Protein 3IH6 (pdb70)

Secondary structure (DSSP, 8-state):
-EEEEE----S-EEE--BPPPTTSTTHHHHHHHHHHHHSSTTSHHHHHHTTTTS-SEEEEE---SSS-B--EEE-----HHHHHHHHHHHHH-TTTSPPPHHHHHHHHHHHHHHHHHHHTSHHHHHHHHHHHHHTT-TTHHHHHHHHHHT--HHHHHHHHHHHSSGGG---EEE--/-EEEEE-----EEE--B---TTSHHHHHHHHHHHHHHSSTTSHHHHHHTTTTS-SEEEEE---SSS-B--EEEPP---HHHHHHHHHHHHH--SSSPPPHHHHHHHHHHHHHHHHHHHT-HHHHHHHHHHHHHHT-TTHHHHHHHHHHH--HHHHHHHHHHHSSGGG---EEE---/-EEEEE------EEE--BPP-TTSTHHHHHHHHHHHHHSSTTSHHHHHHTTTTS-SEEEEE---SSS-B--EEE-----HHHHHHHHHHHHH-GGGSPPPHHHHHHHHHHHHHHHHHHHTSHHHHHHHHHHHHHTT-TTHHHHHHHHHHH--HHHHHHHHHHHSSTTT---EEE---/-EEEEE-----EEE--BPPPTTSTTHHHHHHHHHHHHSSTTSHHHHHHTTTTS-SEEEEE---SSS-B--EEE-----HHHHHHHHHHHHHTTTSSPPPHHHHHHHHHHHHHHHHHHHT-HHHHHHHHHHHHHHT-TTHHHHHHHHHHH--HHHHHHHHHHHSSGGG---EEE----/-EEEEE-------EEE--BPPPTTSHHHHHHHHHHHHHHSSTTSHHHHHHTTTTS-SEEEEE---SSS-B--EEE-----HHHHHHHHHHHHHTGGGSPPPHHHHHHHHHHHHHHHHHHHT-HHHHHHHHHHHHHHT-TTHHHHHHHHHHH--HHHHHHHHHHHS-GGG---EEE---/-EEEEE------EEE--BPPPTTSTTHHHHHHHHHHHHSSTTSHHHHHHTTTTS-SEEEEE---SSS-B--EEE-----HHHHHHHHHHHHH-TTTSPPPHHHHHHHHHHHHHHHHHHHT-HHHHHHHHHHHHHTT-TTHHHHHHHHHHH--HHHHHHHHHHHSSGGG---EEE---

Solvent-accessible surface area: 43526 Å² total

Nearest PDB structures (foldseek):
  3ih6-assembly1_B  TM=1.006E+00  e=1.668E-32  Bordetella pertussis
  3ih6-assembly1_F  TM=1.000E+00  e=3.576E-30  Bordetella pertussis
  3ih6-assembly1_A  TM=9.927E-01  e=2.671E-30  Bordetella pertussis
  3ih6-assembly1_E  TM=9.980E-01  e=7.635E-30  Bordetella pertussis
  3ivl-assembly1_A  TM=9.855E-01  e=6.097E-26  Bordetella parapertussis

Structure (mmCIF, N/CA/C/O backbone):
data_3IH6
#
_entry.id   3IH6
#
_cell.length_a   110.931
_cell.length_b   130.977
_cell.length_c   76.682
_cell.angle_alpha   90.00
_cell.angle_beta   90.00
_cell.angle_gamma   90.00
#
_symmetry.space_group_name_H-M   'P 21 21 2'
#
loop_
_entity.id
_entity.type
_entity.pdbx_description
1 polymer 'Putative zinc protease'
2 non-polymer 1,2-ETHANEDIOL
3 non-polymer 'ACETATE ION'
4 water water
#
loop_
_atom_site.group_PDB
_atom_site.id
_atom_site.type_symbol
_atom_site.label_atom_id
_atom_site.label_alt_id
_atom_site.label_comp_id
_atom_site.label_asym_id
_atom_site.label_entity_id
_atom_site.label_seq_id
_atom_site.pdbx_PDB_ins_code
_atom_site.Cartn_x
_atom_site.Cartn_y
_atom_site.Cartn_z
_atom_site.occupancy
_atom_site.B_iso_or_equiv
_atom_site.auth_seq_id
_atom_site.auth_comp_id
_atom_site.auth_asym_id
_atom_site.auth_atom_id
_atom_site.pdbx_PDB_model_num
ATOM 1 N N . SER A 1 1 ? 44.305 45.790 45.070 1.00 20.21 255 SER A N 1
ATOM 2 C CA . SER A 1 1 ? 42.984 45.524 44.441 1.00 19.85 255 SER A CA 1
ATOM 3 C C . SER A 1 1 ? 43.009 44.197 43.687 1.00 19.71 255 SER A C 1
ATOM 4 O O . SER A 1 1 ? 44.083 43.721 43.280 1.00 19.37 255 SER A O 1
ATOM 7 N N . ASN A 1 2 ? 41.831 43.594 43.546 1.00 18.60 256 ASN A N 1
ATOM 8 C CA . ASN A 1 2 ? 41.672 42.271 42.936 1.00 19.55 256 ASN A CA 1
ATOM 9 C C . ASN A 1 2 ? 40.524 42.300 41.964 1.00 18.85 256 ASN A C 1
ATOM 10 O O . ASN A 1 2 ? 39.422 42.699 42.319 1.00 17.85 256 ASN A O 1
ATOM 15 N N . ALA A 1 3 ? 40.790 41.880 40.740 1.00 17.61 257 ALA A N 1
ATOM 16 C CA . ALA A 1 3 ? 39.749 41.852 39.733 1.00 18.33 257 ALA A CA 1
ATOM 17 C C . ALA A 1 3 ? 39.862 40.622 38.828 1.00 18.13 257 ALA A C 1
ATOM 18 O O . ALA A 1 3 ? 40.930 40.318 38.344 1.00 16.97 257 ALA A O 1
ATOM 20 N N . TYR A 1 4 ? 38.764 39.915 38.607 1.00 18.83 258 TYR A N 1
ATOM 21 C CA . TYR A 1 4 ? 38.776 38.830 37.605 1.00 19.92 258 TYR A CA 1
ATOM 22 C C . TYR A 1 4 ? 37.417 38.826 36.938 1.00 20.06 258 TYR A C 1
ATOM 23 O O . TYR A 1 4 ? 36.432 38.635 37.605 1.00 20.30 258 TYR A O 1
ATOM 32 N N . THR A 1 5 ? 37.367 39.101 35.637 1.00 20.72 259 THR A N 1
ATOM 33 C CA . THR A 1 5 ? 36.096 39.314 34.950 1.00 21.50 259 THR A CA 1
ATOM 34 C C . THR A 1 5 ? 36.033 38.456 33.708 1.00 21.77 259 THR A C 1
ATOM 35 O O . THR A 1 5 ? 36.819 38.625 32.790 1.00 21.82 259 THR A O 1
ATOM 39 N N . VAL A 1 6 ? 35.056 37.560 33.694 1.00 22.30 260 VAL A N 1
ATOM 40 C CA . VAL A 1 6 ? 34.867 36.581 32.654 1.00 22.00 260 VAL A CA 1
ATOM 41 C C . VAL A 1 6 ? 33.529 36.886 31.935 1.00 22.23 260 VAL A C 1
ATOM 42 O O . VAL A 1 6 ? 32.597 37.411 32.528 1.00 20.96 260 VAL A O 1
ATOM 46 N N . GLU A 1 7 ? 33.452 36.601 30.637 1.00 22.75 261 GLU A N 1
ATOM 47 C CA . GLU A 1 7 ? 32.165 36.674 29.956 1.00 23.25 261 GLU A CA 1
ATOM 48 C C . GLU A 1 7 ? 31.281 35.489 30.324 1.00 23.46 261 GLU A C 1
ATOM 49 O O . GLU A 1 7 ? 31.794 34.412 30.627 1.00 23.51 261 GLU A O 1
ATOM 55 N N . PRO A 1 8 ? 29.947 35.691 30.305 1.00 23.53 262 PRO A N 1
ATOM 56 C CA . PRO A 1 8 ? 28.974 34.610 30.249 1.00 23.59 262 PRO A CA 1
ATOM 57 C C . PRO A 1 8 ? 29.336 33.565 29.200 1.00 23.42 262 PRO A C 1
ATOM 58 O O . PRO A 1 8 ? 29.597 32.419 29.561 1.00 23.24 262 PRO A O 1
ATOM 62 N N . GLY A 1 22 ? 45.471 24.303 25.136 1.00 35.73 276 GLY A N 1
ATOM 63 C CA . GLY A 1 22 ? 44.929 22.940 25.187 1.00 36.34 276 GLY A CA 1
ATOM 64 C C . GLY A 1 22 ? 43.622 22.830 25.963 1.00 36.14 276 GLY A C 1
ATOM 65 O O . GLY A 1 22 ? 42.588 22.440 25.407 1.00 36.47 276 GLY A O 1
ATOM 66 N N . GLY A 1 23 ? 43.686 23.156 27.254 1.00 35.95 277 GLY A N 1
ATOM 67 C CA . GLY A 1 23 ? 42.499 23.301 28.123 1.00 34.79 277 GLY A CA 1
ATOM 68 C C . GLY A 1 23 ? 42.151 24.777 28.170 1.00 33.88 277 GLY A C 1
ATOM 69 O O . GLY A 1 23 ? 41.631 25.313 27.193 1.00 34.00 277 GLY A O 1
ATOM 70 N N . THR A 1 24 ? 42.439 25.439 29.291 1.00 32.53 278 THR A N 1
ATOM 71 C CA . THR A 1 24 ? 42.413 26.903 29.316 1.00 31.31 278 THR A CA 1
ATOM 72 C C . THR A 1 24 ? 43.838 27.461 29.391 1.00 29.78 278 THR A C 1
ATOM 73 O O . THR A 1 24 ? 44.491 27.382 30.433 1.00 29.51 278 THR A O 1
ATOM 77 N N . PRO A 1 25 ? 44.350 27.971 28.264 1.00 28.05 279 PRO A N 1
ATOM 78 C CA . PRO A 1 25 ? 45.609 28.685 28.350 1.00 27.04 279 PRO A CA 1
ATOM 79 C C . PRO A 1 25 ? 45.353 30.049 28.971 1.00 25.06 279 PRO A C 1
ATOM 80 O O . PRO A 1 25 ? 44.236 30.549 28.893 1.00 24.90 279 PRO A O 1
ATOM 84 N N . LEU A 1 26 ? 46.357 30.613 29.625 1.00 23.52 280 LEU A N 1
ATOM 85 C CA . LEU A 1 26 ? 46.285 32.009 30.084 1.00 22.06 280 LEU A CA 1
ATOM 86 C C . LEU A 1 26 ? 47.592 32.712 29.777 1.00 21.44 280 LEU A C 1
ATOM 87 O O . LEU A 1 26 ? 48.653 32.080 29.711 1.00 21.12 280 LEU A O 1
ATOM 92 N N . VAL A 1 27 ? 47.517 34.028 29.584 1.00 19.85 281 VAL A N 1
ATOM 93 C CA . VAL A 1 27 ? 48.701 34.802 29.339 1.00 17.90 281 VAL A CA 1
ATOM 94 C C . VAL A 1 27 ? 48.742 35.877 30.418 1.00 17.99 281 VAL A C 1
ATOM 95 O O . VAL A 1 27 ? 47.703 36.298 30.939 1.00 15.97 281 VAL A O 1
ATOM 99 N N . ALA A 1 28 ? 49.937 36.346 30.754 1.00 17.32 282 ALA A N 1
ATOM 100 C CA . ALA A 1 28 ? 50.018 37.374 31.759 1.00 16.34 282 ALA A CA 1
ATOM 101 C C . ALA A 1 28 ? 51.097 38.389 31.500 1.00 16.93 282 ALA A C 1
ATOM 102 O O . ALA A 1 28 ? 52.068 38.117 30.798 1.00 17.17 282 ALA A O 1
ATOM 104 N N . ALA A 1 29 ? 50.910 39.574 32.069 1.00 17.91 283 ALA A N 1
ATOM 105 C CA . ALA A 1 29 ? 51.965 40.583 32.111 1.00 18.00 283 ALA A CA 1
ATOM 106 C C . ALA A 1 29 ? 52.078 41.150 33.522 1.00 17.81 283 ALA A C 1
ATOM 107 O O . ALA A 1 29 ? 51.086 41.593 34.112 1.00 17.59 283 ALA A O 1
ATOM 117 N N . TYR A 1 31 ? 54.306 43.724 36.259 1.00 16.83 285 TYR A N 1
ATOM 118 C CA . TYR A 1 31 ? 55.030 44.993 36.326 1.00 17.16 285 TYR A CA 1
ATOM 119 C C . TYR A 1 31 ? 55.342 45.246 37.808 1.00 18.33 285 TYR A C 1
ATOM 120 O O . TYR A 1 31 ? 54.507 44.974 38.650 1.00 18.08 285 TYR A O 1
ATOM 129 N N . HIS A 1 32 ? 56.522 45.787 38.128 1.00 19.59 286 HIS A N 1
ATOM 130 C CA . HIS A 1 32 ? 56.851 46.158 39.502 1.00 20.85 286 HIS A CA 1
ATOM 131 C C . HIS A 1 32 ? 56.088 47.412 39.943 1.00 21.96 286 HIS A C 1
ATOM 132 O O . HIS A 1 32 ? 56.061 48.413 39.234 1.00 22.85 286 HIS A O 1
ATOM 139 N N . LEU A 1 33 ? 55.466 47.323 41.115 1.00 21.93 287 LEU A N 1
ATOM 140 C CA . LEU A 1 33 ? 54.805 48.428 41.740 1.00 22.68 287 LEU A CA 1
ATOM 141 C C . LEU A 1 33 ? 55.829 49.372 42.382 1.00 23.21 287 LEU A C 1
ATOM 142 O O . LEU A 1 33 ? 56.951 48.958 42.694 1.00 21.97 287 LEU A O 1
ATOM 147 N N . PRO A 1 34 ? 55.433 50.641 42.593 1.00 23.09 288 PRO A N 1
ATOM 148 C CA . PRO A 1 34 ? 56.235 51.536 43.416 1.00 23.48 288 PRO A CA 1
ATOM 149 C C . PRO A 1 34 ? 56.119 51.115 44.871 1.00 23.60 288 PRO A C 1
ATOM 150 O O . PRO A 1 34 ? 55.271 50.272 45.202 1.00 23.65 288 PRO A O 1
ATOM 154 N N . ALA A 1 35 ? 56.972 51.688 45.711 1.00 23.58 289 ALA A N 1
ATOM 155 C CA . ALA A 1 35 ? 56.901 51.550 47.160 1.00 24.24 289 ALA A CA 1
ATOM 156 C C . ALA A 1 35 ? 55.477 51.805 47.683 1.00 24.74 289 ALA A C 1
ATOM 157 O O . ALA A 1 35 ? 54.773 52.711 47.201 1.00 24.75 289 ALA A O 1
ATOM 159 N N . ALA A 1 36 ? 55.058 51.010 48.665 1.00 25.04 290 ALA A N 1
ATOM 160 C CA . ALA A 1 36 ? 53.745 51.184 49.298 1.00 25.96 290 ALA A CA 1
ATOM 161 C C . ALA A 1 36 ? 53.516 52.583 49.919 1.00 26.43 290 ALA A C 1
ATOM 162 O O . ALA A 1 36 ? 52.372 53.051 50.040 1.00 26.55 290 ALA A O 1
ATOM 164 N N . GLY A 1 37 ? 54.603 53.254 50.291 1.00 26.91 291 GLY A N 1
ATOM 165 C CA . GLY A 1 37 ? 54.523 54.559 50.960 1.00 27.13 291 GLY A CA 1
ATOM 166 C C . GLY A 1 37 ? 54.719 55.686 49.967 1.00 27.97 291 GLY A C 1
ATOM 167 O O . GLY A 1 37 ? 54.631 56.877 50.321 1.00 27.60 291 GLY A O 1
ATOM 168 N N . SER A 1 38 ? 55.009 55.294 48.726 1.00 27.55 292 SER A N 1
ATOM 169 C CA . SER A 1 38 ? 55.102 56.196 47.591 1.00 27.83 292 SER A CA 1
ATOM 170 C C . SER A 1 38 ? 53.724 56.750 47.238 1.00 28.45 292 SER A C 1
ATOM 171 O O . SER A 1 38 ? 52.719 56.025 47.293 1.00 27.81 292 SER A O 1
ATOM 174 N N . PRO A 1 39 ? 53.679 58.029 46.828 1.00 28.73 293 PRO A N 1
ATOM 175 C CA . PRO A 1 39 ? 52.405 58.639 46.429 1.00 29.12 293 PRO A CA 1
ATOM 176 C C . PRO A 1 39 ? 51.845 58.102 45.091 1.00 29.07 293 PRO A C 1
ATOM 177 O O . PRO A 1 39 ? 50.798 58.575 44.637 1.00 29.96 293 PRO A O 1
ATOM 181 N N . ASP A 1 40 ? 52.531 57.134 44.479 1.00 27.69 294 ASP A N 1
ATOM 182 C CA . ASP A 1 40 ? 52.038 56.466 43.267 1.00 26.95 294 ASP A CA 1
ATOM 183 C C . ASP A 1 40 ? 51.393 55.097 43.524 1.00 25.88 294 ASP A C 1
ATOM 184 O O . ASP A 1 40 ? 50.730 54.558 42.645 1.00 24.91 294 ASP A O 1
ATOM 189 N N . PHE A 1 41 ? 51.584 54.535 44.716 1.00 25.65 295 PHE A N 1
ATOM 190 C CA . PHE A 1 41 ? 51.057 53.203 45.020 1.00 26.41 295 PHE A CA 1
ATOM 191 C C . PHE A 1 41 ? 49.526 53.132 44.893 1.00 26.02 295 PHE A C 1
ATOM 192 O O . PHE A 1 41 ? 48.990 52.289 44.177 1.00 25.72 295 PHE A O 1
ATOM 200 N N . VAL A 1 42 ? 48.837 54.037 45.585 1.00 25.43 296 VAL A N 1
ATOM 201 C CA . VAL A 1 42 ? 47.372 54.080 45.572 1.00 24.81 296 VAL A CA 1
ATOM 202 C C . VAL A 1 42 ? 46.849 54.213 44.127 1.00 24.36 296 VAL A C 1
ATOM 203 O O . VAL A 1 42 ? 45.856 53.565 43.734 1.00 24.36 296 VAL A O 1
ATOM 207 N N . GLY A 1 43 ? 47.553 55.042 43.351 1.00 22.71 297 GLY A N 1
ATOM 208 C CA . GLY A 1 43 ? 47.290 55.252 41.937 1.00 20.60 297 GLY A CA 1
ATOM 209 C C . GLY A 1 43 ? 47.183 53.964 41.159 1.00 19.18 297 GLY A C 1
ATOM 210 O O . GLY A 1 43 ? 46.231 53.743 40.440 1.00 18.11 297 GLY A O 1
ATOM 211 N N . LEU A 1 44 ? 48.177 53.113 41.297 1.00 18.87 298 LEU A N 1
ATOM 212 C CA . LEU A 1 44 ? 48.169 51.829 40.629 1.00 18.08 298 LEU A CA 1
ATOM 213 C C . LEU A 1 44 ? 47.179 50.843 41.217 1.00 17.63 298 LEU A C 1
ATOM 214 O O . LEU A 1 44 ? 46.631 50.010 40.527 1.00 17.76 298 LEU A O 1
ATOM 219 N N . ASP A 1 45 ? 46.966 50.908 42.513 1.00 17.53 299 ASP A N 1
ATOM 220 C CA . ASP A 1 45 ? 45.925 50.090 43.118 1.00 17.50 299 ASP A CA 1
ATOM 221 C C . ASP A 1 45 ? 44.597 50.397 42.400 1.00 16.50 299 ASP A C 1
ATOM 222 O O . ASP A 1 45 ? 43.885 49.471 41.931 1.00 16.05 299 ASP A O 1
ATOM 227 N N . LEU A 1 46 ? 44.290 51.696 42.229 1.00 14.47 300 LEU A N 1
ATOM 228 C CA . LEU A 1 46 ? 43.015 52.089 41.616 1.00 13.57 300 LEU A CA 1
ATOM 229 C C . LEU A 1 46 ? 42.964 51.782 40.113 1.00 14.00 300 LEU A C 1
ATOM 230 O O . LEU A 1 46 ? 41.937 51.303 39.585 1.00 13.96 300 LEU A O 1
ATOM 235 N N . ALA A 1 47 ? 44.071 52.041 39.441 1.00 13.22 301 ALA A N 1
ATOM 236 C CA . ALA A 1 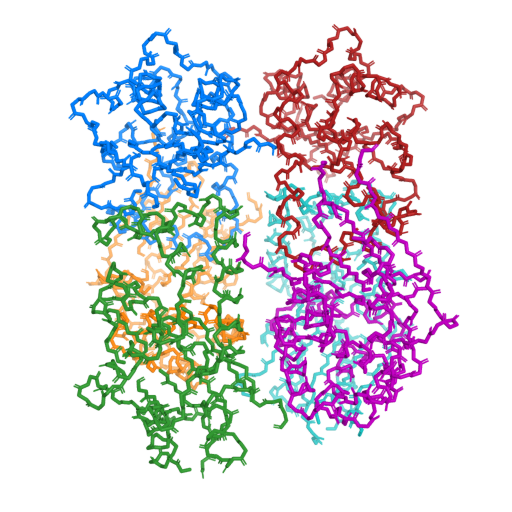47 ? 44.155 51.847 38.016 1.00 14.87 301 ALA A CA 1
ATOM 237 C C . ALA A 1 47 ? 43.875 50.394 37.636 1.00 15.69 301 ALA A C 1
ATOM 238 O O . ALA A 1 47 ? 43.258 50.138 36.607 1.00 17.64 301 ALA A O 1
ATOM 240 N N . ALA A 1 48 ? 44.326 49.445 38.460 1.00 16.27 302 ALA A N 1
ATOM 241 C CA . ALA A 1 48 ? 44.082 48.012 38.217 1.00 15.63 302 ALA A CA 1
ATOM 242 C C . ALA A 1 48 ? 42.611 47.694 38.183 1.00 16.19 302 ALA A C 1
ATOM 243 O O . ALA A 1 48 ? 42.146 46.917 37.332 1.00 18.24 302 ALA A O 1
ATOM 245 N N . THR A 1 49 ? 41.850 48.287 39.090 1.00 15.68 303 THR A N 1
ATOM 246 C CA . THR A 1 49 ? 40.379 48.169 39.034 1.00 15.05 303 THR A CA 1
ATOM 247 C C . THR A 1 49 ? 39.775 48.636 37.709 1.00 14.52 303 THR A C 1
ATOM 248 O O . THR A 1 49 ? 38.974 47.910 37.113 1.00 14.37 303 THR A O 1
ATOM 252 N N . ILE A 1 50 ? 40.134 49.833 37.262 1.00 14.02 304 ILE A N 1
ATOM 253 C CA . ILE A 1 50 ? 39.591 50.390 36.004 1.00 13.88 304 ILE A CA 1
ATOM 254 C C . ILE A 1 50 ? 39.985 49.531 34.811 1.00 13.17 304 ILE A C 1
ATOM 255 O O . ILE A 1 50 ? 39.248 49.413 33.843 1.00 13.37 304 ILE A O 1
ATOM 260 N N . LEU A 1 51 ? 41.198 48.984 34.879 1.00 13.51 305 LEU A N 1
ATOM 261 C CA . LEU A 1 51 ? 41.801 48.237 33.792 1.00 13.73 305 LEU A CA 1
ATOM 262 C C . LEU A 1 51 ? 41.221 46.835 33.674 1.00 14.18 305 LEU A C 1
ATOM 263 O O . LEU A 1 51 ? 41.125 46.345 32.563 1.00 14.72 305 LEU A O 1
ATOM 268 N N . ALA A 1 52 ? 40.819 46.207 34.795 1.00 13.66 306 ALA A N 1
ATOM 269 C CA . ALA A 1 52 ? 40.401 44.768 34.760 1.00 14.78 306 ALA A CA 1
ATOM 270 C C . ALA A 1 52 ? 39.047 44.387 35.412 1.00 14.77 306 ALA A C 1
ATOM 271 O O . ALA A 1 52 ? 38.594 43.259 35.271 1.00 15.78 306 ALA A O 1
ATOM 273 N N . ASP A 1 53 ? 38.427 45.282 36.165 1.00 15.37 307 ASP A N 1
ATOM 274 C CA . ASP A 1 53 ? 37.136 44.951 36.829 1.00 15.59 307 ASP A CA 1
ATOM 275 C C . ASP A 1 53 ? 35.904 45.385 36.028 1.00 15.50 307 ASP A C 1
ATOM 276 O O . ASP A 1 53 ? 35.793 46.533 35.630 1.00 15.08 307 ASP A O 1
ATOM 281 N N . THR A 1 54 ? 35.007 44.423 35.793 1.00 14.77 308 THR A N 1
ATOM 282 C CA . THR A 1 54 ? 33.688 44.590 35.135 1.00 14.78 308 THR A CA 1
ATOM 283 C C . THR A 1 54 ? 33.826 44.596 33.616 1.00 14.11 308 THR A C 1
ATOM 284 O O . THR A 1 54 ? 34.932 44.760 33.119 1.00 14.57 308 THR A O 1
ATOM 288 N N . PRO A 1 55 ? 32.721 44.400 32.871 1.00 14.57 309 PRO A N 1
ATOM 289 C CA . PRO A 1 55 ? 32.838 44.478 31.407 1.00 14.45 309 PRO A CA 1
ATOM 290 C C . PRO A 1 55 ? 33.336 45.817 30.850 1.00 14.83 309 PRO A C 1
ATOM 291 O O . PRO A 1 55 ? 33.897 45.855 29.736 1.00 15.43 309 PRO A O 1
ATOM 295 N N . SER A 1 56 ? 33.176 46.893 31.606 1.00 14.36 310 SER A N 1
ATOM 296 C CA . SER A 1 56 ? 33.559 48.202 31.106 1.00 14.38 310 SER A CA 1
ATOM 297 C C . SER A 1 56 ? 35.073 48.457 31.276 1.00 14.56 310 SER A C 1
ATOM 298 O O . SER A 1 56 ? 35.574 49.496 30.862 1.00 14.40 310 SER A O 1
ATOM 301 N N . SER A 1 57 ? 35.793 47.497 31.875 1.00 14.05 311 SER A N 1
ATOM 302 C CA . SER A 1 57 ? 37.216 47.652 32.123 1.00 14.38 311 SER A CA 1
ATOM 303 C C . SER A 1 57 ? 37.927 47.678 30.792 1.00 14.72 311 SER A C 1
ATOM 304 O O . SER A 1 57 ? 37.416 47.113 29.812 1.00 14.58 311 SER A O 1
ATOM 307 N N . ARG A 1 58 ? 39.070 48.365 30.757 1.00 13.60 312 ARG A N 1
ATOM 308 C CA . ARG A 1 58 ? 39.900 48.513 29.565 1.00 14.07 312 ARG A CA 1
ATOM 309 C C . ARG A 1 58 ? 40.301 47.180 28.974 1.00 14.33 312 ARG A C 1
ATOM 310 O O . ARG A 1 58 ? 40.226 47.003 27.752 1.00 13.75 312 ARG A O 1
ATOM 318 N N . LEU A 1 59 ? 40.794 46.266 29.816 1.00 13.73 313 LEU A N 1
ATOM 319 C CA . LEU A 1 59 ? 41.204 44.944 29.270 1.00 16.09 313 LEU A CA 1
ATOM 320 C C . LEU A 1 59 ? 40.026 44.116 28.742 1.00 15.78 313 LEU A C 1
ATOM 321 O O . LEU A 1 59 ? 40.119 43.472 27.694 1.00 16.67 313 LEU A O 1
ATOM 326 N N . TYR A 1 60 ? 38.905 44.155 29.458 1.00 16.53 314 TYR A N 1
ATOM 327 C CA . TYR A 1 60 ? 37.745 43.398 29.048 1.00 16.76 314 TYR A CA 1
ATOM 328 C C . TYR A 1 60 ? 37.271 43.919 27.706 1.00 17.26 314 TYR A C 1
ATOM 329 O O . TYR A 1 60 ? 36.923 43.145 26.832 1.00 16.74 314 TYR A O 1
ATOM 338 N N . HIS A 1 61 ? 37.277 45.238 27.553 1.00 17.67 315 HIS A N 1
ATOM 339 C CA . HIS A 1 61 ? 36.795 45.832 26.336 1.00 18.21 315 HIS A CA 1
ATOM 340 C C . HIS A 1 61 ? 37.715 45.546 25.161 1.00 18.25 315 HIS A C 1
ATOM 341 O O . HIS A 1 61 ? 37.246 45.264 24.063 1.00 18.47 315 HIS A O 1
ATOM 348 N N . ALA A 1 62 ? 39.030 45.582 25.374 1.00 18.45 316 ALA A N 1
ATOM 349 C CA . ALA A 1 62 ? 39.944 45.324 24.249 1.00 18.26 316 ALA A CA 1
ATOM 350 C C . ALA A 1 62 ? 39.988 43.840 23.835 1.00 18.04 316 ALA A C 1
ATOM 351 O O . ALA A 1 62 ? 40.258 43.540 22.682 1.00 17.63 316 ALA A O 1
ATOM 353 N N . LEU A 1 63 ? 39.760 42.936 24.782 1.00 18.02 317 LEU A N 1
ATOM 354 C CA . LEU A 1 63 ? 39.991 41.508 24.556 1.00 20.10 317 LEU A CA 1
ATOM 355 C C . LEU A 1 63 ? 38.756 40.606 24.385 1.00 20.93 317 LEU A C 1
ATOM 356 O O . LEU A 1 63 ? 38.846 39.539 23.759 1.00 21.30 317 LEU A O 1
ATOM 361 N N . VAL A 1 64 ? 37.631 40.983 24.987 1.00 21.46 318 VAL A N 1
ATOM 362 C CA . VAL A 1 64 ? 36.515 40.038 25.098 1.00 22.37 318 VAL A CA 1
ATOM 363 C C . VAL A 1 64 ? 35.525 40.201 23.954 1.00 22.73 318 VAL A C 1
ATOM 364 O O . VAL A 1 64 ? 35.215 39.200 23.284 1.00 22.21 318 VAL A O 1
ATOM 368 N N . PRO A 1 65 ? 35.014 41.445 23.735 1.00 23.33 319 PRO A N 1
ATOM 369 C CA . PRO A 1 65 ? 34.065 41.659 22.636 1.00 23.98 319 PRO A CA 1
ATOM 370 C C . PRO A 1 65 ? 34.701 41.275 21.325 1.00 24.50 319 PRO A C 1
ATOM 371 O O . PRO A 1 65 ? 34.027 40.737 20.470 1.00 25.26 319 PRO A O 1
ATOM 375 N N . THR A 1 66 ? 36.004 41.501 21.210 1.00 25.09 320 THR A N 1
ATOM 376 C CA . THR A 1 66 ? 36.749 41.221 19.981 1.00 25.66 320 THR A CA 1
ATOM 377 C C . THR A 1 66 ? 37.123 39.740 19.872 1.00 25.34 320 THR A C 1
ATOM 378 O O . THR A 1 66 ? 37.664 39.316 18.854 1.00 25.36 320 THR A O 1
ATOM 382 N N . LYS A 1 67 ? 36.850 38.977 20.931 1.00 25.09 321 LYS A N 1
ATOM 383 C CA . LYS A 1 67 ? 37.071 37.518 20.991 1.00 25.02 321 LYS A CA 1
ATOM 384 C C . LYS A 1 67 ? 38.518 37.050 21.121 1.00 24.84 321 LYS A C 1
ATOM 385 O O . LYS A 1 67 ? 38.820 35.902 20.782 1.00 24.77 321 LYS A O 1
ATOM 391 N N . LEU A 1 68 ? 39.407 37.909 21.623 1.00 24.15 322 LEU A N 1
ATOM 392 C CA . LEU A 1 68 ? 40.806 37.496 21.826 1.00 23.65 322 LEU A CA 1
ATOM 393 C C . LEU A 1 68 ? 41.028 36.786 23.166 1.00 23.06 322 LEU A C 1
ATOM 394 O O . LEU A 1 68 ? 42.095 36.225 23.388 1.00 22.41 322 LEU A O 1
ATOM 399 N N . ALA A 1 69 ? 39.997 36.825 24.027 1.00 22.71 323 ALA A N 1
ATOM 400 C CA . ALA A 1 69 ? 39.979 36.223 25.363 1.00 21.76 323 ALA A CA 1
ATOM 401 C C . ALA A 1 69 ? 38.531 36.034 25.867 1.00 21.66 323 ALA A C 1
ATOM 402 O O . ALA A 1 69 ? 37.604 36.721 25.410 1.00 21.38 323 ALA A O 1
ATOM 404 N N . SER A 1 70 ? 38.363 35.111 26.825 1.00 21.39 324 SER A N 1
ATOM 405 C CA . SER A 1 70 ? 37.078 34.829 27.496 1.00 21.13 324 SER A CA 1
ATOM 406 C C . SER A 1 70 ? 36.931 35.554 28.821 1.00 19.99 324 SER A C 1
ATOM 407 O O . SER A 1 70 ? 35.825 35.658 29.353 1.00 21.80 324 SER A O 1
ATOM 410 N N . GLY A 1 71 ? 38.044 36.008 29.384 1.00 19.04 325 GLY A N 1
ATOM 411 C CA . GLY A 1 71 ? 38.039 36.837 30.586 1.00 17.03 325 GLY A CA 1
ATOM 412 C C . GLY A 1 71 ? 39.355 37.561 30.797 1.00 16.74 325 GLY A C 1
ATOM 413 O O . GLY A 1 71 ? 40.382 37.219 30.172 1.00 16.45 325 GLY A O 1
ATOM 414 N N . VAL A 1 72 ? 39.370 38.514 31.730 1.00 15.41 326 VAL A N 1
ATOM 415 C CA . VAL A 1 72 ? 40.620 39.223 32.052 1.00 13.85 326 VAL A CA 1
ATOM 416 C C . VAL A 1 72 ? 40.793 39.347 33.563 1.00 14.12 326 VAL A C 1
ATOM 417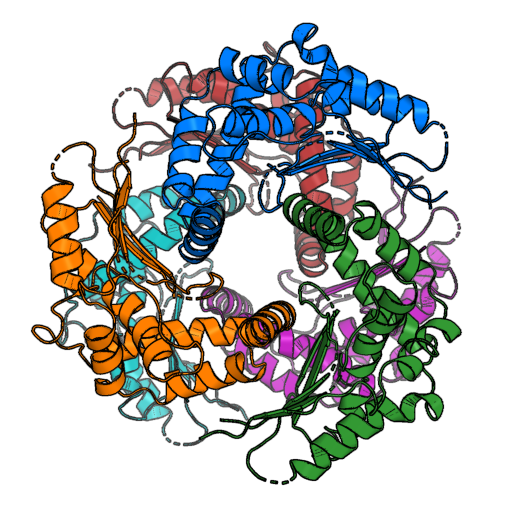 O O . VAL A 1 72 ? 39.826 39.154 34.332 1.00 13.67 326 VAL A O 1
ATOM 421 N N . PHE A 1 73 ? 42.011 39.642 34.010 1.00 12.84 327 PHE A N 1
ATOM 422 C CA . PHE A 1 73 ? 42.182 39.826 35.444 1.00 13.47 327 PHE A CA 1
ATOM 423 C C . PHE A 1 73 ? 43.236 40.872 35.750 1.00 13.22 327 PHE A C 1
ATOM 424 O O . PHE A 1 73 ? 44.019 41.251 34.872 1.00 10.92 327 PHE A O 1
ATOM 432 N N . GLY A 1 74 ? 43.246 41.353 36.990 1.00 14.01 328 GLY A N 1
ATOM 433 C CA . GLY A 1 74 ? 44.224 42.364 37.386 1.00 15.07 328 GLY A CA 1
ATOM 434 C C . GLY A 1 74 ? 44.351 42.449 38.888 1.00 16.68 328 GLY A C 1
ATOM 435 O O . GLY A 1 74 ? 43.368 42.670 39.566 1.00 17.63 328 GLY A O 1
ATOM 436 N N . PHE A 1 75 ? 45.560 42.239 39.406 1.00 17.64 329 PHE A N 1
ATOM 437 C CA . PHE A 1 75 ? 45.861 42.283 40.851 1.00 18.61 329 PHE A CA 1
ATOM 438 C C . PHE A 1 75 ? 47.053 43.161 41.146 1.00 19.36 329 PHE A C 1
ATOM 439 O O . PHE A 1 75 ? 48.004 43.211 40.375 1.00 19.93 329 PHE A O 1
ATOM 447 N N . THR A 1 76 ? 47.015 43.838 42.277 1.00 20.14 330 THR A N 1
ATOM 448 C CA . THR A 1 76 ? 48.233 44.399 42.815 1.00 20.13 330 THR A CA 1
ATOM 449 C C . THR A 1 76 ? 48.568 43.658 44.067 1.00 21.33 330 THR A C 1
ATOM 450 O O . THR A 1 76 ? 47.730 43.413 44.940 1.00 20.68 330 THR A O 1
ATOM 462 N N . ASP A 1 78 ? 51.002 43.514 47.017 1.00 26.95 332 ASP A N 1
ATOM 463 C CA . ASP A 1 78 ? 51.958 44.317 47.783 1.00 28.69 332 ASP A CA 1
ATOM 464 C C . ASP A 1 78 ? 52.704 43.370 48.703 1.00 29.25 332 ASP A C 1
ATOM 465 O O . ASP A 1 78 ? 53.845 43.630 49.102 1.00 29.92 332 ASP A O 1
ATOM 470 N N . GLN A 1 79 ? 52.060 42.255 49.021 1.00 29.50 333 GLN A N 1
ATOM 471 C CA . GLN A 1 79 ? 52.637 41.289 49.952 1.00 29.51 333 GLN A CA 1
ATOM 472 C C . GLN A 1 79 ? 53.830 40.542 49.351 1.00 29.03 333 GLN A C 1
ATOM 473 O O . GLN A 1 79 ? 54.393 39.673 50.011 1.00 29.66 333 GLN A O 1
ATOM 475 N N . LEU A 1 80 ? 54.213 40.880 48.115 1.00 28.42 334 LEU A N 1
ATOM 476 C CA . LEU A 1 80 ? 55.425 40.325 47.487 1.00 28.08 334 LEU A CA 1
ATOM 477 C C . LEU A 1 80 ? 56.594 41.277 47.604 1.00 28.56 334 LEU A C 1
ATOM 478 O O . LEU A 1 80 ? 56.401 42.483 47.716 1.00 28.65 334 LEU A O 1
ATOM 483 N N . ASP A 1 81 ? 57.809 40.739 47.552 1.00 29.13 335 ASP A N 1
ATOM 484 C CA . ASP A 1 81 ? 58.988 41.577 47.418 1.00 29.54 335 ASP A CA 1
ATOM 485 C C . ASP A 1 81 ? 59.807 41.132 46.210 1.00 29.31 335 ASP A C 1
ATOM 486 O O . ASP A 1 81 ? 60.570 40.156 46.307 1.00 30.32 335 ASP A O 1
ATOM 491 N N . PRO A 1 82 ? 59.707 41.872 45.086 1.00 28.35 336 PRO A N 1
ATOM 492 C CA . PRO A 1 82 ? 59.053 43.181 44.930 1.00 27.58 336 PRO A CA 1
ATOM 493 C C . PRO A 1 82 ? 57.563 43.098 44.620 1.00 26.07 336 PRO A C 1
ATOM 494 O O . PRO A 1 82 ? 57.121 42.161 43.945 1.00 26.32 336 PRO A O 1
ATOM 498 N N . GLY A 1 83 ? 56.804 44.090 45.086 1.00 25.15 337 GLY A N 1
ATOM 499 C CA . GLY A 1 83 ? 55.385 44.215 44.742 1.00 22.10 337 GLY A CA 1
ATOM 500 C C . GLY A 1 83 ? 55.113 44.276 43.240 1.00 21.39 337 GLY A C 1
ATOM 501 O O . GLY A 1 83 ? 55.884 44.872 42.461 1.00 21.70 337 GLY A O 1
ATOM 502 N N . LEU A 1 84 ? 54.007 43.666 42.831 1.00 20.03 338 LEU A N 1
ATOM 503 C CA . LEU A 1 84 ? 53.682 43.509 41.421 1.00 19.39 338 LEU A CA 1
ATOM 504 C C . LEU A 1 84 ? 52.228 43.897 41.128 1.00 18.94 338 LEU A C 1
ATOM 505 O O . LEU A 1 84 ? 51.355 43.727 41.967 1.00 19.00 338 LEU A O 1
ATOM 510 N N . ALA A 1 85 ? 52.004 44.454 39.943 1.00 18.63 339 ALA A N 1
ATOM 511 C CA . ALA A 1 85 ? 50.692 44.506 39.308 1.00 18.58 339 ALA A CA 1
ATOM 512 C C . ALA A 1 85 ? 50.688 43.324 38.338 1.00 18.29 339 ALA A C 1
ATOM 513 O O . ALA A 1 85 ? 51.532 43.237 37.470 1.00 18.79 339 ALA A O 1
ATOM 523 N N . PHE A 1 87 ? 48.449 41.433 35.411 1.00 16.48 341 PHE A N 1
ATOM 524 C CA . PHE A 1 87 ? 47.303 41.525 34.515 1.00 16.07 341 PHE A CA 1
ATOM 525 C C . PHE A 1 87 ? 47.363 40.292 33.627 1.00 17.07 341 PHE A C 1
ATOM 526 O O . PHE A 1 87 ? 48.450 39.695 33.444 1.00 16.77 341 PHE A O 1
ATOM 534 N N . GLY A 1 88 ? 46.219 39.885 33.086 1.00 16.94 342 GLY A N 1
ATOM 535 C CA . GLY A 1 88 ? 46.216 38.689 32.271 1.00 17.82 342 GLY A CA 1
ATOM 536 C C . GLY A 1 88 ? 44.898 38.485 31.568 1.00 19.47 342 GLY A C 1
ATOM 537 O O . GLY A 1 88 ? 43.984 39.308 31.672 1.00 18.57 342 GLY A O 1
ATOM 538 N N . ALA A 1 89 ? 44.824 37.390 30.817 1.00 19.59 343 ALA A N 1
ATOM 539 C CA . ALA A 1 89 ? 43.622 37.029 30.131 1.00 20.61 343 ALA A CA 1
ATOM 540 C C . ALA A 1 89 ? 43.563 35.527 30.048 1.00 21.45 343 ALA A C 1
ATOM 541 O O . ALA A 1 89 ? 44.586 34.834 29.886 1.00 21.65 343 ALA A O 1
ATOM 543 N N . GLN A 1 90 ? 42.330 35.057 30.180 1.00 21.96 344 GLN A N 1
ATOM 544 C CA . GLN A 1 90 ? 41.926 33.680 30.067 1.00 21.87 344 GLN A CA 1
ATOM 545 C C . GLN A 1 90 ? 41.419 33.474 28.649 1.00 21.58 344 GLN A C 1
ATOM 546 O O . GLN A 1 90 ? 40.586 34.236 28.177 1.00 20.81 344 GLN A O 1
ATOM 552 N N . LEU A 1 91 ? 41.905 32.442 27.964 1.00 21.65 345 LEU A N 1
ATOM 553 C CA . LEU A 1 91 ? 41.545 32.239 26.569 1.00 22.49 345 LEU A CA 1
ATOM 554 C C . LEU A 1 91 ? 40.766 30.939 26.391 1.00 22.97 345 LEU A C 1
ATOM 555 O O . LEU A 1 91 ? 40.823 30.079 27.263 1.00 23.47 345 LEU A O 1
ATOM 560 N N . GLN A 1 92 ? 40.040 30.812 25.276 1.00 24.02 346 GLN A N 1
ATOM 561 C CA . GLN A 1 92 ? 39.461 29.523 24.824 1.00 25.01 346 GLN A CA 1
ATOM 562 C C . GLN A 1 92 ? 40.548 28.692 24.183 1.00 24.97 346 GLN A C 1
ATOM 563 O O . GLN A 1 92 ? 41.516 29.238 23.649 1.00 24.51 346 GLN A O 1
ATOM 569 N N . PRO A 1 93 ? 40.365 27.368 24.201 1.00 25.10 347 PRO A N 1
ATOM 570 C CA . PRO A 1 93 ? 41.239 26.349 23.646 1.00 25.81 347 PRO A CA 1
ATOM 571 C C . PRO A 1 93 ? 41.811 26.771 22.298 1.00 26.23 347 PRO A C 1
ATOM 572 O O . PRO A 1 93 ? 43.014 26.576 22.069 1.00 27.06 347 PRO A O 1
ATOM 574 N N . GLY A 1 94 ? 40.996 27.401 21.445 1.00 26.15 348 GLY A N 1
ATOM 575 C CA . GLY A 1 94 ? 41.453 27.841 20.101 1.00 26.21 348 GLY A CA 1
ATOM 576 C C . GLY A 1 94 ? 42.310 29.097 19.899 1.00 26.09 348 GLY A C 1
ATOM 577 O O . GLY A 1 94 ? 43.160 29.131 19.025 1.00 26.33 348 GLY A O 1
ATOM 586 N N . ASP A 1 96 ? 44.501 32.757 19.668 1.00 24.19 350 ASP A N 1
ATOM 587 C CA . ASP A 1 96 ? 45.923 33.092 19.500 1.00 23.77 350 ASP A CA 1
ATOM 588 C C . ASP A 1 96 ? 46.491 33.759 20.768 1.00 23.36 350 ASP A C 1
ATOM 589 O O . ASP A 1 96 ? 46.029 34.827 21.189 1.00 22.09 350 ASP A O 1
ATOM 594 N N . GLN A 1 97 ? 47.520 33.140 21.344 1.00 22.57 351 GLN A N 1
ATOM 595 C CA . GLN A 1 97 ? 48.114 33.642 22.589 1.00 22.40 351 GLN A CA 1
ATOM 596 C C . GLN A 1 97 ? 48.935 34.893 22.390 1.00 21.48 351 GLN A C 1
ATOM 597 O O . GLN A 1 97 ? 48.830 35.828 23.179 1.00 21.34 351 GLN A O 1
ATOM 603 N N . ASP A 1 98 ? 49.753 34.901 21.341 1.00 20.89 352 ASP A N 1
ATOM 604 C CA . ASP A 1 98 ? 50.566 36.045 21.032 1.00 20.85 352 ASP A CA 1
ATOM 605 C C . ASP A 1 98 ? 49.715 37.285 20.822 1.00 19.81 352 ASP A C 1
ATOM 606 O O . ASP A 1 98 ? 50.109 38.345 21.274 1.00 19.04 352 ASP A O 1
ATOM 611 N N . LYS A 1 99 ? 48.600 37.145 20.085 1.00 18.98 353 LYS A N 1
ATOM 612 C CA . LYS A 1 99 ? 47.679 38.258 19.844 1.00 18.61 353 LYS A CA 1
ATOM 613 C C . LYS A 1 99 ? 47.045 38.760 21.152 1.00 17.82 353 LYS A C 1
ATOM 614 O O . LYS A 1 99 ? 47.025 39.958 21.396 1.00 17.35 353 LYS A O 1
ATOM 620 N N . ALA A 1 100 ? 46.533 37.857 21.989 1.00 17.67 354 ALA A N 1
ATOM 621 C CA . ALA A 1 100 ? 45.999 38.281 23.291 1.00 17.62 354 ALA A CA 1
ATOM 622 C C . ALA A 1 100 ? 47.042 39.079 24.071 1.00 17.93 354 ALA A C 1
ATOM 623 O O . ALA A 1 100 ? 46.757 40.148 24.619 1.00 18.48 354 ALA A O 1
ATOM 625 N N . LEU A 1 101 ? 48.275 38.586 24.072 1.00 18.80 355 LEU A N 1
ATOM 626 C CA . LEU A 1 101 ? 49.307 39.185 24.878 1.00 19.19 355 LEU A CA 1
ATOM 627 C C . LEU A 1 101 ? 49.734 40.542 24.308 1.00 18.67 355 LEU A C 1
ATOM 628 O O . LEU A 1 101 ? 49.915 41.482 25.072 1.00 17.55 355 LEU A O 1
ATOM 633 N N . GLN A 1 102 ? 49.815 40.666 22.979 1.00 18.52 356 GLN A N 1
ATOM 634 C CA . GLN A 1 102 ? 50.122 41.948 22.358 1.00 18.93 356 GLN A CA 1
ATOM 635 C C . GLN A 1 102 ? 49.039 42.984 22.635 1.00 19.00 356 GLN A C 1
ATOM 636 O O . GLN A 1 102 ? 49.368 44.124 22.927 1.00 18.96 356 GLN A O 1
ATOM 638 N N . THR A 1 103 ? 47.772 42.569 22.570 1.00 19.51 357 THR A N 1
ATOM 639 C CA . THR A 1 103 ? 46.616 43.448 22.798 1.00 20.67 357 THR A CA 1
ATOM 640 C C . THR A 1 103 ? 46.484 43.874 24.277 1.00 21.17 357 THR A C 1
ATOM 641 O O . THR A 1 103 ? 46.176 45.029 24.554 1.00 21.39 357 THR A O 1
ATOM 645 N N . LEU A 1 104 ? 46.734 42.941 25.199 1.00 20.85 358 LEU A N 1
ATOM 646 C CA . LEU A 1 104 ? 46.750 43.207 26.651 1.00 21.65 358 LEU A CA 1
ATOM 647 C C . LEU A 1 104 ? 47.841 44.229 26.987 1.00 21.08 358 LEU A C 1
ATOM 648 O O . LEU A 1 104 ? 47.593 45.230 27.662 1.00 20.75 358 LEU A O 1
ATOM 653 N N . THR A 1 105 ? 49.045 43.980 26.485 1.00 21.12 359 THR A N 1
ATOM 654 C CA . THR A 1 105 ? 50.155 44.861 26.791 1.00 20.87 359 THR A CA 1
ATOM 655 C C . THR A 1 105 ? 49.991 46.244 26.160 1.00 20.43 359 THR A C 1
ATOM 656 O O . THR A 1 105 ? 50.295 47.228 26.806 1.00 18.74 359 THR A O 1
ATOM 660 N N . ALA A 1 106 ? 49.548 46.307 24.902 1.00 20.28 360 ALA A N 1
ATOM 661 C CA . ALA A 1 106 ? 49.350 47.593 24.240 1.00 20.81 360 ALA A CA 1
ATOM 662 C C . ALA A 1 106 ? 48.307 48.464 24.980 1.00 20.59 360 ALA A C 1
ATOM 663 O O . ALA A 1 106 ? 48.550 49.636 25.194 1.00 21.80 360 ALA A O 1
ATOM 665 N N . THR A 1 107 ? 47.177 47.875 25.380 1.00 20.10 361 THR A N 1
ATOM 666 C CA . THR A 1 107 ? 46.180 48.543 26.217 1.00 18.54 361 THR A CA 1
ATOM 667 C C . THR A 1 107 ? 46.833 49.118 27.487 1.00 18.62 361 THR A C 1
ATOM 668 O O . THR A 1 107 ? 46.742 50.348 27.759 1.00 19.38 361 THR A O 1
ATOM 672 N N . LEU A 1 108 ? 47.495 48.238 28.253 1.00 17.38 362 LEU A N 1
ATOM 673 C CA . LEU A 1 108 ? 48.135 48.631 29.486 1.00 17.47 362 LEU A CA 1
ATOM 674 C C . LEU A 1 108 ? 49.196 49.725 29.275 1.00 17.89 362 LEU A C 1
ATOM 675 O O . LEU A 1 108 ? 49.322 50.595 30.126 1.00 18.07 362 LEU A O 1
ATOM 680 N N . GLU A 1 109 ? 49.908 49.692 28.142 1.00 17.14 363 GLU A N 1
ATOM 681 C CA . GLU A 1 109 ? 51.031 50.607 27.884 1.00 18.56 363 GLU A CA 1
ATOM 682 C C . GLU A 1 109 ? 50.701 51.803 26.997 1.00 18.60 363 GLU A C 1
ATOM 683 O O . GLU A 1 109 ? 51.600 52.521 26.628 1.00 20.94 363 GLU A O 1
ATOM 689 N N . SER A 1 110 ? 49.417 52.010 26.688 1.00 18.09 364 SER A N 1
ATOM 690 C CA . SER A 1 110 ? 48.963 53.032 25.772 1.00 18.13 364 SER A CA 1
ATOM 691 C C . SER A 1 110 ? 47.988 53.995 26.435 1.00 17.06 364 SER A C 1
ATOM 692 O O . SER A 1 110 ? 47.279 54.696 25.754 1.00 15.62 364 SER A O 1
ATOM 695 N N . LEU A 1 111 ? 47.964 54.023 27.765 1.00 17.05 365 LEU A N 1
ATOM 696 C CA . LEU A 1 111 ? 46.971 54.838 28.472 1.00 16.80 365 LEU A CA 1
ATOM 697 C C . LEU A 1 111 ? 47.077 56.345 28.235 1.00 16.77 365 LEU A C 1
ATOM 698 O O . LEU A 1 111 ? 46.101 57.037 28.425 1.00 16.00 365 LEU A O 1
ATOM 703 N N . SER A 1 112 ? 48.254 56.852 27.823 1.00 17.11 366 SER A N 1
ATOM 704 C CA . SER A 1 112 ? 48.359 58.256 27.325 1.00 17.28 366 SER A CA 1
ATOM 705 C C . SER A 1 112 ? 47.316 58.522 26.259 1.00 17.42 366 SER A C 1
ATOM 706 O O . SER A 1 112 ? 46.742 59.603 26.197 1.00 16.86 366 SER A O 1
ATOM 709 N N . SER A 1 113 ? 47.068 57.493 25.452 1.00 17.64 367 SER A N 1
ATOM 710 C CA . SER A 1 113 ? 46.183 57.561 24.290 1.00 18.52 367 SER A CA 1
ATOM 711 C C . SER A 1 113 ? 44.700 57.451 24.652 1.00 17.02 367 SER A C 1
ATOM 712 O O . SER A 1 113 ? 43.834 57.897 23.917 1.00 16.74 367 SER A O 1
ATOM 715 N N . LYS A 1 114 ? 44.393 56.854 25.791 1.00 17.44 368 LYS A N 1
ATOM 716 C CA . LYS A 1 114 ? 43.000 56.744 26.194 1.00 17.13 368 LYS A CA 1
ATOM 717 C C . LYS A 1 114 ? 42.874 56.931 27.713 1.00 17.64 368 LYS A C 1
ATOM 718 O O . LYS A 1 114 ? 42.557 55.984 28.443 1.00 17.64 368 LYS A O 1
ATOM 720 N N . PRO A 1 115 ? 43.138 58.160 28.193 1.00 17.49 369 PRO A N 1
ATOM 721 C CA . PRO A 1 115 ? 43.185 58.516 29.596 1.00 16.63 369 PRO A CA 1
ATOM 722 C C . PRO A 1 115 ? 41.971 58.012 30.395 1.00 16.77 369 PRO A C 1
ATOM 723 O O . PRO A 1 115 ? 40.856 57.916 29.865 1.00 14.42 369 PRO A O 1
ATOM 727 N N . PHE A 1 116 ? 42.225 57.678 31.666 1.00 15.13 370 PHE A N 1
ATOM 728 C CA . PHE A 1 116 ? 41.164 57.371 32.613 1.00 14.76 370 PHE A CA 1
ATOM 729 C C . PHE A 1 116 ? 40.194 58.551 32.705 1.00 14.76 370 PHE A C 1
ATOM 730 O O . PHE A 1 116 ? 40.623 59.715 32.750 1.00 13.87 370 PHE A O 1
ATOM 738 N N . SER A 1 117 ? 38.900 58.246 32.734 1.00 14.90 371 SER A N 1
ATOM 739 C CA . SER A 1 117 ? 37.865 59.256 32.961 1.00 15.22 371 SER A CA 1
ATOM 740 C C . SER A 1 117 ? 37.638 59.457 34.477 1.00 15.47 371 SER A C 1
ATOM 741 O O . SER A 1 117 ? 38.090 58.628 35.309 1.00 16.55 371 SER A O 1
ATOM 744 N N . GLN A 1 118 ? 36.905 60.512 34.825 1.00 14.89 372 GLN A N 1
ATOM 745 C CA . GLN A 1 118 ? 36.616 60.842 36.224 1.00 16.03 372 GLN A CA 1
ATOM 746 C C . GLN A 1 118 ? 35.667 59.834 36.820 1.00 16.57 372 GLN A C 1
ATOM 747 O O . GLN A 1 118 ? 35.798 59.445 37.989 1.00 16.94 372 GLN A O 1
ATOM 753 N N . GLU A 1 119 ? 34.712 59.442 35.977 1.00 16.62 373 GLU A N 1
ATOM 754 C CA . GLU A 1 119 ? 33.766 58.381 36.215 1.00 16.61 373 GLU A CA 1
ATOM 755 C C . GLU A 1 119 ? 34.428 57.021 36.531 1.00 15.26 373 GLU A C 1
ATOM 756 O O . GLU A 1 119 ? 34.090 56.419 37.508 1.00 16.00 373 GLU A O 1
ATOM 762 N N . GLU A 1 120 ? 35.346 56.548 35.696 1.00 14.87 374 GLU A N 1
ATOM 763 C CA . GLU A 1 120 ? 36.198 55.382 35.994 1.00 14.33 374 GLU A CA 1
ATOM 764 C C . GLU A 1 120 ? 36.848 55.391 37.355 1.00 13.92 374 GLU A C 1
ATOM 765 O O . GLU A 1 120 ? 36.859 54.367 38.092 1.00 14.66 374 GLU A O 1
ATOM 771 N N . LEU A 1 121 ? 37.411 56.540 37.684 1.00 13.70 375 LEU A N 1
ATOM 772 C CA . LEU A 1 121 ? 38.075 56.739 38.942 1.00 14.29 375 LEU A CA 1
ATOM 773 C C . LEU A 1 121 ? 37.087 56.634 40.112 1.00 14.58 375 LEU A C 1
ATOM 774 O O . LEU A 1 121 ? 37.432 56.082 41.172 1.00 16.13 375 LEU A O 1
ATOM 779 N N . GLU A 1 122 ? 35.876 57.164 39.935 1.00 14.34 376 GLU A N 1
ATOM 780 C CA . GLU A 1 122 ? 34.933 57.223 41.042 1.00 15.07 376 GLU A CA 1
ATOM 781 C C . GLU A 1 122 ? 34.482 55.793 41.322 1.00 13.72 376 GLU A C 1
ATOM 782 O O . GLU A 1 122 ? 34.374 55.387 42.457 1.00 13.19 376 GLU A O 1
ATOM 788 N N . ARG A 1 123 ? 34.293 55.021 40.266 1.00 13.49 377 ARG A N 1
ATOM 789 C CA . ARG A 1 123 ? 33.867 53.633 40.412 1.00 13.61 377 ARG A CA 1
ATOM 790 C C . ARG A 1 123 ? 34.988 52.838 41.133 1.00 13.12 377 ARG A C 1
ATOM 791 O O . ARG A 1 123 ? 34.711 52.062 42.036 1.00 14.12 377 ARG A O 1
ATOM 799 N N . ALA A 1 124 ? 36.246 53.089 40.774 1.00 13.10 378 ALA A N 1
ATOM 800 C CA . ALA A 1 124 ? 37.436 52.456 41.405 1.00 13.52 378 ALA A CA 1
ATOM 801 C C . ALA A 1 124 ? 37.611 52.827 42.871 1.00 13.75 378 ALA A C 1
ATOM 802 O O . ALA A 1 124 ? 37.861 51.954 43.700 1.00 13.80 378 ALA A O 1
ATOM 804 N N . ARG A 1 125 ? 37.507 54.132 43.161 1.00 14.11 379 ARG A N 1
ATOM 805 C CA . ARG A 1 125 ? 37.603 54.667 44.518 1.00 14.17 379 ARG A CA 1
ATOM 806 C C . ARG A 1 125 ? 36.494 54.143 45.422 1.00 14.01 379 ARG A C 1
ATOM 807 O O . ARG A 1 125 ? 36.743 53.722 46.544 1.00 14.57 379 ARG A O 1
ATOM 815 N N . SER A 1 126 ? 35.265 54.184 44.941 1.00 14.87 380 SER A N 1
ATOM 816 C CA . SER A 1 126 ? 34.146 53.669 45.704 1.00 15.47 380 SER A CA 1
ATOM 817 C C . SER A 1 126 ? 34.317 52.178 46.036 1.00 15.78 380 SER A C 1
ATOM 818 O O . SER A 1 126 ? 34.156 51.781 47.211 1.00 15.97 380 SER A O 1
ATOM 821 N N . LYS A 1 127 ? 34.715 51.370 45.042 1.00 16.68 381 LYS A N 1
ATOM 822 C CA . LYS A 1 127 ? 35.017 49.927 45.272 1.00 17.10 381 LYS A CA 1
ATOM 823 C C . LYS A 1 127 ? 36.047 49.754 46.401 1.00 17.95 381 LYS A C 1
ATOM 824 O O . LYS A 1 127 ? 35.840 48.972 47.352 1.00 17.95 381 LYS A O 1
ATOM 830 N N . TRP A 1 128 ? 37.132 50.521 46.298 1.00 18.20 382 TRP A N 1
ATOM 831 C CA . TRP A 1 128 ? 38.253 50.457 47.242 1.00 17.77 382 TRP A CA 1
ATOM 832 C C . TRP A 1 128 ? 37.788 50.795 48.671 1.00 18.52 382 TRP A C 1
ATOM 833 O O . TRP A 1 128 ? 37.952 50.000 49.622 1.00 18.10 382 TRP A O 1
ATOM 844 N N . LEU A 1 129 ? 37.212 51.991 48.816 1.00 18.57 383 LEU A N 1
ATOM 845 C CA . LEU A 1 129 ? 36.702 52.447 50.107 1.00 19.16 383 LEU A CA 1
ATOM 846 C C . LEU A 1 129 ? 35.618 51.558 50.735 1.00 18.99 383 LEU A C 1
ATOM 847 O O . LEU A 1 129 ? 35.594 51.391 51.950 1.00 19.55 383 LEU A O 1
ATOM 852 N N . THR A 1 130 ? 34.716 51.025 49.920 1.00 19.91 384 THR A N 1
ATOM 853 C CA . THR A 1 130 ? 33.759 50.006 50.374 1.00 20.76 384 THR A CA 1
ATOM 854 C C . THR A 1 130 ? 34.471 48.854 51.074 1.00 20.21 384 THR A C 1
ATOM 855 O O . THR A 1 130 ? 34.071 48.478 52.168 1.00 19.83 384 THR A O 1
ATOM 859 N N . ALA A 1 131 ? 35.547 48.350 50.466 1.00 20.06 385 ALA A N 1
ATOM 860 C CA . ALA A 1 131 ? 36.313 47.255 51.038 1.00 20.27 385 ALA A CA 1
ATOM 861 C C . ALA A 1 131 ? 37.071 47.683 52.287 1.00 20.61 385 ALA A C 1
ATOM 862 O O . ALA A 1 131 ? 37.279 46.873 53.182 1.00 20.33 385 ALA A O 1
ATOM 864 N N . TRP A 1 132 ? 37.502 48.944 52.348 1.00 20.21 386 TRP A N 1
ATOM 865 C CA . TRP A 1 132 ? 38.151 49.426 53.553 1.00 21.54 386 TRP A CA 1
ATOM 866 C C . TRP A 1 132 ? 37.183 49.494 54.757 1.00 22.18 386 TRP A C 1
ATOM 867 O O . TRP A 1 132 ? 37.554 49.089 55.870 1.00 22.63 386 TRP A O 1
ATOM 878 N N . GLN A 1 133 ? 35.950 49.975 54.541 1.00 22.96 387 GLN A N 1
ATOM 879 C CA . GLN A 1 133 ? 34.970 50.181 55.641 1.00 23.34 387 GLN A CA 1
ATOM 880 C C . GLN A 1 133 ? 34.508 48.837 56.222 1.00 24.22 387 GLN A C 1
ATOM 881 O O . GLN A 1 133 ? 34.192 48.734 57.403 1.00 24.66 387 GLN A O 1
ATOM 887 N N . GLN A 1 134 ? 34.478 47.819 55.376 1.00 23.82 388 GLN A N 1
ATOM 888 C CA . GLN A 1 134 ? 34.098 46.485 55.775 1.00 24.58 388 GLN A CA 1
ATOM 889 C C . GLN A 1 134 ? 35.158 45.841 56.673 1.00 24.90 388 GLN A C 1
ATOM 890 O O . GLN A 1 134 ? 34.821 45.206 57.681 1.00 25.60 388 GLN A O 1
ATOM 896 N N . THR A 1 135 ? 36.427 46.013 56.310 1.00 24.89 389 THR A N 1
ATOM 897 C CA . THR A 1 135 ? 37.551 45.649 57.169 1.00 25.10 389 THR A CA 1
ATOM 898 C C . THR A 1 135 ? 37.451 46.416 58.496 1.00 25.83 389 THR A C 1
ATOM 899 O O . THR A 1 135 ? 37.204 45.831 59.562 1.00 26.40 389 THR A O 1
ATOM 903 N N . TYR A 1 136 ? 37.593 47.731 58.418 1.00 26.31 390 TYR A N 1
ATOM 904 C CA . TYR A 1 136 ? 37.496 48.606 59.582 1.00 26.57 390 TYR A CA 1
ATOM 905 C C . TYR A 1 136 ? 36.351 48.290 60.570 1.00 26.56 390 TYR A C 1
ATOM 906 O O . TYR A 1 136 ? 36.503 48.503 61.786 1.00 26.72 390 TYR A O 1
ATOM 915 N N . ALA A 1 137 ? 35.237 47.762 60.055 1.00 26.33 391 ALA A N 1
ATOM 916 C CA . ALA A 1 137 ? 34.045 47.474 60.853 1.00 25.85 391 ALA A CA 1
ATOM 917 C C . ALA A 1 137 ? 34.234 46.239 61.715 1.00 26.02 391 ALA A C 1
ATOM 918 O O . ALA A 1 137 ? 33.485 46.012 62.674 1.00 25.42 391 ALA A O 1
ATOM 920 N N . ASP A 1 138 ? 35.233 45.439 61.354 1.00 25.94 392 ASP A N 1
ATOM 921 C CA . ASP A 1 138 ? 35.448 44.149 61.951 1.00 25.38 392 ASP A CA 1
ATOM 922 C C . ASP A 1 138 ? 36.834 44.085 62.622 1.00 25.46 392 ASP A C 1
ATOM 923 O O . ASP A 1 138 ? 37.868 43.964 61.932 1.00 25.67 392 ASP A O 1
ATOM 928 N N . PRO A 1 139 ? 36.864 44.136 63.972 1.00 24.39 393 PRO A N 1
ATOM 929 C CA . PRO A 1 139 ? 38.126 44.158 64.710 1.00 24.17 393 PRO A CA 1
ATOM 930 C C . PRO A 1 139 ? 39.130 43.069 64.325 1.00 24.09 393 PRO A C 1
ATOM 931 O O . PRO A 1 139 ? 40.328 43.333 64.347 1.00 23.71 393 PRO A O 1
ATOM 935 N N . GLU A 1 140 ? 38.671 41.863 63.978 1.00 24.67 394 GLU A N 1
ATOM 936 C CA . GLU A 1 140 ? 39.600 40.814 63.503 1.00 24.67 394 GLU A CA 1
ATOM 937 C C . GLU A 1 140 ? 40.308 41.220 62.207 1.00 24.32 394 GLU A C 1
ATOM 938 O O . GLU A 1 140 ? 41.515 41.024 62.053 1.00 23.56 394 GLU A O 1
ATOM 944 N N . LYS A 1 141 ? 39.537 41.790 61.286 1.00 24.31 395 LYS A N 1
ATOM 945 C CA . LYS A 1 141 ? 40.056 42.151 59.974 1.00 24.71 395 LYS A CA 1
ATOM 946 C C . LYS A 1 141 ? 41.114 43.249 60.080 1.00 24.55 395 LYS A C 1
ATOM 947 O O . LYS A 1 141 ? 42.192 43.146 59.464 1.00 24.40 395 LYS A O 1
ATOM 953 N N . VAL A 1 142 ? 40.806 44.271 60.896 1.00 24.54 396 VAL A N 1
ATOM 954 C CA . VAL A 1 142 ? 41.702 45.417 61.166 1.00 23.54 396 VAL A CA 1
ATOM 955 C C . VAL A 1 142 ? 43.051 44.972 61.708 1.00 22.75 396 VAL A C 1
ATOM 956 O O . VAL A 1 142 ? 44.078 45.505 61.301 1.00 21.81 396 VAL A O 1
ATOM 960 N N . GLY A 1 143 ? 43.048 43.996 62.621 1.00 23.18 397 GLY A N 1
ATOM 961 C CA . GLY A 1 143 ? 44.297 43.458 63.193 1.00 23.03 397 GLY A CA 1
ATOM 962 C C . GLY A 1 143 ? 45.227 42.872 62.129 1.00 23.64 397 GLY A C 1
ATOM 963 O O . GLY A 1 143 ? 46.450 43.137 62.124 1.00 23.83 397 GLY A O 1
ATOM 964 N N . VAL A 1 144 ? 44.649 42.068 61.238 1.00 23.31 398 VAL A N 1
ATOM 965 C CA . VAL A 1 144 ? 45.358 41.487 60.080 1.00 23.38 398 VAL A CA 1
ATOM 966 C C . VAL A 1 144 ? 45.920 42.606 59.184 1.00 23.57 398 VAL A C 1
ATOM 967 O O . VAL A 1 144 ? 47.083 42.559 58.745 1.00 23.83 398 VAL A O 1
ATOM 971 N N . ALA A 1 145 ? 45.087 43.611 58.925 1.00 23.60 399 ALA A N 1
ATOM 972 C CA . ALA A 1 145 ? 45.463 44.701 58.031 1.00 23.82 399 ALA A CA 1
ATOM 973 C C . ALA A 1 145 ? 46.582 45.558 58.615 1.00 23.97 399 ALA A C 1
ATOM 974 O O . ALA A 1 145 ? 47.479 45.967 57.892 1.00 23.59 399 ALA A O 1
ATOM 976 N N . LEU A 1 146 ? 46.562 45.788 59.930 1.00 24.89 400 LEU A N 1
ATOM 977 C CA . LEU A 1 146 ? 47.690 46.451 60.601 1.00 24.85 400 LEU A CA 1
ATOM 978 C C . LEU A 1 146 ? 48.988 45.619 60.617 1.00 25.04 400 LEU A C 1
ATOM 979 O O . LEU A 1 146 ? 50.072 46.165 60.501 1.00 25.11 400 LEU A O 1
ATOM 984 N N . SER A 1 147 ? 48.879 44.303 60.735 1.00 25.37 401 SER A N 1
ATOM 985 C CA . SER A 1 147 ? 50.057 43.421 60.586 1.00 26.21 401 SER A CA 1
ATOM 986 C C . SER A 1 147 ? 50.754 43.550 59.229 1.00 25.83 401 SER A C 1
ATOM 987 O O . SER A 1 147 ? 51.964 43.691 59.173 1.00 25.05 401 SER A O 1
ATOM 990 N N . GLU A 1 148 ? 49.991 43.482 58.144 1.00 26.49 402 GLU A N 1
ATOM 991 C CA . GLU A 1 148 ? 50.560 43.688 56.803 1.00 27.48 402 GLU A CA 1
ATOM 992 C C . GLU A 1 148 ? 51.200 45.070 56.689 1.00 27.77 402 GLU A C 1
ATOM 993 O O . GLU A 1 148 ? 52.301 45.215 56.148 1.00 27.45 402 GLU A O 1
ATOM 999 N N . ALA A 1 149 ? 50.494 46.067 57.219 1.00 28.02 403 ALA A N 1
ATOM 1000 C CA . ALA A 1 149 ? 50.974 47.436 57.295 1.00 28.17 403 ALA A CA 1
ATOM 1001 C C . ALA A 1 149 ? 52.335 47.533 58.006 1.00 28.40 403 ALA A C 1
ATOM 1002 O O . ALA A 1 149 ? 53.246 48.215 57.523 1.00 28.95 403 ALA A O 1
ATOM 1004 N N . ILE A 1 150 ? 52.456 46.853 59.146 1.00 27.80 404 ILE A N 1
ATOM 1005 C CA . ILE A 1 150 ? 53.712 46.742 59.889 1.00 27.87 404 ILE A CA 1
ATOM 1006 C C . ILE A 1 150 ? 54.781 45.990 59.073 1.00 28.09 404 ILE A C 1
ATOM 1007 O O . ILE A 1 150 ? 55.943 46.426 59.007 1.00 27.37 404 ILE A O 1
ATOM 1012 N N . ALA A 1 151 ? 54.372 44.849 58.499 1.00 28.39 405 ALA A N 1
ATOM 1013 C CA . ALA A 1 151 ? 55.220 44.015 57.622 1.00 29.16 405 ALA A CA 1
ATOM 1014 C C . ALA A 1 151 ? 55.664 44.803 56.399 1.00 29.51 405 ALA A C 1
ATOM 1015 O O . ALA A 1 151 ? 56.812 44.706 55.986 1.00 29.77 405 ALA A O 1
ATOM 1017 N N . SER A 1 152 ? 54.748 45.594 55.833 1.00 30.16 406 SER A N 1
ATOM 1018 C CA . SER A 1 152 ? 55.095 46.545 54.768 1.00 30.34 406 SER A CA 1
ATOM 1019 C C . SER A 1 152 ? 56.050 47.632 55.273 1.00 30.22 406 SER A C 1
ATOM 1020 O O . SER A 1 152 ? 56.609 48.383 54.479 1.00 30.70 406 SER A O 1
ATOM 1023 N N . GLY A 1 153 ? 56.225 47.718 56.589 1.00 29.52 407 GLY A N 1
ATOM 1024 C CA . GLY A 1 153 ? 57.222 48.618 57.165 1.00 29.00 407 GLY A CA 1
ATOM 1025 C C . GLY A 1 153 ? 56.696 49.890 57.804 1.00 28.40 407 GLY A C 1
ATOM 1026 O O . GLY A 1 153 ? 57.481 50.753 58.161 1.00 28.21 407 GLY A O 1
ATOM 1027 N N . ASP A 1 154 ? 55.378 50.004 57.975 1.00 28.23 408 ASP A N 1
ATOM 1028 C CA . ASP A 1 154 ? 54.798 51.224 58.563 1.00 28.18 408 ASP A CA 1
ATOM 1029 C C . ASP A 1 154 ? 53.313 51.049 58.897 1.00 27.03 408 ASP A C 1
ATOM 1030 O O . ASP A 1 154 ? 52.482 51.033 57.987 1.00 26.73 408 ASP A O 1
ATOM 1035 N N . TRP A 1 155 ? 52.992 50.930 60.187 1.00 25.55 409 TRP A N 1
ATOM 1036 C CA . TRP A 1 155 ? 51.613 50.668 60.644 1.00 24.95 409 TRP A CA 1
ATOM 1037 C C . TRP A 1 155 ? 50.579 51.674 60.152 1.00 24.75 409 TRP A C 1
ATOM 1038 O O . TRP A 1 155 ? 49.427 51.315 59.923 1.00 24.98 409 TRP A O 1
ATOM 1049 N N . ARG A 1 156 ? 51.008 52.930 59.997 1.00 24.91 410 ARG A N 1
ATOM 1050 C CA . ARG A 1 156 ? 50.167 54.033 59.549 1.00 24.90 410 ARG A CA 1
ATOM 1051 C C . ARG A 1 156 ? 49.551 53.811 58.168 1.00 24.69 410 ARG A C 1
ATOM 1052 O O . ARG A 1 156 ? 48.598 54.488 57.795 1.00 24.69 410 ARG A O 1
ATOM 1060 N N . LEU A 1 157 ? 50.092 52.864 57.407 1.00 24.52 411 LEU A N 1
ATOM 1061 C CA . LEU A 1 157 ? 49.633 52.650 56.045 1.00 24.40 411 LEU A CA 1
ATOM 1062 C C . LEU A 1 157 ? 48.177 52.161 55.955 1.00 24.68 411 LEU A C 1
ATOM 1063 O O . LEU A 1 157 ? 47.482 52.446 54.980 1.00 24.32 411 LEU A O 1
ATOM 1068 N N . PHE A 1 158 ? 47.716 51.413 56.952 1.00 24.11 412 PHE A N 1
ATOM 1069 C CA . PHE A 1 158 ? 46.343 50.950 56.904 1.00 24.57 412 PHE A CA 1
ATOM 1070 C C . PHE A 1 158 ? 45.416 52.142 56.780 1.00 24.74 412 PHE A C 1
ATOM 1071 O O . PHE A 1 158 ? 44.361 52.041 56.170 1.00 24.33 412 PHE A O 1
ATOM 1079 N N . PHE A 1 159 ? 45.833 53.279 57.338 1.00 25.02 413 PHE A N 1
ATOM 1080 C CA . PHE A 1 159 ? 44.980 54.464 57.342 1.00 24.61 413 PHE A CA 1
ATOM 1081 C C . PHE A 1 159 ? 45.357 55.400 56.193 1.00 24.16 413 PHE A C 1
ATOM 1082 O O . PHE A 1 159 ? 44.499 55.786 55.393 1.00 24.24 413 PHE A O 1
ATOM 1090 N N . LEU A 1 160 ? 46.648 55.710 56.107 1.00 22.93 414 LEU A N 1
ATOM 1091 C CA . LEU A 1 160 ? 47.209 56.639 55.119 1.00 22.55 414 LEU A CA 1
ATOM 1092 C C . LEU A 1 160 ? 46.780 56.330 53.695 1.00 22.22 414 LEU A C 1
ATOM 1093 O O . LEU A 1 160 ? 46.468 57.224 52.930 1.00 22.70 414 LEU A O 1
ATOM 1098 N N . GLN A 1 161 ? 46.737 55.063 53.351 1.00 21.66 415 GLN A N 1
ATOM 1099 C CA . GLN A 1 161 ? 46.266 54.661 52.051 1.00 21.31 415 GLN A CA 1
ATOM 1100 C C . GLN A 1 161 ? 44.763 54.927 51.799 1.00 20.81 415 GLN A C 1
ATOM 1101 O O . GLN A 1 161 ? 44.384 55.287 50.699 1.00 19.09 415 GLN A O 1
ATOM 1107 N N . ARG A 1 162 ? 43.925 54.818 52.829 1.00 20.90 416 ARG A N 1
ATOM 1108 C CA . ARG A 1 162 ? 42.530 55.221 52.701 1.00 20.80 416 ARG A CA 1
ATOM 1109 C C . ARG A 1 162 ? 42.432 56.738 52.547 1.00 20.13 416 ARG A C 1
ATOM 1110 O O . ARG A 1 162 ? 41.666 57.230 51.720 1.00 19.88 416 ARG A O 1
ATOM 1118 N N . ASP A 1 163 ? 43.207 57.501 53.315 1.00 19.45 417 ASP A N 1
ATOM 1119 C CA . ASP A 1 163 ? 43.179 58.955 53.111 1.00 18.75 417 ASP A CA 1
ATOM 1120 C C . ASP A 1 163 ? 43.637 59.336 51.702 1.00 18.29 417 ASP A C 1
ATOM 1121 O O . ASP A 1 163 ? 43.106 60.270 51.102 1.00 17.52 417 ASP A O 1
ATOM 1126 N N . ARG A 1 164 ? 44.609 58.582 51.196 1.00 17.77 418 ARG A N 1
ATOM 1127 C CA . ARG A 1 164 ? 45.204 58.802 49.884 1.00 18.20 418 ARG A CA 1
ATOM 1128 C C . ARG A 1 164 ? 44.295 58.469 48.703 1.00 18.04 418 ARG A C 1
ATOM 1129 O O . ARG A 1 164 ? 44.293 59.183 47.702 1.00 18.36 418 ARG A O 1
ATOM 1137 N N . VAL A 1 165 ? 43.536 57.377 48.833 1.00 17.80 419 VAL A N 1
ATOM 1138 C CA . VAL A 1 165 ? 42.459 57.033 47.905 1.00 17.76 419 VAL A CA 1
ATOM 1139 C C . VAL A 1 165 ? 41.334 58.085 47.918 1.00 18.26 419 VAL A C 1
ATOM 1140 O O . VAL A 1 165 ? 40.843 58.464 46.860 1.00 18.06 419 VAL A O 1
ATOM 1144 N N . ARG A 1 166 ? 40.903 58.500 49.118 1.00 19.20 420 ARG A N 1
ATOM 1145 C CA . ARG A 1 166 ? 39.939 59.594 49.305 1.00 20.78 420 ARG A CA 1
ATOM 1146 C C . ARG A 1 166 ? 40.312 60.871 48.564 1.00 20.96 420 ARG A C 1
ATOM 1147 O O . ARG A 1 166 ? 39.447 61.545 47.991 1.00 22.41 420 ARG A O 1
ATOM 1155 N N . GLU A 1 167 ? 41.595 61.206 48.578 1.00 20.69 421 GLU A N 1
ATOM 1156 C CA . GLU A 1 167 ? 42.050 62.454 48.006 1.00 20.55 421 GLU A CA 1
ATOM 1157 C C . GLU A 1 167 ? 42.599 62.271 46.584 1.00 20.56 421 GLU A C 1
ATOM 1158 O O . GLU A 1 167 ? 42.997 63.236 45.973 1.00 20.90 421 GLU A O 1
ATOM 1160 N N . ALA A 1 168 ? 42.630 61.040 46.067 1.00 20.04 422 ALA A N 1
ATOM 1161 C CA . ALA A 1 168 ? 43.278 60.780 44.776 1.00 19.42 422 ALA A CA 1
ATOM 1162 C C . ALA A 1 168 ? 42.586 61.526 43.628 1.00 19.01 422 ALA A C 1
ATOM 1163 O O . ALA A 1 168 ? 41.368 61.465 43.462 1.00 17.47 422 ALA A O 1
ATOM 1165 N N . LYS A 1 169 ? 43.380 62.258 42.869 1.00 19.16 423 LYS A N 1
ATOM 1166 C CA . LYS A 1 169 ? 42.855 63.068 41.793 1.00 19.97 423 LYS A CA 1
ATOM 1167 C C . LYS A 1 169 ? 43.085 62.297 40.514 1.00 18.85 423 LYS A C 1
ATOM 1168 O O . LYS A 1 169 ? 43.961 61.430 40.476 1.00 18.76 423 LYS A O 1
ATOM 1174 N N . LEU A 1 170 ? 42.303 62.616 39.487 1.00 17.48 424 LEU A N 1
ATOM 1175 C CA . LEU A 1 170 ? 42.354 61.897 38.227 1.00 16.63 424 LEU A CA 1
ATOM 1176 C C . LEU A 1 170 ? 43.761 62.004 37.651 1.00 16.84 424 LEU A C 1
ATOM 1177 O O . LEU A 1 170 ? 44.370 60.983 37.332 1.00 16.14 424 LEU A O 1
ATOM 1182 N N . ASP A 1 171 ? 44.286 63.223 37.559 1.00 17.36 425 ASP A N 1
ATOM 1183 C CA . ASP A 1 171 ? 45.607 63.411 36.957 1.00 18.78 425 ASP A CA 1
ATOM 1184 C C . ASP A 1 171 ? 46.778 62.670 37.640 1.00 17.58 425 ASP A C 1
ATOM 1185 O O . ASP A 1 171 ? 47.669 62.243 36.935 1.00 17.04 425 ASP A O 1
ATOM 1190 N N . ASP A 1 172 ? 46.771 62.536 38.972 1.00 17.67 426 ASP A N 1
ATOM 1191 C CA . ASP A 1 172 ? 47.758 61.706 39.704 1.00 18.06 426 ASP A CA 1
ATOM 1192 C C . ASP A 1 172 ? 47.637 60.225 39.349 1.00 17.62 426 ASP A C 1
ATOM 1193 O O . ASP A 1 172 ? 48.669 59.506 39.243 1.00 18.01 426 ASP A O 1
ATOM 1198 N N . VAL A 1 173 ? 46.384 59.755 39.277 1.00 16.64 427 VAL A N 1
ATOM 1199 C CA . VAL A 1 173 ? 46.074 58.347 38.935 1.00 15.66 427 VAL A CA 1
ATOM 1200 C C . VAL A 1 173 ? 46.489 58.028 37.494 1.00 15.74 427 VAL A C 1
ATOM 1201 O O . VAL A 1 173 ? 47.259 57.092 37.270 1.00 16.12 427 VAL A O 1
ATOM 1205 N N . GLN A 1 174 ? 46.022 58.817 36.534 1.00 14.94 428 GLN A N 1
ATOM 1206 C CA . GLN A 1 174 ? 46.586 58.798 35.173 1.00 15.57 428 GLN A CA 1
ATOM 1207 C C . GLN A 1 174 ? 48.113 58.737 35.158 1.00 15.48 428 GLN A C 1
ATOM 1208 O O . GLN A 1 174 ? 48.705 57.827 34.559 1.00 16.09 428 GLN A O 1
ATOM 1214 N N . ARG A 1 175 ? 48.751 59.689 35.827 1.00 14.74 429 ARG A N 1
ATOM 1215 C CA . ARG A 1 175 ? 50.198 59.748 35.794 1.00 15.88 429 ARG A CA 1
ATOM 1216 C C . ARG A 1 175 ? 50.924 58.530 36.404 1.00 15.64 429 ARG A C 1
ATOM 1217 O O . ARG A 1 175 ? 51.939 58.096 35.857 1.00 16.36 429 ARG A O 1
ATOM 1225 N N . ALA A 1 176 ? 50.423 58.010 37.524 1.00 16.07 430 ALA A N 1
ATOM 1226 C CA . ALA A 1 176 ? 50.982 56.804 38.158 1.00 16.96 430 ALA A CA 1
ATOM 1227 C C . ALA A 1 176 ? 50.971 55.631 37.205 1.00 17.28 430 ALA A C 1
ATOM 1228 O O . ALA A 1 176 ? 51.936 54.863 37.143 1.00 17.88 430 ALA A O 1
ATOM 1230 N N . ALA A 1 177 ? 49.830 55.448 36.543 1.00 17.18 431 ALA A N 1
ATOM 1231 C CA . ALA A 1 177 ? 49.633 54.302 35.679 1.00 17.66 431 ALA A CA 1
ATOM 1232 C C . ALA A 1 177 ? 50.557 54.417 34.485 1.00 17.80 431 ALA A C 1
ATOM 1233 O O . ALA A 1 177 ? 51.267 53.488 34.172 1.00 18.95 431 ALA A O 1
ATOM 1235 N N . VAL A 1 178 ? 50.578 55.577 33.846 1.00 18.16 432 VAL A N 1
ATOM 1236 C CA . VAL A 1 178 ? 51.441 55.778 32.668 1.00 18.06 432 VAL A CA 1
ATOM 1237 C C . VAL A 1 178 ? 52.941 55.607 33.034 1.00 17.89 432 VAL A C 1
ATOM 1238 O O . VAL A 1 178 ? 53.696 55.148 32.224 1.00 17.60 432 VAL A O 1
ATOM 1242 N N . ALA A 1 179 ? 53.346 55.981 34.252 1.00 18.41 433 ALA A N 1
ATOM 1243 C CA . ALA A 1 179 ? 54.756 55.925 34.689 1.00 18.58 433 ALA A CA 1
ATOM 1244 C C . ALA A 1 179 ? 55.232 54.491 34.909 1.00 19.11 433 ALA A C 1
ATOM 1245 O O . ALA A 1 179 ? 56.370 54.178 34.616 1.00 19.44 433 ALA A O 1
ATOM 1247 N N . TYR A 1 180 ? 54.348 53.626 35.405 1.00 18.88 434 TYR A N 1
ATOM 1248 C CA . TYR A 1 180 ? 54.720 52.263 35.753 1.00 18.81 434 TYR A CA 1
ATOM 1249 C C . TYR A 1 180 ? 54.357 51.205 34.698 1.00 18.04 434 TYR A C 1
ATOM 1250 O O . TYR A 1 180 ? 55.038 50.216 34.592 1.00 18.25 434 TYR A O 1
ATOM 1259 N N . LEU A 1 181 ? 53.312 51.436 33.903 1.00 17.06 435 LEU A N 1
ATOM 1260 C CA . LEU A 1 181 ? 52.904 50.484 32.874 1.00 15.56 435 LEU A CA 1
ATOM 1261 C C . LEU A 1 181 ? 53.623 50.752 31.548 1.00 15.12 435 LEU A C 1
ATOM 1262 O O . LEU A 1 181 ? 53.043 51.295 30.562 1.00 14.08 435 LEU A O 1
ATOM 1267 N N . VAL A 1 182 ? 54.901 50.391 31.539 1.00 14.33 436 VAL A N 1
ATOM 1268 C CA . VAL A 1 182 ? 55.779 50.690 30.391 1.00 14.25 436 VAL A CA 1
ATOM 1269 C C . VAL A 1 182 ? 56.572 49.468 29.945 1.00 13.82 436 VAL A C 1
ATOM 1270 O O . VAL A 1 182 ? 56.741 48.530 30.724 1.00 14.12 436 VAL A O 1
ATOM 1274 N N . ARG A 1 183 ? 57.073 49.499 28.706 1.00 13.35 437 ARG A N 1
ATOM 1275 C CA . ARG A 1 183 ? 57.861 48.421 28.148 1.00 13.13 437 ARG A CA 1
ATOM 1276 C C . ARG A 1 183 ? 59.050 47.971 29.006 1.00 13.22 437 ARG A C 1
ATOM 1277 O O . ARG A 1 183 ? 59.347 46.785 29.047 1.00 14.16 437 ARG A O 1
ATOM 1285 N N . SER A 1 184 ? 59.719 48.885 29.698 1.00 12.92 438 SER A N 1
ATOM 1286 C CA . SER A 1 184 ? 60.906 48.509 30.473 1.00 13.10 438 SER A CA 1
ATOM 1287 C C . SER A 1 184 ? 60.591 47.781 31.784 1.00 12.67 438 SER A C 1
ATOM 1288 O O . SER A 1 184 ? 61.503 47.266 32.393 1.00 14.50 438 SER A O 1
ATOM 1291 N N . ASN A 1 185 ? 59.325 47.789 32.211 1.00 12.82 439 ASN A N 1
ATOM 1292 C CA . ASN A 1 185 ? 58.837 47.169 33.449 1.00 13.98 439 ASN A CA 1
ATOM 1293 C C . ASN A 1 185 ? 57.944 45.903 33.173 1.00 14.84 439 ASN A C 1
ATOM 1294 O O . ASN A 1 185 ? 57.366 45.322 34.092 1.00 14.77 439 ASN A O 1
ATOM 1299 N N . ARG A 1 186 ? 57.833 45.509 31.904 1.00 15.83 440 ARG A N 1
ATOM 1300 C CA . ARG A 1 186 ? 56.947 44.423 31.487 1.00 16.85 440 ARG A CA 1
ATOM 1301 C C . ARG A 1 186 ? 57.658 43.064 31.394 1.00 17.51 440 ARG A C 1
ATOM 1302 O O . ARG A 1 186 ? 58.470 42.849 30.497 1.00 16.84 440 ARG A O 1
ATOM 1310 N N . THR A 1 187 ? 57.294 42.156 32.304 1.00 18.93 441 THR A N 1
ATOM 1311 C CA . THR A 1 187 ? 57.679 40.740 32.252 1.00 19.61 441 THR A CA 1
ATOM 1312 C C . THR A 1 187 ? 56.473 39.903 31.827 1.00 19.71 441 THR A C 1
ATOM 1313 O O . THR A 1 187 ? 55.465 39.845 32.538 1.00 20.49 441 THR A O 1
ATOM 1317 N N . GLU A 1 188 ? 56.582 39.242 30.687 1.00 19.55 442 GLU A N 1
ATOM 1318 C CA . GLU A 1 188 ? 55.457 38.478 30.123 1.00 20.55 442 GLU A CA 1
ATOM 1319 C C . GLU A 1 188 ? 55.437 37.060 30.661 1.00 20.24 442 GLU A C 1
ATOM 1320 O O . GLU A 1 188 ? 56.449 36.539 31.117 1.00 20.20 442 GLU A O 1
ATOM 1326 N N . GLY A 1 189 ? 54.284 36.421 30.608 1.00 20.18 443 GLY A N 1
ATOM 1327 C CA . GLY A 1 189 ? 54.238 35.009 30.939 1.00 19.79 443 GLY A CA 1
ATOM 1328 C C . GLY A 1 189 ? 53.079 34.391 30.230 1.00 20.18 443 GLY A C 1
ATOM 1329 O O . GLY A 1 189 ? 52.118 35.101 29.884 1.00 19.88 443 GLY A O 1
ATOM 1330 N N . ARG A 1 190 ? 53.171 33.081 30.005 1.00 20.22 444 ARG A N 1
ATOM 1331 C CA . ARG A 1 190 ? 52.106 32.322 29.373 1.00 21.61 444 ARG A CA 1
ATOM 1332 C C . ARG A 1 190 ? 51.895 30.930 30.015 1.00 21.85 444 ARG A C 1
ATOM 1333 O O . ARG A 1 190 ? 52.847 30.237 30.370 1.00 21.03 444 ARG A O 1
ATOM 1341 N N . TYR A 1 191 ? 50.636 30.539 30.186 1.00 21.97 445 TYR A N 1
ATOM 1342 C CA . TYR A 1 191 ? 50.353 29.185 30.627 1.00 22.41 445 TYR A CA 1
ATOM 1343 C C . TYR A 1 191 ? 49.614 28.443 29.545 1.00 22.27 445 TYR A C 1
ATOM 1344 O O . TYR A 1 191 ? 48.474 28.778 29.185 1.00 21.44 445 TYR A O 1
ATOM 1353 N N . ILE A 1 192 ? 50.298 27.441 29.019 1.00 23.75 446 ILE A N 1
ATOM 1354 C CA . ILE A 1 192 ? 49.746 26.552 28.008 1.00 24.70 446 ILE A CA 1
ATOM 1355 C C . ILE A 1 192 ? 49.807 25.095 28.467 1.00 25.51 446 ILE A C 1
ATOM 1356 O O . ILE A 1 192 ? 50.879 24.470 28.478 1.00 26.18 446 ILE A O 1
ATOM 1361 N N . PRO A 1 193 ? 48.637 24.538 28.836 1.00 25.63 447 PRO A N 1
ATOM 1362 C CA . PRO A 1 193 ? 48.529 23.196 29.375 1.00 26.14 447 PRO A CA 1
ATOM 1363 C C . PRO A 1 193 ? 49.060 22.135 28.403 1.00 26.64 447 PRO A C 1
ATOM 1364 O O . PRO A 1 193 ? 48.371 21.776 27.447 1.00 27.73 447 PRO A O 1
ATOM 1368 N N . SER B 1 1 ? 44.689 38.452 70.222 1.00 21.51 255 SER B N 1
ATOM 1369 C CA . SER B 1 1 ? 43.385 39.124 70.488 1.00 20.70 255 SER B CA 1
ATOM 1370 C C . SER B 1 1 ? 43.233 40.399 69.647 1.00 21.09 255 SER B C 1
ATOM 1371 O O . SER B 1 1 ? 44.214 40.977 69.192 1.00 20.99 255 SER B O 1
ATOM 1374 N N . ASN B 1 2 ? 41.989 40.814 69.434 1.00 20.09 256 ASN B N 1
ATOM 1375 C CA . ASN B 1 2 ? 41.687 41.911 68.557 1.00 19.36 256 ASN B CA 1
ATOM 1376 C C . ASN B 1 2 ? 40.608 42.734 69.212 1.00 19.67 256 ASN B C 1
ATOM 1377 O O . ASN B 1 2 ? 39.502 42.238 69.481 1.00 20.19 256 ASN B O 1
ATOM 1382 N N . ALA B 1 3 ? 40.913 43.993 69.468 1.00 19.17 257 ALA B N 1
ATOM 1383 C CA . ALA B 1 3 ? 39.926 44.888 70.030 1.00 19.96 257 ALA B CA 1
ATOM 1384 C C . ALA B 1 3 ? 40.007 46.220 69.332 1.00 20.14 257 ALA B C 1
ATOM 1385 O O . ALA B 1 3 ? 41.096 46.735 69.071 1.00 19.98 257 ALA B O 1
ATOM 1387 N N . TYR B 1 4 ? 38.840 46.740 68.988 1.00 20.94 258 TYR B N 1
ATOM 1388 C CA . TYR B 1 4 ? 38.707 48.074 68.450 1.00 21.74 258 TYR B CA 1
ATOM 1389 C C . TYR B 1 4 ? 37.353 48.556 68.934 1.00 22.60 258 TYR B C 1
ATOM 1390 O O . TYR B 1 4 ? 36.293 48.065 68.466 1.00 21.71 258 TYR B O 1
ATOM 1399 N N . THR B 1 5 ? 37.374 49.491 69.879 1.00 22.54 259 THR B N 1
ATOM 1400 C CA . THR B 1 5 ? 36.131 49.971 70.481 1.00 24.10 259 THR B CA 1
ATOM 1401 C C . THR B 1 5 ? 35.988 51.459 70.241 1.00 24.32 259 THR B C 1
ATOM 1402 O O . THR B 1 5 ? 36.831 52.237 70.647 1.00 24.85 259 THR B O 1
ATOM 1406 N N . VAL B 1 6 ? 34.927 51.862 69.562 1.00 25.94 260 VAL B N 1
ATOM 1407 C CA . VAL B 1 6 ? 34.753 53.286 69.238 1.00 26.91 260 VAL B CA 1
ATOM 1408 C C . VAL B 1 6 ? 33.490 53.819 69.908 1.00 27.68 260 VAL B C 1
ATOM 1409 O O . VAL B 1 6 ? 32.501 53.095 70.016 1.00 27.61 260 VAL B O 1
ATOM 1413 N N . GLU B 1 7 ? 33.525 55.060 70.403 1.00 28.97 261 GLU B N 1
ATOM 1414 C CA . GLU B 1 7 ? 32.333 55.622 71.071 1.00 29.92 261 GLU B CA 1
ATOM 1415 C C . GLU B 1 7 ? 31.151 55.746 70.098 1.00 30.83 261 GLU B C 1
ATOM 1416 O O . GLU B 1 7 ? 31.354 55.881 68.886 1.00 30.98 261 GLU B O 1
ATOM 1422 N N . PRO B 1 8 ? 29.915 55.645 70.622 1.00 31.80 262 PRO B N 1
ATOM 1423 C CA . PRO B 1 8 ? 28.727 55.950 69.802 1.00 32.26 262 PRO B CA 1
ATOM 1424 C C . PRO B 1 8 ? 28.779 57.377 69.238 1.00 33.12 262 PRO B C 1
ATOM 1425 O O . PRO B 1 8 ? 28.430 57.599 68.074 1.00 33.13 262 PRO B O 1
ATOM 1429 N N . VAL B 1 9 ? 29.226 58.322 70.065 1.00 33.72 263 VAL B N 1
ATOM 1430 C CA . VAL B 1 9 ? 29.376 59.719 69.666 1.00 34.44 263 VAL B CA 1
ATOM 1431 C C . VAL B 1 9 ? 30.604 59.882 68.757 1.00 34.77 263 VAL B C 1
ATOM 1432 O O . VAL B 1 9 ? 30.668 60.783 67.910 1.00 35.13 263 VAL B O 1
ATOM 1436 N N . THR B 1 24 ? 41.584 61.514 60.090 1.00 28.52 278 THR B N 1
ATOM 1437 C CA . THR B 1 24 ? 41.546 61.011 61.464 1.00 28.60 278 THR B CA 1
ATOM 1438 C C . THR B 1 24 ? 42.915 60.768 62.078 1.00 28.07 278 THR B C 1
ATOM 1439 O O . THR B 1 24 ? 43.563 59.783 61.756 1.00 29.39 278 THR B O 1
ATOM 1443 N N . PRO B 1 25 ? 43.335 61.629 63.011 1.00 27.64 279 PRO B N 1
ATOM 1444 C CA . PRO B 1 25 ? 44.597 61.422 63.744 1.00 26.87 279 PRO B CA 1
ATOM 1445 C C . PRO B 1 25 ? 44.583 60.195 64.677 1.00 26.43 279 PRO B C 1
ATOM 1446 O O . PRO B 1 25 ? 43.536 59.861 65.263 1.00 25.96 279 PRO B O 1
ATOM 1450 N N . LEU B 1 26 ? 45.736 59.541 64.814 1.00 25.88 280 LEU B N 1
ATOM 1451 C CA . LEU B 1 26 ? 45.877 58.379 65.681 1.00 25.40 280 LEU B CA 1
ATOM 1452 C C . LEU B 1 26 ? 47.235 58.289 66.375 1.00 25.68 280 LEU B C 1
ATOM 1453 O O . LEU B 1 26 ? 48.268 58.531 65.760 1.00 25.24 280 LEU B O 1
ATOM 1458 N N . VAL B 1 27 ? 47.216 57.890 67.642 1.00 25.83 281 VAL B N 1
ATOM 1459 C CA . VAL B 1 27 ? 48.441 57.544 68.376 1.00 26.12 281 VAL B CA 1
ATOM 1460 C C . VAL B 1 27 ? 48.495 56.040 68.617 1.00 25.69 281 VAL B C 1
ATOM 1461 O O . VAL B 1 27 ? 47.456 55.376 68.728 1.00 25.54 281 VAL B O 1
ATOM 1465 N N . ALA B 1 28 ? 49.707 55.502 68.698 1.00 25.57 282 ALA B N 1
ATOM 1466 C CA . ALA B 1 28 ? 49.900 54.085 68.971 1.00 24.99 282 ALA B CA 1
ATOM 1467 C C . ALA B 1 28 ? 51.086 53.851 69.902 1.00 25.17 282 ALA B C 1
ATOM 1468 O O . ALA B 1 28 ? 51.991 54.672 69.984 1.00 24.83 282 ALA B O 1
ATOM 1470 N N . ALA B 1 29 ? 51.072 52.713 70.591 1.00 25.46 283 ALA B N 1
ATOM 1471 C CA . ALA B 1 29 ? 52.230 52.248 71.348 1.00 25.40 283 ALA B CA 1
ATOM 1472 C C . ALA B 1 29 ? 52.359 50.742 71.162 1.00 25.81 283 ALA B C 1
ATOM 1473 O O . ALA B 1 29 ? 51.383 50.002 71.284 1.00 25.11 283 ALA B O 1
ATOM 1483 N N . TYR B 1 31 ? 54.626 47.011 71.821 1.00 26.48 285 TYR B N 1
ATOM 1484 C CA . TYR B 1 31 ? 55.464 46.296 72.768 1.00 25.28 285 TYR B CA 1
ATOM 1485 C C . TYR B 1 31 ? 55.763 44.931 72.186 1.00 24.96 285 TYR B C 1
ATOM 1486 O O . TYR B 1 31 ? 54.879 44.290 71.615 1.00 25.75 285 TYR B O 1
ATOM 1495 N N . HIS B 1 32 ? 57.009 44.503 72.313 1.00 23.89 286 HIS B N 1
ATOM 1496 C CA . HIS B 1 32 ? 57.412 43.172 71.910 1.00 23.90 286 HIS B CA 1
ATOM 1497 C C . HIS B 1 32 ? 56.819 42.124 72.827 1.00 23.47 286 HIS B C 1
ATOM 1498 O O . HIS B 1 32 ? 56.767 42.285 74.037 1.00 23.14 286 HIS B O 1
ATOM 1505 N N . LEU B 1 33 ? 56.344 41.052 72.218 1.00 23.87 287 LEU B N 1
ATOM 1506 C CA . LEU B 1 33 ? 55.678 39.985 72.940 1.00 23.90 287 LEU B CA 1
ATOM 1507 C C . LEU B 1 33 ? 56.698 38.969 73.440 1.00 23.17 287 LEU B C 1
ATOM 1508 O O . LEU B 1 33 ? 57.768 38.812 72.853 1.00 23.03 287 LEU B O 1
ATOM 1513 N N . PRO B 1 34 ? 56.342 38.215 74.485 1.00 23.13 288 PRO B N 1
ATOM 1514 C CA . PRO B 1 34 ? 57.234 37.140 74.886 1.00 22.98 288 PRO B CA 1
ATOM 1515 C C . PRO B 1 34 ? 57.113 35.952 73.919 1.00 23.07 288 PRO B C 1
ATOM 1516 O O . PRO B 1 34 ? 56.391 36.040 72.912 1.00 23.16 288 PRO B O 1
ATOM 1520 N N . ALA B 1 35 ? 57.827 34.874 74.233 1.00 22.36 289 ALA B N 1
ATOM 1521 C CA . ALA B 1 35 ? 57.759 33.593 73.517 1.00 22.63 289 ALA B CA 1
ATOM 1522 C C . ALA B 1 35 ? 56.334 33.050 73.370 1.00 22.82 289 ALA B C 1
ATOM 1523 O O . ALA B 1 35 ? 55.604 32.882 74.368 1.00 21.63 289 ALA B O 1
ATOM 1525 N N . ALA B 1 36 ? 55.968 32.745 72.117 1.00 23.26 290 ALA B N 1
ATOM 1526 C CA . ALA B 1 36 ? 54.616 32.257 71.771 1.00 24.11 290 ALA B CA 1
ATOM 1527 C C . ALA B 1 36 ? 54.073 31.211 72.745 1.00 23.77 290 ALA B C 1
ATOM 1528 O O . ALA B 1 36 ? 52.901 31.262 73.104 1.00 24.00 290 ALA B O 1
ATOM 1530 N N . GLY B 1 37 ? 54.932 30.289 73.187 1.00 24.16 291 GLY B N 1
ATOM 1531 C CA . GLY B 1 37 ? 54.508 29.148 74.023 1.00 24.09 291 GLY B CA 1
ATOM 1532 C C . GLY B 1 37 ? 54.493 29.333 75.538 1.00 24.57 291 GLY B C 1
ATOM 1533 O O . GLY B 1 37 ? 54.346 28.368 76.293 1.00 23.63 291 GLY B O 1
ATOM 1534 N N . SER B 1 38 ? 54.612 30.576 75.983 1.00 24.88 292 SER B N 1
ATOM 1535 C CA . SER B 1 38 ? 54.842 30.849 77.402 1.00 25.26 292 SER B CA 1
ATOM 1536 C C . SER B 1 38 ? 53.557 31.238 78.155 1.00 25.35 292 SER B C 1
ATOM 1537 O O . SER B 1 38 ? 52.540 31.558 77.523 1.00 26.09 292 SER B O 1
ATOM 1540 N N . PRO B 1 39 ? 53.577 31.172 79.507 1.00 24.81 293 PRO B N 1
ATOM 1541 C CA . PRO B 1 39 ? 52.493 31.800 80.274 1.00 24.61 293 PRO B CA 1
ATOM 1542 C C . PRO B 1 39 ? 52.354 33.327 80.033 1.00 24.87 293 PRO B C 1
ATOM 1543 O O . PRO B 1 39 ? 51.233 33.846 79.932 1.00 24.80 293 PRO B O 1
ATOM 1547 N N . ASP B 1 40 ? 53.468 34.034 79.890 1.00 24.26 294 ASP B N 1
ATOM 1548 C CA . ASP B 1 40 ? 53.402 35.478 79.651 1.00 24.59 294 ASP B CA 1
ATOM 1549 C C . ASP B 1 40 ? 52.701 35.855 78.345 1.00 24.60 294 ASP B C 1
ATOM 1550 O O . ASP B 1 40 ? 52.025 36.885 78.266 1.00 24.74 294 ASP B O 1
ATOM 1555 N N . PHE B 1 41 ? 52.840 35.015 77.327 1.00 24.41 295 PHE B N 1
ATOM 1556 C CA . PHE B 1 41 ? 52.279 35.365 76.029 1.00 24.54 295 PHE B CA 1
ATOM 1557 C C . PHE B 1 41 ? 50.759 35.343 76.126 1.00 24.77 295 PHE B C 1
ATOM 1558 O O . PHE B 1 41 ? 50.082 36.247 75.643 1.00 24.16 295 PHE B O 1
ATOM 1566 N N . VAL B 1 42 ? 50.246 34.295 76.760 1.00 24.86 296 VAL B N 1
ATOM 1567 C CA . VAL B 1 42 ? 48.817 34.100 76.883 1.00 25.65 296 VAL B CA 1
ATOM 1568 C C . VAL B 1 42 ? 48.282 35.170 77.859 1.00 25.86 296 VAL B C 1
ATOM 1569 O O . VAL B 1 42 ? 47.202 35.772 77.620 1.00 25.62 296 VAL B O 1
ATOM 1573 N N . GLY B 1 43 ? 49.056 35.426 78.922 1.00 24.70 297 GLY B N 1
ATOM 1574 C CA . GLY B 1 43 ? 48.844 36.596 79.777 1.00 24.91 297 GLY B CA 1
ATOM 1575 C C . GLY B 1 43 ? 48.570 37.897 79.030 1.00 24.94 297 GLY B C 1
ATOM 1576 O O . GLY B 1 43 ? 47.551 38.529 79.248 1.00 25.52 297 GLY B O 1
ATOM 1577 N N . LEU B 1 44 ? 49.452 38.285 78.115 1.00 24.56 298 LEU B N 1
ATOM 1578 C CA . LEU B 1 44 ? 49.297 39.560 77.428 1.00 24.87 298 LEU B CA 1
ATOM 1579 C C . LEU B 1 44 ? 48.201 39.532 76.374 1.00 24.81 298 LEU B C 1
ATOM 1580 O O . LEU B 1 44 ? 47.611 40.555 76.062 1.00 23.41 298 LEU B O 1
ATOM 1585 N N . ASP B 1 45 ? 47.948 38.348 75.822 1.00 25.00 299 ASP B N 1
ATOM 1586 C CA . ASP B 1 45 ? 46.812 38.152 74.956 1.00 25.47 299 ASP B CA 1
ATOM 1587 C C . ASP B 1 45 ? 45.517 38.478 75.707 1.00 25.00 299 ASP B C 1
ATOM 1588 O O . ASP B 1 45 ? 44.725 39.313 75.262 1.00 25.47 299 ASP B O 1
ATOM 1593 N N . LEU B 1 46 ? 45.319 37.847 76.864 1.00 23.50 300 LEU B N 1
ATOM 1594 C CA . LEU B 1 46 ? 44.175 38.186 77.708 1.00 22.82 300 LEU B CA 1
ATOM 1595 C C . LEU B 1 46 ? 44.206 39.639 78.166 1.00 22.63 300 LEU B C 1
ATOM 1596 O O . LEU B 1 46 ? 43.175 40.312 78.160 1.00 22.66 300 LEU B O 1
ATOM 1601 N N . ALA B 1 47 ? 45.380 40.123 78.571 1.00 22.23 301 ALA B N 1
ATOM 1602 C CA . ALA B 1 47 ? 45.486 41.461 79.148 1.00 21.78 301 ALA B CA 1
ATOM 1603 C C . ALA B 1 47 ? 45.065 42.504 78.144 1.00 22.05 301 ALA B C 1
ATOM 1604 O O . ALA B 1 47 ? 44.329 43.435 78.503 1.00 22.18 301 ALA B O 1
ATOM 1606 N N . ALA B 1 48 ? 45.508 42.332 76.893 1.00 21.59 302 ALA B N 1
ATOM 1607 C CA . ALA B 1 48 ? 45.128 43.212 75.759 1.00 21.75 302 ALA B CA 1
ATOM 1608 C C . ALA B 1 48 ? 43.615 43.400 75.600 1.00 21.33 302 ALA B C 1
ATOM 1609 O O . ALA B 1 48 ? 43.139 44.516 75.355 1.00 21.90 302 ALA B O 1
ATOM 1611 N N . THR B 1 49 ? 42.866 42.306 75.711 1.00 20.67 303 THR B N 1
ATOM 1612 C CA . THR B 1 49 ? 41.385 42.364 75.732 1.00 20.07 303 THR B CA 1
ATOM 1613 C C . THR B 1 49 ? 40.854 43.241 76.880 1.00 19.92 303 THR B C 1
ATOM 1614 O O . THR B 1 49 ? 39.983 44.089 76.665 1.00 20.50 303 THR B O 1
ATOM 1618 N N . ILE B 1 50 ? 41.402 43.058 78.084 1.00 19.76 304 ILE B N 1
ATOM 1619 C CA . ILE B 1 50 ? 40.954 43.803 79.269 1.00 20.35 304 ILE B CA 1
ATOM 1620 C C . ILE B 1 50 ? 41.279 45.258 79.066 1.00 20.07 304 ILE B C 1
ATOM 1621 O O . ILE B 1 50 ? 40.498 46.131 79.450 1.00 20.50 304 ILE B O 1
ATOM 1626 N N . LEU B 1 51 ? 42.424 45.498 78.429 1.00 19.59 305 LEU B N 1
ATOM 1627 C CA . LEU B 1 51 ? 42.928 46.827 78.246 1.00 19.67 305 LEU B CA 1
ATOM 1628 C C . LEU B 1 51 ? 42.230 47.595 77.123 1.00 19.93 305 LEU B C 1
ATOM 1629 O O . LEU B 1 51 ? 42.121 48.806 77.196 1.00 19.78 305 LEU B O 1
ATOM 1634 N N . ALA B 1 52 ? 41.769 46.905 76.084 1.00 20.05 306 ALA B N 1
ATOM 1635 C CA . ALA B 1 52 ? 41.229 47.608 74.907 1.00 20.76 306 ALA B CA 1
ATOM 1636 C C . ALA B 1 52 ? 39.804 47.255 74.475 1.00 20.90 306 ALA B C 1
ATOM 1637 O O . ALA B 1 52 ? 39.162 48.015 73.768 1.00 21.98 306 ALA B O 1
ATOM 1639 N N . ASP B 1 53 ? 39.277 46.136 74.934 1.00 21.79 307 ASP B N 1
ATOM 1640 C CA . ASP B 1 53 ? 37.966 45.691 74.452 1.00 22.47 307 ASP B CA 1
ATOM 1641 C C . ASP B 1 53 ? 36.759 46.159 75.294 1.00 22.12 307 ASP B C 1
ATOM 1642 O O . ASP B 1 53 ? 36.747 45.984 76.512 1.00 22.23 307 ASP B O 1
ATOM 1647 N N . THR B 1 54 ? 35.752 46.725 74.618 1.00 21.38 308 THR B N 1
ATOM 1648 C CA . THR B 1 54 ? 34.494 47.245 75.221 1.00 21.71 308 THR B CA 1
ATOM 1649 C C . THR B 1 54 ? 34.712 48.542 75.981 1.00 21.34 308 THR B C 1
ATOM 1650 O O . THR B 1 54 ? 35.869 48.874 76.308 1.00 21.31 308 THR B O 1
ATOM 1654 N N . PRO B 1 55 ? 33.617 49.289 76.260 1.00 20.73 309 PRO B N 1
ATOM 1655 C CA . PRO B 1 55 ? 33.780 50.523 77.031 1.00 20.99 309 PRO B CA 1
ATOM 1656 C C . PRO B 1 55 ? 34.206 50.315 78.480 1.00 21.09 309 PRO B C 1
ATOM 1657 O O . PRO B 1 55 ? 34.517 51.284 79.180 1.00 22.03 309 PRO B O 1
ATOM 1661 N N . SER B 1 56 ? 34.186 49.078 78.947 1.00 21.28 310 SER B N 1
ATOM 1662 C CA . SER B 1 56 ? 34.648 48.774 80.292 1.00 21.83 310 SER B CA 1
ATOM 1663 C C . SER B 1 56 ? 36.180 48.731 80.352 1.00 21.80 310 SER B C 1
ATOM 1664 O O . SER B 1 56 ? 36.759 48.647 81.430 1.00 22.19 310 SER B O 1
ATOM 1667 N N . SER B 1 57 ? 36.844 48.798 79.203 1.00 21.47 311 SER B N 1
ATOM 1668 C CA . SER B 1 57 ? 38.271 48.506 79.174 1.00 21.15 311 SER B CA 1
ATOM 1669 C C . SER B 1 57 ? 39.079 49.661 79.771 1.00 21.30 311 SER B C 1
ATOM 1670 O O . SER B 1 57 ? 38.547 50.744 80.015 1.00 20.81 311 SER B O 1
ATOM 1673 N N . ARG B 1 58 ? 40.370 49.435 79.983 1.00 21.39 312 ARG B N 1
ATOM 1674 C CA . ARG B 1 58 ? 41.172 50.390 80.727 1.00 21.40 312 ARG B CA 1
ATOM 1675 C C . ARG B 1 58 ? 41.402 51.637 79.902 1.00 21.43 312 ARG B C 1
ATOM 1676 O O . ARG B 1 58 ? 41.263 52.756 80.394 1.00 20.85 312 ARG B O 1
ATOM 1684 N N . LEU B 1 59 ? 41.716 51.439 78.629 1.00 21.66 313 LEU B N 1
ATOM 1685 C CA . LEU B 1 59 ? 42.048 52.562 77.791 1.00 21.62 313 LEU B CA 1
ATOM 1686 C C . LEU B 1 59 ? 40.824 53.388 77.421 1.00 22.02 313 LEU B C 1
ATOM 1687 O O . LEU B 1 59 ? 40.888 54.611 77.460 1.00 21.72 313 LEU B O 1
ATOM 1692 N N . TYR B 1 60 ? 39.713 52.727 77.068 1.00 22.63 314 TYR B N 1
ATOM 1693 C CA . TYR B 1 60 ? 38.461 53.445 76.742 1.00 22.83 314 TYR B CA 1
ATOM 1694 C C . TYR B 1 60 ? 38.052 54.316 77.929 1.00 22.56 314 TYR B C 1
ATOM 1695 O O . TYR B 1 60 ? 37.850 55.503 77.784 1.00 22.43 314 TYR B O 1
ATOM 1704 N N . HIS B 1 61 ? 37.946 53.701 79.096 1.00 23.46 315 HIS B N 1
ATOM 1705 C CA . HIS B 1 61 ? 37.632 54.401 80.336 1.00 24.97 315 HIS B CA 1
ATOM 1706 C C . HIS B 1 61 ? 38.609 55.550 80.602 1.00 25.04 315 HIS B C 1
ATOM 1707 O O . HIS B 1 61 ? 38.212 56.607 81.079 1.00 25.23 315 HIS B O 1
ATOM 1714 N N . ALA B 1 62 ? 39.877 55.345 80.261 1.00 25.38 316 ALA B N 1
ATOM 1715 C CA . ALA B 1 62 ? 40.908 56.343 80.514 1.00 25.88 316 ALA B CA 1
ATOM 1716 C C . ALA B 1 62 ? 40.880 57.468 79.494 1.00 26.21 316 ALA B C 1
ATOM 1717 O O . ALA B 1 62 ? 41.351 58.573 79.789 1.00 25.70 316 ALA B O 1
ATOM 1719 N N . LEU B 1 63 ? 40.337 57.201 78.299 1.00 26.45 317 LEU B N 1
ATOM 1720 C CA . LEU B 1 63 ? 40.536 58.130 77.171 1.00 26.70 317 LEU B CA 1
ATOM 1721 C C . LEU B 1 63 ? 39.304 58.840 76.614 1.00 27.11 317 LEU B C 1
ATOM 1722 O O . LEU B 1 63 ? 39.386 59.993 76.174 1.00 27.30 317 LEU B O 1
ATOM 1727 N N . VAL B 1 64 ? 38.165 58.160 76.644 1.00 26.90 318 VAL B N 1
ATOM 1728 C CA . VAL B 1 64 ? 37.008 58.587 75.868 1.00 26.38 318 VAL B CA 1
ATOM 1729 C C . VAL B 1 64 ? 36.037 59.496 76.649 1.00 27.19 318 VAL B C 1
ATOM 1730 O O . VAL B 1 64 ? 35.769 60.638 76.221 1.00 26.04 318 VAL B O 1
ATOM 1734 N N . PRO B 1 65 ? 35.527 59.010 77.799 1.00 27.57 319 PRO B N 1
ATOM 1735 C CA . PRO B 1 65 ? 34.750 59.841 78.713 1.00 28.07 319 PRO B CA 1
ATOM 1736 C C . PRO B 1 65 ? 35.458 61.139 79.057 1.00 28.90 319 PRO B C 1
ATOM 1737 O O . PRO B 1 65 ? 34.796 62.143 79.359 1.00 28.96 319 PRO B O 1
ATOM 1741 N N . THR B 1 66 ? 36.791 61.113 79.004 1.00 29.25 320 THR B N 1
ATOM 1742 C CA . THR B 1 66 ? 37.612 62.276 79.329 1.00 29.50 320 THR B CA 1
ATOM 1743 C C . THR B 1 66 ? 37.997 63.076 78.084 1.00 29.56 320 THR B C 1
ATOM 1744 O O . THR B 1 66 ? 38.856 63.959 78.151 1.00 29.75 320 THR B O 1
ATOM 1748 N N . LYS B 1 67 ? 37.360 62.750 76.956 1.00 29.64 321 LYS B N 1
ATOM 1749 C CA . LYS B 1 67 ? 37.452 63.521 75.695 1.00 29.52 321 LYS B CA 1
ATOM 1750 C C . LYS B 1 67 ? 38.835 63.575 75.028 1.00 29.30 321 LYS B C 1
ATOM 1751 O O . LYS B 1 67 ? 39.055 64.371 74.109 1.00 29.82 321 LYS B O 1
ATOM 1753 N N . LEU B 1 68 ? 39.755 62.731 75.480 1.00 28.81 322 LEU B N 1
ATOM 1754 C CA . LEU B 1 68 ? 41.090 62.659 74.897 1.00 28.16 322 LEU B CA 1
ATOM 1755 C C . LEU B 1 68 ? 41.145 61.802 73.631 1.00 28.11 322 LEU B C 1
ATOM 1756 O O . LEU B 1 68 ? 42.103 61.901 72.859 1.00 28.13 322 LEU B O 1
ATOM 1761 N N . ALA B 1 69 ? 40.140 60.944 73.439 1.00 27.57 323 ALA B N 1
ATOM 1762 C CA . ALA B 1 69 ? 40.122 60.020 72.306 1.00 27.29 323 ALA B CA 1
ATOM 1763 C C . ALA B 1 69 ? 38.714 59.684 71.878 1.00 26.67 323 ALA B C 1
ATOM 1764 O O . ALA B 1 69 ? 37.796 59.687 72.689 1.00 26.83 323 ALA B O 1
ATOM 1766 N N . SER B 1 70 ? 38.563 59.355 70.603 1.00 26.25 324 SER B N 1
ATOM 1767 C CA . SER B 1 70 ? 37.270 59.005 70.027 1.00 25.79 324 SER B CA 1
ATOM 1768 C C . SER B 1 70 ? 37.014 57.492 70.025 1.00 25.34 324 SER B C 1
ATOM 1769 O O . SER B 1 70 ? 35.876 57.033 69.830 1.00 25.06 324 SER B O 1
ATOM 1772 N N . GLY B 1 71 ? 38.080 56.731 70.231 1.00 24.72 325 GLY B N 1
ATOM 1773 C CA . GLY B 1 71 ? 38.013 55.271 70.214 1.00 24.23 325 GLY B CA 1
ATOM 1774 C C . GLY B 1 71 ? 39.363 54.671 70.519 1.00 23.71 325 GLY B C 1
ATOM 1775 O O . GLY B 1 71 ? 40.389 55.353 70.428 1.00 23.78 325 GLY B O 1
ATOM 1776 N N . VAL B 1 72 ? 39.374 53.393 70.889 1.00 23.09 326 VAL B N 1
ATOM 1777 C CA . VAL B 1 72 ? 40.620 52.756 71.275 1.00 22.38 326 VAL B CA 1
ATOM 1778 C C . VAL B 1 72 ? 40.704 51.387 70.651 1.00 22.06 326 VAL B C 1
ATOM 1779 O O . VAL B 1 72 ? 39.705 50.858 70.199 1.00 21.98 326 VAL B O 1
ATOM 1783 N N . PHE B 1 73 ? 41.909 50.839 70.607 1.00 22.29 327 PHE B N 1
ATOM 1784 C CA . PHE B 1 73 ? 42.150 49.498 70.058 1.00 21.79 327 PHE B CA 1
ATOM 1785 C C . PHE B 1 73 ? 43.352 48.827 70.713 1.00 21.47 327 PHE B C 1
ATOM 1786 O O . PHE B 1 73 ? 44.231 49.488 71.257 1.00 20.92 327 PHE B O 1
ATOM 1794 N N . GLY B 1 74 ? 43.370 47.504 70.668 1.00 21.64 328 GLY B N 1
ATOM 1795 C CA . GLY B 1 74 ? 44.489 46.742 71.174 1.00 22.22 328 GLY B CA 1
ATOM 1796 C C . GLY B 1 74 ? 44.550 45.449 70.417 1.00 22.80 328 GLY B C 1
ATOM 1797 O O . GLY B 1 74 ? 43.542 44.731 70.331 1.00 23.26 328 GLY B O 1
ATOM 1798 N N . PHE B 1 75 ? 45.717 45.162 69.842 1.00 22.77 329 PHE B N 1
ATOM 1799 C CA . PHE B 1 75 ? 45.920 43.913 69.099 1.00 23.75 329 PHE B CA 1
ATOM 1800 C C . PHE B 1 75 ? 47.163 43.197 69.594 1.00 23.62 329 PHE B C 1
ATOM 1801 O O . PHE B 1 75 ? 48.118 43.830 70.007 1.00 22.62 329 PHE B O 1
ATOM 1809 N N . THR B 1 76 ? 47.122 41.875 69.572 1.00 24.23 330 THR B N 1
ATOM 1810 C CA . THR B 1 76 ? 48.343 41.101 69.674 1.00 26.01 330 THR B CA 1
ATOM 1811 C C . THR B 1 76 ? 48.566 40.470 68.324 1.00 27.02 330 THR B C 1
ATOM 1812 O O . THR B 1 76 ? 47.673 39.797 67.793 1.00 27.19 330 THR B O 1
ATOM 1824 N N . ASP B 1 78 ? 50.897 38.061 66.473 1.00 31.54 332 ASP B N 1
ATOM 1825 C CA . ASP B 1 78 ? 51.890 36.980 66.554 1.00 33.09 332 ASP B CA 1
ATOM 1826 C C . ASP B 1 78 ? 52.504 36.570 65.199 1.00 33.07 332 ASP B C 1
ATOM 1827 O O . ASP B 1 78 ? 53.445 35.782 65.160 1.00 32.58 332 ASP B O 1
ATOM 1832 N N . GLN B 1 79 ? 51.937 37.052 64.099 1.00 33.69 333 GLN B N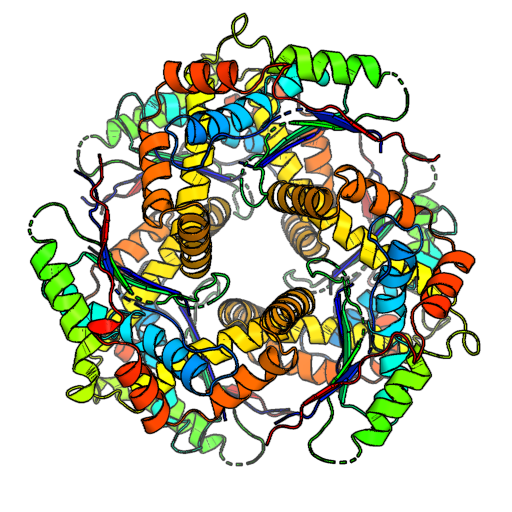 1
ATOM 1833 C CA . GLN B 1 79 ? 52.406 36.676 62.758 1.00 34.23 333 GLN B CA 1
ATOM 1834 C C . GLN B 1 79 ? 53.582 37.558 62.358 1.00 34.37 333 GLN B C 1
ATOM 1835 O O . GLN B 1 79 ? 54.267 37.306 61.373 1.00 34.70 333 GLN B O 1
ATOM 1837 N N . LEU B 1 80 ? 53.804 38.609 63.133 1.00 34.78 334 LEU B N 1
ATOM 1838 C CA . LEU B 1 80 ? 54.992 39.418 62.976 1.00 34.16 334 LEU B CA 1
ATOM 1839 C C . LEU B 1 80 ? 56.153 38.753 63.723 1.00 33.91 334 LEU B C 1
ATOM 1840 O O . LEU B 1 80 ? 55.946 37.998 64.681 1.00 34.00 334 LEU B O 1
ATOM 1845 N N . ASP B 1 81 ? 57.363 39.005 63.239 1.00 33.16 335 ASP B N 1
ATOM 1846 C CA . ASP B 1 81 ? 58.591 38.621 63.908 1.00 32.88 335 ASP B CA 1
ATOM 1847 C C . ASP B 1 81 ? 59.470 39.866 63.885 1.00 31.88 335 ASP B C 1
ATOM 1848 O O . ASP B 1 81 ? 59.938 40.264 62.816 1.00 31.99 335 ASP B O 1
ATOM 1853 N N . PRO B 1 82 ? 59.663 40.527 65.043 1.00 31.10 336 PRO B N 1
ATOM 1854 C CA . PRO B 1 82 ? 59.160 40.231 66.388 1.00 30.09 336 PRO B CA 1
ATOM 1855 C C . PRO B 1 82 ? 57.633 40.291 66.447 1.00 28.69 336 PRO B C 1
ATOM 1856 O O . PRO B 1 82 ? 57.027 41.028 65.686 1.00 29.03 336 PRO B O 1
ATOM 1860 N N . GLY B 1 83 ? 57.031 39.484 67.311 1.00 27.80 337 GLY B N 1
ATOM 1861 C CA . GLY B 1 83 ? 55.612 39.597 67.648 1.00 27.70 337 GLY B CA 1
ATOM 1862 C C . GLY B 1 83 ? 55.364 40.855 68.465 1.00 27.77 337 GLY B C 1
ATOM 1863 O O . GLY B 1 83 ? 56.179 41.216 69.311 1.00 28.71 337 GLY B O 1
ATOM 1864 N N . LEU B 1 84 ? 54.245 41.526 68.196 1.00 27.11 338 LEU B N 1
ATOM 1865 C CA . LEU B 1 84 ? 53.938 42.819 68.776 1.00 26.72 338 LEU B CA 1
ATOM 1866 C C . LEU B 1 84 ? 52.560 42.848 69.430 1.00 26.07 338 LEU B C 1
ATOM 1867 O O . LEU B 1 84 ? 51.608 42.253 68.915 1.00 25.92 338 LEU B O 1
ATOM 1872 N N . ALA B 1 85 ? 52.466 43.511 70.582 1.00 25.17 339 ALA B N 1
ATOM 1873 C CA . ALA B 1 85 ? 51.159 43.985 71.053 1.00 25.05 339 ALA B CA 1
ATOM 1874 C C . ALA B 1 85 ? 51.075 45.459 70.702 1.00 25.22 339 ALA B C 1
ATOM 1875 O O . ALA B 1 85 ? 52.046 46.216 70.900 1.00 25.84 339 ALA B O 1
ATOM 1885 N N . PHE B 1 87 ? 48.771 48.977 70.935 1.00 24.82 341 PHE B N 1
ATOM 1886 C CA . PHE B 1 87 ? 47.664 49.682 71.553 1.00 25.36 341 PHE B CA 1
ATOM 1887 C C . PHE B 1 87 ? 47.555 51.064 70.990 1.00 25.69 341 PHE B C 1
ATOM 1888 O O . PHE B 1 87 ? 48.564 51.655 70.586 1.00 26.03 341 PHE B O 1
ATOM 1896 N N . GLY B 1 88 ? 46.333 51.589 70.955 1.00 25.66 342 GLY B N 1
ATOM 1897 C CA . GLY B 1 88 ? 46.156 52.908 70.393 1.00 25.33 342 GLY B CA 1
ATOM 1898 C C . GLY B 1 88 ? 44.801 53.552 70.538 1.00 25.55 342 GLY B C 1
ATOM 1899 O O . GLY B 1 88 ? 43.892 53.033 71.199 1.00 25.24 342 GLY B O 1
ATOM 1900 N N . ALA B 1 89 ? 44.691 54.698 69.883 1.00 25.49 343 ALA B N 1
ATOM 1901 C CA . ALA B 1 89 ? 43.543 55.562 69.992 1.00 25.71 343 ALA B CA 1
ATOM 1902 C C . ALA B 1 89 ? 43.391 56.400 68.708 1.00 26.14 343 ALA B C 1
ATOM 1903 O O . ALA B 1 89 ? 44.378 56.850 68.133 1.00 25.77 343 ALA B O 1
ATOM 1905 N N . GLN B 1 90 ? 42.160 56.546 68.227 1.00 26.65 344 GLN B N 1
ATOM 1906 C CA . GLN B 1 90 ? 41.864 57.513 67.174 1.00 27.84 344 GLN B CA 1
ATOM 1907 C C . GLN B 1 90 ? 41.290 58.767 67.832 1.00 28.62 344 GLN B C 1
ATOM 1908 O O . GLN B 1 90 ? 40.396 58.683 68.685 1.00 28.65 344 GLN B O 1
ATOM 1914 N N . LEU B 1 91 ? 41.847 59.919 67.469 1.00 29.47 345 LEU B N 1
ATOM 1915 C CA . LEU B 1 91 ? 41.394 61.202 67.987 1.00 30.53 345 LEU B CA 1
ATOM 1916 C C . LEU B 1 91 ? 40.499 61.893 66.979 1.00 31.15 345 LEU B C 1
ATOM 1917 O O . LEU B 1 91 ? 40.471 61.530 65.797 1.00 31.14 345 LEU B O 1
ATOM 1922 N N . GLN B 1 92 ? 39.765 62.883 67.469 1.00 31.95 346 GLN B N 1
ATOM 1923 C CA . GLN B 1 92 ? 39.004 63.790 66.628 1.00 33.17 346 GLN B CA 1
ATOM 1924 C C . GLN B 1 92 ? 39.928 64.926 66.199 1.00 33.86 346 GLN B C 1
ATOM 1925 O O . GLN B 1 92 ? 40.870 65.251 66.923 1.00 34.08 346 GLN B O 1
ATOM 1927 N N . PRO B 1 93 ? 39.664 65.529 65.020 1.00 34.72 347 PRO B N 1
ATOM 1928 C CA . PRO B 1 93 ? 40.406 66.638 64.415 1.00 35.12 347 PRO B CA 1
ATOM 1929 C C . PRO B 1 93 ? 41.233 67.537 65.355 1.00 35.51 347 PRO B C 1
ATOM 1930 O O . PRO B 1 93 ? 42.391 67.842 65.045 1.00 35.83 347 PRO B O 1
ATOM 1934 N N . GLY B 1 94 ? 40.652 67.966 66.474 1.00 35.73 348 GLY B N 1
ATOM 1935 C CA . GLY B 1 94 ? 41.275 69.008 67.294 1.00 36.18 348 GLY B CA 1
ATOM 1936 C C . GLY B 1 94 ? 41.790 68.590 68.656 1.00 36.49 348 GLY B C 1
ATOM 1937 O O . GLY B 1 94 ? 42.066 69.439 69.510 1.00 36.04 348 GLY B O 1
ATOM 1946 N N . ASP B 1 96 ? 44.318 66.575 71.581 1.00 36.47 350 ASP B N 1
ATOM 1947 C CA . ASP B 1 96 ? 45.731 66.740 71.928 1.00 36.69 350 ASP B CA 1
ATOM 1948 C C . ASP B 1 96 ? 46.517 65.431 71.849 1.00 36.60 350 ASP B C 1
ATOM 1949 O O . ASP B 1 96 ? 46.567 64.670 72.824 1.00 36.58 350 ASP B O 1
ATOM 1954 N N . GLN B 1 97 ? 47.151 65.198 70.697 1.00 36.56 351 GLN B N 1
ATOM 1955 C CA . GLN B 1 97 ? 47.904 63.959 70.432 1.00 36.34 351 GLN B CA 1
ATOM 1956 C C . GLN B 1 97 ? 48.911 63.657 71.532 1.00 36.03 351 GLN B C 1
ATOM 1957 O O . GLN B 1 97 ? 48.950 62.534 72.055 1.00 36.41 351 GLN B O 1
ATOM 1963 N N . ASP B 1 98 ? 49.705 64.667 71.882 1.00 35.11 352 ASP B N 1
ATOM 1964 C CA . ASP B 1 98 ? 50.627 64.600 73.012 1.00 34.58 352 ASP B CA 1
ATOM 1965 C C . ASP B 1 98 ? 49.962 64.024 74.273 1.00 33.76 352 ASP B C 1
ATOM 1966 O O . ASP B 1 98 ? 50.475 63.084 74.869 1.00 33.78 352 ASP B O 1
ATOM 1971 N N . LYS B 1 99 ? 48.833 64.590 74.684 1.00 33.02 353 LYS B N 1
ATOM 1972 C CA . LYS B 1 99 ? 48.186 64.131 75.909 1.00 32.43 353 LYS B CA 1
ATOM 1973 C C . LYS B 1 99 ? 47.554 62.752 75.736 1.00 31.89 353 LYS B C 1
ATOM 1974 O O . LYS B 1 99 ? 47.614 61.929 76.642 1.00 31.63 353 LYS B O 1
ATOM 1980 N N . ALA B 1 100 ? 46.966 62.503 74.567 1.00 31.41 354 ALA B N 1
ATOM 1981 C CA . ALA B 1 100 ? 46.390 61.206 74.237 1.00 30.68 354 ALA B CA 1
ATOM 1982 C C . ALA B 1 100 ? 47.437 60.090 74.328 1.00 30.45 354 ALA B C 1
ATOM 1983 O O . ALA B 1 100 ? 47.198 59.061 74.954 1.00 30.35 354 ALA B O 1
ATOM 1985 N N . LEU B 1 101 ? 48.605 60.314 73.730 1.00 30.03 355 LEU B N 1
ATOM 1986 C CA . LEU B 1 101 ? 49.681 59.323 73.753 1.00 29.73 355 LEU B CA 1
ATOM 1987 C C . LEU B 1 101 ? 50.261 59.104 75.157 1.00 29.16 355 LEU B C 1
ATOM 1988 O O . LEU B 1 101 ? 50.537 57.961 75.548 1.00 28.93 355 LEU B O 1
ATOM 1993 N N . GLN B 1 102 ? 50.443 60.190 75.909 1.00 28.13 356 GLN B N 1
ATOM 1994 C CA . GLN B 1 102 ? 50.944 60.086 77.290 1.00 26.96 356 GLN B CA 1
ATOM 1995 C C . GLN B 1 102 ? 49.956 59.362 78.217 1.00 26.28 356 GLN B C 1
ATOM 1996 O O . GLN B 1 102 ? 50.360 58.507 79.022 1.00 25.73 356 GLN B O 1
ATOM 1998 N N . THR B 1 103 ? 48.665 59.675 78.090 1.00 25.47 357 THR B N 1
ATOM 1999 C CA . THR B 1 103 ? 47.635 58.974 78.875 1.00 25.54 357 THR B CA 1
ATOM 2000 C C . THR B 1 103 ? 47.571 57.482 78.514 1.00 25.56 357 THR B C 1
ATOM 2001 O O . THR B 1 103 ? 47.433 56.619 79.390 1.00 26.16 357 THR B O 1
ATOM 2005 N N . LEU B 1 104 ? 47.662 57.187 77.225 1.00 25.28 358 LEU B N 1
ATOM 2006 C CA . LEU B 1 104 ? 47.610 55.811 76.737 1.00 25.20 358 LEU B CA 1
ATOM 2007 C C . LEU B 1 104 ? 48.733 54.980 77.363 1.00 25.61 358 LEU B C 1
ATOM 2008 O O . LEU B 1 104 ? 48.502 53.922 77.989 1.00 25.18 358 LEU B O 1
ATOM 2013 N N . THR B 1 105 ? 49.957 55.461 77.191 1.00 25.40 359 THR B N 1
ATOM 2014 C CA . THR B 1 105 ? 51.095 54.709 77.690 1.00 26.18 359 THR B CA 1
ATOM 2015 C C . THR B 1 105 ? 51.136 54.705 79.230 1.00 26.39 359 THR B C 1
ATOM 2016 O O . THR B 1 105 ? 51.431 53.679 79.827 1.00 26.13 359 THR B O 1
ATOM 2020 N N . ALA B 1 106 ? 50.791 55.824 79.865 1.00 26.96 360 ALA B N 1
ATOM 2021 C CA . ALA B 1 106 ? 50.643 55.830 81.323 1.00 27.72 360 ALA B CA 1
ATOM 2022 C C . ALA B 1 106 ? 49.707 54.700 81.775 1.00 27.78 360 ALA B C 1
ATOM 2023 O O . ALA B 1 106 ? 50.116 53.801 82.519 1.00 28.29 360 ALA B O 1
ATOM 2025 N N . THR B 1 107 ? 48.470 54.725 81.300 1.00 27.69 361 THR B N 1
ATOM 2026 C CA . THR B 1 107 ? 47.501 53.667 81.603 1.00 27.36 361 THR B CA 1
ATOM 2027 C C . THR B 1 107 ? 48.036 52.240 81.377 1.00 27.59 361 THR B C 1
ATOM 2028 O O . THR B 1 107 ? 47.786 51.331 82.187 1.00 27.62 361 THR B O 1
ATOM 2032 N N . LEU B 1 108 ? 48.764 52.033 80.287 1.00 27.39 362 LEU B N 1
ATOM 2033 C CA . LEU B 1 108 ? 49.166 50.681 79.939 1.00 28.00 362 LEU B CA 1
ATOM 2034 C C . LEU B 1 108 ? 50.307 50.179 80.826 1.00 28.47 362 LEU B C 1
ATOM 2035 O O . LEU B 1 108 ? 50.430 48.964 81.065 1.00 28.25 362 LEU B O 1
ATOM 2040 N N . GLU B 1 109 ? 51.116 51.118 81.317 1.00 28.11 363 GLU B N 1
ATOM 2041 C CA . GLU B 1 109 ? 52.377 50.804 81.985 1.00 28.59 363 GLU B CA 1
ATOM 2042 C C . GLU B 1 109 ? 52.307 50.881 83.502 1.00 28.84 363 GLU B C 1
ATOM 2043 O O . GLU B 1 109 ? 53.319 50.711 84.190 1.00 28.90 363 GLU B O 1
ATOM 2049 N N . SER B 1 110 ? 51.109 51.119 84.024 1.00 28.99 364 SER B N 1
ATOM 2050 C CA . SER B 1 110 ? 50.954 51.397 85.446 1.00 29.57 364 SER B CA 1
ATOM 2051 C C . SER B 1 110 ? 49.882 50.555 86.063 1.00 29.12 364 SER B C 1
ATOM 2052 O O . SER B 1 110 ? 49.097 51.039 86.870 1.00 29.44 364 SER B O 1
ATOM 2055 N N . LEU B 1 111 ? 49.867 49.278 85.687 1.00 29.23 365 LEU B N 1
ATOM 2056 C CA . LEU B 1 111 ? 48.807 48.371 86.135 1.00 29.25 365 LEU B CA 1
ATOM 2057 C C . LEU B 1 111 ? 49.073 47.706 87.496 1.00 29.22 365 LEU B C 1
ATOM 2058 O O . LEU B 1 111 ? 48.170 47.094 88.071 1.00 29.54 365 LEU B O 1
ATOM 2063 N N . SER B 1 112 ? 50.286 47.838 88.030 1.00 29.00 366 SER B N 1
ATOM 2064 C CA . SER B 1 112 ? 50.524 47.400 89.409 1.00 28.71 366 SER B CA 1
ATOM 2065 C C . SER B 1 112 ? 49.833 48.362 90.366 1.00 28.18 366 SER B C 1
ATOM 2066 O O . SER B 1 112 ? 49.472 48.002 91.476 1.00 27.95 366 SER B O 1
ATOM 2069 N N . SER B 1 113 ? 49.638 49.590 89.908 1.00 28.16 367 SER B N 1
ATOM 2070 C CA . SER B 1 113 ? 48.762 50.533 90.584 1.00 27.58 367 SER B CA 1
ATOM 2071 C C . SER B 1 113 ? 47.278 50.161 90.443 1.00 27.19 367 SER B C 1
ATOM 2072 O O . SER B 1 113 ? 46.477 50.483 91.328 1.00 27.30 367 SER B O 1
ATOM 2075 N N . LYS B 1 114 ? 46.915 49.494 89.345 1.00 26.57 368 LYS B N 1
ATOM 2076 C CA . LYS B 1 114 ? 45.506 49.150 89.061 1.00 26.17 368 LYS B CA 1
ATOM 2077 C C . LYS B 1 114 ? 45.318 47.686 88.614 1.00 25.94 368 LYS B C 1
ATOM 2078 O O . LYS B 1 114 ? 45.018 47.436 87.438 1.00 26.05 368 LYS B O 1
ATOM 2084 N N . PRO B 1 115 ? 45.489 46.722 89.557 1.00 25.67 369 PRO B N 1
ATOM 2085 C CA . PRO B 1 115 ? 45.558 45.281 89.266 1.00 24.90 369 PRO B CA 1
ATOM 2086 C C . PRO B 1 115 ? 44.295 44.774 88.597 1.00 24.63 369 PRO B C 1
ATOM 2087 O O . PRO B 1 115 ? 43.197 45.204 88.971 1.00 24.55 369 PRO B O 1
ATOM 2091 N N . PHE B 1 116 ? 44.441 43.859 87.634 1.00 23.17 370 PHE B N 1
ATOM 2092 C CA . PHE B 1 116 ? 43.264 43.273 86.978 1.00 22.09 370 PHE B CA 1
ATOM 2093 C C . PHE B 1 116 ? 42.338 42.635 88.016 1.00 21.92 370 PHE B C 1
ATOM 2094 O O . PHE B 1 116 ? 42.791 42.205 89.078 1.00 20.91 370 PHE B O 1
ATOM 2102 N N . SER B 1 117 ? 41.037 42.611 87.716 1.00 22.36 371 SER B N 1
ATOM 2103 C CA . SER B 1 117 ? 40.049 41.928 88.569 1.00 22.43 371 SER B CA 1
ATOM 2104 C C . SER B 1 117 ? 39.732 40.568 87.958 1.00 22.36 371 SER B C 1
ATOM 2105 O O . SER B 1 117 ? 39.868 40.378 86.733 1.00 22.14 371 SER B O 1
ATOM 2108 N N . GLN B 1 118 ? 39.289 39.632 88.800 1.00 21.90 372 GLN B N 1
ATOM 2109 C CA . GLN B 1 118 ? 38.876 38.313 88.316 1.00 21.69 372 GLN B CA 1
ATOM 2110 C C . GLN B 1 118 ? 37.803 38.429 87.225 1.00 21.08 372 GLN B C 1
ATOM 2111 O O . GLN B 1 118 ? 37.801 37.663 86.275 1.00 20.68 372 GLN B O 1
ATOM 2117 N N . GLU B 1 119 ? 36.899 39.394 87.388 1.00 20.87 373 GLU B N 1
ATOM 2118 C CA . GLU B 1 119 ? 35.816 39.609 86.452 1.00 21.06 373 GLU B CA 1
ATOM 2119 C C . GLU B 1 119 ? 36.388 39.918 85.067 1.00 21.10 373 GLU B C 1
ATOM 2120 O O . GLU B 1 119 ? 35.955 39.331 84.091 1.00 20.77 373 GLU B O 1
ATOM 2122 N N . GLU B 1 120 ? 37.341 40.854 85.016 1.00 21.13 374 GLU B N 1
ATOM 2123 C CA . GLU B 1 120 ? 38.034 41.256 83.784 1.00 21.72 374 GLU B CA 1
ATOM 2124 C C . GLU B 1 120 ? 38.807 40.089 83.163 1.00 22.01 374 GLU B C 1
ATOM 2125 O O . GLU B 1 120 ? 38.845 39.935 81.931 1.00 21.76 374 GLU B O 1
ATOM 2131 N N . LEU B 1 121 ? 39.428 39.272 84.020 1.00 21.56 375 LEU B N 1
ATOM 2132 C CA . LEU B 1 121 ? 40.108 38.090 83.536 1.00 21.96 375 LEU B CA 1
ATOM 2133 C C . LEU B 1 121 ? 39.120 37.143 82.879 1.00 21.98 375 LEU B C 1
ATOM 2134 O O . LEU B 1 121 ? 39.368 36.660 81.765 1.00 21.05 375 LEU B O 1
ATOM 2139 N N . GLU B 1 122 ? 38.008 36.888 83.569 1.00 22.44 376 GLU B N 1
ATOM 2140 C CA . GLU B 1 122 ? 36.988 35.978 83.042 1.00 22.99 376 GLU B CA 1
ATOM 2141 C C . GLU B 1 122 ? 36.410 36.455 81.713 1.00 22.85 376 GLU B C 1
ATOM 2142 O O . GLU B 1 122 ? 36.179 35.647 80.827 1.00 22.57 376 GLU B O 1
ATOM 2148 N N . ARG B 1 123 ? 36.183 37.759 81.587 1.00 22.44 377 ARG B N 1
ATOM 2149 C CA . ARG B 1 123 ? 35.692 38.332 80.343 1.00 22.65 377 ARG B CA 1
ATOM 2150 C C . ARG B 1 123 ? 36.629 38.019 79.176 1.00 22.17 377 ARG B C 1
ATOM 2151 O O . ARG B 1 123 ? 36.193 37.692 78.089 1.00 21.62 377 ARG B O 1
ATOM 2159 N N . ALA B 1 124 ? 37.929 38.125 79.419 1.00 22.03 378 ALA B N 1
ATOM 2160 C CA . ALA B 1 124 ? 38.913 37.971 78.358 1.00 21.75 378 ALA B CA 1
ATOM 2161 C C . ALA B 1 124 ? 39.093 36.497 78.024 1.00 21.72 378 ALA B C 1
ATOM 2162 O O . ALA B 1 124 ? 39.214 36.116 76.841 1.00 21.11 378 ALA B O 1
ATOM 2164 N N . ARG B 1 125 ? 39.103 35.678 79.072 1.00 21.31 379 ARG B N 1
ATOM 2165 C CA . ARG B 1 125 ? 39.240 34.233 78.917 1.00 22.64 379 ARG B CA 1
ATOM 2166 C C . ARG B 1 125 ? 38.075 33.701 78.078 1.00 22.53 379 ARG B C 1
ATOM 2167 O O . ARG B 1 125 ? 38.271 32.928 77.123 1.00 22.31 379 ARG B O 1
ATOM 2175 N N . SER B 1 126 ? 36.866 34.145 78.421 1.00 21.91 380 SER B N 1
ATOM 2176 C CA . SER B 1 126 ? 35.689 33.746 77.682 1.00 21.95 380 SER B CA 1
ATOM 2177 C C . SER B 1 126 ? 35.776 34.225 76.237 1.00 21.89 380 SER B C 1
ATOM 2178 O O . SER B 1 126 ? 35.516 33.448 75.311 1.00 22.73 380 SER B O 1
ATOM 2181 N N . LYS B 1 127 ? 36.161 35.482 76.035 1.00 21.29 381 LYS B N 1
ATOM 2182 C CA . LYS B 1 127 ? 36.391 35.981 74.670 1.00 21.93 381 LYS B CA 1
ATOM 2183 C C . LYS B 1 127 ? 37.360 35.071 73.877 1.00 21.50 381 LYS B C 1
ATOM 2184 O O . LYS B 1 127 ? 37.042 34.608 72.770 1.00 20.69 381 LYS B O 1
ATOM 2190 N N . TRP B 1 128 ? 38.523 34.799 74.471 1.00 20.96 382 TRP B N 1
ATOM 2191 C CA . TRP B 1 128 ? 39.596 34.039 73.807 1.00 21.23 382 TRP B CA 1
ATOM 2192 C C . TRP B 1 128 ? 39.143 32.641 73.422 1.00 21.55 382 TRP B C 1
ATOM 2193 O O . TRP B 1 128 ? 39.417 32.195 72.317 1.00 21.83 382 TRP B O 1
ATOM 2204 N N . LEU B 1 129 ? 38.430 31.972 74.326 1.00 21.31 383 LEU B N 1
ATOM 2205 C CA . LEU B 1 129 ? 38.055 30.573 74.137 1.00 22.24 383 LEU B CA 1
ATOM 2206 C C . LEU B 1 129 ? 36.917 30.417 73.151 1.00 21.66 383 LEU B C 1
ATOM 2207 O O . LEU B 1 129 ? 36.930 29.497 72.351 1.00 21.34 383 LEU B O 1
ATOM 2212 N N . THR B 1 130 ? 35.956 31.339 73.192 1.00 21.62 384 THR B N 1
ATOM 2213 C CA . THR B 1 130 ? 34.971 31.418 72.119 1.00 20.99 384 THR B CA 1
ATOM 2214 C C . THR B 1 130 ? 35.694 31.370 70.771 1.00 20.72 384 THR B C 1
ATOM 2215 O O . THR B 1 130 ? 35.419 30.484 69.988 1.00 20.48 384 THR B O 1
ATOM 2219 N N . ALA B 1 131 ? 36.648 32.273 70.534 1.00 20.43 385 ALA B N 1
ATOM 2220 C CA . ALA B 1 131 ? 37.342 32.315 69.226 1.00 20.79 385 ALA B CA 1
ATOM 2221 C C . ALA B 1 131 ? 38.068 31.006 68.879 1.00 20.84 385 ALA B C 1
ATOM 2222 O O . ALA B 1 131 ? 37.956 30.520 67.761 1.00 21.87 385 ALA B O 1
ATOM 2224 N N . TRP B 1 132 ? 38.759 30.400 69.844 1.00 20.04 386 TRP B N 1
ATOM 2225 C CA . TRP B 1 132 ? 39.466 29.138 69.595 1.00 19.49 386 TRP B CA 1
ATOM 2226 C C . TRP B 1 132 ? 38.509 28.017 69.184 1.00 20.07 386 TRP B C 1
ATOM 2227 O O . TRP B 1 132 ? 38.837 27.149 68.347 1.00 19.03 386 TRP B O 1
ATOM 2238 N N . GLN B 1 133 ? 37.345 28.004 69.819 1.00 20.11 387 GLN B N 1
ATOM 2239 C CA . GLN B 1 133 ? 36.357 26.990 69.536 1.00 21.34 387 GLN B CA 1
ATOM 2240 C C . GLN B 1 133 ? 35.782 27.069 68.112 1.00 21.20 387 GLN B C 1
ATOM 2241 O O . GLN B 1 133 ? 35.625 26.041 67.452 1.00 20.12 387 GLN B O 1
ATOM 2247 N N . GLN B 1 134 ? 35.466 28.277 67.653 1.00 21.67 388 GLN B N 1
ATOM 2248 C CA . GLN B 1 134 ? 35.132 28.502 66.226 1.00 21.94 388 GLN B CA 1
ATOM 2249 C C . GLN B 1 134 ? 36.249 28.042 65.255 1.00 21.87 388 GLN B C 1
ATOM 2250 O O . GLN B 1 134 ? 35.978 27.488 64.166 1.00 21.63 388 GLN B O 1
ATOM 2256 N N . THR B 1 135 ? 37.502 28.275 65.651 1.00 22.16 389 THR B N 1
ATOM 2257 C CA . THR B 1 135 ? 38.663 27.878 64.836 1.00 22.34 389 THR B CA 1
ATOM 2258 C C . THR B 1 135 ? 38.762 26.347 64.750 1.00 23.21 389 THR B C 1
ATOM 2259 O O . THR B 1 135 ? 38.782 25.780 63.655 1.00 23.94 389 THR B O 1
ATOM 2263 N N . TYR B 1 136 ? 38.753 25.696 65.909 1.00 23.31 390 TYR B N 1
ATOM 2264 C CA . TYR B 1 136 ? 38.790 24.233 66.017 1.00 24.11 390 TYR B CA 1
ATOM 2265 C C . TYR B 1 136 ? 37.650 23.502 65.298 1.00 23.39 390 TYR B C 1
ATOM 2266 O O . TYR B 1 136 ? 37.883 22.449 64.746 1.00 24.11 390 TYR B O 1
ATOM 2275 N N . ALA B 1 137 ? 36.432 24.049 65.310 1.00 22.53 391 ALA B N 1
ATOM 2276 C CA . ALA B 1 137 ? 35.293 23.390 64.664 1.00 21.67 391 ALA B CA 1
ATOM 2277 C C . ALA B 1 137 ? 35.447 23.336 63.142 1.00 21.37 391 ALA B C 1
ATOM 2278 O O . ALA B 1 137 ? 34.733 22.608 62.472 1.00 21.72 391 ALA B O 1
ATOM 2280 N N . ASP B 1 138 ? 36.393 24.101 62.612 1.00 21.54 392 ASP B N 1
ATOM 2281 C CA . ASP B 1 138 ? 36.583 24.270 61.176 1.00 22.23 392 ASP B CA 1
ATOM 2282 C C . ASP B 1 138 ? 37.972 23.859 60.724 1.00 22.13 392 ASP B C 1
ATOM 2283 O O . ASP B 1 138 ? 38.923 24.579 60.980 1.00 22.39 392 ASP B O 1
ATOM 2288 N N . PRO B 1 139 ? 38.085 22.708 60.021 1.00 22.71 393 PRO B N 1
ATOM 2289 C CA . PRO B 1 139 ? 39.348 22.099 59.583 1.00 22.51 393 PRO B CA 1
ATOM 2290 C C . PRO B 1 139 ? 40.160 23.011 58.682 1.00 22.54 393 PRO B C 1
ATOM 2291 O O . PRO B 1 139 ? 41.395 22.923 58.644 1.00 21.89 393 PRO B O 1
ATOM 2295 N N . GLU B 1 140 ? 39.470 23.893 57.975 1.00 22.66 394 GLU B N 1
ATOM 2296 C CA . GLU B 1 140 ? 40.145 24.896 57.172 1.00 23.77 394 GLU B CA 1
ATOM 2297 C C . GLU B 1 140 ? 40.852 25.902 58.078 1.00 22.92 394 GLU B C 1
ATOM 2298 O O . GLU B 1 140 ? 41.990 26.293 57.823 1.00 21.90 394 GLU B O 1
ATOM 2304 N N . LYS B 1 141 ? 40.177 26.302 59.153 1.00 22.96 395 LYS B N 1
ATOM 2305 C CA . LYS B 1 141 ? 40.742 27.276 60.087 1.00 22.82 395 LYS B CA 1
ATOM 2306 C C . LYS B 1 141 ? 41.774 26.621 60.999 1.00 22.61 395 LYS B C 1
ATOM 2307 O O . LYS B 1 141 ? 42.780 27.250 61.367 1.00 22.84 395 LYS B O 1
ATOM 2313 N N . VAL B 1 142 ? 41.529 25.355 61.320 1.00 21.54 396 VAL B N 1
ATOM 2314 C CA . VAL B 1 142 ? 42.444 24.532 62.123 1.00 21.85 396 VAL B CA 1
ATOM 2315 C C . VAL B 1 142 ? 43.742 24.316 61.357 1.00 20.74 396 VAL B C 1
ATOM 2316 O O . VAL B 1 142 ? 44.815 24.380 61.931 1.00 21.22 396 VAL B O 1
ATOM 2320 N N . GLY B 1 143 ? 43.620 24.073 60.056 1.00 20.90 397 GLY B N 1
ATOM 2321 C CA . GLY B 1 143 ? 44.764 23.885 59.159 1.00 20.59 397 GLY B CA 1
ATOM 2322 C C . GLY B 1 143 ? 45.653 25.116 59.110 1.00 20.75 397 GLY B C 1
ATOM 2323 O O . GLY B 1 143 ? 46.885 25.015 59.185 1.00 20.16 397 GLY B O 1
ATOM 2324 N N . VAL B 1 144 ? 45.031 26.285 58.988 1.00 20.61 398 VAL B N 1
ATOM 2325 C CA . VAL B 1 144 ? 45.791 27.546 58.999 1.00 20.34 398 VAL B CA 1
ATOM 2326 C C . VAL B 1 144 ? 46.470 27.723 60.354 1.00 20.93 398 VAL B C 1
ATOM 2327 O O . VAL B 1 144 ? 47.689 27.976 60.411 1.00 20.82 398 VAL B O 1
ATOM 2331 N N . ALA B 1 145 ? 45.705 27.535 61.439 1.00 21.50 399 ALA B N 1
ATOM 2332 C CA . ALA B 1 145 ? 46.220 27.746 62.791 1.00 22.09 399 ALA B CA 1
ATOM 2333 C C . ALA B 1 145 ? 47.378 26.799 63.051 1.00 22.56 399 ALA B C 1
ATOM 2334 O O . ALA B 1 145 ? 48.416 27.231 63.516 1.00 23.62 399 ALA B O 1
ATOM 2336 N N . LEU B 1 146 ? 47.236 25.526 62.704 1.00 23.39 400 LEU B N 1
ATOM 2337 C CA . LEU B 1 146 ? 48.352 24.573 62.854 1.00 23.67 400 LEU B CA 1
ATOM 2338 C C . LEU B 1 146 ? 49.604 24.964 62.076 1.00 24.03 400 LEU B C 1
ATOM 2339 O O . LEU B 1 146 ? 50.720 24.907 62.618 1.00 23.75 400 LEU B O 1
ATOM 2344 N N . SER B 1 147 ? 49.420 25.399 60.829 1.00 24.36 401 SER B N 1
ATOM 2345 C CA . SER B 1 147 ? 50.523 25.931 60.032 1.00 25.41 401 SER B CA 1
ATOM 2346 C C . SER B 1 147 ? 51.175 27.184 60.647 1.00 26.22 401 SER B C 1
ATOM 2347 O O . SER B 1 147 ? 52.382 27.374 60.511 1.00 25.35 401 SER B O 1
ATOM 2350 N N . GLU B 1 148 ? 50.372 28.030 61.302 1.00 27.24 402 GLU B N 1
ATOM 2351 C CA . GLU B 1 148 ? 50.904 29.186 62.029 1.00 28.84 402 GLU B CA 1
ATOM 2352 C C . GLU B 1 148 ? 51.722 28.689 63.224 1.00 29.03 402 GLU B C 1
ATOM 2353 O O . GLU B 1 148 ? 52.794 29.237 63.527 1.00 29.05 402 GLU B O 1
ATOM 2359 N N . ALA B 1 149 ? 51.237 27.616 63.858 1.00 29.32 403 ALA B N 1
ATOM 2360 C CA . ALA B 1 149 ? 51.974 26.940 64.927 1.00 29.43 403 ALA B CA 1
ATOM 2361 C C . ALA B 1 149 ? 53.364 26.417 64.485 1.00 29.38 403 ALA B C 1
ATOM 2362 O O . ALA B 1 149 ? 54.347 26.641 65.185 1.00 29.52 403 ALA B O 1
ATOM 2364 N N . ILE B 1 150 ? 53.441 25.740 63.340 1.00 29.50 404 ILE B N 1
ATOM 2365 C CA . ILE B 1 150 ? 54.715 25.211 62.828 1.00 29.97 404 ILE B CA 1
ATOM 2366 C C . ILE B 1 150 ? 55.648 26.349 62.379 1.00 30.24 404 ILE B C 1
ATOM 2367 O O . ILE B 1 150 ? 56.866 26.227 62.512 1.00 31.03 404 ILE B O 1
ATOM 2372 N N . ALA B 1 151 ? 55.068 27.441 61.874 1.00 29.87 405 ALA B N 1
ATOM 2373 C CA . ALA B 1 151 ? 55.796 28.679 61.539 1.00 30.04 405 ALA B CA 1
ATOM 2374 C C . ALA B 1 151 ? 56.256 29.473 62.774 1.00 30.21 405 ALA B C 1
ATOM 2375 O O . ALA B 1 151 ? 57.229 30.245 62.711 1.00 30.49 405 ALA B O 1
ATOM 2377 N N . SER B 1 152 ? 55.546 29.314 63.885 1.00 30.11 406 SER B N 1
ATOM 2378 C CA . SER B 1 152 ? 56.034 29.845 65.164 1.00 29.77 406 SER B CA 1
ATOM 2379 C C . SER B 1 152 ? 57.106 28.932 65.777 1.00 29.63 406 SER B C 1
ATOM 2380 O O . SER B 1 152 ? 57.782 29.330 66.708 1.00 30.61 406 SER B O 1
ATOM 2383 N N . GLY B 1 153 ? 57.274 27.719 65.255 1.00 29.67 407 GLY B N 1
ATOM 2384 C CA . GLY B 1 153 ? 58.227 26.766 65.841 1.00 29.31 407 GLY B CA 1
ATOM 2385 C C . GLY B 1 153 ? 57.710 25.406 66.328 1.00 29.28 407 GLY B C 1
ATOM 2386 O O . GLY B 1 153 ? 58.460 24.432 66.336 1.00 29.94 407 GLY B O 1
ATOM 2387 N N . ASP B 1 154 ? 56.445 25.312 66.734 1.00 28.88 408 ASP B N 1
ATOM 2388 C CA . ASP B 1 154 ? 55.919 24.051 67.306 1.00 27.90 408 ASP B CA 1
ATOM 2389 C C . ASP B 1 154 ? 54.436 23.875 67.038 1.00 26.79 408 ASP B C 1
ATOM 2390 O O . ASP B 1 154 ? 53.638 24.685 67.482 1.00 25.93 408 ASP B O 1
ATOM 2395 N N . TRP B 1 155 ? 54.090 22.769 66.370 1.00 26.11 409 TRP B N 1
ATOM 2396 C CA . TRP B 1 155 ? 52.691 22.404 66.051 1.00 25.14 409 TRP B CA 1
ATOM 2397 C C . TRP B 1 155 ? 51.743 22.433 67.272 1.00 25.17 409 TRP B C 1
ATOM 2398 O O . TRP B 1 155 ? 50.534 22.746 67.146 1.00 23.91 409 TRP B O 1
ATOM 2409 N N . ARG B 1 156 ? 52.305 22.106 68.441 1.00 24.36 410 ARG B N 1
ATOM 2410 C CA . ARG B 1 156 ? 51.500 21.918 69.651 1.00 24.21 410 ARG B CA 1
ATOM 2411 C C . ARG B 1 156 ? 50.976 23.197 70.190 1.00 24.04 410 ARG B C 1
ATOM 2412 O O . ARG B 1 156 ? 50.042 23.182 70.979 1.00 24.08 410 ARG B O 1
ATOM 2420 N N . LEU B 1 157 ? 51.559 24.308 69.748 1.00 24.36 411 LEU B N 1
ATOM 2421 C CA . LEU B 1 157 ? 51.174 25.620 70.252 1.00 25.02 411 LEU B CA 1
ATOM 2422 C C . LEU B 1 157 ? 49.681 25.854 70.173 1.00 25.34 411 LEU B C 1
ATOM 2423 O O . LEU B 1 157 ? 49.119 26.464 71.073 1.00 26.08 411 LEU B O 1
ATOM 2428 N N . PHE B 1 158 ? 49.046 25.372 69.102 1.00 25.10 412 PHE B N 1
ATOM 2429 C CA . PHE B 1 158 ? 47.640 25.684 68.865 1.00 25.41 412 PHE B CA 1
ATOM 2430 C C . PHE B 1 158 ? 46.820 25.211 70.030 1.00 25.59 412 PHE B C 1
ATOM 2431 O O . PHE B 1 158 ? 45.888 25.892 70.444 1.00 25.72 412 PHE B O 1
ATOM 2439 N N . PHE B 1 159 ? 47.173 24.015 70.514 1.00 26.24 413 PHE B N 1
ATOM 2440 C CA . PHE B 1 159 ? 46.498 23.348 71.604 1.00 25.91 413 PHE B CA 1
ATOM 2441 C C . PHE B 1 159 ? 47.055 23.842 72.918 1.00 25.41 413 PHE B C 1
ATOM 2442 O O . PHE B 1 159 ? 46.298 24.177 73.849 1.00 25.82 413 PHE B O 1
ATOM 2450 N N . LEU B 1 160 ? 48.377 23.913 72.996 1.00 24.34 414 LEU B N 1
ATOM 2451 C CA . LEU B 1 160 ? 49.038 24.397 74.205 1.00 24.36 414 LEU B CA 1
ATOM 2452 C C . LEU B 1 160 ? 48.431 25.704 74.717 1.00 24.27 414 LEU B C 1
ATOM 2453 O O . LEU B 1 160 ? 48.068 25.805 75.901 1.00 23.32 414 LEU B O 1
ATOM 2458 N N . GLN B 1 161 ? 48.341 26.702 73.832 1.00 23.87 415 GLN B N 1
ATOM 2459 C CA . GLN B 1 161 ? 47.806 27.987 74.234 1.00 23.67 415 GLN B CA 1
ATOM 2460 C C . GLN B 1 161 ? 46.383 27.905 74.780 1.00 23.31 415 GLN B C 1
ATOM 2461 O O . GLN B 1 161 ? 46.068 28.588 75.747 1.00 23.59 415 GLN B O 1
ATOM 2467 N N . ARG B 1 162 ? 45.522 27.076 74.199 1.00 23.93 416 ARG B N 1
ATOM 2468 C CA . ARG B 1 162 ? 44.185 26.942 74.777 1.00 24.56 416 ARG B CA 1
ATOM 2469 C C . ARG B 1 162 ? 44.270 26.467 76.226 1.00 24.96 416 ARG B C 1
ATOM 2470 O O . ARG B 1 162 ? 43.582 26.991 77.109 1.00 25.54 416 ARG B O 1
ATOM 2478 N N . ASP B 1 163 ? 45.119 25.478 76.464 1.00 25.76 417 ASP B N 1
ATOM 2479 C CA . ASP B 1 163 ? 45.293 24.953 77.799 1.00 26.35 417 ASP B CA 1
ATOM 2480 C C . ASP B 1 163 ? 45.798 26.004 78.770 1.00 26.25 417 ASP B C 1
ATOM 2481 O O . ASP B 1 163 ? 45.231 26.126 79.858 1.00 26.03 417 ASP B O 1
ATOM 2486 N N . ARG B 1 164 ? 46.816 26.780 78.371 1.00 26.34 418 ARG B N 1
ATOM 2487 C CA . ARG B 1 164 ? 47.301 27.904 79.193 1.00 26.52 418 ARG B CA 1
ATOM 2488 C C . ARG B 1 164 ? 46.143 28.813 79.600 1.00 26.29 418 ARG B C 1
ATOM 2489 O O . ARG B 1 164 ? 45.946 29.079 80.788 1.00 26.46 418 ARG B O 1
ATOM 2497 N N . VAL B 1 165 ? 45.371 29.258 78.610 1.00 26.25 419 VAL B N 1
ATOM 2498 C CA . VAL B 1 165 ? 44.216 30.165 78.821 1.00 25.76 419 VAL B CA 1
ATOM 2499 C C . VAL B 1 165 ? 43.137 29.590 79.789 1.00 25.58 419 VAL B C 1
ATOM 2500 O O . VAL B 1 165 ? 42.590 30.307 80.607 1.00 25.66 419 VAL B O 1
ATOM 2504 N N . ARG B 1 166 ? 42.840 28.302 79.692 1.00 25.94 420 ARG B N 1
ATOM 2505 C CA . ARG B 1 166 ? 41.873 27.682 80.621 1.00 26.32 420 ARG B CA 1
ATOM 2506 C C . ARG B 1 166 ? 42.391 27.598 82.054 1.00 26.34 420 ARG B C 1
ATOM 2507 O O . ARG B 1 166 ? 41.611 27.640 83.003 1.00 27.10 420 ARG B O 1
ATOM 2515 N N . GLU B 1 167 ? 43.707 27.499 82.216 1.00 26.20 421 GLU B N 1
ATOM 2516 C CA . GLU B 1 167 ? 44.311 27.367 83.553 1.00 25.51 421 GLU B CA 1
ATOM 2517 C C . GLU B 1 167 ? 44.858 28.692 84.083 1.00 25.68 421 GLU B C 1
ATOM 2518 O O . GLU B 1 167 ? 45.353 28.751 85.208 1.00 26.24 421 GLU B O 1
ATOM 2520 N N . ALA B 1 168 ? 44.774 29.753 83.279 1.00 25.52 422 ALA B N 1
ATOM 2521 C CA . ALA B 1 168 ? 45.324 31.059 83.665 1.00 25.11 422 ALA B CA 1
ATOM 2522 C C . ALA B 1 168 ? 44.676 31.591 84.932 1.00 25.06 422 ALA B C 1
ATOM 2523 O O . ALA B 1 168 ? 43.455 31.732 84.992 1.00 24.98 422 ALA B O 1
ATOM 2525 N N . LYS B 1 169 ? 45.491 31.874 85.946 1.00 24.71 423 LYS B N 1
ATOM 2526 C CA . LYS B 1 169 ? 45.006 32.566 87.141 1.00 24.72 423 LYS B CA 1
ATOM 2527 C C . LYS B 1 169 ? 45.328 34.047 86.991 1.00 24.85 423 LYS B C 1
ATOM 2528 O O . LYS B 1 169 ? 46.135 34.443 86.138 1.00 25.68 423 LYS B O 1
ATOM 2530 N N . LEU B 1 170 ? 44.638 34.860 87.772 1.00 24.87 424 LEU B N 1
ATOM 2531 C CA . LEU B 1 170 ? 44.712 36.304 87.684 1.00 25.01 424 LEU B CA 1
ATOM 2532 C C . LEU B 1 170 ? 46.115 36.855 87.838 1.00 25.63 424 LEU B C 1
ATOM 2533 O O . LEU B 1 170 ? 46.483 37.852 87.200 1.00 25.36 424 LEU B O 1
ATOM 2538 N N . ASP B 1 171 ? 46.897 36.224 88.707 1.00 26.09 425 ASP B N 1
ATOM 2539 C CA . ASP B 1 171 ? 48.213 36.750 88.987 1.00 26.85 425 ASP B CA 1
ATOM 2540 C C . ASP B 1 171 ? 49.266 36.441 87.920 1.00 26.90 425 ASP B C 1
ATOM 2541 O O . ASP B 1 171 ? 50.190 37.221 87.776 1.00 27.18 425 ASP B O 1
ATOM 2546 N N . ASP B 1 172 ? 49.116 35.357 87.146 1.00 27.20 426 ASP B N 1
ATOM 2547 C CA . ASP B 1 172 ? 49.964 35.179 85.943 1.00 27.40 426 ASP B CA 1
ATOM 2548 C C . ASP B 1 172 ? 49.767 36.346 84.958 1.00 27.05 426 ASP B C 1
ATOM 2549 O O . ASP B 1 172 ? 50.750 36.940 84.489 1.00 27.32 426 ASP B O 1
ATOM 2554 N N . VAL B 1 173 ? 48.500 36.638 84.642 1.00 25.97 427 VAL B N 1
ATOM 2555 C CA . VAL B 1 173 ? 48.110 37.682 83.676 1.00 25.13 427 VAL B CA 1
ATOM 2556 C C . VAL B 1 173 ? 48.522 39.084 84.117 1.00 24.64 427 VAL B C 1
ATOM 2557 O O . VAL B 1 173 ? 48.927 39.918 83.293 1.00 23.32 427 VAL B O 1
ATOM 2561 N N . GLN B 1 174 ? 48.353 39.344 85.413 1.00 23.85 428 GLN B N 1
ATOM 2562 C CA . GLN B 1 174 ? 48.902 40.524 86.039 1.00 23.80 428 GLN B CA 1
ATOM 2563 C C . GLN B 1 174 ? 50.430 40.557 85.820 1.00 23.61 428 GLN B C 1
ATOM 2564 O O . GLN B 1 174 ? 50.981 41.584 85.400 1.00 22.82 428 GLN B O 1
ATOM 2570 N N . ARG B 1 175 ? 51.097 39.430 86.083 1.00 23.25 429 ARG B N 1
ATOM 2571 C CA . ARG B 1 175 ? 52.564 39.361 85.942 1.00 23.66 429 ARG B CA 1
ATOM 2572 C C . ARG B 1 175 ? 53.002 39.562 84.486 1.00 22.92 429 ARG B C 1
ATOM 2573 O O . ARG B 1 175 ? 53.899 40.356 84.208 1.00 23.19 429 ARG B O 1
ATOM 2581 N N . ALA B 1 176 ? 52.353 38.870 83.555 1.00 22.16 430 ALA B N 1
ATOM 2582 C CA . ALA B 1 176 ? 52.639 39.063 82.132 1.00 22.28 430 ALA B CA 1
ATOM 2583 C C . ALA B 1 176 ? 52.596 40.550 81.692 1.00 22.48 430 ALA B C 1
ATOM 2584 O O . ALA B 1 176 ? 53.505 41.024 81.018 1.00 22.43 430 ALA B O 1
ATOM 2586 N N . ALA B 1 177 ? 51.563 41.289 82.086 1.00 22.97 431 ALA B N 1
ATOM 2587 C CA . ALA B 1 177 ? 51.382 42.650 81.561 1.00 24.46 431 ALA B CA 1
ATOM 2588 C C . ALA B 1 177 ? 52.319 43.662 82.202 1.00 24.73 431 ALA B C 1
ATOM 2589 O O . ALA B 1 177 ? 52.888 44.499 81.520 1.00 24.96 431 ALA B O 1
ATOM 2591 N N . VAL B 1 178 ? 52.466 43.581 83.521 1.00 25.58 432 VAL B N 1
ATOM 2592 C CA . VAL B 1 178 ? 53.463 44.359 84.251 1.00 25.12 432 VAL B CA 1
ATOM 2593 C C . VAL B 1 178 ? 54.877 44.065 83.711 1.00 25.14 432 VAL B C 1
ATOM 2594 O O . VAL B 1 178 ? 55.683 44.985 83.526 1.00 25.16 432 VAL B O 1
ATOM 2598 N N . ALA B 1 179 ? 55.180 42.800 83.435 1.00 24.70 433 ALA B N 1
ATOM 2599 C CA . ALA B 1 179 ? 56.514 42.452 82.903 1.00 24.35 433 ALA B CA 1
ATOM 2600 C C . ALA B 1 179 ? 56.765 43.015 81.499 1.00 24.48 433 ALA B C 1
ATOM 2601 O O . ALA B 1 179 ? 57.865 43.390 81.191 1.00 23.04 433 ALA B O 1
ATOM 2603 N N . TYR B 1 180 ? 55.740 43.077 80.645 1.00 24.97 434 TYR B N 1
ATOM 2604 C CA . TYR B 1 180 ? 55.985 43.475 79.245 1.00 25.05 434 TYR B CA 1
ATOM 2605 C C . TYR B 1 180 ? 55.496 44.860 78.834 1.00 25.60 434 TYR B C 1
ATOM 2606 O O . TYR B 1 180 ? 56.052 45.465 77.937 1.00 24.96 434 TYR B O 1
ATOM 2615 N N . LEU B 1 181 ? 54.464 45.380 79.481 1.00 26.33 435 LEU B N 1
ATOM 2616 C CA . LEU B 1 181 ? 54.058 46.739 79.139 1.00 27.33 435 LEU B CA 1
ATOM 2617 C C . LEU B 1 181 ? 54.886 47.698 79.952 1.00 27.72 435 LEU B C 1
ATOM 2618 O O . LEU B 1 181 ? 54.419 48.229 80.964 1.00 28.00 435 LEU B O 1
ATOM 2623 N N . VAL B 1 182 ? 56.141 47.863 79.532 1.00 28.37 436 VAL B N 1
ATOM 2624 C CA . VAL B 1 182 ? 57.093 48.784 80.182 1.00 28.89 436 VAL B CA 1
ATOM 2625 C C . VAL B 1 182 ? 57.804 49.677 79.166 1.00 29.19 436 VAL B C 1
ATOM 2626 O O . VAL B 1 182 ? 57.971 49.284 77.999 1.00 28.58 436 VAL B O 1
ATOM 2630 N N . ARG B 1 183 ? 58.253 50.852 79.625 1.00 29.75 437 ARG B N 1
ATOM 2631 C CA . ARG B 1 183 ? 58.956 51.833 78.770 1.00 30.95 437 ARG B CA 1
ATOM 2632 C C . ARG B 1 183 ? 60.121 51.246 77.947 1.00 30.92 437 ARG B C 1
ATOM 2633 O O . ARG B 1 183 ? 60.283 51.589 76.766 1.00 31.09 437 ARG B O 1
ATOM 2641 N N . SER B 1 184 ? 60.926 50.369 78.556 1.00 30.31 438 SER B N 1
ATOM 2642 C CA . SER B 1 184 ? 62.085 49.803 77.858 1.00 29.44 438 SER B CA 1
ATOM 2643 C C . SER B 1 184 ? 61.652 48.933 76.679 1.00 28.98 438 SER B C 1
ATOM 2644 O O . SER B 1 184 ? 62.463 48.551 75.844 1.00 29.13 438 SER B O 1
ATOM 2647 N N . ASN B 1 185 ? 60.363 48.630 76.621 1.00 27.91 439 ASN B N 1
ATOM 2648 C CA . ASN B 1 185 ? 59.832 47.746 75.601 1.00 27.48 439 ASN B CA 1
ATOM 2649 C C . ASN B 1 185 ? 58.782 48.476 74.776 1.00 27.06 439 ASN B C 1
ATOM 2650 O O . ASN B 1 185 ? 58.048 47.869 74.039 1.00 27.66 439 ASN B O 1
ATOM 2655 N N . ARG B 1 186 ? 58.727 49.794 74.911 1.00 27.13 440 ARG B N 1
ATOM 2656 C CA . ARG B 1 186 ? 57.739 50.602 74.241 1.00 27.63 440 ARG B CA 1
ATOM 2657 C C . ARG B 1 186 ? 58.300 51.274 72.986 1.00 27.73 440 ARG B C 1
ATOM 2658 O O . ARG B 1 186 ? 59.402 51.800 73.018 1.00 27.48 440 ARG B O 1
ATOM 2666 N N . THR B 1 187 ? 57.543 51.242 71.889 1.00 27.66 441 THR B N 1
ATOM 2667 C CA . THR B 1 187 ? 57.743 52.203 70.802 1.00 28.36 441 THR B CA 1
ATOM 2668 C C . THR B 1 187 ? 56.428 52.948 70.509 1.00 27.95 441 THR B C 1
ATOM 2669 O O . THR B 1 187 ? 55.354 52.354 70.488 1.00 26.83 441 THR B O 1
ATOM 2673 N N . GLU B 1 188 ? 56.519 54.255 70.299 1.00 28.27 442 GLU B N 1
ATOM 2674 C CA . GLU B 1 188 ? 55.326 55.077 70.066 1.00 28.57 442 GLU B CA 1
ATOM 2675 C C . GLU B 1 188 ? 55.140 55.347 68.583 1.00 28.82 442 GLU B C 1
ATOM 2676 O O . GLU B 1 188 ? 56.085 55.227 67.792 1.00 28.73 442 GLU B O 1
ATOM 2682 N N . GLY B 1 189 ? 53.912 55.683 68.204 1.00 28.92 443 GLY B N 1
ATOM 2683 C CA . GLY B 1 189 ? 53.638 56.236 66.886 1.00 28.97 443 GLY B CA 1
ATOM 2684 C C . GLY B 1 189 ? 52.525 57.270 66.938 1.00 29.27 443 GLY B C 1
ATOM 2685 O O . GLY B 1 189 ? 51.794 57.360 67.933 1.00 28.17 443 GLY B O 1
ATOM 2686 N N . ARG B 1 190 ? 52.428 58.080 65.880 1.00 29.75 444 ARG B N 1
ATOM 2687 C CA . ARG B 1 190 ? 51.248 58.924 65.645 1.00 30.51 444 ARG B CA 1
ATOM 2688 C C . ARG B 1 190 ? 50.918 58.959 64.156 1.00 30.47 444 ARG B C 1
ATOM 2689 O O . ARG B 1 190 ? 51.816 58.922 63.318 1.00 30.75 444 ARG B O 1
ATOM 2697 N N . TYR B 1 191 ? 49.636 59.019 63.828 1.00 30.47 445 TYR B N 1
ATOM 2698 C CA . TYR B 1 191 ? 49.235 59.269 62.463 1.00 30.68 445 TYR B CA 1
ATOM 2699 C C . TYR B 1 191 ? 48.631 60.674 62.336 1.00 31.53 445 TYR B C 1
ATOM 2700 O O . TYR B 1 191 ? 47.562 60.960 62.857 1.00 31.22 445 TYR B O 1
ATOM 2709 N N . ILE B 1 192 ? 49.357 61.553 61.659 1.00 32.64 446 ILE B N 1
ATOM 2710 C CA . ILE B 1 192 ? 48.934 62.937 61.479 1.00 34.18 446 ILE B CA 1
ATOM 2711 C C . ILE B 1 192 ? 48.711 63.134 59.981 1.00 34.88 446 ILE B C 1
ATOM 2712 O O . ILE B 1 192 ? 49.672 63.175 59.210 1.00 34.92 446 ILE B O 1
ATOM 2717 N N . PRO B 1 193 ? 47.436 63.177 59.554 1.00 35.80 447 PRO B N 1
ATOM 2718 C CA . PRO B 1 193 ? 47.205 63.306 58.113 1.00 37.07 447 PRO B CA 1
ATOM 2719 C C . PRO B 1 193 ? 47.511 64.707 57.531 1.00 38.50 447 PRO B C 1
ATOM 2720 O O . PRO B 1 193 ? 47.596 65.694 58.271 1.00 37.82 447 PRO B O 1
ATOM 2724 N N . THR B 1 194 ? 47.714 64.746 56.211 1.00 41.10 448 THR B N 1
ATOM 2725 C CA . THR B 1 194 ? 47.866 65.989 55.411 1.00 43.24 448 THR B CA 1
ATOM 2726 C C . THR B 1 194 ? 46.662 66.927 55.563 1.00 43.55 448 THR B C 1
ATOM 2727 O O . THR B 1 194 ? 45.624 66.746 54.899 1.00 44.59 448 THR B O 1
ATOM 2731 N N . SER C 1 1 ? 45.705 20.348 51.293 1.00 28.01 255 SER C N 1
ATOM 2732 C CA . SER C 1 1 ? 44.458 19.736 51.871 1.00 27.00 255 SER C CA 1
ATOM 2733 C C . SER C 1 1 ? 44.370 19.823 53.402 1.00 27.11 255 SER C C 1
ATOM 2734 O O . SER C 1 1 ? 45.387 19.881 54.096 1.00 25.84 255 SER C O 1
ATOM 2737 N N . ASN C 1 2 ? 43.121 19.811 53.882 1.00 26.76 256 ASN C N 1
ATOM 2738 C CA . ASN C 1 2 ? 42.714 19.900 55.270 1.00 27.23 256 ASN C CA 1
ATOM 2739 C C . ASN C 1 2 ? 41.830 18.706 55.613 1.00 27.33 256 ASN C C 1
ATOM 2740 O O . ASN C 1 2 ? 40.882 18.404 54.891 1.00 27.39 256 ASN C O 1
ATOM 2745 N N . ALA C 1 3 ? 42.116 18.034 56.715 1.00 27.26 257 ALA C N 1
ATOM 2746 C CA . ALA C 1 3 ? 41.258 16.950 57.170 1.00 27.59 257 ALA C CA 1
ATOM 2747 C C . ALA C 1 3 ? 41.249 16.930 58.704 1.00 28.06 257 ALA C C 1
ATOM 2748 O O . ALA C 1 3 ? 42.313 16.942 59.331 1.00 27.51 257 ALA C O 1
ATOM 2750 N N . TYR C 1 4 ? 40.063 16.934 59.307 1.00 27.92 258 TYR C N 1
ATOM 2751 C CA . TYR C 1 4 ? 39.985 16.786 60.750 1.00 28.81 258 TYR C CA 1
ATOM 2752 C C . TYR C 1 4 ? 38.691 16.091 61.155 1.00 29.39 258 TYR C C 1
ATOM 2753 O O . TYR C 1 4 ? 37.627 16.716 61.199 1.00 29.10 258 TYR C O 1
ATOM 2762 N N . THR C 1 5 ? 38.783 14.791 61.439 1.00 29.85 259 THR C N 1
ATOM 2763 C CA . THR C 1 5 ? 37.587 13.959 61.625 1.00 30.29 259 THR C CA 1
ATOM 2764 C C . THR C 1 5 ? 37.575 13.398 63.019 1.00 30.86 259 THR C C 1
ATOM 2765 O O . THR C 1 5 ? 38.558 12.842 63.483 1.00 31.10 259 THR C O 1
ATOM 2769 N N . VAL C 1 6 ? 36.444 13.544 63.688 1.00 31.55 260 VAL C N 1
ATOM 2770 C CA . VAL C 1 6 ? 36.338 13.123 65.058 1.00 32.94 260 VAL C CA 1
ATOM 2771 C C . VAL C 1 6 ? 35.091 12.259 65.279 1.00 33.71 260 VAL C C 1
ATOM 2772 O O . VAL C 1 6 ? 34.057 12.439 64.633 1.00 33.62 260 VAL C O 1
ATOM 2776 N N . GLU C 1 7 ? 35.239 11.290 66.172 1.00 34.92 261 GLU C N 1
ATOM 2777 C CA . GLU C 1 7 ? 34.152 10.461 66.646 1.00 36.05 261 GLU C CA 1
ATOM 2778 C C . GLU C 1 7 ? 32.973 11.339 67.018 1.00 36.49 261 GLU C C 1
ATOM 2779 O O . GLU C 1 7 ? 33.172 12.379 67.650 1.00 36.43 261 GLU C O 1
ATOM 2785 N N . PRO C 1 8 ? 31.742 10.934 66.621 1.00 37.06 262 PRO C N 1
ATOM 2786 C CA . PRO C 1 8 ? 30.543 11.565 67.147 1.00 37.19 262 PRO C CA 1
ATOM 2787 C C . PRO C 1 8 ? 30.393 11.187 68.609 1.00 37.59 262 PRO C C 1
ATOM 2788 O O . PRO C 1 8 ? 30.702 11.986 69.493 1.00 37.72 262 PRO C O 1
ATOM 2792 N N . VAL C 1 9 ? 29.955 9.953 68.840 1.00 37.96 263 VAL C N 1
ATOM 2793 C CA . VAL C 1 9 ? 29.739 9.412 70.166 1.00 37.83 263 VAL C CA 1
ATOM 2794 C C . VAL C 1 9 ? 30.762 8.312 70.425 1.00 38.08 263 VAL C C 1
ATOM 2795 O O . VAL C 1 9 ? 31.928 8.431 70.043 1.00 37.69 263 VAL C O 1
ATOM 2799 N N . GLY C 1 23 ? 41.259 19.221 77.303 1.00 39.40 277 GLY C N 1
ATOM 2800 C CA . GLY C 1 23 ? 42.110 18.503 78.249 1.00 39.73 277 GLY C CA 1
ATOM 2801 C C . GLY C 1 23 ? 42.478 17.131 77.718 1.00 39.62 277 GLY C C 1
ATOM 2802 O O . GLY C 1 23 ? 42.429 16.133 78.453 1.00 39.55 277 GLY C O 1
ATOM 2803 N N . THR C 1 24 ? 42.853 17.100 76.436 1.00 39.32 278 THR C N 1
ATOM 2804 C CA . THR C 1 24 ? 43.121 15.867 75.699 1.00 38.75 278 THR C CA 1
ATOM 2805 C C . THR C 1 24 ? 44.480 15.900 74.956 1.00 38.25 278 THR C C 1
ATOM 2806 O O . THR C 1 24 ? 44.742 16.814 74.172 1.00 38.65 278 THR C O 1
ATOM 2808 N N . PRO C 1 25 ? 45.359 14.913 75.226 1.00 37.42 279 PRO C N 1
ATOM 2809 C CA . PRO C 1 25 ? 46.634 14.711 74.513 1.00 36.60 279 PRO C CA 1
ATOM 2810 C C . PRO C 1 25 ? 46.531 14.436 73.001 1.00 35.78 279 PRO C C 1
ATOM 2811 O O . PRO C 1 25 ? 45.453 14.118 72.481 1.00 35.54 279 PRO C O 1
ATOM 2815 N N . LEU C 1 26 ? 47.663 14.559 72.309 1.00 34.75 280 LEU C N 1
ATOM 2816 C CA . LEU C 1 26 ? 47.736 14.363 70.849 1.00 33.74 280 LEU C CA 1
ATOM 2817 C C . LEU C 1 26 ? 49.110 13.847 70.449 1.00 33.06 280 LEU C C 1
ATOM 2818 O O . LEU C 1 26 ? 50.114 14.237 71.041 1.00 33.13 280 LEU C O 1
ATOM 2823 N N . VAL C 1 27 ? 49.147 12.967 69.448 1.00 32.62 281 VAL C N 1
ATOM 2824 C CA . VAL C 1 27 ? 50.406 12.424 68.894 1.00 31.78 281 VAL C CA 1
ATOM 2825 C C . VAL C 1 27 ? 50.393 12.607 67.374 1.00 32.03 281 VAL C C 1
ATOM 2826 O O . VAL C 1 27 ? 49.352 12.410 66.737 1.00 32.20 281 VAL C O 1
ATOM 2830 N N . ALA C 1 28 ? 51.527 13.000 66.788 1.00 31.75 282 ALA C N 1
ATOM 2831 C CA . ALA C 1 28 ? 51.562 13.367 65.356 1.00 31.07 282 ALA C CA 1
ATOM 2832 C C . ALA C 1 28 ? 52.854 12.974 64.608 1.00 30.89 282 ALA C C 1
ATOM 2833 O O . ALA C 1 28 ? 53.842 12.548 65.221 1.00 31.21 282 ALA C O 1
ATOM 2835 N N . ALA C 1 29 ? 52.831 13.126 63.285 1.00 30.04 283 ALA C N 1
ATOM 2836 C CA . ALA C 1 29 ? 54.003 12.902 62.450 1.00 29.61 283 ALA C CA 1
ATOM 2837 C C . ALA C 1 29 ? 53.970 13.764 61.196 1.00 29.16 283 ALA C C 1
ATOM 2838 O O . ALA C 1 29 ? 52.998 13.766 60.465 1.00 29.19 283 ALA C O 1
ATOM 2848 N N . TYR C 1 31 ? 56.003 15.158 57.527 1.00 28.05 285 TYR C N 1
ATOM 2849 C CA . TYR C 1 31 ? 56.942 14.736 56.482 1.00 27.32 285 TYR C CA 1
ATOM 2850 C C . TYR C 1 31 ? 57.154 15.896 55.546 1.00 27.17 285 TYR C C 1
ATOM 2851 O O . TYR C 1 31 ? 56.232 16.659 55.319 1.00 26.61 285 TYR C O 1
ATOM 2860 N N . HIS C 1 32 ? 58.351 16.029 54.981 1.00 27.26 286 HIS C N 1
ATOM 2861 C CA . HIS C 1 32 ? 58.577 17.119 54.041 1.00 27.72 286 HIS C CA 1
ATOM 2862 C C . HIS C 1 32 ? 57.936 16.769 52.715 1.00 27.91 286 HIS C C 1
ATOM 2863 O O . HIS C 1 32 ? 58.043 15.636 52.243 1.00 27.86 286 HIS C O 1
ATOM 2870 N N . LEU C 1 33 ? 57.215 17.740 52.163 1.00 28.09 287 LEU C N 1
ATOM 2871 C CA . LEU C 1 33 ? 56.634 17.631 50.829 1.00 28.39 287 LEU C CA 1
ATOM 2872 C C . LEU C 1 33 ? 57.708 17.853 49.766 1.00 28.34 287 LEU C C 1
ATOM 2873 O O . LEU C 1 33 ? 58.722 18.493 50.025 1.00 27.49 287 LEU C O 1
ATOM 2878 N N . PRO C 1 34 ? 57.495 17.297 48.567 1.00 28.50 288 PRO C N 1
ATOM 2879 C CA . PRO C 1 34 ? 58.286 17.734 47.431 1.00 28.73 288 PRO C CA 1
ATOM 2880 C C . PRO C 1 34 ? 57.962 19.196 47.108 1.00 28.99 288 PRO C C 1
ATOM 2881 O O . PRO C 1 34 ? 56.874 19.677 47.455 1.00 28.97 288 PRO C O 1
ATOM 2885 N N . ALA C 1 35 ? 58.886 19.883 46.437 1.00 28.83 289 ALA C N 1
ATOM 2886 C CA . ALA C 1 35 ? 58.617 21.216 45.925 1.00 28.77 289 ALA C CA 1
ATOM 2887 C C . ALA C 1 35 ? 57.217 21.310 45.306 1.00 28.79 289 ALA C C 1
ATOM 2888 O O . ALA C 1 35 ? 56.797 20.432 44.558 1.00 28.06 289 ALA C O 1
ATOM 2890 N N . ALA C 1 36 ? 56.504 22.382 45.650 1.00 29.27 290 ALA C N 1
ATOM 2891 C CA . ALA C 1 36 ? 55.204 22.706 45.060 1.00 29.74 290 ALA C CA 1
ATOM 2892 C C . ALA C 1 36 ? 55.126 22.400 43.557 1.00 29.69 290 ALA C C 1
ATOM 2893 O O . ALA C 1 36 ? 54.194 21.751 43.101 1.00 31.31 290 ALA C O 1
ATOM 2895 N N . GLY C 1 37 ? 56.129 22.822 42.803 1.00 29.35 291 GLY C N 1
ATOM 2896 C CA . GLY C 1 37 ? 56.091 22.705 41.344 1.00 28.59 291 GLY C CA 1
ATOM 2897 C C . GLY C 1 37 ? 56.473 21.351 40.774 1.00 27.39 291 GLY C C 1
ATOM 2898 O O . GLY C 1 37 ? 56.328 21.119 39.563 1.00 27.56 291 GLY C O 1
ATOM 2899 N N . SER C 1 38 ? 56.994 20.467 41.615 1.00 26.28 292 SER C N 1
ATOM 2900 C CA . SER C 1 38 ? 57.246 19.088 41.177 1.00 26.17 292 SER C CA 1
ATOM 2901 C C . SER C 1 38 ? 55.915 18.325 41.023 1.00 25.82 292 SER C C 1
ATOM 2902 O O . SER C 1 38 ? 54.955 18.630 41.729 1.00 24.29 292 SER C O 1
ATOM 2905 N N . PRO C 1 39 ? 55.866 17.341 40.094 1.00 26.12 293 PRO C N 1
ATOM 2906 C CA . PRO C 1 39 ? 54.679 16.525 39.827 1.00 26.10 293 PRO C CA 1
ATOM 2907 C C . PRO C 1 39 ? 54.182 15.694 41.013 1.00 25.50 293 PRO C C 1
ATOM 2908 O O . PRO C 1 39 ? 52.982 15.452 41.129 1.00 25.39 293 PRO C O 1
ATOM 2912 N N . ASP C 1 40 ? 55.076 15.270 41.892 1.00 24.54 294 ASP C N 1
ATOM 2913 C CA . ASP C 1 40 ? 54.623 14.483 43.035 1.00 24.60 294 ASP C CA 1
ATOM 2914 C C . ASP C 1 40 ? 53.876 15.330 44.046 1.00 24.44 294 ASP C C 1
ATOM 2915 O O . ASP C 1 40 ? 53.183 14.796 44.910 1.00 23.41 294 ASP C O 1
ATOM 2920 N N . PHE C 1 41 ? 54.037 16.655 43.959 1.00 24.75 295 PHE C N 1
ATOM 2921 C CA . PHE C 1 41 ? 53.390 17.500 44.960 1.00 24.44 295 PHE C CA 1
ATOM 2922 C C . PHE C 1 41 ? 51.870 17.243 45.094 1.00 23.56 295 PHE C C 1
ATOM 2923 O O . PHE C 1 41 ? 51.392 17.057 46.200 1.00 23.32 295 PHE C O 1
ATOM 2931 N N . VAL C 1 42 ? 51.131 17.180 43.994 1.00 23.93 296 VAL C N 1
ATOM 2932 C CA . VAL C 1 42 ? 49.654 17.006 44.095 1.00 23.62 296 VAL C CA 1
ATOM 2933 C C . VAL C 1 42 ? 49.241 15.613 44.546 1.00 23.78 296 VAL C C 1
ATOM 2934 O O . VAL C 1 42 ? 48.253 15.478 45.302 1.00 24.00 296 VAL C O 1
ATOM 2938 N N . GLY C 1 43 ? 50.005 14.601 44.132 1.00 23.29 297 GLY C N 1
ATOM 2939 C CA . GLY C 1 43 ? 49.801 13.223 44.610 1.00 23.86 297 GLY C CA 1
ATOM 2940 C C . GLY C 1 43 ? 49.730 13.195 46.126 1.00 24.67 297 GLY C C 1
ATOM 2941 O O . GLY C 1 43 ? 48.789 12.680 46.718 1.00 24.88 297 GLY C O 1
ATOM 2942 N N . LEU C 1 44 ? 50.715 13.810 46.763 1.00 25.81 298 LEU C N 1
ATOM 2943 C CA . LEU C 1 44 ? 50.741 13.917 48.225 1.00 26.59 298 LEU C CA 1
ATOM 2944 C C . LEU C 1 44 ? 49.621 14.771 48.812 1.00 26.84 298 LEU C C 1
ATOM 2945 O O . LEU C 1 44 ? 49.083 14.461 49.888 1.00 26.37 298 LEU C O 1
ATOM 2950 N N . ASP C 1 45 ? 49.248 15.836 48.106 1.00 26.24 299 ASP C N 1
ATOM 2951 C CA . ASP C 1 45 ? 48.069 16.591 48.519 1.00 26.08 299 ASP C CA 1
ATOM 2952 C C . ASP C 1 45 ? 46.826 15.673 48.519 1.00 25.60 299 ASP C C 1
ATOM 2953 O O . ASP C 1 45 ? 46.070 15.639 49.482 1.00 25.88 299 ASP C O 1
ATOM 2958 N N . LEU C 1 46 ? 46.650 14.899 47.451 1.00 24.72 300 LEU C N 1
ATOM 2959 C CA . LEU C 1 46 ? 45.495 14.015 47.344 1.00 24.33 300 LEU C CA 1
ATOM 2960 C C . LEU C 1 46 ? 45.593 12.866 48.338 1.00 23.49 300 LEU C C 1
ATOM 2961 O O . LEU C 1 46 ? 44.625 12.551 49.013 1.00 23.49 300 LEU C O 1
ATOM 2966 N N . ALA C 1 47 ? 46.785 12.281 48.453 1.00 23.46 301 ALA C N 1
ATOM 2967 C CA . ALA C 1 47 ? 47.055 11.201 49.412 1.00 22.65 301 ALA C CA 1
ATOM 2968 C C . ALA C 1 47 ? 46.613 11.551 50.830 1.00 22.26 301 ALA C C 1
ATOM 2969 O O . ALA C 1 47 ? 45.951 10.742 51.473 1.00 21.78 301 ALA C O 1
ATOM 2971 N N . ALA C 1 48 ? 46.925 12.759 51.312 1.00 21.85 302 ALA C N 1
ATOM 2972 C CA . ALA C 1 48 ? 46.579 13.091 52.706 1.00 21.91 302 ALA C CA 1
ATOM 2973 C C . ALA C 1 48 ? 45.063 13.092 52.927 1.00 22.50 302 ALA C C 1
ATOM 2974 O O . ALA C 1 48 ? 44.583 12.772 54.024 1.00 22.62 302 ALA C O 1
ATOM 2976 N N . THR C 1 49 ? 44.308 13.455 51.894 1.00 22.48 303 THR C N 1
ATOM 2977 C CA . THR C 1 49 ? 42.862 13.354 51.988 1.00 22.76 303 THR C CA 1
ATOM 2978 C C . THR C 1 49 ? 42.406 11.870 52.070 1.00 22.88 303 THR C C 1
ATOM 2979 O O . THR C 1 49 ? 41.538 11.547 52.890 1.00 23.43 303 THR C O 1
ATOM 2983 N N . ILE C 1 50 ? 42.968 10.979 51.248 1.00 22.75 304 ILE C N 1
ATOM 2984 C CA . ILE C 1 50 ? 42.579 9.553 51.329 1.00 23.51 304 ILE C CA 1
ATOM 2985 C C . ILE C 1 50 ? 42.882 9.071 52.738 1.00 23.15 304 ILE C C 1
ATOM 2986 O O . ILE C 1 50 ? 42.093 8.351 53.353 1.00 22.87 304 ILE C O 1
ATOM 2991 N N . LEU C 1 51 ? 44.026 9.530 53.240 1.00 23.22 305 LEU C N 1
ATOM 2992 C CA . LEU C 1 51 ? 44.578 9.099 54.523 1.00 23.43 305 LEU C CA 1
ATOM 2993 C C . LEU C 1 51 ? 43.887 9.645 55.779 1.00 22.96 305 LEU C C 1
ATOM 2994 O O . LEU C 1 51 ? 43.923 9.012 56.810 1.00 22.62 305 LEU C O 1
ATOM 2999 N N . ALA C 1 52 ? 43.276 10.821 55.711 1.00 21.80 306 ALA C N 1
ATOM 3000 C CA . ALA C 1 52 ? 42.930 11.500 56.977 1.00 22.09 306 ALA C CA 1
ATOM 3001 C C . ALA C 1 52 ? 41.525 12.058 57.057 1.00 21.10 306 ALA C C 1
ATOM 3002 O O . ALA C 1 52 ? 41.020 12.289 58.136 1.00 21.42 306 ALA C O 1
ATOM 3004 N N . ASP C 1 53 ? 40.898 12.265 55.910 1.00 20.88 307 ASP C N 1
ATOM 3005 C CA . ASP C 1 53 ? 39.583 12.881 55.839 1.00 21.09 307 ASP C CA 1
ATOM 3006 C C . ASP C 1 53 ? 38.398 11.873 55.797 1.00 20.48 307 ASP C C 1
ATOM 3007 O O . ASP C 1 53 ? 38.380 10.956 54.956 1.00 20.16 307 ASP C O 1
ATOM 3012 N N . THR C 1 54 ? 37.450 12.060 56.726 1.00 19.84 308 THR C N 1
ATOM 3013 C CA . THR C 1 54 ? 36.201 11.298 56.866 1.00 19.94 308 THR C CA 1
ATOM 3014 C C . THR C 1 54 ? 36.417 9.943 57.584 1.00 20.10 308 THR C C 1
ATOM 3015 O O . THR C 1 54 ? 37.545 9.460 57.660 1.00 20.12 308 THR C O 1
ATOM 3019 N N . PRO C 1 55 ? 35.328 9.319 58.066 1.00 19.78 309 PRO C N 1
ATOM 3020 C CA . PRO C 1 55 ? 35.390 7.965 58.680 1.00 20.54 309 PRO C CA 1
ATOM 3021 C C . PRO C 1 55 ? 35.912 6.790 57.785 1.00 20.61 309 PRO C C 1
ATOM 3022 O O . PRO C 1 55 ? 36.198 5.713 58.302 1.00 20.70 309 PRO C O 1
ATOM 3026 N N . SER C 1 56 ? 36.013 6.995 56.475 1.00 20.77 310 SER C N 1
ATOM 3027 C CA . SER C 1 56 ? 36.565 5.986 55.565 1.00 21.61 310 SER C CA 1
ATOM 3028 C C . SER C 1 56 ? 38.087 6.095 55.390 1.00 21.90 310 SER C C 1
ATOM 3029 O O . SER C 1 56 ? 38.704 5.286 54.690 1.00 22.09 310 SER C O 1
ATOM 3032 N N . SER C 1 57 ? 38.692 7.089 56.038 1.00 21.70 311 SER C N 1
ATOM 3033 C CA . SER C 1 57 ? 40.127 7.336 55.893 1.00 21.71 311 SER C CA 1
ATOM 3034 C C . SER C 1 57 ? 40.965 6.237 56.574 1.00 22.15 311 SER C C 1
ATOM 3035 O O . SER C 1 57 ? 40.534 5.630 57.549 1.00 21.82 311 SER C O 1
ATOM 3038 N N . ARG C 1 58 ? 42.171 6.027 56.049 1.00 22.48 312 ARG C N 1
ATOM 3039 C CA . ARG C 1 58 ? 43.089 5.004 56.526 1.00 23.00 312 ARG C CA 1
ATOM 3040 C C . ARG C 1 58 ? 43.457 5.225 57.981 1.00 23.21 312 ARG C C 1
ATOM 3041 O O . ARG C 1 58 ? 43.586 4.256 58.720 1.00 23.27 312 ARG C O 1
ATOM 3049 N N . LEU C 1 59 ? 43.662 6.485 58.384 1.00 23.26 313 LEU C N 1
ATOM 3050 C CA . LEU C 1 59 ? 44.003 6.782 59.776 1.00 23.64 313 LEU C CA 1
ATOM 3051 C C . LEU C 1 59 ? 42.837 6.467 60.711 1.00 24.62 313 LEU C C 1
ATOM 3052 O O . LEU C 1 59 ? 43.024 5.885 61.795 1.00 24.72 313 LEU C O 1
ATOM 3057 N N . TYR C 1 60 ? 41.639 6.845 60.277 1.00 25.49 314 TYR C N 1
ATOM 3058 C CA . TYR C 1 60 ? 40.432 6.637 61.054 1.00 26.43 314 TYR C CA 1
ATOM 3059 C C . TYR C 1 60 ? 40.167 5.160 61.312 1.00 26.81 314 TYR C C 1
ATOM 3060 O O . TYR C 1 60 ? 39.908 4.792 62.455 1.00 27.11 314 TYR C O 1
ATOM 3069 N N . HIS C 1 61 ? 40.259 4.316 60.281 1.00 27.43 315 HIS C N 1
ATOM 3070 C CA . HIS C 1 61 ? 40.055 2.876 60.469 1.00 27.77 315 HIS C CA 1
ATOM 3071 C C . HIS C 1 61 ? 41.097 2.249 61.393 1.00 28.07 315 HIS C C 1
ATOM 3072 O O . HIS C 1 61 ? 40.780 1.324 62.150 1.00 28.19 315 HIS C O 1
ATOM 3079 N N . ALA C 1 62 ? 42.330 2.757 61.338 1.00 28.09 316 ALA C N 1
ATOM 3080 C CA . ALA C 1 62 ? 43.438 2.218 62.147 1.00 28.27 316 ALA C CA 1
ATOM 3081 C C . ALA C 1 62 ? 43.451 2.704 63.598 1.00 28.40 316 ALA C C 1
ATOM 3082 O O . ALA C 1 62 ? 44.077 2.081 64.444 1.00 28.87 316 ALA C O 1
ATOM 3084 N N . LEU C 1 63 ? 42.744 3.795 63.891 1.00 28.85 317 LEU C N 1
ATOM 3085 C CA . LEU C 1 63 ? 42.844 4.444 65.204 1.00 28.98 317 LEU C CA 1
ATOM 3086 C C . LEU C 1 63 ? 41.530 4.611 65.977 1.00 29.06 317 LEU C C 1
ATOM 3087 O O . LEU C 1 63 ? 41.544 4.755 67.196 1.00 28.75 317 LEU C O 1
ATOM 3092 N N . VAL C 1 64 ? 40.396 4.624 65.292 1.00 29.33 318 VAL C N 1
ATOM 3093 C CA . VAL C 1 64 ? 39.152 4.876 66.027 1.00 29.40 318 VAL C CA 1
ATOM 3094 C C . VAL C 1 64 ? 38.402 3.631 66.468 1.00 29.40 318 VAL C C 1
ATOM 3095 O O . VAL C 1 64 ? 38.015 3.545 67.636 1.00 29.74 318 VAL C O 1
ATOM 3099 N N . PRO C 1 65 ? 38.180 2.663 65.554 1.00 29.37 319 PRO C N 1
ATOM 3100 C CA . PRO C 1 65 ? 37.459 1.458 66.018 1.00 29.18 319 PRO C CA 1
ATOM 3101 C C . PRO C 1 65 ? 38.294 0.624 66.990 1.00 29.39 319 PRO C C 1
ATOM 3102 O O . PRO C 1 65 ? 37.745 0.006 67.902 1.00 29.08 319 PRO C O 1
ATOM 3106 N N . THR C 1 66 ? 39.614 0.633 66.791 1.00 29.67 320 THR C N 1
ATOM 3107 C CA . THR C 1 66 ? 40.579 0.022 67.712 1.00 29.71 320 THR C CA 1
ATOM 3108 C C . THR C 1 66 ? 40.640 0.764 69.048 1.00 29.94 320 THR C C 1
ATOM 3109 O O . THR C 1 66 ? 41.319 0.313 69.980 1.00 30.20 320 THR C O 1
ATOM 3113 N N . LYS C 1 67 ? 39.946 1.902 69.131 1.00 30.02 321 LYS C N 1
ATOM 3114 C CA . LYS C 1 67 ? 39.922 2.736 70.337 1.00 29.96 321 LYS C CA 1
ATOM 3115 C C . LYS C 1 67 ? 41.340 3.160 70.715 1.00 30.24 321 LYS C C 1
ATOM 3116 O O . LYS C 1 67 ? 41.665 3.300 71.900 1.00 30.01 321 LYS C O 1
ATOM 3122 N N . LEU C 1 68 ? 42.183 3.343 69.699 1.00 30.21 322 LEU C N 1
ATOM 3123 C CA . LEU C 1 68 ? 43.558 3.768 69.909 1.00 30.06 322 LEU C CA 1
ATOM 3124 C C . LEU C 1 68 ? 43.665 5.289 69.743 1.00 30.22 322 LEU C C 1
ATOM 3125 O O . LEU C 1 68 ? 44.691 5.883 70.083 1.00 30.26 322 LEU C O 1
ATOM 3127 N N . ALA C 1 69 ? 42.591 5.897 69.220 1.00 30.31 323 ALA C N 1
ATOM 3128 C CA . ALA C 1 69 ? 42.409 7.355 69.124 1.00 29.85 323 ALA C CA 1
ATOM 3129 C C . ALA C 1 69 ? 40.928 7.763 69.019 1.00 29.93 323 ALA C C 1
ATOM 3130 O O . ALA C 1 69 ? 40.071 6.957 68.635 1.00 29.41 323 ALA C O 1
ATOM 3132 N N . SER C 1 70 ? 40.652 9.032 69.330 1.00 29.83 324 SER C N 1
ATOM 3133 C CA . SER C 1 70 ? 39.290 9.574 69.312 1.00 30.25 324 SER C CA 1
ATOM 3134 C C . SER C 1 70 ? 38.963 10.394 68.060 1.00 29.80 324 SER C C 1
ATOM 3135 O O . SER C 1 70 ? 37.810 10.579 67.726 1.00 30.51 324 SER C O 1
ATOM 3138 N N . GLY C 1 71 ? 39.989 10.910 67.403 1.00 29.92 325 GLY C N 1
ATOM 3139 C CA . GLY C 1 71 ? 39.843 11.701 66.186 1.00 29.67 325 GLY C CA 1
ATOM 3140 C C . GLY C 1 71 ? 41.179 11.672 65.483 1.00 29.61 325 GLY C C 1
ATOM 3141 O O . GLY C 1 71 ? 42.193 11.389 66.124 1.00 29.47 325 GLY C O 1
ATOM 3142 N N . VAL C 1 72 ? 41.185 11.944 64.176 1.00 29.39 326 VAL C N 1
ATOM 3143 C CA . VAL C 1 72 ? 42.439 12.016 63.392 1.00 28.82 326 VAL C CA 1
ATOM 3144 C C . VAL C 1 72 ? 42.439 13.270 62.516 1.00 28.92 326 VAL C C 1
ATOM 3145 O O . VAL C 1 72 ? 41.384 13.803 62.180 1.00 28.55 326 VAL C O 1
ATOM 3149 N N . PHE C 1 73 ? 43.626 13.742 62.160 1.00 28.31 327 PHE C N 1
ATOM 3150 C CA . PHE C 1 73 ? 43.738 14.843 61.234 1.00 27.94 327 PHE C CA 1
ATOM 3151 C C . PHE C 1 73 ? 44.876 14.670 60.257 1.00 28.33 327 PHE C C 1
ATOM 3152 O O . PHE C 1 73 ? 45.726 13.785 60.403 1.00 28.81 327 PHE C O 1
ATOM 3160 N N . GLY C 1 74 ? 44.881 15.528 59.247 1.00 28.64 328 GLY C N 1
ATOM 3161 C CA . GLY C 1 74 ? 45.920 15.512 58.239 1.00 28.92 328 GLY C CA 1
ATOM 3162 C C . GLY C 1 74 ? 45.790 16.752 57.398 1.00 28.79 328 GLY C C 1
ATOM 3163 O O . GLY C 1 74 ? 44.694 17.090 56.961 1.00 28.03 328 GLY C O 1
ATOM 3164 N N . PHE C 1 75 ? 46.917 17.430 57.188 1.00 29.22 329 PHE C N 1
ATOM 3165 C CA . PHE C 1 75 ? 46.948 18.688 56.469 1.00 29.75 329 PHE C CA 1
ATOM 3166 C C . PHE C 1 75 ? 48.242 18.757 55.673 1.00 30.44 329 PHE C C 1
ATOM 3167 O O . PHE C 1 75 ? 49.278 18.321 56.163 1.00 30.32 329 PHE C O 1
ATOM 3175 N N . THR C 1 76 ? 48.195 19.306 54.458 1.00 30.70 330 THR C N 1
ATOM 3176 C CA . THR C 1 76 ? 49.431 19.647 53.766 1.00 31.74 330 THR C CA 1
ATOM 3177 C C . THR C 1 76 ? 49.529 21.164 53.776 1.00 32.14 330 THR C C 1
ATOM 3178 O O . THR C 1 76 ? 48.595 21.850 53.363 1.00 32.81 330 THR C O 1
ATOM 3190 N N . ASP C 1 78 ? 51.783 24.219 52.522 1.00 35.98 332 ASP C N 1
ATOM 3191 C CA . ASP C 1 78 ? 52.831 24.529 51.571 1.00 37.28 332 ASP C CA 1
ATOM 3192 C C . ASP C 1 78 ? 53.370 25.957 51.766 1.00 38.07 332 ASP C C 1
ATOM 3193 O O . ASP C 1 78 ? 54.475 26.290 51.316 1.00 37.84 332 ASP C O 1
ATOM 3198 N N . GLN C 1 79 ? 52.591 26.789 52.456 1.00 38.83 333 GLN C N 1
ATOM 3199 C CA . GLN C 1 79 ? 53.031 28.131 52.827 1.00 39.16 333 GLN C CA 1
ATOM 3200 C C . GLN C 1 79 ? 54.321 28.021 53.653 1.00 39.84 333 GLN C C 1
ATOM 3201 O O . GLN C 1 79 ? 55.174 28.907 53.616 1.00 39.65 333 GLN C O 1
ATOM 3203 N N . LEU C 1 80 ? 54.465 26.901 54.361 1.00 40.49 334 LEU C N 1
ATOM 3204 C CA . LEU C 1 80 ? 55.650 26.625 55.176 1.00 41.02 334 LEU C CA 1
ATOM 3205 C C . LEU C 1 80 ? 56.884 26.289 54.335 1.00 41.22 334 LEU C C 1
ATOM 3206 O O . LEU C 1 80 ? 56.772 25.756 53.222 1.00 41.44 334 LEU C O 1
ATOM 3211 N N . ASP C 1 81 ? 58.058 26.602 54.880 1.00 41.19 335 ASP C N 1
ATOM 3212 C CA . ASP C 1 81 ? 59.323 26.296 54.216 1.00 41.48 335 ASP C CA 1
ATOM 3213 C C . ASP C 1 81 ? 60.331 25.680 55.203 1.00 41.43 335 ASP C C 1
ATOM 3214 O O . ASP C 1 81 ? 60.947 26.396 56.003 1.00 41.38 335 ASP C O 1
ATOM 3219 N N . PRO C 1 82 ? 60.506 24.344 55.134 1.00 41.12 336 PRO C N 1
ATOM 3220 C CA . PRO C 1 82 ? 59.920 23.511 54.079 1.00 41.00 336 PRO C CA 1
ATOM 3221 C C . PRO C 1 82 ? 58.420 23.269 54.270 1.00 40.51 336 PRO C C 1
ATOM 3222 O O . PRO C 1 82 ? 57.894 23.417 55.380 1.00 40.82 336 PRO C O 1
ATOM 3226 N N . GLY C 1 83 ? 57.737 22.935 53.182 1.00 39.76 337 GLY C N 1
ATOM 3227 C CA . GLY C 1 83 ? 56.358 22.444 53.258 1.00 38.43 337 GLY C CA 1
ATOM 3228 C C . GLY C 1 83 ? 56.292 21.077 53.926 1.00 37.38 337 GLY C C 1
ATOM 3229 O O . GLY C 1 83 ? 57.206 20.249 53.774 1.00 36.79 337 GLY C O 1
ATOM 3230 N N . LEU C 1 84 ? 55.212 20.855 54.682 1.00 36.31 338 LEU C N 1
ATOM 3231 C CA . LEU C 1 84 ? 54.975 19.592 55.377 1.00 35.14 338 LEU C CA 1
ATOM 3232 C C . LEU C 1 84 ? 53.559 19.046 55.181 1.00 34.36 338 LEU C C 1
ATOM 3233 O O . LEU C 1 84 ? 52.580 19.790 55.034 1.00 33.03 338 LEU C O 1
ATOM 3238 N N . ALA C 1 85 ? 53.463 17.729 55.205 1.00 33.45 339 ALA C N 1
ATOM 3239 C CA . ALA C 1 85 ? 52.186 17.093 55.436 1.00 33.09 339 ALA C CA 1
ATOM 3240 C C . ALA C 1 85 ? 52.263 16.652 56.883 1.00 32.86 339 ALA C C 1
ATOM 3241 O O . ALA C 1 85 ? 53.241 16.029 57.297 1.00 32.38 339 ALA C O 1
ATOM 3251 N N . PHE C 1 87 ? 50.200 14.597 59.889 1.00 32.76 341 PHE C N 1
ATOM 3252 C CA . PHE C 1 87 ? 49.116 13.695 60.260 1.00 32.55 341 PHE C CA 1
ATOM 3253 C C . PHE C 1 87 ? 49.116 13.537 61.762 1.00 32.69 341 PHE C C 1
ATOM 3254 O O . PHE C 1 87 ? 50.147 13.726 62.420 1.00 32.80 341 PHE C O 1
ATOM 3262 N N . GLY C 1 88 ? 47.972 13.194 62.321 1.00 32.46 342 GLY C N 1
ATOM 3263 C CA . GLY C 1 88 ? 47.905 13.108 63.765 1.00 32.43 342 GLY C CA 1
ATOM 3264 C C . GLY C 1 88 ? 46.650 12.494 64.316 1.00 32.15 342 GLY C C 1
ATOM 3265 O O . GLY C 1 88 ? 45.676 12.277 63.597 1.00 32.10 342 GLY C O 1
ATOM 3266 N N . ALA C 1 89 ? 46.691 12.237 65.615 1.00 32.45 343 ALA C N 1
ATOM 3267 C CA . ALA C 1 89 ? 45.605 11.588 66.327 1.00 33.19 343 ALA C CA 1
ATOM 3268 C C . ALA C 1 89 ? 45.250 12.363 67.579 1.00 33.64 343 ALA C C 1
ATOM 3269 O O . ALA C 1 89 ? 46.111 12.875 68.304 1.00 33.57 343 ALA C O 1
ATOM 3271 N N . GLN C 1 90 ? 43.955 12.439 67.825 1.00 34.27 344 GLN C N 1
ATOM 3272 C CA . GLN C 1 90 ? 43.451 13.111 68.990 1.00 34.76 344 GLN C CA 1
ATOM 3273 C C . GLN C 1 90 ? 43.123 12.031 70.017 1.00 35.00 344 GLN C C 1
ATOM 3274 O O . GLN C 1 90 ? 42.358 11.094 69.740 1.00 34.18 344 GLN C O 1
ATOM 3280 N N . LEU C 1 91 ? 43.734 12.162 71.191 1.00 35.82 345 LEU C N 1
ATOM 3281 C CA . LEU C 1 91 ? 43.661 11.119 72.207 1.00 36.86 345 LEU C CA 1
ATOM 3282 C C . LEU C 1 91 ? 42.793 11.473 73.412 1.00 37.41 345 LEU C C 1
ATOM 3283 O O . LEU C 1 91 ? 42.530 12.647 73.690 1.00 37.75 345 LEU C O 1
ATOM 3288 N N . GLN C 1 92 ? 42.335 10.439 74.109 1.00 37.87 346 GLN C N 1
ATOM 3289 C CA . GLN C 1 92 ? 41.648 10.610 75.382 1.00 38.33 346 GLN C CA 1
ATOM 3290 C C . GLN C 1 92 ? 42.664 10.400 76.500 1.00 38.61 346 GLN C C 1
ATOM 3291 O O . GLN C 1 92 ? 43.518 9.520 76.387 1.00 38.58 346 GLN C O 1
ATOM 3297 N N . PRO C 1 93 ? 42.592 11.215 77.572 1.00 38.96 347 PRO C N 1
ATOM 3298 C CA . PRO C 1 93 ? 43.329 10.861 78.781 1.00 38.95 347 PRO C CA 1
ATOM 3299 C C . PRO C 1 93 ? 43.192 9.359 79.072 1.00 39.13 347 PRO C C 1
ATOM 3300 O O . PRO C 1 93 ? 42.069 8.829 79.133 1.00 39.00 347 PRO C O 1
ATOM 3304 N N . GLY C 1 94 ? 44.336 8.682 79.179 1.00 39.12 348 GLY C N 1
ATOM 3305 C CA . GLY C 1 94 ? 44.383 7.262 79.536 1.00 39.37 348 GLY C CA 1
ATOM 3306 C C . GLY C 1 94 ? 44.519 6.284 78.381 1.00 39.17 348 GLY C C 1
ATOM 3307 O O . GLY C 1 94 ? 44.493 5.068 78.590 1.00 39.28 348 GLY C O 1
ATOM 3316 N N . ASP C 1 96 ? 46.687 4.670 75.055 1.00 37.46 350 ASP C N 1
ATOM 3317 C CA . ASP C 1 96 ? 48.094 4.318 74.810 1.00 36.88 350 ASP C CA 1
ATOM 3318 C C . ASP C 1 96 ? 48.707 5.211 73.718 1.00 36.45 350 ASP C C 1
ATOM 3319 O O . ASP C 1 96 ? 48.381 5.072 72.534 1.00 36.10 350 ASP C O 1
ATOM 3321 N N . GLN C 1 97 ? 49.588 6.123 74.143 1.00 35.99 351 GLN C N 1
ATOM 3322 C CA . GLN C 1 97 ? 50.197 7.142 73.270 1.00 35.43 351 GLN C CA 1
ATOM 3323 C C . GLN C 1 97 ? 51.275 6.594 72.345 1.00 34.75 351 GLN C C 1
ATOM 3324 O O . GLN C 1 97 ? 51.383 7.009 71.179 1.00 34.87 351 GLN C O 1
ATOM 3330 N N . ASP C 1 98 ? 52.083 5.690 72.883 1.00 33.48 352 ASP C N 1
ATOM 3331 C CA . ASP C 1 98 ? 53.107 4.980 72.122 1.00 32.73 352 ASP C CA 1
ATOM 3332 C C . ASP C 1 98 ? 52.436 4.239 70.976 1.00 32.00 352 ASP C C 1
ATOM 3333 O O . ASP C 1 98 ? 52.838 4.374 69.817 1.00 31.97 352 ASP C O 1
ATOM 3338 N N . LYS C 1 99 ? 51.398 3.473 71.320 1.00 31.21 353 LYS C N 1
ATOM 3339 C CA . LYS C 1 99 ? 50.703 2.604 70.373 1.00 30.48 353 LYS C CA 1
ATOM 3340 C C . LYS C 1 99 ? 50.011 3.402 69.267 1.00 29.56 353 LYS C C 1
ATOM 3341 O O . LYS C 1 99 ? 50.140 3.065 68.088 1.00 28.90 353 LYS C O 1
ATOM 3347 N N . ALA C 1 100 ? 49.306 4.463 69.658 1.00 28.48 354 ALA C N 1
ATOM 3348 C CA . ALA C 1 100 ? 48.620 5.351 68.701 1.00 28.31 354 ALA C CA 1
ATOM 3349 C C . ALA C 1 100 ? 49.579 5.895 67.630 1.00 27.74 354 ALA C C 1
ATOM 3350 O O . ALA C 1 100 ? 49.319 5.758 66.430 1.00 28.24 354 ALA C O 1
ATOM 3352 N N . LEU C 1 101 ? 50.695 6.470 68.075 1.00 27.30 355 LEU C N 1
ATOM 3353 C CA . LEU C 1 101 ? 51.723 7.052 67.192 1.00 26.99 355 LEU C CA 1
ATOM 3354 C C . LEU C 1 101 ? 52.378 6.019 66.289 1.00 26.68 355 LEU C C 1
ATOM 3355 O O . LEU C 1 101 ? 52.719 6.311 65.143 1.00 26.31 355 LEU C O 1
ATOM 3360 N N . GLN C 1 102 ? 52.561 4.812 66.816 1.00 26.69 356 GLN C N 1
ATOM 3361 C CA . GLN C 1 102 ? 53.273 3.760 66.080 1.00 26.75 356 GLN C CA 1
ATOM 3362 C C . GLN C 1 102 ? 52.377 3.152 65.019 1.00 26.56 356 GLN C C 1
ATOM 3363 O O . GLN C 1 102 ? 52.855 2.759 63.949 1.00 26.37 356 GLN C O 1
ATOM 3369 N N . THR C 1 103 ? 51.078 3.096 65.332 1.00 26.68 357 THR C N 1
ATOM 3370 C CA . THR C 1 103 ? 50.049 2.586 64.428 1.00 26.77 357 THR C CA 1
ATOM 3371 C C . THR C 1 103 ? 49.775 3.644 63.380 1.00 26.93 357 THR C C 1
ATOM 3372 O O . THR C 1 103 ? 49.511 3.307 62.219 1.00 26.83 357 THR C O 1
ATOM 3376 N N . LEU C 1 104 ? 49.841 4.914 63.806 1.00 26.93 358 LEU C N 1
ATOM 3377 C CA . LEU C 1 104 ? 49.718 6.072 62.921 1.00 26.82 358 LEU C CA 1
ATOM 3378 C C . LEU C 1 104 ? 50.856 6.015 61.903 1.00 27.15 358 LEU C C 1
ATOM 3379 O O . LEU C 1 104 ? 50.604 5.801 60.717 1.00 27.31 358 LEU C O 1
ATOM 3384 N N . THR C 1 105 ? 52.104 6.132 62.381 1.00 27.23 359 THR C N 1
ATOM 3385 C CA . THR C 1 105 ? 53.287 6.117 61.520 1.00 27.12 359 THR C CA 1
ATOM 3386 C C . THR C 1 105 ? 53.382 4.880 60.622 1.00 27.46 359 THR C C 1
ATOM 3387 O O . THR C 1 105 ? 53.835 4.978 59.471 1.00 28.15 359 THR C O 1
ATOM 3391 N N . ALA C 1 106 ? 52.970 3.726 61.148 1.00 27.15 360 ALA C N 1
ATOM 3392 C CA . ALA C 1 106 ? 52.920 2.488 60.382 1.00 27.33 360 ALA C CA 1
ATOM 3393 C C . ALA C 1 106 ? 51.891 2.565 59.242 1.00 27.36 360 ALA C C 1
ATOM 3394 O O . ALA C 1 106 ? 52.230 2.334 58.081 1.00 27.86 360 ALA C O 1
ATOM 3396 N N . THR C 1 107 ? 50.646 2.903 59.573 1.00 27.39 361 THR C N 1
ATOM 3397 C CA . THR C 1 107 ? 49.591 3.122 58.575 1.00 27.32 361 THR C CA 1
ATOM 3398 C C . THR C 1 107 ? 50.059 3.993 57.403 1.00 27.24 361 THR C C 1
ATOM 3399 O O . THR C 1 107 ? 49.943 3.603 56.239 1.00 27.08 361 THR C O 1
ATOM 3403 N N . LEU C 1 108 ? 50.608 5.164 57.709 1.00 27.29 362 LEU C N 1
ATOM 3404 C CA . LEU C 1 108 ? 51.129 6.039 56.661 1.00 26.98 362 LEU C CA 1
ATOM 3405 C C . LEU C 1 108 ? 52.325 5.433 55.885 1.00 27.66 362 LEU C C 1
ATOM 3406 O O . LEU C 1 108 ? 52.584 5.848 54.755 1.00 27.43 362 LEU C O 1
ATOM 3411 N N . GLU C 1 109 ? 53.047 4.467 56.473 1.00 27.81 363 GLU C N 1
ATOM 3412 C CA . GLU C 1 109 ? 54.253 3.931 55.831 1.00 28.62 363 GLU C CA 1
ATOM 3413 C C . GLU C 1 109 ? 54.108 2.542 55.230 1.00 28.89 363 GLU C C 1
ATOM 3414 O O . GLU C 1 109 ? 55.052 2.013 54.615 1.00 28.81 363 GLU C O 1
ATOM 3420 N N . SER C 1 110 ? 52.940 1.937 55.410 1.00 29.19 364 SER C N 1
ATOM 3421 C CA . SER C 1 110 ? 52.690 0.572 54.907 1.00 28.65 364 SER C CA 1
ATOM 3422 C C . SER C 1 110 ? 51.632 0.569 53.798 1.00 28.53 364 SER C C 1
ATOM 3423 O O . SER C 1 110 ? 51.045 -0.473 53.478 1.00 27.99 364 SER C O 1
ATOM 3426 N N . LEU C 1 111 ? 51.415 1.748 53.208 1.00 27.84 365 LEU C N 1
ATOM 3427 C CA . LEU C 1 111 ? 50.514 1.916 52.061 1.00 27.66 365 LEU C CA 1
ATOM 3428 C C . LEU C 1 111 ? 50.751 0.983 50.861 1.00 27.79 365 LEU C C 1
ATOM 3429 O O . LEU C 1 111 ? 49.800 0.499 50.233 1.00 28.06 365 LEU C O 1
ATOM 3434 N N . SER C 1 112 ? 52.013 0.738 50.541 1.00 28.12 366 SER C N 1
ATOM 3435 C CA . SER C 1 112 ? 52.370 -0.152 49.431 1.00 28.31 366 SER C CA 1
ATOM 3436 C C . SER C 1 112 ? 51.731 -1.546 49.498 1.00 27.80 366 SER C C 1
ATOM 3437 O O . SER C 1 112 ? 51.490 -2.191 48.463 1.00 27.40 366 SER C O 1
ATOM 3440 N N . SER C 1 113 ? 51.452 -1.990 50.718 1.00 27.40 367 SER C N 1
ATOM 3441 C CA . SER C 1 113 ? 50.748 -3.249 50.949 1.00 27.54 367 SER C CA 1
ATOM 3442 C C . SER C 1 113 ? 49.226 -3.070 50.886 1.00 27.15 367 SER C C 1
ATOM 3443 O O . SER C 1 113 ? 48.480 -4.042 50.777 1.00 27.05 367 SER C O 1
ATOM 3446 N N . LYS C 1 114 ? 48.777 -1.823 50.965 1.00 26.66 368 LYS C N 1
ATOM 3447 C CA . LYS C 1 114 ? 47.366 -1.519 50.878 1.00 26.45 368 LYS C CA 1
ATOM 3448 C C . LYS C 1 114 ? 47.205 -0.340 49.928 1.00 25.79 368 LYS C C 1
ATOM 3449 O O . LYS C 1 114 ? 46.947 0.779 50.358 1.00 26.35 368 LYS C O 1
ATOM 3455 N N . PRO C 1 115 ? 47.349 -0.597 48.621 1.00 24.95 369 PRO C N 1
ATOM 3456 C CA . PRO C 1 115 ? 47.367 0.468 47.623 1.00 24.37 369 PRO C CA 1
ATOM 3457 C C . PRO C 1 115 ? 46.068 1.268 47.566 1.00 23.71 369 PRO C C 1
ATOM 3458 O O . PRO C 1 115 ? 44.983 0.725 47.855 1.00 23.17 369 PRO C O 1
ATOM 3462 N N . PHE C 1 116 ? 46.178 2.542 47.182 1.00 22.65 370 PHE C N 1
ATOM 3463 C CA . PHE C 1 116 ? 44.990 3.393 46.988 1.00 21.48 370 PHE C CA 1
ATOM 3464 C C . PHE C 1 116 ? 44.047 2.838 45.912 1.00 21.12 370 PHE C C 1
ATOM 3465 O O . PHE C 1 116 ? 44.493 2.285 44.902 1.00 20.17 370 PHE C O 1
ATOM 3473 N N . SER C 1 117 ? 42.745 3.003 46.120 1.00 20.94 371 SER C N 1
ATOM 3474 C CA . SER C 1 117 ? 41.781 2.510 45.135 1.00 21.29 371 SER C CA 1
ATOM 3475 C C . SER C 1 117 ? 41.333 3.683 44.283 1.00 21.11 371 SER C C 1
ATOM 3476 O O . SER C 1 117 ? 41.455 4.829 44.702 1.00 21.38 371 SER C O 1
ATOM 3479 N N . GLN C 1 118 ? 40.838 3.396 43.086 1.00 20.91 372 GLN C N 1
ATOM 3480 C CA . GLN C 1 118 ? 40.358 4.429 42.202 1.00 21.23 372 GLN C CA 1
ATOM 3481 C C . GLN C 1 118 ? 39.276 5.267 42.890 1.00 21.29 372 GLN C C 1
ATOM 3482 O O . GLN C 1 118 ? 39.260 6.504 42.775 1.00 21.10 372 GLN C O 1
ATOM 3488 N N . GLU C 1 119 ? 38.376 4.571 43.582 1.00 20.80 373 GLU C N 1
ATOM 3489 C CA . GLU C 1 119 ? 37.325 5.191 44.353 1.00 20.53 373 GLU C CA 1
ATOM 3490 C C . GLU C 1 119 ? 37.932 6.130 45.384 1.00 20.00 373 GLU C C 1
ATOM 3491 O O . GLU C 1 119 ? 37.371 7.208 45.655 1.00 19.92 373 GLU C O 1
ATOM 3497 N N . GLU C 1 120 ? 39.089 5.777 45.945 1.00 18.43 374 GLU C N 1
ATOM 3498 C CA . GLU C 1 120 ? 39.651 6.682 46.937 1.00 17.92 374 GLU C CA 1
ATOM 3499 C C . GLU C 1 120 ? 40.273 7.896 46.256 1.00 17.86 374 GLU C C 1
ATOM 3500 O O . GLU C 1 120 ? 40.214 8.993 46.806 1.00 17.33 374 GLU C O 1
ATOM 3506 N N . LEU C 1 121 ? 40.857 7.674 45.074 1.00 16.43 375 LEU C N 1
ATOM 3507 C CA . LEU C 1 121 ? 41.414 8.730 44.301 1.00 16.80 375 LEU C CA 1
ATOM 3508 C C . LEU C 1 121 ? 40.314 9.719 43.893 1.00 16.72 375 LEU C C 1
ATOM 3509 O O . LEU C 1 121 ? 40.473 10.946 44.075 1.00 16.27 375 LEU C O 1
ATOM 3514 N N . GLU C 1 122 ? 39.219 9.177 43.362 1.00 15.84 376 GLU C N 1
ATOM 3515 C CA . GLU C 1 122 ? 38.066 9.967 42.947 1.00 16.02 376 GLU C CA 1
ATOM 3516 C C . GLU C 1 122 ? 37.548 10.841 44.066 1.00 15.14 376 GLU C C 1
ATOM 3517 O O . GLU C 1 122 ? 37.260 12.020 43.846 1.00 15.71 376 GLU C O 1
ATOM 3523 N N . ARG C 1 123 ? 37.443 10.283 45.268 1.00 14.61 377 ARG C N 1
ATOM 3524 C CA . ARG C 1 123 ? 36.987 11.051 46.422 1.00 13.97 377 ARG C CA 1
ATOM 3525 C C . ARG C 1 123 ? 37.921 12.228 46.698 1.00 13.96 377 ARG C C 1
ATOM 3526 O O . ARG C 1 123 ? 37.476 13.375 46.873 1.00 13.20 377 ARG C O 1
ATOM 3534 N N . ALA C 1 124 ? 39.219 11.939 46.719 1.00 13.23 378 ALA C N 1
ATOM 3535 C CA . ALA C 1 124 ? 40.213 12.956 46.982 1.00 13.61 378 ALA C CA 1
ATOM 3536 C C . ALA C 1 124 ? 40.208 14.062 45.924 1.00 13.73 378 ALA C C 1
ATOM 3537 O O . ALA C 1 124 ? 40.302 15.241 46.264 1.00 14.84 378 ALA C O 1
ATOM 3539 N N . ARG C 1 125 ? 40.106 13.677 44.656 1.00 13.57 379 ARG C N 1
ATOM 3540 C CA . ARG C 1 125 ? 40.091 14.616 43.539 1.00 13.85 379 ARG C CA 1
ATOM 3541 C C . ARG C 1 125 ? 38.879 15.577 43.571 1.00 14.12 379 ARG C C 1
ATOM 3542 O O . ARG C 1 125 ? 39.039 16.810 43.410 1.00 12.56 379 ARG C O 1
ATOM 3550 N N . SER C 1 126 ? 37.685 15.000 43.766 1.00 12.41 380 SER C N 1
ATOM 3551 C CA . SER C 1 126 ? 36.450 15.774 43.940 1.00 12.52 380 SER C CA 1
ATOM 3552 C C . SER C 1 126 ? 36.635 16.859 44.978 1.00 12.80 380 SER C C 1
ATOM 3553 O O . SER C 1 126 ? 36.322 18.033 44.726 1.00 12.66 380 SER C O 1
ATOM 3556 N N . LYS C 1 127 ? 37.155 16.481 46.141 1.00 14.12 381 LYS C N 1
ATOM 3557 C CA . LYS C 1 127 ? 37.366 17.462 47.204 1.00 14.97 381 LYS C CA 1
ATOM 3558 C C . LYS C 1 127 ? 38.376 18.556 46.804 1.00 14.66 381 LYS C C 1
ATOM 3559 O O . LYS C 1 127 ? 38.127 19.745 46.996 1.00 13.59 381 LYS C O 1
ATOM 3565 N N . TRP C 1 128 ? 39.491 18.142 46.232 1.00 14.62 382 TRP C N 1
ATOM 3566 C CA . TRP C 1 128 ? 40.530 19.080 45.816 1.00 15.75 382 TRP C CA 1
ATOM 3567 C C . TRP C 1 128 ? 39.976 20.118 44.816 1.00 16.26 382 TRP C C 1
ATOM 3568 O O . TRP C 1 128 ? 40.176 21.301 44.989 1.00 16.34 382 TRP C O 1
ATOM 3579 N N . LEU C 1 129 ? 39.276 19.663 43.783 1.00 16.60 383 LEU C N 1
ATOM 3580 C CA . LEU C 1 129 ? 38.827 20.557 42.731 1.00 17.24 383 LEU C CA 1
ATOM 3581 C C . LEU C 1 129 ? 37.655 21.462 43.124 1.00 17.35 383 LEU C C 1
ATOM 3582 O O . LEU C 1 129 ? 37.508 22.572 42.593 1.00 16.43 383 LEU C O 1
ATOM 3587 N N . THR C 1 130 ? 36.823 20.979 44.045 1.00 17.20 384 THR C N 1
ATOM 3588 C CA . THR C 1 130 ? 35.744 21.768 44.594 1.00 16.92 384 THR C CA 1
ATOM 3589 C C . THR C 1 130 ? 36.337 22.920 45.396 1.00 17.06 384 THR C C 1
ATOM 3590 O O . THR C 1 130 ? 35.884 24.073 45.287 1.00 16.66 384 THR C O 1
ATOM 3594 N N . ALA C 1 131 ? 37.376 22.619 46.159 1.00 17.04 385 ALA C N 1
ATOM 3595 C CA . ALA C 1 131 ? 38.057 23.662 46.902 1.00 18.22 385 ALA C CA 1
ATOM 3596 C C . ALA C 1 131 ? 38.727 24.655 45.934 1.00 19.07 385 ALA C C 1
ATOM 3597 O O . ALA C 1 131 ? 38.517 25.855 46.063 1.00 19.30 385 ALA C O 1
ATOM 3599 N N . TRP C 1 132 ? 39.469 24.151 44.940 1.00 19.62 386 TRP C N 1
ATOM 3600 C CA . TRP C 1 132 ? 40.128 24.990 43.931 1.00 20.80 386 TRP C CA 1
ATOM 3601 C C . TRP C 1 132 ? 39.120 25.898 43.228 1.00 21.55 386 TRP C C 1
ATOM 3602 O O . TRP C 1 132 ? 39.397 27.091 42.980 1.00 21.72 386 TRP C O 1
ATOM 3613 N N . GLN C 1 133 ? 37.954 25.342 42.908 1.00 21.83 387 GLN C N 1
ATOM 3614 C CA . GLN C 1 133 ? 36.891 26.109 42.275 1.00 22.94 387 GLN C CA 1
ATOM 3615 C C . GLN C 1 133 ? 36.369 27.216 43.189 1.00 23.34 387 GLN C C 1
ATOM 3616 O O . GLN C 1 133 ? 36.078 28.320 42.709 1.00 23.47 387 GLN C O 1
ATOM 3622 N N . GLN C 1 134 ? 36.259 26.945 44.494 1.00 22.96 388 GLN C N 1
ATOM 3623 C CA . GLN C 1 134 ? 35.897 28.008 45.432 1.00 23.77 388 GLN C CA 1
ATOM 3624 C C . GLN C 1 134 ? 36.966 29.105 45.513 1.00 22.89 388 GLN C C 1
ATOM 3625 O O . GLN C 1 134 ? 36.638 30.259 45.708 1.00 23.83 388 GLN C O 1
ATOM 3631 N N . THR C 1 135 ? 38.242 28.758 45.376 1.00 22.21 389 THR C N 1
ATOM 3632 C CA . THR C 1 135 ? 39.285 29.788 45.351 1.00 21.32 389 THR C CA 1
ATOM 3633 C C . THR C 1 135 ? 39.178 30.666 44.105 1.00 21.19 389 THR C C 1
ATOM 3634 O O . THR C 1 135 ? 39.088 31.900 44.211 1.00 21.05 389 THR C O 1
ATOM 3638 N N . TYR C 1 136 ? 39.128 30.016 42.944 1.00 20.31 390 TYR C N 1
ATOM 3639 C CA . TYR C 1 136 ? 38.917 30.675 41.649 1.00 19.71 390 TYR C CA 1
ATOM 3640 C C . TYR C 1 136 ? 37.653 31.564 41.535 1.00 19.74 390 TYR C C 1
ATOM 3641 O O . TYR C 1 136 ? 37.575 32.445 40.672 1.00 19.76 390 TYR C O 1
ATOM 3650 N N . ALA C 1 137 ? 36.674 31.338 42.402 1.00 19.64 391 ALA C N 1
ATOM 3651 C CA . ALA C 1 137 ? 35.386 32.006 42.307 1.00 19.29 391 ALA C CA 1
ATOM 3652 C C . ALA C 1 137 ? 35.403 33.389 42.995 1.00 19.48 391 ALA C C 1
ATOM 3653 O O . ALA C 1 137 ? 34.468 34.181 42.865 1.00 19.66 391 ALA C O 1
ATOM 3655 N N . ASP C 1 138 ? 36.494 33.664 43.698 1.00 19.42 392 ASP C N 1
ATOM 3656 C CA . ASP C 1 138 ? 36.614 34.820 44.551 1.00 19.11 392 ASP C CA 1
ATOM 3657 C C . ASP C 1 138 ? 37.915 35.498 44.203 1.00 18.13 392 ASP C C 1
ATOM 3658 O O . ASP C 1 138 ? 38.986 34.954 44.511 1.00 18.12 392 ASP C O 1
ATOM 3663 N N . PRO C 1 139 ? 37.829 36.696 43.575 1.00 17.35 393 PRO C N 1
ATOM 3664 C CA . PRO C 1 139 ? 38.998 37.385 43.058 1.00 16.92 393 PRO C CA 1
ATOM 3665 C C . PRO C 1 139 ? 40.069 37.550 44.112 1.00 16.29 393 PRO C C 1
ATOM 3666 O O . PRO C 1 139 ? 41.231 37.316 43.837 1.00 16.13 393 PRO C O 1
ATOM 3670 N N . GLU C 1 140 ? 39.653 37.931 45.315 1.00 16.73 394 GLU C N 1
ATOM 3671 C CA . GLU C 1 140 ? 40.542 38.129 46.453 1.00 17.11 394 GLU C CA 1
ATOM 3672 C C . GLU C 1 140 ? 41.297 36.861 46.836 1.00 16.88 394 GLU C C 1
ATOM 3673 O O . GLU C 1 140 ? 42.465 36.940 47.162 1.00 17.08 394 GLU C O 1
ATOM 3679 N N . LYS C 1 141 ? 40.639 35.700 46.787 1.00 16.82 395 LYS C N 1
ATOM 3680 C CA . LYS C 1 141 ? 41.328 34.440 47.064 1.00 17.63 395 LYS C CA 1
ATOM 3681 C C . LYS C 1 141 ? 42.276 34.130 45.921 1.00 17.39 395 LYS C C 1
ATOM 3682 O O . LYS C 1 141 ? 43.427 33.732 46.146 1.00 19.17 395 LYS C O 1
ATOM 3688 N N . VAL C 1 142 ? 41.797 34.326 44.696 1.00 16.57 396 VAL C N 1
ATOM 3689 C CA . VAL C 1 142 ? 42.607 34.065 43.501 1.00 15.39 396 VAL C CA 1
ATOM 3690 C C . VAL C 1 142 ? 43.882 34.879 43.509 1.00 15.40 396 VAL C C 1
ATOM 3691 O O . VAL C 1 142 ? 44.936 34.382 43.134 1.00 13.88 396 VAL C O 1
ATOM 3695 N N . GLY C 1 143 ? 43.771 36.141 43.930 1.00 15.33 397 GLY C N 1
ATOM 3696 C CA . GLY C 1 143 ? 44.934 37.019 44.004 1.00 16.32 397 GLY C CA 1
ATOM 3697 C C . GLY C 1 143 ? 45.913 36.515 45.035 1.00 16.39 397 GLY C C 1
ATOM 3698 O O . GLY C 1 143 ? 47.124 36.553 44.824 1.00 16.36 397 GLY C O 1
ATOM 3699 N N . VAL C 1 144 ? 45.387 36.062 46.173 1.00 17.46 398 VAL C N 1
ATOM 3700 C CA . VAL C 1 144 ? 46.217 35.440 47.218 1.00 17.11 398 VAL C CA 1
ATOM 3701 C C . VAL C 1 144 ? 46.921 34.217 46.629 1.00 17.56 398 VAL C C 1
ATOM 3702 O O . VAL C 1 144 ? 48.132 34.128 46.703 1.00 16.22 398 VAL C O 1
ATOM 3706 N N . ALA C 1 145 ? 46.159 33.327 45.985 1.00 18.30 399 ALA C N 1
ATOM 3707 C CA . ALA C 1 145 ? 46.733 32.118 45.370 1.00 18.96 399 ALA C CA 1
ATOM 3708 C C . ALA C 1 145 ? 47.797 32.409 44.316 1.00 19.05 399 ALA C C 1
ATOM 3709 O O . ALA C 1 145 ? 48.842 31.728 44.278 1.00 18.42 399 ALA C O 1
ATOM 3711 N N . LEU C 1 146 ? 47.558 33.417 43.460 1.00 19.21 400 LEU C N 1
ATOM 3712 C CA . LEU C 1 146 ? 48.571 33.809 42.456 1.00 18.78 400 LEU C CA 1
ATOM 3713 C C . LEU C 1 146 ? 49.818 34.392 43.089 1.00 19.36 400 LEU C C 1
ATOM 3714 O O . LEU C 1 146 ? 50.964 34.087 42.689 1.00 19.10 400 LEU C O 1
ATOM 3719 N N . SER C 1 147 ? 49.605 35.252 44.072 1.00 19.61 401 SER C N 1
ATOM 3720 C CA . SER C 1 147 ? 50.704 35.725 44.913 1.00 20.80 401 SER C CA 1
ATOM 3721 C C . SER C 1 147 ? 51.599 34.607 45.531 1.00 21.20 401 SER C C 1
ATOM 3722 O O . SER C 1 147 ? 52.827 34.742 45.540 1.00 22.10 401 SER C O 1
ATOM 3725 N N . GLU C 1 148 ? 51.009 33.520 46.031 1.00 21.52 402 GLU C N 1
ATOM 3726 C CA . GLU C 1 148 ? 51.812 32.348 46.534 1.00 22.08 402 GLU C CA 1
ATOM 3727 C C . GLU C 1 148 ? 52.538 31.641 45.386 1.00 21.36 402 GLU C C 1
ATOM 3728 O O . GLU C 1 148 ? 53.673 31.166 45.518 1.00 21.92 402 GLU C O 1
ATOM 3734 N N . ALA C 1 149 ? 51.869 31.583 44.245 1.00 21.00 403 ALA C N 1
ATOM 3735 C CA . ALA C 1 149 ? 52.448 31.011 43.053 1.00 20.90 403 ALA C CA 1
ATOM 3736 C C . ALA C 1 149 ? 53.761 31.723 42.688 1.00 20.78 403 ALA C C 1
ATOM 3737 O O . ALA C 1 149 ? 54.790 31.085 42.438 1.00 21.16 403 ALA C O 1
ATOM 3739 N N . ILE C 1 150 ? 53.731 33.041 42.697 1.00 20.19 404 ILE C N 1
ATOM 3740 C CA . ILE C 1 150 ? 54.865 33.845 42.271 1.00 21.32 404 ILE C CA 1
ATOM 3741 C C . ILE C 1 150 ? 55.997 33.717 43.303 1.00 21.91 404 ILE C C 1
ATOM 3742 O O . ILE C 1 150 ? 57.170 33.646 42.958 1.00 21.76 404 ILE C O 1
ATOM 3747 N N . ALA C 1 151 ? 55.623 33.649 44.577 1.00 22.75 405 ALA C N 1
ATOM 3748 C CA . ALA C 1 151 ? 56.585 33.421 45.651 1.00 23.27 405 ALA C CA 1
ATOM 3749 C C . ALA C 1 151 ? 57.309 32.075 45.493 1.00 23.51 405 ALA C C 1
ATOM 3750 O O . ALA C 1 151 ? 58.485 31.965 45.802 1.00 23.93 405 ALA C O 1
ATOM 3752 N N . SER C 1 152 ? 56.591 31.063 45.007 1.00 24.21 406 SER C N 1
ATOM 3753 C CA . SER C 1 152 ? 57.159 29.753 44.655 1.00 23.92 406 SER C CA 1
ATOM 3754 C C . SER C 1 152 ? 58.164 29.872 43.495 1.00 23.51 406 SER C C 1
ATOM 3755 O O . SER C 1 152 ? 58.923 28.927 43.207 1.00 23.96 406 SER C O 1
ATOM 3758 N N . GLY C 1 153 ? 58.164 31.039 42.854 1.00 22.49 407 GLY C N 1
ATOM 3759 C CA . GLY C 1 153 ? 58.957 31.320 41.655 1.00 21.31 407 GLY C CA 1
ATOM 3760 C C . GLY C 1 153 ? 58.249 31.101 40.320 1.00 20.35 407 GLY C C 1
ATOM 3761 O O . GLY C 1 153 ? 58.918 31.149 39.271 1.00 20.30 407 GLY C O 1
ATOM 3762 N N . ASP C 1 154 ? 56.925 30.855 40.343 1.00 19.12 408 ASP C N 1
ATOM 3763 C CA . ASP C 1 154 ? 56.155 30.498 39.136 1.00 18.29 408 ASP C CA 1
ATOM 3764 C C . ASP C 1 154 ? 54.632 30.766 39.212 1.00 18.46 408 ASP C C 1
ATOM 3765 O O . ASP C 1 154 ? 53.863 29.883 39.611 1.00 18.65 408 ASP C O 1
ATOM 3770 N N . TRP C 1 155 ? 54.186 31.942 38.761 1.00 17.51 409 TRP C N 1
ATOM 3771 C CA . TRP C 1 155 ? 52.727 32.258 38.713 1.00 17.17 409 TRP C CA 1
ATOM 3772 C C . TRP C 1 155 ? 51.854 31.127 38.168 1.00 16.95 409 TRP C C 1
ATOM 3773 O O . TRP C 1 155 ? 50.771 30.909 38.681 1.00 16.16 409 TRP C O 1
ATOM 3784 N N . ARG C 1 156 ? 52.338 30.422 37.142 1.00 16.95 410 ARG C N 1
ATOM 3785 C CA . ARG C 1 156 ? 51.524 29.435 36.427 1.00 18.01 410 ARG C CA 1
ATOM 3786 C C . ARG C 1 156 ? 50.943 28.367 37.381 1.00 18.89 410 ARG C C 1
ATOM 3787 O O . ARG C 1 156 ? 49.856 27.861 37.147 1.00 18.90 410 ARG C O 1
ATOM 3795 N N . LEU C 1 157 ? 51.643 28.106 38.487 1.00 20.19 411 LEU C N 1
ATOM 3796 C CA . LEU C 1 157 ? 51.380 26.945 39.362 1.00 21.16 411 LEU C CA 1
ATOM 3797 C C . LEU C 1 157 ? 49.942 26.833 39.864 1.00 21.06 411 LEU C C 1
ATOM 3798 O O . LEU C 1 157 ? 49.357 25.732 39.846 1.00 20.76 411 LEU C O 1
ATOM 3803 N N . PHE C 1 158 ? 49.369 27.966 40.272 1.00 20.87 412 PHE C N 1
ATOM 3804 C CA . PHE C 1 158 ? 47.935 28.036 40.619 1.00 21.50 412 PHE C CA 1
ATOM 3805 C C . PHE C 1 158 ? 47.045 27.266 39.634 1.00 21.51 412 PHE C C 1
ATOM 3806 O O . PHE C 1 158 ? 46.169 26.487 40.030 1.00 20.85 412 PHE C O 1
ATOM 3814 N N . PHE C 1 159 ? 47.291 27.500 38.347 1.00 21.82 413 PHE C N 1
ATOM 3815 C CA . PHE C 1 159 ? 46.571 26.837 37.256 1.00 22.39 413 PHE C CA 1
ATOM 3816 C C . PHE C 1 159 ? 47.114 25.452 36.927 1.00 21.99 413 PHE C C 1
ATOM 3817 O O . PHE C 1 159 ? 46.327 24.528 36.736 1.00 22.06 413 PHE C O 1
ATOM 3825 N N . LEU C 1 160 ? 48.436 25.304 36.900 1.00 21.95 414 LEU C N 1
ATOM 3826 C CA . LEU C 1 160 ? 49.045 23.987 36.654 1.00 22.75 414 LEU C CA 1
ATOM 3827 C C . LEU C 1 160 ? 48.629 22.899 37.682 1.00 22.98 414 LEU C C 1
ATOM 3828 O O . LEU C 1 160 ? 48.330 21.772 37.292 1.00 23.03 414 LEU C O 1
ATOM 3833 N N . GLN C 1 161 ? 48.587 23.234 38.974 1.00 22.80 415 GLN C N 1
ATOM 3834 C CA . GLN C 1 161 ? 48.266 22.228 40.007 1.00 23.19 415 GLN C CA 1
ATOM 3835 C C . GLN C 1 161 ? 46.896 21.617 39.706 1.00 22.54 415 GLN C C 1
ATOM 3836 O O . GLN C 1 161 ? 46.722 20.416 39.791 1.00 21.93 415 GLN C O 1
ATOM 3842 N N . ARG C 1 162 ? 45.950 22.482 39.338 1.00 22.21 416 ARG C N 1
ATOM 3843 C CA . ARG C 1 162 ? 44.598 22.105 38.977 1.00 21.69 416 ARG C CA 1
ATOM 3844 C C . ARG C 1 162 ? 44.624 21.099 37.841 1.00 21.86 416 ARG C C 1
ATOM 3845 O O . ARG C 1 162 ? 44.116 19.986 37.983 1.00 21.90 416 ARG C O 1
ATOM 3853 N N . ASP C 1 163 ? 45.240 21.480 36.725 1.00 21.60 417 ASP C N 1
ATOM 3854 C CA . ASP C 1 163 ? 45.375 20.575 35.614 1.00 21.69 417 ASP C CA 1
ATOM 3855 C C . ASP C 1 163 ? 46.078 19.269 36.016 1.00 21.36 417 ASP C C 1
ATOM 3856 O O . ASP C 1 163 ? 45.694 18.201 35.550 1.00 20.88 417 ASP C O 1
ATOM 3861 N N . ARG C 1 164 ? 47.090 19.369 36.880 1.00 20.29 418 ARG C N 1
ATOM 3862 C CA . ARG C 1 164 ? 47.804 18.193 37.371 1.00 19.93 418 ARG C CA 1
ATOM 3863 C C . ARG C 1 164 ? 46.849 17.243 38.108 1.00 20.44 418 ARG C C 1
ATOM 3864 O O . ARG C 1 164 ? 46.809 16.035 37.828 1.00 20.42 418 ARG C O 1
ATOM 3872 N N . VAL C 1 165 ? 46.053 17.809 39.011 1.00 19.35 419 VAL C N 1
ATOM 3873 C CA . VAL C 1 165 ? 45.061 17.053 39.749 1.00 19.08 419 VAL C CA 1
ATOM 3874 C C . VAL C 1 165 ? 44.037 16.362 38.812 1.00 20.33 419 VAL C C 1
ATOM 3875 O O . VAL C 1 165 ? 43.805 15.139 38.924 1.00 20.25 419 VAL C O 1
ATOM 3879 N N . ARG C 1 166 ? 43.477 17.140 37.880 1.00 20.92 420 ARG C N 1
ATOM 3880 C CA . ARG C 1 166 ? 42.557 16.653 36.853 1.00 21.43 420 ARG C CA 1
ATOM 3881 C C . ARG C 1 166 ? 43.093 15.479 36.070 1.00 21.62 420 ARG C C 1
ATOM 3882 O O . ARG C 1 166 ? 42.329 14.644 35.597 1.00 20.97 420 ARG C O 1
ATOM 3890 N N . GLU C 1 167 ? 44.413 15.416 35.929 1.00 22.47 421 GLU C N 1
ATOM 3891 C CA . GLU C 1 167 ? 45.035 14.390 35.099 1.00 22.38 421 GLU C CA 1
ATOM 3892 C C . GLU C 1 167 ? 45.549 13.238 35.907 1.00 21.50 421 GLU C C 1
ATOM 3893 O O . GLU C 1 167 ? 45.884 12.224 35.349 1.00 22.69 421 GLU C O 1
ATOM 3899 N N . ALA C 1 168 ? 45.603 13.401 37.220 1.00 20.88 422 ALA C N 1
ATOM 3900 C CA . ALA C 1 168 ? 46.354 12.513 38.098 1.00 20.19 422 ALA C CA 1
ATOM 3901 C C . ALA C 1 168 ? 45.915 11.070 37.957 1.00 20.41 422 ALA C C 1
ATOM 3902 O O . ALA C 1 168 ? 44.715 10.775 37.942 1.00 20.46 422 ALA C O 1
ATOM 3904 N N . LYS C 1 169 ? 46.902 10.186 37.866 1.00 20.24 423 LYS C N 1
ATOM 3905 C CA . LYS C 1 169 ? 46.683 8.743 37.759 1.00 20.86 423 LYS C CA 1
ATOM 3906 C C . LYS C 1 169 ? 46.891 8.019 39.106 1.00 20.64 423 LYS C C 1
ATOM 3907 O O . LYS C 1 169 ? 47.678 8.468 39.936 1.00 20.80 423 LYS C O 1
ATOM 3909 N N . LEU C 1 170 ? 46.188 6.903 39.320 1.00 20.88 424 LEU C N 1
ATOM 3910 C CA . LEU C 1 170 ? 46.307 6.143 40.578 1.00 20.24 424 LEU C CA 1
ATOM 3911 C C . LEU C 1 170 ? 47.768 5.783 40.856 1.00 20.67 424 LEU C C 1
ATOM 3912 O O . LEU C 1 170 ? 48.278 6.054 41.952 1.00 20.50 424 LEU C O 1
ATOM 3917 N N . ASP C 1 171 ? 48.425 5.182 39.854 1.00 20.38 425 ASP C N 1
ATOM 3918 C CA . ASP C 1 171 ? 49.827 4.786 39.924 1.00 20.43 425 ASP C CA 1
ATOM 3919 C C . ASP C 1 171 ? 50.745 5.896 40.464 1.00 19.76 425 ASP C C 1
ATOM 3920 O O . ASP C 1 171 ? 51.509 5.656 41.392 1.00 19.93 425 ASP C O 1
ATOM 3925 N N . ASP C 1 172 ? 50.670 7.100 39.902 1.00 19.36 426 ASP C N 1
ATOM 3926 C CA . ASP C 1 172 ? 51.518 8.206 40.374 1.00 19.22 426 ASP C CA 1
ATOM 3927 C C . ASP C 1 172 ? 51.156 8.698 41.776 1.00 18.62 426 ASP C C 1
ATOM 3928 O O . ASP C 1 172 ? 52.050 8.958 42.583 1.00 18.48 426 ASP C O 1
ATOM 3933 N N . VAL C 1 173 ? 49.861 8.829 42.075 1.00 17.76 427 VAL C N 1
ATOM 3934 C CA . VAL C 1 173 ? 49.470 9.213 43.434 1.00 16.94 427 VAL C CA 1
ATOM 3935 C C . VAL C 1 173 ? 50.014 8.178 44.419 1.00 17.01 427 VAL C C 1
ATOM 3936 O O . VAL C 1 173 ? 50.580 8.531 45.458 1.00 16.00 427 VAL C O 1
ATOM 3940 N N . GLN C 1 174 ? 49.899 6.904 44.051 1.00 17.51 428 GLN C N 1
ATOM 3941 C CA . GLN C 1 174 ? 50.485 5.824 44.836 1.00 18.49 428 GLN C CA 1
ATOM 3942 C C . GLN C 1 174 ? 52.006 5.984 45.046 1.00 18.94 428 GLN C C 1
ATOM 3943 O O . GLN C 1 174 ? 52.459 6.033 46.186 1.00 19.12 428 GLN C O 1
ATOM 3949 N N A ARG C 1 175 ? 52.778 6.066 43.966 0.50 19.27 429 ARG C N 1
ATOM 3950 N N B ARG C 1 175 ? 52.775 6.084 43.960 0.50 19.39 429 ARG C N 1
ATOM 3951 C CA A ARG C 1 175 ? 54.230 6.183 44.111 0.50 19.94 429 ARG C CA 1
ATOM 3952 C CA B ARG C 1 175 ? 54.242 6.177 44.069 0.50 20.21 429 ARG C CA 1
ATOM 3953 C C A ARG C 1 175 ? 54.626 7.416 44.931 0.50 20.15 429 ARG C C 1
ATOM 3954 C C B ARG C 1 175 ? 54.754 7.451 44.776 0.50 20.33 429 ARG C C 1
ATOM 3955 O O A ARG C 1 175 ? 55.363 7.297 45.907 0.50 20.07 429 ARG C O 1
ATOM 3956 O O B ARG C 1 175 ? 55.717 7.391 45.518 0.50 20.63 429 ARG C O 1
ATOM 3971 N N . ALA C 1 176 ? 54.077 8.582 44.586 1.00 21.29 430 ALA C N 1
ATOM 3972 C CA . ALA C 1 176 ? 54.365 9.808 45.346 1.00 20.78 430 ALA C CA 1
ATOM 3973 C C . ALA C 1 176 ? 54.271 9.573 46.848 1.00 21.05 430 ALA C C 1
ATOM 3974 O O . ALA C 1 176 ? 55.183 9.890 47.582 1.00 20.48 430 ALA C O 1
ATOM 3976 N N . ALA C 1 177 ? 53.176 8.984 47.307 1.00 22.39 431 ALA C N 1
ATOM 3977 C CA . ALA C 1 177 ? 52.967 8.832 48.748 1.00 23.65 431 ALA C CA 1
ATOM 3978 C C . ALA C 1 177 ? 54.025 7.920 49.385 1.00 24.51 431 ALA C C 1
ATOM 3979 O O . ALA C 1 177 ? 54.616 8.246 50.431 1.00 25.21 431 ALA C O 1
ATOM 3981 N N . VAL C 1 178 ? 54.284 6.789 48.740 1.00 25.30 432 VAL C N 1
ATOM 3982 C CA . VAL C 1 178 ? 55.217 5.811 49.300 1.00 26.07 432 VAL C CA 1
ATOM 3983 C C . VAL C 1 178 ? 56.652 6.301 49.178 1.00 26.34 432 VAL C C 1
ATOM 3984 O O . VAL C 1 178 ? 57.541 5.880 49.937 1.00 26.07 432 VAL C O 1
ATOM 3988 N N . ALA C 1 179 ? 56.880 7.189 48.213 1.00 26.43 433 ALA C N 1
ATOM 3989 C CA . ALA C 1 179 ? 58.187 7.814 48.095 1.00 26.41 433 ALA C CA 1
ATOM 3990 C C . ALA C 1 179 ? 58.430 8.790 49.258 1.00 26.12 433 ALA C C 1
ATOM 3991 O O . ALA C 1 179 ? 59.558 8.972 49.692 1.00 25.45 433 ALA C O 1
ATOM 3993 N N . TYR C 1 180 ? 57.366 9.401 49.773 1.00 26.01 434 TYR C N 1
ATOM 3994 C CA . TYR C 1 180 ? 57.535 10.496 50.704 1.00 26.27 434 TYR C CA 1
ATOM 3995 C C . TYR C 1 180 ? 57.108 10.236 52.147 1.00 27.44 434 TYR C C 1
ATOM 3996 O O . TYR C 1 180 ? 57.687 10.801 53.075 1.00 27.27 434 TYR C O 1
ATOM 4005 N N . LEU C 1 181 ? 56.119 9.371 52.349 1.00 28.78 435 LEU C N 1
ATOM 4006 C CA . LEU C 1 181 ? 55.730 9.021 53.715 1.00 30.09 435 LEU C CA 1
ATOM 4007 C C . LEU C 1 181 ? 56.655 7.938 54.220 1.00 31.02 435 LEU C C 1
ATOM 4008 O O . LEU C 1 181 ? 56.311 6.755 54.253 1.00 31.47 435 LEU C O 1
ATOM 4013 N N . VAL C 1 182 ? 57.862 8.361 54.577 1.00 32.45 436 VAL C N 1
ATOM 4014 C CA . VAL C 1 182 ? 58.915 7.440 54.975 1.00 33.47 436 VAL C CA 1
ATOM 4015 C C . VAL C 1 182 ? 59.535 7.892 56.277 1.00 34.04 436 VAL C C 1
ATOM 4016 O O . VAL C 1 182 ? 59.787 9.086 56.480 1.00 34.56 436 VAL C O 1
ATOM 4020 N N . ARG C 1 183 ? 59.748 6.914 57.153 1.00 34.29 437 ARG C N 1
ATOM 4021 C CA . ARG C 1 183 ? 60.556 7.015 58.358 1.00 34.45 437 ARG C CA 1
ATOM 4022 C C . ARG C 1 183 ? 61.833 7.846 58.152 1.00 34.77 437 ARG C C 1
ATOM 4023 O O . ARG C 1 183 ? 62.384 8.400 59.109 1.00 34.82 437 ARG C O 1
ATOM 4031 N N . SER C 1 184 ? 62.303 7.904 56.903 1.00 34.78 438 SER C N 1
ATOM 4032 C CA . SER C 1 184 ? 63.485 8.683 56.511 1.00 34.71 438 SER C CA 1
ATOM 4033 C C . SER C 1 184 ? 63.211 10.169 56.603 1.00 34.96 438 SER C C 1
ATOM 4034 O O . SER C 1 184 ? 64.100 10.969 56.896 1.00 35.11 438 SER C O 1
ATOM 4037 N N . ASN C 1 185 ? 61.953 10.506 56.350 1.00 35.44 439 ASN C N 1
ATOM 4038 C CA . ASN C 1 185 ? 61.488 11.858 56.142 1.00 35.95 439 ASN C CA 1
ATOM 4039 C C . ASN C 1 185 ? 60.593 12.326 57.301 1.00 36.07 439 ASN C C 1
ATOM 4040 O O . ASN C 1 185 ? 60.050 13.433 57.273 1.00 36.13 439 ASN C O 1
ATOM 4045 N N . ARG C 1 186 ? 60.449 11.482 58.320 1.00 36.08 440 ARG C N 1
ATOM 4046 C CA . ARG C 1 186 ? 59.521 11.764 59.413 1.00 36.35 440 ARG C CA 1
ATOM 4047 C C . ARG C 1 186 ? 60.127 12.566 60.578 1.00 36.31 440 ARG C C 1
ATOM 4048 O O . ARG C 1 186 ? 61.310 12.429 60.907 1.00 35.98 440 ARG C O 1
ATOM 4056 N N . THR C 1 187 ? 59.300 13.429 61.168 1.00 36.16 441 THR C N 1
ATOM 4057 C CA . THR C 1 187 ? 59.545 13.967 62.508 1.00 35.90 441 THR C CA 1
ATOM 4058 C C . THR C 1 187 ? 58.293 13.722 63.351 1.00 35.74 441 THR C C 1
ATOM 4059 O O . THR C 1 187 ? 57.166 13.835 62.855 1.00 35.69 441 THR C O 1
ATOM 4063 N N . GLU C 1 188 ? 58.501 13.371 64.617 1.00 35.35 442 GLU C N 1
ATOM 4064 C CA . GLU C 1 188 ? 57.449 12.838 65.475 1.00 35.32 442 GLU C CA 1
ATOM 4065 C C . GLU C 1 188 ? 57.143 13.813 66.614 1.00 35.37 442 GLU C C 1
ATOM 4066 O O . GLU C 1 188 ? 58.031 14.529 67.083 1.00 35.30 442 GLU C O 1
ATOM 4072 N N . GLY C 1 189 ? 55.894 13.835 67.069 1.00 35.06 443 GLY C N 1
ATOM 4073 C CA . GLY C 1 189 ? 55.501 14.776 68.113 1.00 34.83 443 GLY C CA 1
ATOM 4074 C C . GLY C 1 189 ? 54.529 14.219 69.136 1.00 34.53 443 GLY C C 1
ATOM 4075 O O . GLY C 1 189 ? 53.737 13.326 68.829 1.00 34.38 443 GLY C O 1
ATOM 4076 N N . ARG C 1 190 ? 54.606 14.746 70.356 1.00 34.15 444 ARG C N 1
ATOM 4077 C CA . ARG C 1 190 ? 53.645 14.422 71.401 1.00 34.53 444 ARG C CA 1
ATOM 4078 C C . ARG C 1 190 ? 53.194 15.690 72.082 1.00 34.39 444 ARG C C 1
ATOM 4079 O O . ARG C 1 190 ? 54.019 16.538 72.433 1.00 33.95 444 ARG C O 1
ATOM 4087 N N . TYR C 1 191 ? 51.886 15.817 72.261 1.00 34.48 445 TYR C N 1
ATOM 4088 C CA . TYR C 1 191 ? 51.346 16.847 73.146 1.00 35.12 445 TYR C CA 1
ATOM 4089 C C . TYR C 1 191 ? 50.613 16.267 74.369 1.00 35.49 445 TYR C C 1
ATOM 4090 O O . TYR C 1 191 ? 49.490 15.796 74.251 1.00 35.77 445 TYR C O 1
ATOM 4099 N N . ILE C 1 192 ? 51.257 16.305 75.535 1.00 36.41 446 ILE C N 1
ATOM 4100 C CA . ILE C 1 192 ? 50.617 15.858 76.777 1.00 37.07 446 ILE C CA 1
ATOM 4101 C C . ILE C 1 192 ? 50.303 17.050 77.698 1.00 37.60 446 ILE C C 1
ATOM 4102 O O . ILE C 1 192 ? 51.204 17.819 78.063 1.00 37.62 446 ILE C O 1
ATOM 4107 N N . PRO C 1 193 ? 49.011 17.235 78.022 1.00 37.97 447 PRO C N 1
ATOM 4108 C CA . PRO C 1 193 ? 48.500 18.254 78.939 1.00 38.54 447 PRO C CA 1
ATOM 4109 C C . PRO C 1 193 ? 49.211 18.323 80.296 1.00 39.13 447 PRO C C 1
ATOM 4110 O O . PRO C 1 193 ? 49.397 17.302 80.956 1.00 38.95 447 PRO C O 1
ATOM 4114 N N . THR C 1 194 ? 49.595 19.539 80.682 1.00 39.86 448 THR C N 1
ATOM 4115 C CA . THR C 1 194 ? 50.260 19.832 81.946 1.00 40.58 448 THR C CA 1
ATOM 4116 C C . THR C 1 194 ? 49.321 19.636 83.126 1.00 41.41 448 THR C C 1
ATOM 4117 O O . THR C 1 194 ? 48.888 18.518 83.406 1.00 42.31 448 THR C O 1
ATOM 4119 N N . SER D 1 1 ? 18.372 41.936 43.498 1.00 22.36 255 SER D N 1
ATOM 4120 C CA . SER D 1 1 ? 19.660 42.708 43.539 1.00 21.28 255 SER D CA 1
ATOM 4121 C C . SER D 1 1 ? 19.725 43.616 44.785 1.00 20.99 255 SER D C 1
ATOM 4122 O O . SER D 1 1 ? 18.693 43.929 45.399 1.00 19.94 255 SER D O 1
ATOM 4125 N N . ASN D 1 2 ? 20.952 44.026 45.132 1.00 20.59 256 ASN D N 1
ATOM 4126 C CA . ASN D 1 2 ? 21.286 44.748 46.339 1.00 19.51 256 ASN D CA 1
ATOM 4127 C C . ASN D 1 2 ? 22.289 45.831 45.985 1.00 19.31 256 ASN D C 1
ATOM 4128 O O . ASN D 1 2 ? 23.293 45.543 45.350 1.00 20.19 256 ASN D O 1
ATOM 4133 N N . ALA D 1 3 ? 22.042 47.052 46.440 1.00 18.30 257 ALA D N 1
ATOM 4134 C CA . ALA D 1 3 ? 22.870 48.206 46.101 1.00 18.05 257 ALA D CA 1
ATOM 4135 C C . ALA D 1 3 ? 22.754 49.215 47.211 1.00 17.50 257 ALA D C 1
ATOM 4136 O O . ALA D 1 3 ? 21.659 49.543 47.658 1.00 16.44 257 ALA D O 1
ATOM 4138 N N . TYR D 1 4 ? 23.898 49.724 47.633 1.00 19.25 258 TYR D N 1
ATOM 4139 C CA . TYR D 1 4 ? 23.969 50.778 48.643 1.00 19.17 258 TYR D CA 1
ATOM 4140 C C . TYR D 1 4 ? 25.329 51.435 48.484 1.00 19.39 258 TYR D C 1
ATOM 4141 O O . TYR D 1 4 ? 26.358 50.830 48.750 1.00 18.66 258 TYR D O 1
ATOM 4150 N N . THR D 1 5 ? 25.316 52.671 48.007 1.00 19.99 259 THR D N 1
ATOM 4151 C CA . THR D 1 5 ? 26.530 53.363 47.559 1.00 20.10 259 THR D CA 1
ATOM 4152 C C . THR D 1 5 ? 26.471 54.715 48.207 1.00 21.21 259 THR D C 1
ATOM 4153 O O . THR D 1 5 ? 25.486 55.448 48.064 1.00 20.85 259 THR D O 1
ATOM 4157 N N . VAL D 1 6 ? 27.511 55.021 48.966 1.00 23.06 260 VAL D N 1
ATOM 4158 C CA . VAL D 1 6 ? 27.557 56.255 49.722 1.00 24.65 260 VAL D CA 1
ATOM 4159 C C . VAL D 1 6 ? 28.735 57.095 49.220 1.00 26.20 260 VAL D C 1
ATOM 4160 O O . VAL D 1 6 ? 29.679 56.576 48.605 1.00 26.45 260 VAL D O 1
ATOM 4164 N N . GLU D 1 7 ? 28.651 58.387 49.473 1.00 27.03 261 GLU D N 1
ATOM 4165 C CA . GLU D 1 7 ? 29.698 59.320 49.159 1.00 29.82 261 GLU D CA 1
ATOM 4166 C C . GLU D 1 7 ? 31.007 59.013 49.912 1.00 30.62 261 GLU D C 1
ATOM 4167 O O . GLU D 1 7 ? 30.991 58.814 51.126 1.00 30.60 261 GLU D O 1
ATOM 4173 N N . PRO D 1 8 ? 32.144 58.985 49.185 1.00 32.12 262 PRO D N 1
ATOM 4174 C CA . PRO D 1 8 ? 33.500 58.784 49.711 1.00 33.25 262 PRO D CA 1
ATOM 4175 C C . PRO D 1 8 ? 33.858 59.773 50.814 1.00 34.75 262 PRO D C 1
ATOM 4176 O O . PRO D 1 8 ? 34.747 59.501 51.633 1.00 35.10 262 PRO D O 1
ATOM 4180 N N . VAL D 1 9 ? 33.189 60.929 50.782 1.00 35.64 263 VAL D N 1
ATOM 4181 C CA . VAL D 1 9 ? 33.221 61.950 51.825 1.00 36.16 263 VAL D CA 1
ATOM 4182 C C . VAL D 1 9 ? 34.619 62.307 52.328 1.00 36.67 263 VAL D C 1
ATOM 4183 O O . VAL D 1 9 ? 34.909 62.222 53.521 1.00 37.35 263 VAL D O 1
ATOM 4187 N N . THR D 1 24 ? 20.535 60.925 60.821 1.00 29.87 278 THR D N 1
ATOM 4188 C CA . THR D 1 24 ? 20.135 59.700 60.115 1.00 29.41 278 THR D CA 1
ATOM 4189 C C . THR D 1 24 ? 18.877 59.899 59.225 1.00 28.93 278 THR D C 1
ATOM 4190 O O . THR D 1 24 ? 18.061 58.969 59.072 1.00 29.62 278 THR D O 1
ATOM 4194 N N . PRO D 1 25 ? 18.704 61.092 58.619 1.00 27.85 279 PRO D N 1
ATOM 4195 C CA . PRO D 1 25 ? 17.470 61.157 57.814 1.00 27.32 279 PRO D CA 1
ATOM 4196 C C . PRO D 1 25 ? 17.510 60.289 56.547 1.00 26.31 279 PRO D C 1
ATOM 4197 O O . PRO D 1 25 ? 18.598 60.032 56.001 1.00 26.16 279 PRO D O 1
ATOM 4201 N N . LEU D 1 26 ? 16.326 59.830 56.124 1.00 24.47 280 LEU D N 1
ATOM 4202 C CA . LEU D 1 26 ? 16.154 59.002 54.933 1.00 23.08 280 LEU D CA 1
ATOM 4203 C C . LEU D 1 26 ? 14.805 59.269 54.234 1.00 22.41 280 LEU D C 1
ATOM 4204 O O . LEU D 1 26 ? 13.804 59.574 54.879 1.00 21.13 280 LEU D O 1
ATOM 4209 N N . VAL D 1 27 ? 14.802 59.152 52.905 1.00 21.86 281 VAL D N 1
ATOM 4210 C CA . VAL D 1 27 ? 13.573 59.073 52.133 1.00 21.53 281 VAL D CA 1
ATOM 4211 C C . VAL D 1 27 ? 13.633 57.739 51.336 1.00 22.15 281 VAL D C 1
ATOM 4212 O O . VAL D 1 27 ? 14.733 57.170 51.139 1.00 21.99 281 VAL D O 1
ATOM 4216 N N . ALA D 1 28 ? 12.470 57.292 50.859 1.00 21.65 282 ALA D N 1
ATOM 4217 C CA . ALA D 1 28 ? 12.292 56.008 50.189 1.00 22.69 282 ALA D CA 1
ATOM 4218 C C . ALA D 1 28 ? 11.066 56.040 49.297 1.00 23.04 282 ALA D C 1
ATOM 4219 O O . ALA D 1 28 ? 10.098 56.731 49.590 1.00 23.30 282 ALA D O 1
ATOM 4221 N N . ALA D 1 29 ? 11.130 55.297 48.194 1.00 23.38 283 ALA D N 1
ATOM 4222 C CA . ALA D 1 29 ? 9.969 55.029 47.347 1.00 22.79 283 ALA D CA 1
ATOM 4223 C C . ALA D 1 29 ? 9.986 53.546 47.040 1.00 22.62 283 ALA D C 1
ATOM 4224 O O . ALA D 1 29 ? 11.037 53.003 46.732 1.00 21.49 283 ALA D O 1
ATOM 4234 N N . TYR D 1 31 ? 7.924 50.055 45.173 1.00 22.55 285 TYR D N 1
ATOM 4235 C CA . TYR D 1 31 ? 7.120 49.689 44.025 1.00 21.90 285 TYR D CA 1
ATOM 4236 C C . TYR D 1 31 ? 6.845 48.200 44.029 1.00 22.10 285 TYR D C 1
ATOM 4237 O O . TYR D 1 31 ? 7.751 47.420 44.265 1.00 22.63 285 TYR D O 1
ATOM 4246 N N . HIS D 1 32 ? 5.619 47.787 43.745 1.00 21.96 286 HIS D N 1
ATOM 4247 C CA . HIS D 1 32 ? 5.359 46.353 43.644 1.00 22.76 286 HIS D CA 1
ATOM 4248 C C . HIS D 1 32 ? 6.078 45.710 42.464 1.00 22.93 286 HIS D C 1
ATOM 4249 O O . HIS D 1 32 ? 6.156 46.282 41.382 1.00 23.23 286 HIS D O 1
ATOM 4256 N N . LEU D 1 33 ? 6.544 44.486 42.700 1.00 22.36 287 LEU D N 1
ATOM 4257 C CA . LEU D 1 33 ? 7.228 43.702 41.708 1.00 21.87 287 LEU D CA 1
ATOM 4258 C C . LEU D 1 33 ? 6.231 42.814 40.987 1.00 21.18 287 LEU D C 1
ATOM 4259 O O . LEU D 1 33 ? 5.254 42.375 41.582 1.00 21.41 287 LEU D O 1
ATOM 4264 N N . PRO D 1 34 ? 6.503 42.509 39.711 1.00 20.56 288 PRO D N 1
ATOM 4265 C CA . PRO D 1 34 ? 5.783 41.448 39.050 1.00 19.71 288 PRO D CA 1
ATOM 4266 C C . PRO D 1 34 ? 6.133 40.112 39.715 1.00 20.05 288 PRO D C 1
ATOM 4267 O O . PRO D 1 34 ? 7.095 40.044 40.518 1.00 19.25 288 PRO D O 1
ATOM 4271 N N . ALA D 1 35 ? 5.346 39.070 39.427 1.00 19.30 289 ALA D N 1
ATOM 4272 C CA . ALA D 1 35 ? 5.699 37.740 39.886 1.00 18.76 289 ALA D CA 1
ATOM 4273 C C . ALA D 1 35 ? 7.073 37.331 39.306 1.00 18.22 289 ALA D C 1
ATOM 4274 O O . ALA D 1 35 ? 7.450 37.757 38.211 1.00 17.02 289 ALA D O 1
ATOM 4276 N N . ALA D 1 36 ? 7.811 36.513 40.061 1.00 17.60 290 ALA D N 1
ATOM 4277 C CA . ALA D 1 36 ? 9.135 36.025 39.648 1.00 17.52 290 ALA D CA 1
ATOM 4278 C C . ALA D 1 36 ? 9.128 35.331 38.255 1.00 17.87 290 ALA D C 1
ATOM 4279 O O . ALA D 1 36 ? 10.064 35.450 37.479 1.00 17.72 290 ALA D O 1
ATOM 4281 N N . GLY D 1 37 ? 8.051 34.632 37.935 1.00 18.59 291 GLY D N 1
ATOM 4282 C CA . GLY D 1 37 ? 7.949 33.958 36.649 1.00 20.14 291 GLY D CA 1
ATOM 4283 C C . GLY D 1 37 ? 7.500 34.818 35.491 1.00 20.03 291 GLY D C 1
ATOM 4284 O O . GLY D 1 37 ? 7.333 34.335 34.375 1.00 20.36 291 GLY D O 1
ATOM 4285 N N . SER D 1 38 ? 7.258 36.088 35.750 1.00 21.30 292 SER D N 1
ATOM 4286 C CA . SER D 1 38 ? 6.929 36.973 34.662 1.00 22.55 292 SER D CA 1
ATOM 4287 C C . SER D 1 38 ? 8.224 37.255 33.934 1.00 23.63 292 SER D C 1
ATOM 4288 O O . SER D 1 38 ? 9.259 37.411 34.575 1.00 23.70 292 SER D O 1
ATOM 4291 N N . PRO D 1 39 ? 8.190 37.309 32.590 1.00 24.35 293 PRO D N 1
ATOM 4292 C CA . PRO D 1 39 ? 9.407 37.781 31.908 1.00 24.68 293 PRO D CA 1
ATOM 4293 C C . PRO D 1 39 ? 9.713 39.303 32.095 1.00 24.92 293 PRO D C 1
ATOM 4294 O O . PRO D 1 39 ? 10.546 39.843 31.365 1.00 25.26 293 PRO D O 1
ATOM 4298 N N . ASP D 1 40 ? 9.094 39.960 33.087 1.00 24.76 294 ASP D N 1
ATOM 4299 C CA . ASP D 1 40 ? 9.425 41.375 33.466 1.00 24.84 294 ASP D CA 1
ATOM 4300 C C . ASP D 1 40 ? 10.349 41.404 34.667 1.00 24.02 294 ASP D C 1
ATOM 4301 O O . ASP D 1 40 ? 10.964 42.448 34.982 1.00 23.15 294 ASP D O 1
ATOM 4306 N N . PHE D 1 41 ? 10.371 40.293 35.396 1.00 23.76 295 PHE D N 1
ATOM 4307 C CA . PHE D 1 41 ? 10.886 40.312 36.755 1.00 24.10 295 PHE D CA 1
ATOM 4308 C C . PHE D 1 41 ? 12.413 40.420 36.832 1.00 23.97 295 PHE D C 1
ATOM 4309 O O . PHE D 1 41 ? 12.912 41.068 37.745 1.00 24.22 295 PHE D O 1
ATOM 4317 N N . VAL D 1 42 ? 13.154 39.787 35.919 1.00 23.36 296 VAL D N 1
ATOM 4318 C CA . VAL D 1 42 ? 14.622 40.018 35.911 1.00 23.46 296 VAL D CA 1
ATOM 4319 C C . VAL D 1 42 ? 15.006 41.410 35.344 1.00 22.98 296 VAL D C 1
ATOM 4320 O O . VAL D 1 42 ? 15.997 42.024 35.769 1.00 21.80 296 VAL D O 1
ATOM 4324 N N . GLY D 1 43 ? 14.219 41.893 34.379 1.00 23.20 297 GLY D N 1
ATOM 4325 C CA . GLY D 1 43 ? 14.387 43.243 33.849 1.00 23.05 297 GLY D CA 1
ATOM 4326 C C . GLY D 1 43 ? 14.477 44.235 35.006 1.00 23.51 297 GLY D C 1
ATOM 4327 O O . GLY D 1 43 ? 15.410 45.026 35.071 1.00 23.49 297 GLY D O 1
ATOM 4328 N N . LEU D 1 44 ? 13.531 44.166 35.938 1.00 23.27 298 LEU D N 1
ATOM 4329 C CA . LEU D 1 44 ? 13.527 45.046 37.112 1.00 23.17 298 LEU D CA 1
ATOM 4330 C C . LEU D 1 44 ? 14.700 44.803 38.064 1.00 23.42 298 LEU D C 1
ATOM 4331 O O . LEU D 1 44 ? 15.217 45.753 38.679 1.00 24.15 298 LEU D O 1
ATOM 4336 N N . ASP D 1 45 ? 15.106 43.543 38.202 1.00 23.21 299 ASP D N 1
ATOM 4337 C CA . ASP D 1 45 ? 16.280 43.169 38.967 1.00 23.71 299 ASP D CA 1
ATOM 4338 C C . ASP D 1 45 ? 17.493 43.975 38.462 1.00 22.80 299 ASP D C 1
ATOM 4339 O O . ASP D 1 45 ? 18.216 44.566 39.263 1.00 23.38 299 ASP D O 1
ATOM 4344 N N . LEU D 1 46 ? 17.669 44.027 37.135 1.00 20.94 300 LEU D N 1
ATOM 4345 C CA . LEU D 1 46 ? 18.865 44.580 36.505 1.00 19.88 300 LEU D CA 1
ATOM 4346 C C . LEU D 1 46 ? 18.773 46.092 36.511 1.00 20.46 300 LEU D C 1
ATOM 4347 O O . LEU D 1 46 ? 19.747 46.780 36.845 1.00 18.37 300 LEU D O 1
ATOM 4352 N N . ALA D 1 47 ? 17.588 46.570 36.113 1.00 19.71 301 ALA D N 1
ATOM 4353 C CA . ALA D 1 47 ? 17.186 47.966 36.232 1.00 19.56 301 ALA D CA 1
ATOM 4354 C C . ALA D 1 47 ? 17.573 48.524 37.568 1.00 18.77 301 ALA D C 1
ATOM 4355 O O . ALA D 1 47 ? 18.146 49.600 37.615 1.00 19.64 301 ALA D O 1
ATOM 4357 N N . ALA D 1 48 ? 17.224 47.828 38.654 1.00 17.49 302 ALA D N 1
ATOM 4358 C CA . ALA D 1 48 ? 17.499 48.349 39.989 1.00 16.39 302 ALA D CA 1
ATOM 4359 C C . ALA D 1 48 ? 19.020 48.602 40.242 1.00 16.81 302 ALA D C 1
ATOM 4360 O O . ALA D 1 48 ? 19.422 49.598 40.856 1.00 16.85 302 ALA D O 1
ATOM 4362 N N . THR D 1 49 ? 19.857 47.688 39.762 1.00 17.18 303 THR D N 1
ATOM 4363 C CA . THR D 1 49 ? 21.314 47.868 39.802 1.00 17.55 303 THR D CA 1
ATOM 4364 C C . THR D 1 49 ? 21.755 49.129 39.059 1.00 18.13 303 THR D C 1
ATOM 4365 O O . THR D 1 49 ? 22.476 49.962 39.628 1.00 16.79 303 THR D O 1
ATOM 4369 N N . ILE D 1 50 ? 21.333 49.259 37.785 1.00 18.49 304 ILE D N 1
ATOM 4370 C CA . ILE D 1 50 ? 21.577 50.488 37.001 1.00 18.95 304 ILE D CA 1
ATOM 4371 C C . ILE D 1 50 ? 21.217 51.770 37.767 1.00 19.80 304 ILE D C 1
ATOM 4372 O O . ILE D 1 50 ? 22.026 52.737 37.834 1.00 18.84 304 ILE D O 1
ATOM 4377 N N . LEU D 1 51 ? 19.993 51.793 38.317 1.00 19.66 305 LEU D N 1
ATOM 4378 C CA . LEU D 1 51 ? 19.508 52.963 39.070 1.00 20.22 305 LEU D CA 1
ATOM 4379 C C . LEU D 1 51 ? 20.274 53.266 40.361 1.00 20.23 305 LEU D C 1
ATOM 4380 O O . LEU D 1 51 ? 20.384 54.432 40.749 1.00 19.91 305 LEU D O 1
ATOM 4385 N N . ALA D 1 52 ? 20.826 52.225 41.004 1.00 19.99 306 ALA D N 1
ATOM 4386 C CA . ALA D 1 52 ? 21.196 52.323 42.419 1.00 19.19 306 ALA D CA 1
ATOM 4387 C C . ALA D 1 52 ? 22.618 51.940 42.802 1.00 19.24 306 ALA D C 1
ATOM 4388 O O . ALA D 1 52 ? 23.058 52.220 43.921 1.00 19.35 306 ALA D O 1
ATOM 4390 N N . ASP D 1 53 ? 23.337 51.266 41.923 1.00 18.77 307 ASP D N 1
ATOM 4391 C CA . ASP D 1 53 ? 24.687 50.786 42.306 1.00 19.29 307 ASP D CA 1
ATOM 4392 C C . ASP D 1 53 ? 25.837 51.597 41.695 1.00 18.26 307 ASP D C 1
ATOM 4393 O O . ASP D 1 53 ? 25.817 51.951 40.511 1.00 18.45 307 ASP D O 1
ATOM 4398 N N . THR D 1 54 ? 26.847 51.858 42.528 1.00 17.39 308 THR D N 1
ATOM 4399 C CA . THR D 1 54 ? 28.063 52.616 42.166 1.00 16.78 308 THR D CA 1
ATOM 4400 C C . THR D 1 54 ? 27.791 54.127 41.974 1.00 16.86 308 THR D C 1
ATOM 4401 O O . THR D 1 54 ? 26.635 54.561 41.870 1.00 15.29 308 THR D O 1
ATOM 4405 N N . PRO D 1 55 ? 28.871 54.912 41.907 1.00 16.71 309 PRO D N 1
ATOM 4406 C CA . PRO D 1 55 ? 28.751 56.322 41.575 1.00 17.05 309 PRO D CA 1
ATOM 4407 C C . PRO D 1 55 ? 28.266 56.588 40.152 1.00 17.03 309 PRO D C 1
ATOM 4408 O O . PRO D 1 55 ? 27.974 57.738 39.836 1.00 18.07 309 PRO D O 1
ATOM 4412 N N . SER D 1 56 ? 28.143 55.558 39.316 1.00 16.34 310 SER D N 1
ATOM 4413 C CA . SER D 1 56 ? 27.638 55.758 37.952 1.00 16.04 310 SER D CA 1
ATOM 4414 C C . SER D 1 56 ? 26.123 55.641 37.884 1.00 15.00 310 SER D C 1
ATOM 4415 O O . SER D 1 56 ? 25.538 55.818 36.819 1.00 15.34 310 SER D O 1
ATOM 4418 N N . SER D 1 57 ? 25.492 55.316 38.997 1.00 14.43 311 SER D N 1
ATOM 4419 C CA . SER D 1 57 ? 24.052 55.050 38.988 1.00 15.03 311 SER D CA 1
ATOM 4420 C C . SER D 1 57 ? 23.235 56.299 38.804 1.00 14.91 311 SER D C 1
ATOM 4421 O O . SER D 1 57 ? 23.672 57.397 39.171 1.00 14.49 311 SER D O 1
ATOM 4424 N N . ARG D 1 58 ? 22.035 56.109 38.270 1.00 15.59 312 ARG D N 1
ATOM 4425 C CA . ARG D 1 58 ? 21.101 57.192 37.960 1.00 17.05 312 ARG D CA 1
ATOM 4426 C C . ARG D 1 58 ? 20.761 57.991 39.243 1.00 17.28 312 ARG D C 1
ATOM 4427 O O . ARG D 1 58 ? 20.824 59.203 39.259 1.00 18.23 312 ARG D O 1
ATOM 4435 N N . LEU D 1 59 ? 20.471 57.280 40.327 1.00 17.59 313 LEU D N 1
ATOM 4436 C CA . LEU D 1 59 ? 20.191 57.897 41.627 1.00 17.37 313 LEU D CA 1
ATOM 4437 C C . LEU D 1 59 ? 21.401 58.631 42.238 1.00 18.23 313 LEU D C 1
ATOM 4438 O O . LEU D 1 59 ? 21.240 59.717 42.776 1.00 16.78 313 LEU D O 1
ATOM 4443 N N . TYR D 1 60 ? 22.608 58.043 42.161 1.00 19.13 314 TYR D N 1
ATOM 4444 C CA . TYR D 1 60 ? 23.794 58.687 42.723 1.00 19.25 314 TYR D CA 1
ATOM 4445 C C . TYR D 1 60 ? 24.014 60.035 42.032 1.00 20.29 314 TYR D C 1
ATOM 4446 O O . TYR D 1 60 ? 24.179 61.054 42.701 1.00 20.88 314 TYR D O 1
ATOM 4455 N N . HIS D 1 61 ? 24.022 60.003 40.698 1.00 20.68 315 HIS D N 1
ATOM 4456 C CA . HIS D 1 61 ? 24.131 61.167 39.817 1.00 22.04 315 HIS D CA 1
ATOM 4457 C C . HIS D 1 61 ? 23.126 62.296 40.115 1.00 21.74 315 HIS D C 1
ATOM 4458 O O . HIS D 1 61 ? 23.510 63.475 40.179 1.00 21.98 315 HIS D O 1
ATOM 4465 N N . ALA D 1 62 ? 21.860 61.932 40.321 1.00 21.13 316 ALA D N 1
ATOM 4466 C CA . ALA D 1 62 ? 20.801 62.922 40.571 1.00 21.06 316 ALA D CA 1
ATOM 4467 C C . ALA D 1 62 ? 20.822 63.445 41.999 1.00 21.33 316 ALA D C 1
ATOM 4468 O O . ALA D 1 62 ? 20.428 64.597 42.273 1.00 20.70 316 ALA D O 1
ATOM 4470 N N . LEU D 1 63 ? 21.326 62.634 42.920 1.00 20.85 317 LEU D N 1
ATOM 4471 C CA . LEU D 1 63 ? 21.143 62.987 44.315 1.00 21.70 317 LEU D CA 1
ATOM 4472 C C . LEU D 1 63 ? 22.397 63.482 45.035 1.00 21.42 317 LEU D C 1
ATOM 4473 O O . LEU D 1 63 ? 22.305 64.262 46.000 1.00 21.35 317 LEU D O 1
ATOM 4478 N N . VAL D 1 64 ? 23.558 63.039 44.563 1.00 21.76 318 VAL D N 1
ATOM 4479 C CA . VAL D 1 64 ? 24.759 63.135 45.385 1.00 21.49 318 VAL D CA 1
ATOM 4480 C C . VAL D 1 64 ? 25.677 64.325 45.029 1.00 21.80 318 VAL D C 1
ATOM 4481 O O . VAL D 1 64 ? 25.928 65.153 45.918 1.00 21.92 318 VAL D O 1
ATOM 4485 N N . PRO D 1 65 ? 26.112 64.486 43.752 1.00 21.78 319 PRO D N 1
ATOM 4486 C CA . PRO D 1 65 ? 26.959 65.706 43.490 1.00 21.90 319 PRO D CA 1
ATOM 4487 C C . PRO D 1 65 ? 26.199 66.985 43.840 1.00 22.21 319 PRO D C 1
ATOM 4488 O O . PRO D 1 65 ? 26.785 68.019 44.203 1.00 21.90 319 PRO D O 1
ATOM 4492 N N . THR D 1 66 ? 24.877 66.867 43.759 1.00 22.77 320 THR D N 1
ATOM 4493 C CA . THR D 1 66 ? 23.940 67.955 43.937 1.00 23.02 320 THR D CA 1
ATOM 4494 C C . THR D 1 66 ? 23.610 68.220 45.427 1.00 22.42 320 THR D C 1
ATOM 4495 O O . THR D 1 66 ? 22.795 69.069 45.735 1.00 21.89 320 THR D O 1
ATOM 4499 N N . LYS D 1 67 ? 24.254 67.487 46.336 1.00 21.90 321 LYS D N 1
ATOM 4500 C CA . LYS D 1 67 ? 24.094 67.657 47.782 1.00 21.58 321 LYS D CA 1
ATOM 4501 C C . LYS D 1 67 ? 22.623 67.566 48.240 1.00 21.16 321 LYS D C 1
ATOM 4502 O O . LYS D 1 67 ? 22.168 68.364 49.061 1.00 21.09 321 LYS D O 1
ATOM 4508 N N . LEU D 1 68 ? 21.888 66.607 47.679 1.00 21.16 322 LEU D N 1
ATOM 4509 C CA . LEU D 1 68 ? 20.568 66.241 48.183 1.00 21.01 322 LEU D CA 1
ATOM 4510 C C . LEU D 1 68 ? 20.615 64.989 49.062 1.00 21.72 322 LEU D C 1
ATOM 4511 O O . LEU D 1 68 ? 19.668 64.734 49.813 1.00 22.11 322 LEU D O 1
ATOM 4516 N N . ALA D 1 69 ? 21.692 64.194 48.948 1.00 20.94 323 ALA D N 1
ATOM 4517 C CA . ALA D 1 69 ? 21.876 62.979 49.749 1.00 19.92 323 ALA D CA 1
ATOM 4518 C C . ALA D 1 69 ? 23.375 62.647 49.907 1.00 19.98 323 ALA D C 1
ATOM 4519 O O . ALA D 1 69 ? 24.181 63.030 49.082 1.00 19.24 323 ALA D O 1
ATOM 4521 N N . SER D 1 70 ? 23.741 61.970 50.987 1.00 20.20 324 SER D N 1
ATOM 4522 C CA . SER D 1 70 ? 25.105 61.454 51.148 1.00 20.56 324 SER D CA 1
ATOM 4523 C C . SER D 1 70 ? 25.245 60.061 50.527 1.00 20.23 324 SER D C 1
ATOM 4524 O O . SER D 1 70 ? 26.351 59.609 50.282 1.00 20.74 324 SER D O 1
ATOM 4527 N N . GLY D 1 71 ? 24.118 59.401 50.264 1.00 19.98 325 GLY D N 1
ATOM 4528 C CA . GLY D 1 71 ? 24.090 58.055 49.705 1.00 19.90 325 GLY D CA 1
ATOM 4529 C C . GLY D 1 71 ? 22.722 57.642 49.160 1.00 20.40 325 GLY D C 1
ATOM 4530 O O . GLY D 1 71 ? 21.698 58.252 49.490 1.00 20.20 325 GLY D O 1
ATOM 4531 N N . VAL D 1 72 ? 22.718 56.621 48.295 1.00 19.42 326 VAL D N 1
ATOM 4532 C CA . VAL D 1 72 ? 21.498 56.077 47.723 1.00 19.25 326 VAL D CA 1
ATOM 4533 C C . VAL D 1 72 ? 21.528 54.534 47.791 1.00 19.26 326 VAL D C 1
ATOM 4534 O O . VAL D 1 72 ? 22.606 53.944 47.939 1.00 18.30 326 VAL D O 1
ATOM 4538 N N . PHE D 1 73 ? 20.346 53.909 47.724 1.00 18.94 327 PHE D N 1
ATOM 4539 C CA . PHE D 1 73 ? 20.221 52.464 47.702 1.00 19.16 327 PHE D CA 1
ATOM 4540 C C . PHE D 1 73 ? 19.034 51.989 46.843 1.00 20.00 327 PHE D C 1
ATOM 4541 O O . PHE D 1 73 ? 18.160 52.787 46.461 1.00 19.86 327 PHE D O 1
ATOM 4549 N N . GLY D 1 74 ? 19.032 50.691 46.542 1.00 19.65 328 GLY D N 1
ATOM 4550 C CA . GLY D 1 74 ? 17.954 50.043 45.821 1.00 20.74 328 GLY D CA 1
ATOM 4551 C C . GLY D 1 74 ? 18.063 48.529 45.907 1.00 20.71 328 GLY D C 1
ATOM 4552 O O . GLY D 1 74 ? 19.149 47.963 45.712 1.00 21.87 328 GLY D O 1
ATOM 4553 N N . PHE D 1 75 ? 16.931 47.886 46.216 1.00 19.96 329 PHE D N 1
ATOM 4554 C CA . PHE D 1 75 ? 16.855 46.462 46.418 1.00 19.28 329 PHE D CA 1
ATOM 4555 C C . PHE D 1 75 ? 15.579 45.914 45.776 1.00 20.62 329 PHE D C 1
ATOM 4556 O O . PHE D 1 75 ? 14.524 46.534 45.849 1.00 20.36 329 PHE D O 1
ATOM 4564 N N . THR D 1 76 ? 15.651 44.719 45.214 1.00 22.19 330 THR D N 1
ATOM 4565 C CA . THR D 1 76 ? 14.417 43.970 44.969 1.00 23.69 330 THR D CA 1
ATOM 4566 C C . THR D 1 76 ? 14.238 43.000 46.127 1.00 24.60 330 THR D C 1
ATOM 4567 O O . THR D 1 76 ? 15.160 42.281 46.470 1.00 26.25 330 THR D O 1
ATOM 4579 N N . ASP D 1 78 ? 12.097 40.010 47.140 1.00 27.96 332 ASP D N 1
ATOM 4580 C CA . ASP D 1 78 ? 11.193 39.009 46.590 1.00 29.43 332 ASP D CA 1
ATOM 4581 C C . ASP D 1 78 ? 10.609 38.088 47.641 1.00 29.38 332 ASP D C 1
ATOM 4582 O O . ASP D 1 78 ? 9.716 37.301 47.350 1.00 30.05 332 ASP D O 1
ATOM 4587 N N . GLN D 1 79 ? 11.126 38.197 48.863 1.00 29.44 333 GLN D N 1
ATOM 4588 C CA . GLN D 1 79 ? 10.689 37.375 49.996 1.00 29.19 333 GLN D CA 1
ATOM 4589 C C . GLN D 1 79 ? 9.529 38.000 50.731 1.00 28.61 333 GLN D C 1
ATOM 4590 O O . GLN D 1 79 ? 8.977 37.404 51.658 1.00 29.04 333 GLN D O 1
ATOM 4596 N N . LEU D 1 80 ? 9.168 39.211 50.332 1.00 28.15 334 LEU D N 1
ATOM 4597 C CA . LEU D 1 80 ? 7.946 39.826 50.833 1.00 27.50 334 LEU D CA 1
ATOM 4598 C C . LEU D 1 80 ? 6.797 39.462 49.902 1.00 27.56 334 LEU D C 1
ATOM 4599 O O . LEU D 1 80 ? 7.009 39.200 48.718 1.00 26.87 334 LEU D O 1
ATOM 4604 N N . ASP D 1 81 ? 5.584 39.437 50.450 1.00 27.63 335 ASP D N 1
ATOM 4605 C CA . ASP D 1 81 ? 4.369 39.400 49.645 1.00 27.56 335 ASP D CA 1
ATOM 4606 C C . ASP D 1 81 ? 3.440 40.482 50.179 1.00 27.04 335 ASP D C 1
ATOM 4607 O O . ASP D 1 81 ? 2.777 40.264 51.198 1.00 27.55 335 ASP D O 1
ATOM 4612 N N . PRO D 1 82 ? 3.318 41.600 49.449 1.00 26.02 336 PRO D N 1
ATOM 4613 C CA . PRO D 1 82 ? 3.852 41.669 48.070 1.00 25.16 336 PRO D CA 1
ATOM 4614 C C . PRO D 1 82 ? 5.350 41.962 47.975 1.00 24.63 336 PRO D C 1
ATOM 4615 O O . PRO D 1 82 ? 5.900 42.657 48.824 1.00 24.18 336 PRO D O 1
ATOM 4619 N N . GLY D 1 83 ? 5.990 41.419 46.941 1.00 24.37 337 GLY D N 1
ATOM 4620 C CA . GLY D 1 83 ? 7.389 41.708 46.599 1.00 23.83 337 GLY D CA 1
ATOM 4621 C C . GLY D 1 83 ? 7.549 43.167 46.237 1.00 23.53 337 GLY D C 1
ATOM 4622 O O . GLY D 1 83 ? 6.674 43.733 45.581 1.00 23.40 337 GLY D O 1
ATOM 4623 N N . LEU D 1 84 ? 8.655 43.779 46.673 1.00 22.75 338 LEU D N 1
ATOM 4624 C CA . LEU D 1 84 ? 8.882 45.217 46.469 1.00 22.50 338 LEU D CA 1
ATOM 4625 C C . LEU D 1 84 ? 10.203 45.525 45.813 1.00 22.50 338 LEU D C 1
ATOM 4626 O O . LEU D 1 84 ? 11.174 44.791 45.979 1.00 22.62 338 LEU D O 1
ATOM 4631 N N . ALA D 1 85 ? 10.223 46.619 45.061 1.00 22.15 339 ALA D N 1
ATOM 4632 C CA . ALA D 1 85 ? 11.444 47.290 44.700 1.00 22.41 339 ALA D CA 1
ATOM 4633 C C . ALA D 1 85 ? 11.531 48.480 45.658 1.00 23.06 339 ALA D C 1
ATOM 4634 O O . ALA D 1 85 ? 10.593 49.284 45.760 1.00 22.79 339 ALA D O 1
ATOM 4644 N N . PHE D 1 87 ? 13.767 51.836 46.723 1.00 21.72 341 PHE D N 1
ATOM 4645 C CA . PHE D 1 87 ? 14.785 52.837 46.412 1.00 20.85 341 PHE D CA 1
ATOM 4646 C C . PHE D 1 87 ? 14.751 53.896 47.489 1.00 21.28 341 PHE D C 1
ATOM 4647 O O . PHE D 1 87 ? 13.719 54.128 48.093 1.00 23.14 341 PHE D O 1
ATOM 4655 N N . GLY D 1 88 ? 15.864 54.555 47.745 1.00 21.31 342 GLY D N 1
ATOM 4656 C CA . GLY D 1 88 ? 15.905 55.483 48.842 1.00 20.79 342 GLY D CA 1
ATOM 4657 C C . GLY D 1 88 ? 17.196 56.248 48.894 1.00 21.45 342 GLY D C 1
ATOM 4658 O O . GLY D 1 88 ? 18.157 55.959 48.149 1.00 19.74 342 GLY D O 1
ATOM 4659 N N . ALA D 1 89 ? 17.212 57.239 49.778 1.00 21.65 343 ALA D N 1
ATOM 4660 C CA . ALA D 1 89 ? 18.366 58.113 49.922 1.00 22.19 343 ALA D CA 1
ATOM 4661 C C . ALA D 1 89 ? 18.622 58.393 51.382 1.00 22.43 343 ALA D C 1
ATOM 4662 O O . ALA D 1 89 ? 17.684 58.532 52.173 1.00 22.22 343 ALA D O 1
ATOM 4664 N N . GLN D 1 90 ? 19.895 58.447 51.753 1.00 23.53 344 GLN D N 1
ATOM 4665 C CA . GLN D 1 90 ? 20.252 58.882 53.091 1.00 24.67 344 GLN D CA 1
ATOM 4666 C C . GLN D 1 90 ? 20.787 60.308 53.021 1.00 25.08 344 GLN D C 1
ATOM 4667 O O . GLN D 1 90 ? 21.544 60.666 52.119 1.00 24.47 344 GLN D O 1
ATOM 4673 N N . LEU D 1 91 ? 20.331 61.140 53.946 1.00 25.84 345 LEU D N 1
ATOM 4674 C CA . LEU D 1 91 ? 20.687 62.555 53.925 1.00 26.92 345 LEU D CA 1
ATOM 4675 C C . LEU D 1 91 ? 21.457 62.926 55.190 1.00 27.95 345 LEU D C 1
ATOM 4676 O O . LEU D 1 91 ? 21.383 62.215 56.185 1.00 27.49 345 LEU D O 1
ATOM 4681 N N . GLN D 1 92 ? 22.212 64.023 55.135 1.00 29.98 346 GLN D N 1
ATOM 4682 C CA . GLN D 1 92 ? 22.690 64.701 56.362 1.00 31.69 346 GLN D CA 1
ATOM 4683 C C . GLN D 1 92 ? 21.542 65.560 56.894 1.00 32.65 346 GLN D C 1
ATOM 4684 O O . GLN D 1 92 ? 20.627 65.881 56.134 1.00 33.58 346 GLN D O 1
ATOM 4690 N N . PRO D 1 93 ? 21.561 65.922 58.197 1.00 33.65 347 PRO D N 1
ATOM 4691 C CA . PRO D 1 93 ? 20.368 66.518 58.838 1.00 34.16 347 PRO D CA 1
ATOM 4692 C C . PRO D 1 93 ? 19.726 67.766 58.185 1.00 34.79 347 PRO D C 1
ATOM 4693 O O . PRO D 1 93 ? 18.503 67.810 58.055 1.00 35.10 347 PRO D O 1
ATOM 4697 N N . GLY D 1 94 ? 20.519 68.754 57.776 1.00 35.02 348 GLY D N 1
ATOM 4698 C CA . GLY D 1 94 ? 19.969 69.991 57.199 1.00 35.09 348 GLY D CA 1
ATOM 4699 C C . GLY D 1 94 ? 19.514 69.940 55.743 1.00 35.31 348 GLY D C 1
ATOM 4700 O O . GLY D 1 94 ? 19.137 70.969 55.163 1.00 35.27 348 GLY D O 1
ATOM 4709 N N . ASP D 1 96 ? 17.207 69.095 52.474 1.00 33.62 350 ASP D N 1
ATOM 4710 C CA . ASP D 1 96 ? 15.790 69.177 52.143 1.00 33.18 350 ASP D CA 1
ATOM 4711 C C . ASP D 1 96 ? 15.226 67.804 51.776 1.00 32.64 350 ASP D C 1
ATOM 4712 O O . ASP D 1 96 ? 15.505 67.268 50.703 1.00 31.67 350 ASP D O 1
ATOM 4717 N N . GLN D 1 97 ? 14.415 67.267 52.686 1.00 32.86 351 GLN D N 1
ATOM 4718 C CA . GLN D 1 97 ? 13.789 65.954 52.550 1.00 32.67 351 GLN D CA 1
ATOM 4719 C C . GLN D 1 97 ? 12.809 65.915 51.399 1.00 32.05 351 GLN D C 1
ATOM 4720 O O . GLN D 1 97 ? 12.785 64.938 50.659 1.00 32.00 351 GLN D O 1
ATOM 4726 N N . ASP D 1 98 ? 11.980 66.954 51.266 1.00 31.26 352 ASP D N 1
ATOM 4727 C CA . ASP D 1 98 ? 10.962 66.977 50.206 1.00 30.85 352 ASP D CA 1
ATOM 4728 C C . ASP D 1 98 ? 11.590 67.011 48.813 1.00 29.84 352 ASP D C 1
ATOM 4729 O O . ASP D 1 98 ? 11.076 66.376 47.881 1.00 30.39 352 ASP D O 1
ATOM 4734 N N . LYS D 1 99 ? 12.715 67.713 48.677 1.00 28.15 353 LYS D N 1
ATOM 4735 C CA . LYS D 1 99 ? 13.400 67.808 47.385 1.00 26.98 353 LYS D CA 1
ATOM 4736 C C . LYS D 1 99 ? 14.107 66.514 46.986 1.00 26.03 353 LYS D C 1
ATOM 4737 O O . LYS D 1 99 ? 14.147 66.164 45.793 1.00 25.12 353 LYS D O 1
ATOM 4743 N N . ALA D 1 100 ? 14.671 65.823 47.983 1.00 24.74 354 ALA D N 1
ATOM 4744 C CA . ALA D 1 100 ? 15.425 64.610 47.735 1.00 23.91 354 ALA D CA 1
ATOM 4745 C C . ALA D 1 100 ? 14.425 63.575 47.284 1.00 22.82 354 ALA D C 1
ATOM 4746 O O . ALA D 1 100 ? 14.611 62.908 46.249 1.00 22.30 354 ALA D O 1
ATOM 4748 N N . LEU D 1 101 ? 13.336 63.492 48.042 1.00 22.50 355 LEU D N 1
ATOM 4749 C CA . LEU D 1 101 ? 12.254 62.587 47.729 1.00 21.80 355 LEU D CA 1
ATOM 4750 C C . LEU D 1 101 ? 11.617 62.848 46.337 1.00 21.97 355 LEU D C 1
ATOM 4751 O O . LEU D 1 101 ? 11.371 61.897 45.577 1.00 22.11 355 LEU D O 1
ATOM 4756 N N . GLN D 1 102 ? 11.335 64.106 45.998 1.00 21.33 356 GLN D N 1
ATOM 4757 C CA . GLN D 1 102 ? 10.816 64.410 44.657 1.00 21.28 356 GLN D CA 1
ATOM 4758 C C . GLN D 1 102 ? 11.836 64.143 43.535 1.00 21.40 356 GLN D C 1
ATOM 4759 O O . GLN D 1 102 ? 11.469 63.731 42.435 1.00 21.22 356 GLN D O 1
ATOM 4761 N N . THR D 1 103 ? 13.119 64.398 43.799 1.00 21.16 357 THR D N 1
ATOM 4762 C CA . THR D 1 103 ? 14.157 64.064 42.831 1.00 20.99 357 THR D CA 1
ATOM 4763 C C . THR D 1 103 ? 14.337 62.562 42.638 1.00 21.10 357 THR D C 1
ATOM 4764 O O . THR D 1 103 ? 14.488 62.103 41.504 1.00 21.93 357 THR D O 1
ATOM 4768 N N . LEU D 1 104 ? 14.299 61.802 43.729 1.00 20.94 358 LEU D N 1
ATOM 4769 C CA . LEU D 1 104 ? 14.356 60.323 43.683 1.00 21.63 358 LEU D CA 1
ATOM 4770 C C . LEU D 1 104 ? 13.267 59.757 42.764 1.00 22.12 358 LEU D C 1
ATOM 4771 O O . LEU D 1 104 ? 13.583 59.072 41.787 1.00 22.08 358 LEU D O 1
ATOM 4776 N N . THR D 1 105 ? 11.997 60.051 43.083 1.00 21.08 359 THR D N 1
ATOM 4777 C CA . THR D 1 105 ? 10.865 59.516 42.315 1.00 21.89 359 THR D CA 1
ATOM 4778 C C . THR D 1 105 ? 10.897 60.035 40.886 1.00 21.31 359 THR D C 1
ATOM 4779 O O . THR D 1 105 ? 10.695 59.277 39.959 1.00 21.44 359 THR D O 1
ATOM 4783 N N . ALA D 1 106 ? 11.192 61.314 40.715 1.00 21.80 360 ALA D N 1
ATOM 4784 C CA . ALA D 1 106 ? 11.284 61.863 39.373 1.00 22.48 360 ALA D CA 1
ATOM 4785 C C . ALA D 1 106 ? 12.268 61.035 38.551 1.00 22.73 360 ALA D C 1
ATOM 4786 O O . ALA D 1 106 ? 11.958 60.618 37.434 1.00 23.50 360 ALA D O 1
ATOM 4788 N N . THR D 1 107 ? 13.434 60.754 39.130 1.00 23.27 361 THR D N 1
ATOM 4789 C CA . THR D 1 107 ? 14.494 59.979 38.462 1.00 22.59 361 THR D CA 1
ATOM 4790 C C . THR D 1 107 ? 14.038 58.566 38.058 1.00 22.73 361 THR D C 1
ATOM 4791 O O . THR D 1 107 ? 14.223 58.127 36.920 1.00 22.58 361 THR D O 1
ATOM 4795 N N . LEU D 1 108 ? 13.429 57.877 39.005 1.00 22.73 362 LEU D N 1
ATOM 4796 C CA . LEU D 1 108 ? 12.879 56.537 38.790 1.00 22.27 362 LEU D CA 1
ATOM 4797 C C . LEU D 1 108 ? 11.787 56.500 37.704 1.00 22.45 362 LEU D C 1
ATOM 4798 O O . LEU D 1 108 ? 11.810 55.664 36.820 1.00 21.66 362 LEU D O 1
ATOM 4803 N N . GLU D 1 109 ? 10.878 57.473 37.735 1.00 22.74 363 GLU D N 1
ATOM 4804 C CA . GLU D 1 109 ? 9.664 57.428 36.907 1.00 21.75 363 GLU D CA 1
ATOM 4805 C C . GLU D 1 109 ? 9.776 58.152 35.568 1.00 21.43 363 GLU D C 1
ATOM 4806 O O . GLU D 1 109 ? 8.857 58.118 34.756 1.00 20.97 363 GLU D O 1
ATOM 4812 N N . SER D 1 110 ? 10.921 58.773 35.307 1.00 22.10 364 SER D N 1
ATOM 4813 C CA . SER D 1 110 ? 11.100 59.430 34.018 1.00 22.26 364 SER D CA 1
ATOM 4814 C C . SER D 1 110 ? 12.161 58.767 33.138 1.00 21.83 364 SER D C 1
ATOM 4815 O O . SER D 1 110 ? 12.789 59.437 32.332 1.00 22.38 364 SER D O 1
ATOM 4818 N N . LEU D 1 111 ? 12.326 57.450 33.226 1.00 21.28 365 LEU D N 1
ATOM 4819 C CA . LEU D 1 111 ? 13.391 56.798 32.439 1.00 20.90 365 LEU D CA 1
ATOM 4820 C C . LEU D 1 111 ? 13.121 56.761 30.929 1.00 21.93 365 LEU D C 1
ATOM 4821 O O . LEU D 1 111 ? 14.024 56.434 30.166 1.00 22.43 365 LEU D O 1
ATOM 4826 N N . SER D 1 112 ? 11.892 57.068 30.506 1.00 22.15 366 SER D N 1
ATOM 4827 C CA . SER D 1 112 ? 11.556 57.183 29.080 1.00 22.98 366 SER D CA 1
ATOM 4828 C C . SER D 1 112 ? 12.281 58.367 28.411 1.00 22.73 366 SER D C 1
ATOM 4829 O O . SER D 1 112 ? 12.553 58.344 27.213 1.00 22.58 366 SER D O 1
ATOM 4832 N N . SER D 1 113 ? 12.618 59.380 29.206 1.00 23.12 367 SER D N 1
ATOM 4833 C CA . SER D 1 113 ? 13.381 60.538 28.739 1.00 23.09 367 SER D CA 1
ATOM 4834 C C . SER D 1 113 ? 14.901 60.363 28.967 1.00 23.42 367 SER D C 1
ATOM 4835 O O . SER D 1 113 ? 15.693 61.201 28.539 1.00 23.43 367 SER D O 1
ATOM 4838 N N . LYS D 1 114 ? 15.314 59.296 29.657 1.00 22.97 368 LYS D N 1
ATOM 4839 C CA . LYS D 1 114 ? 16.744 59.027 29.809 1.00 22.82 368 LYS D CA 1
ATOM 4840 C C . LYS D 1 114 ? 17.013 57.518 29.782 1.00 22.82 368 LYS D C 1
ATOM 4841 O O . LYS D 1 114 ? 17.467 56.952 30.791 1.00 23.22 368 LYS D O 1
ATOM 4843 N N . PRO D 1 115 ? 16.746 56.853 28.631 1.00 22.10 369 PRO D N 1
ATOM 4844 C CA . PRO D 1 115 ? 16.810 55.378 28.620 1.00 21.86 369 PRO D CA 1
ATOM 4845 C C . PRO D 1 115 ? 18.183 54.782 28.958 1.00 21.25 369 PRO D C 1
ATOM 4846 O O . PRO D 1 115 ? 19.211 55.428 28.762 1.00 19.72 369 PRO D O 1
ATOM 4850 N N . PHE D 1 116 ? 18.164 53.543 29.456 1.00 20.70 370 PHE D N 1
ATOM 4851 C CA . PHE D 1 116 ? 19.386 52.750 29.714 1.00 20.17 370 PHE D CA 1
ATOM 4852 C C . PHE D 1 116 ? 20.288 52.629 28.493 1.00 20.21 370 PHE D C 1
ATOM 4853 O O . PHE D 1 116 ? 19.804 52.530 27.365 1.00 19.93 370 PHE D O 1
ATOM 4861 N N . SER D 1 117 ? 21.595 52.665 28.720 1.00 19.33 371 SER D N 1
ATOM 4862 C CA . SER D 1 117 ? 22.542 52.354 27.658 1.00 19.76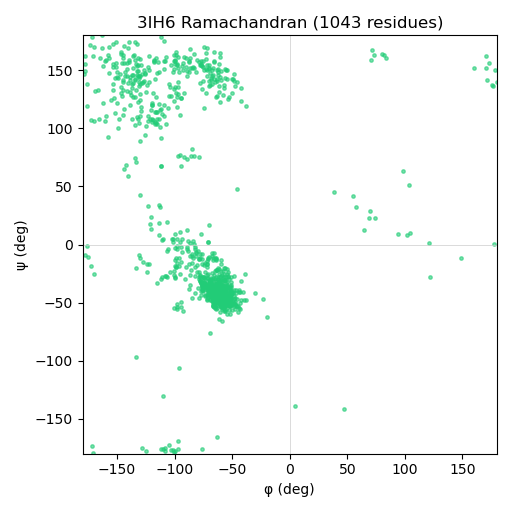 371 SER D CA 1
ATOM 4863 C C . SER D 1 117 ? 23.038 50.885 27.748 1.00 19.74 371 SER D C 1
ATOM 4864 O O . SER D 1 117 ? 23.028 50.276 28.805 1.00 18.79 371 SER D O 1
ATOM 4867 N N . GLN D 1 118 ? 23.461 50.337 26.615 1.00 20.12 372 GLN D N 1
ATOM 4868 C CA . GLN D 1 118 ? 24.012 48.982 26.553 1.00 21.37 372 GLN D CA 1
ATOM 4869 C C . GLN D 1 118 ? 25.126 48.767 27.592 1.00 20.77 372 GLN D C 1
ATOM 4870 O O . GLN D 1 118 ? 25.162 47.719 28.231 1.00 21.39 372 GLN D O 1
ATOM 4876 N N . GLU D 1 119 ? 26.017 49.756 27.765 1.00 20.98 373 GLU D N 1
ATOM 4877 C CA . GLU D 1 119 ? 27.057 49.711 28.812 1.00 19.90 373 GLU D CA 1
ATOM 4878 C C . GLU D 1 119 ? 26.470 49.460 30.218 1.00 19.26 373 GLU D C 1
ATOM 4879 O O . GLU D 1 119 ? 26.956 48.585 30.931 1.00 17.70 373 GLU D O 1
ATOM 4885 N N . GLU D 1 120 ? 25.444 50.240 30.594 1.00 17.57 374 GLU D N 1
ATOM 4886 C CA . GLU D 1 120 ? 24.705 50.032 31.854 1.00 17.69 374 GLU D CA 1
ATOM 4887 C C . GLU D 1 120 ? 24.095 48.644 31.975 1.00 17.12 374 GLU D C 1
ATOM 4888 O O . GLU D 1 120 ? 24.143 48.064 33.032 1.00 16.38 374 GLU D O 1
ATOM 4894 N N . LEU D 1 121 ? 23.455 48.146 30.919 1.00 17.43 375 LEU D N 1
ATOM 4895 C CA . LEU D 1 121 ? 22.918 46.800 30.972 1.00 17.68 375 LEU D CA 1
ATOM 4896 C C . LEU D 1 121 ? 24.047 45.790 31.199 1.00 17.67 375 LEU D C 1
ATOM 4897 O O . LEU D 1 121 ? 23.888 44.838 31.942 1.00 17.63 375 LEU D O 1
ATOM 4902 N N . GLU D 1 122 ? 25.192 46.014 30.560 1.00 18.41 376 GLU D N 1
ATOM 4903 C CA . GLU D 1 122 ? 26.277 45.033 30.659 1.00 17.85 376 GLU D CA 1
ATOM 4904 C C . GLU D 1 122 ? 26.822 44.989 32.094 1.00 17.87 376 GLU D C 1
ATOM 4905 O O . GLU D 1 122 ? 27.012 43.918 32.668 1.00 16.76 376 GLU D O 1
ATOM 4911 N N . ARG D 1 123 ? 27.080 46.162 32.669 1.00 17.42 377 ARG D N 1
ATOM 4912 C CA . ARG D 1 123 ? 27.607 46.242 34.005 1.00 17.95 377 ARG D CA 1
ATOM 4913 C C . ARG D 1 123 ? 26.679 45.494 34.963 1.00 17.95 377 ARG D C 1
ATOM 4914 O O . ARG D 1 123 ? 27.127 44.715 35.802 1.00 18.53 377 ARG D O 1
ATOM 4922 N N . ALA D 1 124 ? 25.382 45.713 34.804 1.00 17.25 378 ALA D N 1
ATOM 4923 C CA . ALA D 1 124 ? 24.406 45.214 35.747 1.00 16.16 378 ALA D CA 1
ATOM 4924 C C . ALA D 1 124 ? 24.123 43.735 35.524 1.00 15.71 378 ALA D C 1
ATOM 4925 O O . ALA D 1 124 ? 23.819 43.044 36.479 1.00 15.60 378 ALA D O 1
ATOM 4927 N N . ARG D 1 125 ? 24.247 43.269 34.271 1.00 15.26 379 ARG D N 1
ATOM 4928 C CA . ARG D 1 125 ? 24.123 41.859 33.917 1.00 16.28 379 ARG D CA 1
ATOM 4929 C C . ARG D 1 125 ? 25.305 41.068 34.505 1.00 16.31 379 ARG D C 1
ATOM 4930 O O . ARG D 1 125 ? 25.113 39.977 35.053 1.00 16.18 379 ARG D O 1
ATOM 4938 N N . SER D 1 126 ? 26.520 41.633 34.417 1.00 15.46 380 SER D N 1
ATOM 4939 C CA . SER D 1 126 ? 27.715 40.959 34.973 1.00 15.24 380 SER D CA 1
ATOM 4940 C C . SER D 1 126 ? 27.590 40.834 36.485 1.00 15.08 380 SER D C 1
ATOM 4941 O O . SER D 1 126 ? 27.803 39.764 37.035 1.00 15.53 380 SER D O 1
ATOM 4944 N N . LYS D 1 127 ? 27.181 41.917 37.144 1.00 15.44 381 LYS D N 1
ATOM 4945 C CA . LYS D 1 127 ? 26.869 41.868 38.579 1.00 15.80 381 LYS D CA 1
ATOM 4946 C C . LYS D 1 127 ? 25.886 40.758 38.959 1.00 14.75 381 LYS D C 1
ATOM 4947 O O . LYS D 1 127 ? 26.137 40.002 39.895 1.00 14.97 381 LYS D O 1
ATOM 4953 N N . TRP D 1 128 ? 24.778 40.651 38.230 1.00 15.60 382 TRP D N 1
ATOM 4954 C CA . TRP D 1 128 ? 23.741 39.589 38.489 1.00 16.12 382 TRP D CA 1
ATOM 4955 C C . TRP D 1 128 ? 24.317 38.193 38.319 1.00 16.68 382 TRP D C 1
ATOM 4956 O O . TRP D 1 128 ? 24.175 37.347 39.203 1.00 17.98 382 TRP D O 1
ATOM 4967 N N . LEU D 1 129 ? 24.990 37.957 37.197 1.00 17.99 383 LEU D N 1
ATOM 4968 C CA . LEU D 1 129 ? 25.488 36.610 36.856 1.00 18.73 383 LEU D CA 1
ATOM 4969 C C . LEU D 1 129 ? 26.634 36.211 37.770 1.00 18.75 383 LEU D C 1
ATOM 4970 O O . LEU D 1 129 ? 26.778 35.034 38.074 1.00 19.74 383 LEU D O 1
ATOM 4975 N N . THR D 1 130 ? 27.433 37.188 38.194 1.00 18.10 384 THR D N 1
ATOM 4976 C CA . THR D 1 130 ? 28.489 36.964 39.180 1.00 17.26 384 THR D CA 1
ATOM 4977 C C . THR D 1 130 ? 27.920 36.454 40.523 1.00 17.46 384 THR D C 1
ATOM 4978 O O . THR D 1 130 ? 28.410 35.462 41.061 1.00 17.90 384 THR D O 1
ATOM 4982 N N . ALA D 1 131 ? 26.923 37.142 41.064 1.00 16.67 385 ALA D N 1
ATOM 4983 C CA . ALA D 1 131 ? 26.278 36.702 42.291 1.00 17.46 385 ALA D CA 1
ATOM 4984 C C . ALA D 1 131 ? 25.603 35.333 42.078 1.00 17.68 385 ALA D C 1
ATOM 4985 O O . ALA D 1 131 ? 25.692 34.498 42.936 1.00 17.32 385 ALA D O 1
ATOM 4987 N N . TRP D 1 132 ? 24.956 35.114 40.927 1.00 18.16 386 TRP D N 1
ATOM 4988 C CA . TRP D 1 132 ? 24.378 33.796 40.646 1.00 19.09 386 TRP D CA 1
ATOM 4989 C C . TRP D 1 132 ? 25.426 32.647 40.630 1.00 20.37 386 TRP D C 1
ATOM 4990 O O . TRP D 1 132 ? 25.194 31.587 41.217 1.00 19.44 386 TRP D O 1
ATOM 5001 N N . GLN D 1 133 ? 26.572 32.865 39.969 1.00 21.47 387 GLN D N 1
ATOM 5002 C 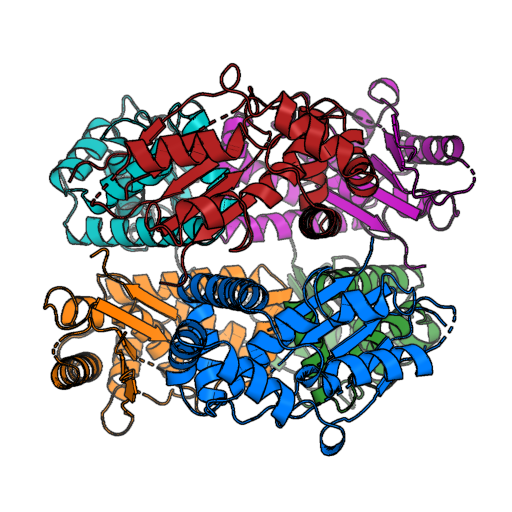CA . GLN D 1 133 ? 27.656 31.888 39.989 1.00 22.98 387 GLN D CA 1
ATOM 5003 C C . GLN D 1 133 ? 28.152 31.620 41.399 1.00 23.92 387 GLN D C 1
ATOM 5004 O O . GLN D 1 133 ? 28.421 30.462 41.745 1.00 24.90 387 GLN D O 1
ATOM 5010 N N . GLN D 1 134 ? 28.273 32.680 42.206 1.00 24.40 388 GLN D N 1
ATOM 5011 C CA . GLN D 1 134 ? 28.685 32.546 43.616 1.00 25.43 388 GLN D CA 1
ATOM 5012 C C . GLN D 1 134 ? 27.667 31.751 44.403 1.00 25.24 388 GLN D C 1
ATOM 5013 O O . GLN D 1 134 ? 28.034 30.966 45.258 1.00 26.01 388 GLN D O 1
ATOM 5019 N N . THR D 1 135 ? 26.387 31.932 44.099 1.00 25.06 389 THR D N 1
ATOM 5020 C CA . THR D 1 135 ? 25.373 31.147 44.776 1.00 25.62 389 THR D CA 1
ATOM 5021 C C . THR D 1 135 ? 25.529 29.700 44.370 1.00 25.62 389 THR D C 1
ATOM 5022 O O . THR D 1 135 ? 25.586 28.804 45.220 1.00 25.02 389 THR D O 1
ATOM 5026 N N . TYR D 1 136 ? 25.656 29.506 43.059 1.00 26.44 390 TYR D N 1
ATOM 5027 C CA . TYR D 1 136 ? 25.622 28.177 42.424 1.00 27.11 390 TYR D CA 1
ATOM 5028 C C . TYR D 1 136 ? 26.766 27.279 42.891 1.00 26.32 390 TYR D C 1
ATOM 5029 O O . TYR D 1 136 ? 26.608 26.078 42.921 1.00 26.66 390 TYR D O 1
ATOM 5038 N N . ALA D 1 137 ? 27.896 27.871 43.292 1.00 25.91 391 ALA D N 1
ATOM 5039 C CA . ALA D 1 137 ? 29.087 27.115 43.690 1.00 25.63 391 ALA D CA 1
ATOM 5040 C C . ALA D 1 137 ? 28.987 26.488 45.100 1.00 25.62 391 ALA D C 1
ATOM 5041 O O . ALA D 1 137 ? 29.755 25.584 45.456 1.00 25.32 391 ALA D O 1
ATOM 5043 N N . ASP D 1 138 ? 28.039 26.975 45.888 1.00 24.56 392 ASP D N 1
ATOM 5044 C CA . ASP D 1 138 ? 27.866 26.514 47.246 1.00 24.11 392 ASP D CA 1
ATOM 5045 C C . ASP D 1 138 ? 26.570 25.724 47.376 1.00 23.18 392 ASP D C 1
ATOM 5046 O O . ASP D 1 138 ? 25.490 26.303 47.270 1.00 22.71 392 ASP D O 1
ATOM 5051 N N . PRO D 1 139 ? 26.679 24.411 47.630 1.00 22.88 393 PRO D N 1
ATOM 5052 C CA . PRO D 1 139 ? 25.533 23.532 47.867 1.00 22.78 393 PRO D CA 1
ATOM 5053 C C . PRO D 1 139 ? 24.545 24.095 48.881 1.00 22.75 393 PRO D C 1
ATOM 5054 O O . PRO D 1 139 ? 23.343 23.986 48.668 1.00 22.99 393 PRO D O 1
ATOM 5058 N N . GLU D 1 140 ? 25.031 24.731 49.949 1.00 22.21 394 GLU D N 1
ATOM 5059 C CA . GLU D 1 140 ? 24.134 25.324 50.948 1.00 22.35 394 GLU D CA 1
ATOM 5060 C C . GLU D 1 140 ? 23.296 26.477 50.393 1.00 21.54 394 GLU D C 1
ATOM 5061 O O . GLU D 1 140 ? 22.085 26.553 50.636 1.00 20.50 394 GLU D O 1
ATOM 5067 N N . LYS D 1 141 ? 23.955 27.379 49.668 1.00 20.03 395 LYS D N 1
ATOM 5068 C CA . LYS D 1 141 ? 23.282 28.490 48.987 1.00 19.88 395 LYS D CA 1
ATOM 5069 C C . LYS D 1 141 ? 22.347 27.995 47.870 1.00 19.06 395 LYS D C 1
ATOM 5070 O O . LYS D 1 141 ? 21.231 28.478 47.745 1.00 18.80 395 LYS D O 1
ATOM 5076 N N . VAL D 1 142 ? 22.798 27.050 47.047 1.00 18.90 396 VAL D N 1
ATOM 5077 C CA . VAL D 1 142 ? 21.894 26.396 46.044 1.00 18.96 396 VAL D CA 1
ATOM 5078 C C . VAL D 1 142 ? 20.595 25.902 46.667 1.00 18.50 396 VAL D C 1
ATOM 5079 O O . VAL D 1 142 ? 19.514 26.294 46.238 1.00 18.88 396 VAL D O 1
ATOM 5083 N N . GLY D 1 143 ? 20.694 25.059 47.688 1.00 18.89 397 GLY D N 1
ATOM 5084 C CA . GLY D 1 143 ? 19.502 24.594 48.414 1.00 19.89 397 GLY D CA 1
ATOM 5085 C C . GLY D 1 143 ? 18.552 25.714 48.820 1.00 19.98 397 GLY D C 1
ATOM 5086 O O . GLY D 1 143 ? 17.347 25.635 48.613 1.00 20.91 397 GLY D O 1
ATOM 5087 N N . VAL D 1 144 ? 19.089 26.782 49.379 1.00 19.92 398 VAL D N 1
ATOM 5088 C CA . VAL D 1 144 ? 18.236 27.903 49.790 1.00 19.89 398 VAL D CA 1
ATOM 5089 C C . VAL D 1 144 ? 17.591 28.615 48.567 1.00 18.91 398 VAL D C 1
ATOM 5090 O O . VAL D 1 144 ? 16.369 28.833 48.523 1.00 18.07 398 VAL D O 1
ATOM 5094 N N . ALA D 1 145 ? 18.403 28.941 47.569 1.00 18.55 399 ALA D N 1
ATOM 5095 C CA . ALA D 1 145 ? 17.874 29.464 46.304 1.00 18.20 399 ALA D CA 1
ATOM 5096 C C . ALA D 1 145 ? 16.790 28.553 45.616 1.00 18.98 399 ALA D C 1
ATOM 5097 O O . ALA D 1 145 ? 15.740 29.038 45.131 1.00 17.95 399 ALA D O 1
ATOM 5099 N N . LEU D 1 146 ? 17.056 27.251 45.558 1.00 18.20 400 LEU D N 1
ATOM 5100 C CA . LEU D 1 146 ? 16.079 26.315 45.029 1.00 19.55 400 LEU D CA 1
ATOM 5101 C C . LEU D 1 146 ? 14.816 26.331 45.895 1.00 19.85 400 LEU D C 1
ATOM 5102 O O . LEU D 1 146 ? 13.671 26.355 45.380 1.00 19.92 400 LEU D O 1
ATOM 5107 N N . SER D 1 147 ? 15.015 26.377 47.208 1.00 18.85 401 SER D N 1
ATOM 5108 C CA . SER D 1 147 ? 13.874 26.480 48.103 1.00 19.33 401 SER D CA 1
ATOM 5109 C C . SER D 1 147 ? 13.035 27.761 47.850 1.00 19.73 401 SER D C 1
ATOM 5110 O O . SER D 1 147 ? 11.797 27.725 47.894 1.00 20.19 401 SER D O 1
ATOM 5113 N N . GLU D 1 148 ? 13.710 28.883 47.640 1.00 19.02 402 GLU D N 1
ATOM 5114 C CA . GLU D 1 148 ? 13.044 30.172 47.356 1.00 19.96 402 GLU D CA 1
ATOM 5115 C C . GLU D 1 148 ? 12.359 30.208 45.970 1.00 20.35 402 GLU D C 1
ATOM 5116 O O . GLU D 1 148 ? 11.321 30.841 45.797 1.00 20.69 402 GLU D O 1
ATOM 5122 N N . ALA D 1 149 ? 12.971 29.565 44.977 1.00 20.70 403 ALA D N 1
ATOM 5123 C CA . ALA D 1 149 ? 12.362 29.366 43.654 1.00 21.21 403 ALA D CA 1
ATOM 5124 C C . ALA D 1 149 ? 11.052 28.591 43.788 1.00 20.94 403 ALA D C 1
ATOM 5125 O O . ALA D 1 149 ? 10.037 28.948 43.169 1.00 22.05 403 ALA D O 1
ATOM 5127 N N . ILE D 1 150 ? 11.072 27.513 44.565 1.00 21.77 404 ILE D N 1
ATOM 5128 C CA . ILE D 1 150 ? 9.846 26.720 44.819 1.00 22.00 404 ILE D CA 1
ATOM 5129 C C . ILE D 1 150 ? 8.804 27.557 45.590 1.00 22.33 404 ILE D C 1
ATOM 5130 O O . ILE D 1 150 ? 7.620 27.542 45.271 1.00 22.36 404 ILE D O 1
ATOM 5135 N N . ALA D 1 151 ? 9.256 28.303 46.591 1.00 22.75 405 ALA D N 1
ATOM 5136 C CA . ALA D 1 151 ? 8.383 29.235 47.301 1.00 23.76 405 ALA D CA 1
ATOM 5137 C C . ALA D 1 151 ? 7.865 30.416 46.404 1.00 23.98 405 ALA D C 1
ATOM 5138 O O . ALA D 1 151 ? 6.831 31.012 46.706 1.00 23.85 405 ALA D O 1
ATOM 5140 N N . SER D 1 152 ? 8.578 30.738 45.324 1.00 23.67 406 SER D N 1
ATOM 5141 C CA . SER D 1 152 ? 8.138 31.786 44.375 1.00 24.70 406 SER D CA 1
ATOM 5142 C C . SER D 1 152 ? 7.188 31.234 43.320 1.00 24.19 406 SER D C 1
ATOM 5143 O O . SER D 1 152 ? 6.420 31.964 42.739 1.00 24.62 406 SER D O 1
ATOM 5146 N N . GLY D 1 153 ? 7.237 29.931 43.093 1.00 24.00 407 GLY D N 1
ATOM 5147 C CA . GLY D 1 153 ? 6.220 29.281 42.282 1.00 23.12 407 GLY D CA 1
ATOM 5148 C C . GLY D 1 153 ? 6.701 28.077 41.503 1.00 22.26 407 GLY D C 1
ATOM 5149 O O . GLY D 1 153 ? 5.881 27.343 40.973 1.00 22.02 407 GLY D O 1
ATOM 5150 N N . ASP D 1 154 ? 8.024 27.873 41.445 1.00 21.95 408 ASP D N 1
ATOM 5151 C CA . ASP D 1 154 ? 8.632 26.903 40.516 1.00 21.34 408 ASP D CA 1
ATOM 5152 C C . ASP D 1 154 ? 10.156 26.790 40.708 1.00 20.50 408 ASP D C 1
ATOM 5153 O O . ASP D 1 154 ? 10.868 27.785 40.537 1.00 19.95 408 ASP D O 1
ATOM 5158 N N . TRP D 1 155 ? 10.654 25.589 41.056 1.00 19.57 409 TRP D N 1
ATOM 5159 C CA . TRP D 1 155 ? 12.108 25.341 41.286 1.00 18.25 409 TRP D CA 1
ATOM 5160 C C . TRP D 1 155 ? 12.944 25.703 40.078 1.00 17.96 409 TRP D C 1
ATOM 5161 O O . TRP D 1 155 ? 14.091 26.095 40.209 1.00 17.26 409 TRP D O 1
ATOM 5172 N N . ARG D 1 156 ? 12.359 25.544 38.899 1.00 17.95 410 ARG D N 1
ATOM 5173 C CA . ARG D 1 156 ? 13.056 25.855 37.648 1.00 18.76 410 ARG D CA 1
ATOM 5174 C C . ARG D 1 156 ? 13.410 27.337 37.506 1.00 18.97 410 ARG D C 1
ATOM 5175 O O . ARG D 1 156 ? 14.411 27.674 36.840 1.00 18.74 410 ARG D O 1
ATOM 5183 N N . LEU D 1 157 ? 12.616 28.217 38.130 1.00 18.54 411 LEU D N 1
ATOM 5184 C CA . LEU D 1 157 ? 12.952 29.673 38.168 1.00 19.22 411 LEU D CA 1
ATOM 5185 C C . LEU D 1 157 ? 14.398 30.011 38.575 1.00 20.27 411 LEU D C 1
ATOM 5186 O O . LEU D 1 157 ? 14.903 31.063 38.171 1.00 21.34 411 LEU D O 1
ATOM 5191 N N . PHE D 1 158 ? 15.068 29.155 39.358 1.00 20.88 412 PHE D N 1
ATOM 5192 C CA . PHE D 1 158 ? 16.467 29.453 39.784 1.00 21.81 412 PHE D CA 1
ATOM 5193 C C . PHE D 1 158 ? 17.437 29.515 38.593 1.00 21.07 412 PHE D C 1
ATOM 5194 O O . PHE D 1 158 ? 18.227 30.487 38.431 1.00 20.28 412 PHE D O 1
ATOM 5202 N N . PHE D 1 159 ? 17.353 28.500 37.746 1.00 19.99 413 PHE D N 1
ATOM 5203 C CA . PHE D 1 159 ? 18.105 28.483 36.490 1.00 19.03 413 PHE D CA 1
ATOM 5204 C C . PHE D 1 159 ? 17.509 29.369 35.426 1.00 19.33 413 PHE D C 1
ATOM 5205 O O . PHE D 1 159 ? 18.224 29.866 34.579 1.00 19.11 413 PHE D O 1
ATOM 5213 N N . LEU D 1 160 ? 16.180 29.504 35.428 1.00 19.76 414 LEU D N 1
ATOM 5214 C CA . LEU D 1 160 ? 15.476 30.163 34.336 1.00 19.92 414 LEU D CA 1
ATOM 5215 C C . LEU D 1 160 ? 15.689 31.680 34.422 1.00 20.43 414 LEU D C 1
ATOM 5216 O O . LEU D 1 160 ? 15.785 32.365 33.418 1.00 19.49 414 LEU D O 1
ATOM 5221 N N . GLN D 1 161 ? 15.801 32.215 35.633 1.00 21.42 415 GLN D N 1
ATOM 5222 C CA . GLN D 1 161 ? 16.110 33.635 35.713 1.00 22.43 415 GLN D CA 1
ATOM 5223 C C . GLN D 1 161 ? 17.520 33.983 35.225 1.00 23.37 415 GLN D C 1
ATOM 5224 O O . GLN D 1 161 ? 17.706 34.994 34.549 1.00 24.84 415 GLN D O 1
ATOM 5230 N N . ARG D 1 162 ? 18.489 33.124 35.528 1.00 24.18 416 ARG D N 1
ATOM 5231 C CA . ARG D 1 162 ? 19.841 33.195 34.970 1.00 23.65 416 ARG D CA 1
ATOM 5232 C C . ARG D 1 162 ? 19.793 33.227 33.447 1.00 23.78 416 ARG D C 1
ATOM 5233 O O . ARG D 1 162 ? 20.407 34.103 32.823 1.00 22.86 416 ARG D O 1
ATOM 5241 N N . ASP D 1 163 ? 19.064 32.281 32.848 1.00 23.35 417 ASP D N 1
ATOM 5242 C CA . ASP D 1 163 ? 18.906 32.278 31.385 1.00 23.71 417 ASP D CA 1
ATOM 5243 C C . ASP D 1 163 ? 18.313 33.576 30.806 1.00 23.73 417 ASP D C 1
ATOM 5244 O O . ASP D 1 163 ? 18.836 34.115 29.815 1.00 24.08 417 ASP D O 1
ATOM 5249 N N . ARG D 1 164 ? 17.234 34.064 31.414 1.00 22.99 418 ARG D N 1
ATOM 5250 C CA . ARG D 1 164 ? 16.642 35.351 31.022 1.00 23.84 418 ARG D CA 1
ATOM 5251 C C . ARG D 1 164 ? 17.616 36.540 31.167 1.00 22.84 418 ARG D C 1
ATOM 5252 O O . ARG D 1 164 ? 17.716 37.364 30.280 1.00 23.52 418 ARG D O 1
ATOM 5260 N N . VAL D 1 165 ? 18.322 36.622 32.286 1.00 22.78 419 VAL D N 1
ATOM 5261 C CA . VAL D 1 165 ? 19.355 37.646 32.492 1.00 22.37 419 VAL D CA 1
ATOM 5262 C C . VAL D 1 165 ? 20.434 37.544 31.391 1.00 23.48 419 VAL D C 1
ATOM 5263 O O . VAL D 1 165 ? 20.839 38.559 30.812 1.00 22.97 419 VAL D O 1
ATOM 5267 N N . ARG D 1 166 ? 20.866 36.312 31.102 1.00 23.27 420 ARG D N 1
ATOM 5268 C CA . ARG D 1 166 ? 21.808 36.037 30.035 1.00 24.20 420 ARG D CA 1
ATOM 5269 C C . ARG D 1 166 ? 21.305 36.531 28.683 1.00 24.53 420 ARG D C 1
ATOM 5270 O O . ARG D 1 166 ? 22.085 37.059 27.897 1.00 25.12 420 ARG D O 1
ATOM 5278 N N . GLU D 1 167 ? 20.006 36.370 28.420 1.00 24.83 421 GLU D N 1
ATOM 5279 C CA . GLU D 1 167 ? 19.400 36.761 27.138 1.00 24.38 421 GLU D CA 1
ATOM 5280 C C . GLU D 1 167 ? 18.768 38.152 27.131 1.00 24.58 421 GLU D C 1
ATOM 5281 O O . GLU D 1 167 ? 18.211 38.577 26.112 1.00 24.62 421 GLU D O 1
ATOM 5283 N N . ALA D 1 168 ? 18.859 38.869 28.243 1.00 24.05 422 ALA D N 1
ATOM 5284 C CA . ALA D 1 168 ? 18.148 40.132 28.381 1.00 24.02 422 ALA D CA 1
ATOM 5285 C C . ALA D 1 168 ? 18.648 41.166 27.381 1.00 24.38 422 ALA D C 1
ATOM 5286 O O . ALA D 1 168 ? 19.871 41.417 27.272 1.00 22.41 422 ALA D O 1
ATOM 5288 N N . LYS D 1 169 ? 17.683 41.722 26.643 1.00 24.12 423 LYS D N 1
ATOM 5289 C CA . LYS D 1 169 ? 17.948 42.758 25.664 1.00 25.05 423 LYS D CA 1
ATOM 5290 C C . LYS D 1 169 ? 17.699 44.088 26.319 1.00 24.75 423 LYS D C 1
ATOM 5291 O O . LYS D 1 169 ? 16.832 44.190 27.177 1.00 25.09 423 LYS D O 1
ATOM 5293 N N . LEU D 1 170 ? 18.441 45.109 25.901 1.00 25.49 424 LEU D N 1
ATOM 5294 C CA . LEU D 1 170 ? 18.264 46.469 26.419 1.00 25.39 424 LEU D CA 1
ATOM 5295 C C . LEU D 1 170 ? 16.787 46.903 26.446 1.00 25.87 424 LEU D C 1
ATOM 5296 O O . LEU D 1 170 ? 16.267 47.368 27.475 1.00 24.98 424 LEU D O 1
ATOM 5301 N N . ASP D 1 171 ? 16.104 46.716 25.321 1.00 26.23 425 ASP D N 1
ATOM 5302 C CA . ASP D 1 171 ? 14.720 47.083 25.218 1.00 27.88 425 ASP D CA 1
ATOM 5303 C C . ASP D 1 171 ? 13.777 46.429 26.258 1.00 28.49 425 ASP D C 1
ATOM 5304 O O . ASP D 1 171 ? 12.825 47.081 26.730 1.00 28.70 425 ASP D O 1
ATOM 5309 N N . ASP D 1 172 ? 14.038 45.172 26.628 1.00 27.71 426 ASP D N 1
ATOM 5310 C CA . ASP D 1 172 ? 13.177 44.488 27.601 1.00 27.45 426 ASP D CA 1
ATOM 5311 C C . ASP D 1 172 ? 13.383 45.097 28.974 1.00 26.00 426 ASP D C 1
ATOM 5312 O O . ASP D 1 172 ? 12.414 45.373 29.677 1.00 25.32 426 ASP D O 1
ATOM 5317 N N . VAL D 1 173 ? 14.650 45.292 29.348 1.00 24.49 427 VAL D N 1
ATOM 5318 C CA . VAL D 1 173 ? 14.990 45.992 30.608 1.00 23.32 427 VAL D CA 1
ATOM 5319 C C . VAL D 1 173 ? 14.385 47.418 30.661 1.00 21.86 427 VAL D C 1
ATOM 5320 O O . VAL D 1 173 ? 13.711 47.765 31.613 1.00 21.46 427 VAL D O 1
ATOM 5324 N N . GLN D 1 174 ? 14.585 48.208 29.620 1.00 21.15 428 GLN D N 1
ATOM 5325 C CA . GLN D 1 174 ? 13.908 49.505 29.493 1.00 21.43 428 GLN D CA 1
ATOM 5326 C C . GLN D 1 174 ? 12.425 49.414 29.826 1.00 21.34 428 GLN D C 1
ATOM 5327 O O . GLN D 1 174 ? 11.927 50.154 30.669 1.00 20.51 428 GLN D O 1
ATOM 5333 N N . ARG D 1 175 ? 11.764 48.468 29.162 1.00 22.40 429 ARG D N 1
ATOM 5334 C CA . ARG D 1 175 ? 10.305 48.302 29.136 1.00 23.79 429 ARG D CA 1
ATOM 5335 C C . ARG D 1 175 ? 9.728 47.921 30.492 1.00 23.42 429 ARG D C 1
ATOM 5336 O O . ARG D 1 175 ? 8.691 48.440 30.922 1.00 22.31 429 ARG D O 1
ATOM 5344 N N . ALA D 1 176 ? 10.411 47.003 31.165 1.00 23.99 430 ALA D N 1
ATOM 5345 C CA . ALA D 1 176 ? 9.995 46.548 32.495 1.00 23.84 430 ALA D CA 1
ATOM 5346 C C . ALA D 1 176 ? 10.162 47.631 33.553 1.00 23.76 430 ALA D C 1
ATOM 5347 O O . ALA D 1 176 ? 9.339 47.759 34.465 1.00 24.38 430 ALA D O 1
ATOM 5349 N N . ALA D 1 177 ? 11.249 48.386 33.474 1.00 24.42 431 ALA D N 1
ATOM 5350 C CA . ALA D 1 177 ? 11.485 49.452 34.463 1.00 24.55 431 ALA D CA 1
ATOM 5351 C C . ALA D 1 177 ? 10.386 50.477 34.318 1.00 24.86 431 ALA D C 1
ATOM 5352 O O . ALA D 1 177 ? 9.634 50.747 35.269 1.00 25.11 431 ALA D O 1
ATOM 5354 N N . VAL D 1 178 ? 10.262 50.984 33.092 1.00 24.64 432 VAL D N 1
ATOM 5355 C CA . VAL D 1 178 ? 9.241 51.979 32.716 1.00 23.81 432 VAL D CA 1
ATOM 5356 C C . VAL D 1 178 ? 7.828 51.540 33.113 1.00 23.47 432 VAL D C 1
ATOM 5357 O O . VAL D 1 178 ? 7.097 52.344 33.638 1.00 23.30 432 VAL D O 1
ATOM 5361 N N . ALA D 1 179 ? 7.486 50.262 32.914 1.00 23.09 433 ALA D N 1
ATOM 5362 C CA . ALA D 1 179 ? 6.129 49.742 33.192 1.00 23.11 433 ALA D CA 1
ATOM 5363 C C . ALA D 1 179 ? 5.742 49.699 34.683 1.00 22.98 433 ALA D C 1
ATOM 5364 O O . ALA D 1 179 ? 4.565 49.902 35.012 1.00 21.79 433 ALA D O 1
ATOM 5366 N N . TYR D 1 180 ? 6.737 49.413 35.548 1.00 22.06 434 TYR D N 1
ATOM 5367 C CA . TYR D 1 180 ? 6.552 49.177 36.997 1.00 20.96 434 TYR D CA 1
ATOM 5368 C C . TYR D 1 180 ? 6.993 50.354 37.884 1.00 21.21 434 TYR D C 1
ATOM 5369 O O . TYR D 1 180 ? 6.529 50.496 39.017 1.00 20.72 434 TYR D O 1
ATOM 5378 N N . LEU D 1 181 ? 7.892 51.190 37.373 1.00 20.66 435 LEU D N 1
ATOM 5379 C CA . LEU D 1 181 ? 8.342 52.338 38.131 1.00 20.98 435 LEU D CA 1
ATOM 5380 C C . LEU D 1 181 ? 7.491 53.528 37.731 1.00 21.76 435 LEU D C 1
ATOM 5381 O O . LEU D 1 181 ? 7.955 54.438 37.057 1.00 22.33 435 LEU D O 1
ATOM 5386 N N . VAL D 1 182 ? 6.211 53.476 38.092 1.00 22.40 436 VAL D N 1
ATOM 5387 C CA . VAL D 1 182 ? 5.283 54.565 37.805 1.00 22.44 436 VAL D CA 1
ATOM 5388 C C . VAL D 1 182 ? 4.523 54.937 39.069 1.00 22.86 436 VAL D C 1
ATOM 5389 O O . VAL D 1 182 ? 4.389 54.104 39.971 1.00 22.51 436 VAL D O 1
ATOM 5393 N N . ARG D 1 183 ? 3.967 56.152 39.099 1.00 24.18 437 ARG D N 1
ATOM 5394 C CA . ARG D 1 183 ? 3.376 56.738 40.316 1.00 25.47 437 ARG D CA 1
ATOM 5395 C C . ARG D 1 183 ? 2.216 55.920 40.865 1.00 26.21 437 ARG D C 1
ATOM 5396 O O . ARG D 1 183 ? 2.011 55.878 42.068 1.00 26.72 437 ARG D O 1
ATOM 5404 N N . SER D 1 184 ? 1.474 55.252 39.987 1.00 27.04 438 SER D N 1
ATOM 5405 C CA . SER D 1 184 ? 0.369 54.385 40.408 1.00 27.71 438 SER D CA 1
ATOM 5406 C C . SER D 1 184 ? 0.847 53.101 41.122 1.00 28.85 438 SER D C 1
ATOM 5407 O O . SER D 1 184 ? 0.027 52.356 41.688 1.00 29.12 438 SER D O 1
ATOM 5410 N N . ASN D 1 185 ? 2.156 52.832 41.081 1.00 29.45 439 ASN D N 1
ATOM 5411 C CA . ASN D 1 185 ? 2.703 51.594 41.646 1.00 30.00 439 ASN D CA 1
ATOM 5412 C C . ASN D 1 185 ? 3.591 51.869 42.853 1.00 30.58 439 ASN D C 1
ATOM 5413 O O . ASN D 1 185 ? 4.246 50.955 43.366 1.00 30.12 439 ASN D O 1
ATOM 5418 N N . ARG D 1 186 ? 3.610 53.123 43.314 1.00 31.07 440 ARG D N 1
ATOM 5419 C CA . ARG D 1 186 ? 4.578 53.515 44.332 1.00 31.51 440 ARG D CA 1
ATOM 5420 C C . ARG D 1 186 ? 4.025 54.084 45.618 1.00 32.09 440 ARG D C 1
ATOM 5421 O O . ARG D 1 186 ? 2.990 54.731 45.659 1.00 32.26 440 ARG D O 1
ATOM 5429 N N . THR D 1 187 ? 4.777 53.861 46.680 1.00 32.27 441 THR D N 1
ATOM 5430 C CA . THR D 1 187 ? 4.459 54.420 47.970 1.00 32.08 441 THR D CA 1
ATOM 5431 C C . THR D 1 187 ? 5.706 55.166 48.430 1.00 32.12 441 THR D C 1
ATOM 5432 O O . THR D 1 187 ? 6.848 54.786 48.098 1.00 31.69 441 THR D O 1
ATOM 5436 N N . GLU D 1 188 ? 5.468 56.242 49.162 1.00 31.33 442 GLU D N 1
ATOM 5437 C CA . GLU D 1 188 ? 6.504 57.129 49.617 1.00 31.44 442 GLU D CA 1
ATOM 5438 C C . GLU D 1 188 ? 6.737 56.982 51.103 1.00 31.14 442 GLU D C 1
ATOM 5439 O O . GLU D 1 188 ? 5.892 56.460 51.830 1.00 31.06 442 GLU D O 1
ATOM 5445 N N . GLY D 1 189 ? 7.896 57.444 51.544 1.00 30.29 443 GLY D N 1
ATOM 5446 C CA . GLY D 1 189 ? 8.199 57.497 52.959 1.00 29.84 443 GLY D CA 1
ATOM 5447 C C . GLY D 1 189 ? 9.354 58.429 53.236 1.00 29.03 443 GLY D C 1
ATOM 5448 O O . GLY D 1 189 ? 10.214 58.636 52.374 1.00 28.47 443 GLY D O 1
ATOM 5449 N N . ARG D 1 190 ? 9.358 58.965 54.451 1.00 28.69 444 ARG D N 1
ATOM 5450 C CA . ARG D 1 190 ? 10.458 59.730 55.020 1.00 29.16 444 ARG D CA 1
ATOM 5451 C C . ARG D 1 190 ? 10.744 59.202 56.430 1.00 29.09 444 ARG D C 1
ATOM 5452 O O . ARG D 1 190 ? 9.818 58.829 57.177 1.00 28.65 444 ARG D O 1
ATOM 5460 N N . TYR D 1 191 ? 12.019 59.216 56.803 1.00 28.86 445 TYR D N 1
ATOM 5461 C CA . TYR D 1 191 ? 12.416 59.040 58.192 1.00 28.70 445 TYR D CA 1
ATOM 5462 C C . TYR D 1 191 ? 13.100 60.313 58.681 1.00 29.47 445 TYR D C 1
ATOM 5463 O O . TYR D 1 191 ? 14.159 60.674 58.186 1.00 28.44 445 TYR D O 1
ATOM 5472 N N . ILE D 1 192 ? 12.452 60.992 59.630 1.00 30.84 446 ILE D N 1
ATOM 5473 C CA . ILE D 1 192 ? 12.935 62.240 60.220 1.00 32.45 446 ILE D CA 1
ATOM 5474 C C . ILE D 1 192 ? 13.271 61.930 61.669 1.00 33.56 446 ILE D C 1
ATOM 5475 O O . ILE D 1 192 ? 12.366 61.866 62.504 1.00 33.53 446 ILE D O 1
ATOM 5480 N N . PRO D 1 193 ? 14.566 61.739 61.977 1.00 34.79 447 PRO D N 1
ATOM 5481 C CA . PRO D 1 193 ? 14.959 61.338 63.329 1.00 36.21 447 PRO D CA 1
ATOM 5482 C C . PRO D 1 193 ? 14.426 62.274 64.422 1.00 37.80 447 PRO D C 1
ATOM 5483 O O . PRO D 1 193 ? 14.214 63.459 64.167 1.00 37.56 447 PRO D O 1
ATOM 5487 N N . THR D 1 194 ? 14.192 61.714 65.610 1.00 39.98 448 THR D N 1
ATOM 5488 C CA . THR D 1 194 ? 13.791 62.480 66.798 1.00 42.16 448 THR D CA 1
ATOM 5489 C C . THR D 1 194 ? 14.999 63.055 67.559 1.00 43.22 448 THR D C 1
ATOM 5490 O O . THR D 1 194 ? 15.451 62.468 68.553 1.00 44.16 448 THR D O 1
ATOM 5492 N N . GLU D 1 195 ? 15.505 64.200 67.090 1.00 44.12 449 GLU D N 1
ATOM 5493 C CA . GLU D 1 195 ? 16.676 64.856 67.686 1.00 44.58 449 GLU D CA 1
ATOM 5494 C C . GLU D 1 195 ? 16.364 65.531 69.014 1.00 45.10 449 GLU D C 1
ATOM 5495 O O . GLU D 1 195 ? 15.904 64.880 69.956 1.00 45.62 449 GLU D O 1
ATOM 5497 N N . SER E 1 1 ? 19.944 18.659 54.757 1.00 20.30 255 SER E N 1
ATOM 5498 C CA . SER E 1 1 ? 21.238 18.371 54.069 1.00 20.46 255 SER E CA 1
ATOM 5499 C C . SER E 1 1 ? 21.245 18.935 52.647 1.00 21.37 255 SER E C 1
ATOM 5500 O O . SER E 1 1 ? 20.179 19.086 52.010 1.00 20.98 255 SER E O 1
ATOM 5503 N N . ASN E 1 2 ? 22.444 19.270 52.162 1.00 21.27 256 ASN E N 1
ATOM 5504 C CA . ASN E 1 2 ? 22.613 19.919 50.867 1.00 22.41 256 ASN E CA 1
ATOM 5505 C C . ASN E 1 2 ? 23.799 19.281 50.155 1.00 22.84 256 ASN E C 1
ATOM 5506 O O . ASN E 1 2 ? 24.894 19.154 50.755 1.00 22.26 256 ASN E O 1
ATOM 5511 N N . ALA E 1 3 ? 23.592 18.851 48.906 1.00 21.92 257 ALA E N 1
ATOM 5512 C CA . ALA E 1 3 ? 24.667 18.178 48.156 1.00 21.97 257 ALA E CA 1
ATOM 5513 C C . ALA E 1 3 ? 24.563 18.509 46.708 1.00 21.55 257 ALA E C 1
ATOM 5514 O O . ALA E 1 3 ? 23.483 18.441 46.145 1.00 21.88 257 ALA E O 1
ATOM 5516 N N . TYR E 1 4 ? 25.680 18.824 46.076 1.00 21.33 258 TYR E N 1
ATOM 5517 C CA . TYR E 1 4 ? 25.659 18.983 44.628 1.00 21.56 258 TYR E CA 1
ATOM 5518 C C . TYR E 1 4 ? 26.990 18.472 44.191 1.00 21.16 258 TYR E C 1
ATOM 5519 O O . TYR E 1 4 ? 27.989 19.100 44.477 1.00 21.89 258 TYR E O 1
ATOM 5528 N N . THR E 1 5 ? 27.030 17.340 43.499 1.00 21.01 259 THR E N 1
ATOM 5529 C CA . THR E 1 5 ? 28.321 16.736 43.191 1.00 20.55 259 THR E CA 1
ATOM 5530 C C . THR E 1 5 ? 28.500 16.640 41.695 1.00 21.39 259 THR E C 1
ATOM 5531 O O . THR E 1 5 ? 27.682 16.008 40.994 1.00 21.40 259 THR E O 1
ATOM 5535 N N . VAL E 1 6 ? 29.561 17.257 41.192 1.00 21.94 260 VAL E N 1
ATOM 5536 C CA . VAL E 1 6 ? 29.786 17.247 39.755 1.00 23.85 260 VAL E CA 1
ATOM 5537 C C . VAL E 1 6 ? 31.034 16.483 39.383 1.00 24.67 260 VAL E C 1
ATOM 5538 O O . VAL E 1 6 ? 31.907 16.292 40.201 1.00 25.35 260 VAL E O 1
ATOM 5542 N N . GLU E 1 7 ? 31.079 16.020 38.149 1.00 26.26 261 GLU E N 1
ATOM 5543 C CA . GLU E 1 7 ? 32.242 15.352 37.622 1.00 28.50 261 GLU E CA 1
ATOM 5544 C C . GLU E 1 7 ? 33.348 16.344 37.247 1.00 29.80 261 GLU E C 1
ATOM 5545 O O . GLU E 1 7 ? 33.058 17.517 36.935 1.00 29.45 261 GLU E O 1
ATOM 5551 N N . PRO E 1 8 ? 34.620 15.874 37.238 1.00 31.51 262 PRO E N 1
ATOM 5552 C CA . PRO E 1 8 ? 35.747 16.625 36.673 1.00 32.19 262 PRO E CA 1
ATOM 5553 C C . PRO E 1 8 ? 36.159 16.271 35.207 1.00 33.36 262 PRO E C 1
ATOM 5554 O O . PRO E 1 8 ? 37.182 15.614 34.964 1.00 33.28 262 PRO E O 1
ATOM 5558 N N . VAL E 1 9 ? 35.382 16.732 34.234 1.00 34.74 263 VAL E N 1
ATOM 5559 C CA . VAL E 1 9 ? 35.776 16.623 32.824 1.00 34.98 263 VAL E CA 1
ATOM 5560 C C . VAL E 1 9 ? 35.542 17.947 32.107 1.00 35.57 263 VAL E C 1
ATOM 5561 O O . VAL E 1 9 ? 34.769 18.786 32.580 1.00 36.15 263 VAL E O 1
ATOM 5563 N N . GLY E 1 22 ? 23.166 23.232 22.913 1.00 30.95 276 GLY E N 1
ATOM 5564 C CA . GLY E 1 22 ? 22.594 24.150 23.898 1.00 30.57 276 GLY E CA 1
ATOM 5565 C C . GLY E 1 22 ? 23.417 24.249 25.167 1.00 30.80 276 GLY E C 1
ATOM 5566 O O . GLY E 1 22 ? 24.649 24.290 25.112 1.00 30.90 276 GLY E O 1
ATOM 5567 N N . GLY E 1 23 ? 22.723 24.287 26.309 1.00 30.86 277 GLY E N 1
ATOM 5568 C CA . GLY E 1 23 ? 23.338 24.421 27.629 1.00 30.34 277 GLY E CA 1
ATOM 5569 C C . GLY E 1 23 ? 23.227 23.149 28.449 1.00 30.37 277 GLY E C 1
ATOM 5570 O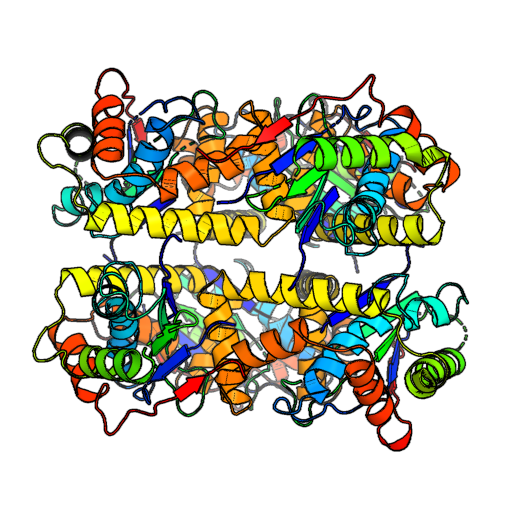 O . GLY E 1 23 ? 23.559 22.060 27.965 1.00 31.72 277 GLY E O 1
ATOM 5571 N N . THR E 1 24 ? 22.777 23.256 29.694 1.00 29.19 278 THR E N 1
ATOM 5572 C CA . THR E 1 24 ? 22.737 22.078 30.544 1.00 28.21 278 THR E CA 1
ATOM 5573 C C . THR E 1 24 ? 21.324 21.725 30.998 1.00 26.82 278 THR E C 1
ATOM 5574 O O . THR E 1 24 ? 20.749 22.412 31.848 1.00 27.32 278 THR E O 1
ATOM 5578 N N . PRO E 1 25 ? 20.761 20.644 30.435 1.00 25.15 279 PRO E N 1
ATOM 5579 C CA . PRO E 1 25 ? 19.485 20.156 30.960 1.00 23.77 279 PRO E CA 1
ATOM 5580 C C . PRO E 1 25 ? 19.622 19.580 32.375 1.00 22.24 279 PRO E C 1
ATOM 5581 O O . PRO E 1 25 ? 20.687 19.108 32.760 1.00 20.99 279 PRO E O 1
ATOM 5585 N N . LEU E 1 26 ? 18.549 19.697 33.144 1.00 21.90 280 LEU E N 1
ATOM 5586 C CA . LEU E 1 26 ? 18.449 19.126 34.462 1.00 22.31 280 LEU E CA 1
ATOM 5587 C C . LEU E 1 26 ? 17.161 18.359 34.535 1.00 22.09 280 LEU E C 1
ATOM 5588 O O . LEU E 1 26 ? 16.149 18.808 34.007 1.00 22.53 280 LEU E O 1
ATOM 5593 N N . VAL E 1 27 ? 17.213 17.184 35.151 1.00 21.73 281 VAL E N 1
ATOM 5594 C CA . VAL E 1 27 ? 16.009 16.455 35.514 1.00 22.08 281 VAL E CA 1
ATOM 5595 C C . VAL E 1 27 ? 15.987 16.314 37.009 1.00 22.73 281 VAL E C 1
ATOM 5596 O O . VAL E 1 27 ? 17.040 16.432 37.664 1.00 22.35 281 VAL E O 1
ATOM 5600 N N . ALA E 1 28 ? 14.783 16.111 37.546 1.00 22.40 282 ALA E N 1
ATOM 5601 C CA . ALA E 1 28 ? 14.577 16.137 38.977 1.00 22.62 282 ALA E CA 1
ATOM 5602 C C . ALA E 1 28 ? 13.457 15.230 39.410 1.00 22.91 282 ALA E C 1
ATOM 5603 O O . ALA E 1 28 ? 12.477 15.030 38.680 1.00 23.09 282 ALA E O 1
ATOM 5605 N N . ALA E 1 29 ? 13.603 14.695 40.622 1.00 23.08 283 ALA E N 1
ATOM 5606 C CA . ALA E 1 29 ? 12.501 14.044 41.313 1.00 22.89 283 ALA E CA 1
ATOM 5607 C C . ALA E 1 29 ? 12.243 14.644 42.722 1.00 22.59 283 ALA E C 1
ATOM 5608 O O . ALA E 1 29 ? 13.139 14.689 43.576 1.00 22.41 283 ALA E O 1
ATOM 5618 N N . TYR E 1 31 ? 10.134 14.699 46.412 1.00 18.45 285 TYR E N 1
ATOM 5619 C CA . TYR E 1 31 ? 9.490 13.879 47.413 1.00 17.36 285 TYR E CA 1
ATOM 5620 C C . TYR E 1 31 ? 9.148 14.767 48.626 1.00 18.12 285 TYR E C 1
ATOM 5621 O O . TYR E 1 31 ? 9.703 15.878 48.780 1.00 19.17 285 TYR E O 1
ATOM 5630 N N . HIS E 1 32 ? 8.250 14.318 49.492 1.00 17.48 286 HIS E N 1
ATOM 5631 C CA . HIS E 1 32 ? 7.985 15.087 50.725 1.00 19.83 286 HIS E CA 1
ATOM 5632 C C . HIS E 1 32 ? 8.724 14.638 51.988 1.00 19.52 286 HIS E C 1
ATOM 5633 O O . HIS E 1 32 ? 9.056 13.473 52.124 1.00 19.73 286 HIS E O 1
ATOM 5640 N N . LEU E 1 33 ? 8.979 15.576 52.901 1.00 20.24 287 LEU E N 1
ATOM 5641 C CA . LEU E 1 33 ? 9.661 15.268 54.171 1.00 20.48 287 LEU E CA 1
ATOM 5642 C C . LEU E 1 33 ? 8.671 14.772 55.211 1.00 20.44 287 LEU E C 1
ATOM 5643 O O . LEU E 1 33 ? 7.522 15.170 55.166 1.00 21.87 287 LEU E O 1
ATOM 5648 N N . PRO E 1 34 ? 9.124 13.925 56.166 1.00 19.74 288 PRO E N 1
ATOM 5649 C CA . PRO E 1 34 ? 8.413 13.731 57.436 1.00 19.62 288 PRO E CA 1
ATOM 5650 C C . PRO E 1 34 ? 8.335 15.059 58.193 1.00 18.95 288 PRO E C 1
ATOM 5651 O O . PRO E 1 34 ? 9.116 15.976 57.917 1.00 18.83 288 PRO E O 1
ATOM 5655 N N . ALA E 1 35 ? 7.412 15.135 59.145 1.00 18.02 289 ALA E N 1
ATOM 5656 C CA . ALA E 1 35 ? 7.394 16.169 60.178 1.00 16.92 289 ALA E CA 1
ATOM 5657 C C . ALA E 1 35 ? 8.769 16.274 60.839 1.00 16.36 289 ALA E C 1
ATOM 5658 O O . ALA E 1 35 ? 9.451 15.262 61.002 1.00 15.52 289 ALA E O 1
ATOM 5660 N N . ALA E 1 36 ? 9.194 17.494 61.173 1.00 15.88 290 ALA E N 1
ATOM 5661 C CA . ALA E 1 36 ? 10.537 17.734 61.741 1.00 16.16 290 ALA E CA 1
ATOM 5662 C C . ALA E 1 36 ? 10.690 17.134 63.142 1.00 16.45 290 ALA E C 1
ATOM 5663 O O . ALA E 1 36 ? 11.807 16.841 63.574 1.00 15.31 290 ALA E O 1
ATOM 5665 N N . GLY E 1 37 ? 9.559 16.964 63.839 1.00 16.40 291 GLY E N 1
ATOM 5666 C CA . GLY E 1 37 ? 9.533 16.323 65.149 1.00 16.97 291 GLY E CA 1
ATOM 5667 C C . GLY E 1 37 ? 9.609 14.797 65.125 1.00 17.27 291 GLY E C 1
ATOM 5668 O O . GLY E 1 37 ? 9.813 14.149 66.179 1.00 17.06 291 GLY E O 1
ATOM 5669 N N . SER E 1 38 ? 9.426 14.217 63.946 1.00 16.89 292 SER E N 1
ATOM 5670 C CA . SER E 1 38 ? 9.472 12.765 63.777 1.00 17.90 292 SER E CA 1
ATOM 5671 C C . SER E 1 38 ? 10.929 12.258 63.745 1.00 18.79 292 SER E C 1
ATOM 5672 O O . SER E 1 38 ? 11.779 12.903 63.122 1.00 19.00 292 SER E O 1
ATOM 5675 N N . PRO E 1 39 ? 11.227 11.110 64.416 1.00 19.58 293 PRO E N 1
ATOM 5676 C CA . PRO E 1 39 ? 12.482 10.327 64.261 1.00 19.83 293 PRO E CA 1
ATOM 5677 C C . PRO E 1 39 ? 12.968 10.239 62.796 1.00 20.06 293 PRO E C 1
ATOM 5678 O O . PRO E 1 39 ? 14.142 10.538 62.481 1.00 21.01 293 PRO E O 1
ATOM 5682 N N . ASP E 1 40 ? 12.049 9.901 61.900 1.00 19.57 294 ASP E N 1
ATOM 5683 C CA . ASP E 1 40 ? 12.327 9.815 60.452 1.00 18.66 294 ASP E CA 1
ATOM 5684 C C . ASP E 1 40 ? 12.948 11.040 59.802 1.00 17.68 294 ASP E C 1
ATOM 5685 O O . ASP E 1 40 ? 13.654 10.945 58.784 1.00 18.04 294 ASP E O 1
ATOM 5690 N N . PHE E 1 41 ? 12.703 12.201 60.369 1.00 16.21 295 PHE E N 1
ATOM 5691 C CA . PHE E 1 41 ? 13.156 13.407 59.684 1.00 15.34 295 PHE E CA 1
ATOM 5692 C C . PHE E 1 41 ? 14.663 13.365 59.515 1.00 15.46 295 PHE E C 1
ATOM 5693 O O . PHE E 1 41 ? 15.164 13.557 58.400 1.00 15.52 295 PHE E O 1
ATOM 5701 N N . VAL E 1 42 ? 15.405 13.136 60.591 1.00 15.02 296 VAL E N 1
ATOM 5702 C CA . VAL E 1 42 ? 16.852 13.097 60.415 1.00 16.71 296 VAL E CA 1
ATOM 5703 C C . VAL E 1 42 ? 17.313 11.934 59.576 1.00 17.08 296 VAL E C 1
ATOM 5704 O O . VAL E 1 42 ? 18.343 12.060 58.871 1.00 17.84 296 VAL E O 1
ATOM 5708 N N . GLY E 1 43 ? 16.551 10.833 59.603 1.00 17.00 297 GLY E N 1
ATOM 5709 C CA . GLY E 1 43 ? 16.845 9.678 58.773 1.00 17.55 297 GLY E CA 1
ATOM 5710 C C . GLY E 1 43 ? 16.951 10.131 57.319 1.00 18.93 297 GLY E C 1
ATOM 5711 O O . GLY E 1 43 ? 17.920 9.853 56.618 1.00 18.97 297 GLY E O 1
ATOM 5712 N N . LEU E 1 44 ? 15.953 10.865 56.879 1.00 19.03 298 LEU E N 1
ATOM 5713 C CA . LEU E 1 44 ? 15.899 11.293 55.502 1.00 20.24 298 LEU E CA 1
ATOM 5714 C C . LEU E 1 44 ? 16.954 12.362 55.233 1.00 19.96 298 LEU E C 1
ATOM 5715 O O . LEU E 1 44 ? 17.470 12.476 54.112 1.00 19.78 298 LEU E O 1
ATOM 5720 N N . ASP E 1 45 ? 17.286 13.117 56.271 1.00 19.26 299 ASP E N 1
ATOM 5721 C CA . ASP E 1 45 ? 18.315 14.159 56.192 1.00 18.92 299 ASP E CA 1
ATOM 5722 C C . ASP E 1 45 ? 19.646 13.431 55.880 1.00 17.56 299 ASP E C 1
ATOM 5723 O O . ASP E 1 45 ? 20.295 13.691 54.852 1.00 17.31 299 ASP E O 1
ATOM 5728 N N . LEU E 1 46 ? 19.993 12.444 56.707 1.00 16.83 300 LEU E N 1
ATOM 5729 C CA . LEU E 1 46 ? 21.239 11.651 56.530 1.00 15.33 300 LEU E CA 1
ATOM 5730 C C . LEU E 1 46 ? 21.270 10.883 55.202 1.00 15.31 300 LEU E C 1
ATOM 5731 O O . LEU E 1 46 ? 22.285 10.869 54.535 1.00 15.22 300 LEU E O 1
ATOM 5736 N N . ALA E 1 47 ? 20.131 10.279 54.832 1.00 15.11 301 ALA E N 1
ATOM 5737 C CA . ALA E 1 47 ? 19.966 9.562 53.575 1.00 14.54 301 ALA E CA 1
ATOM 5738 C C . ALA E 1 47 ? 20.292 10.407 52.348 1.00 15.01 301 ALA E C 1
ATOM 5739 O O . ALA E 1 47 ? 20.978 9.934 51.420 1.00 15.64 301 ALA E O 1
ATOM 5741 N N . ALA E 1 48 ? 19.764 11.636 52.289 1.00 14.92 302 ALA E N 1
ATOM 5742 C CA . ALA E 1 48 ? 20.001 12.452 51.105 1.00 15.78 302 ALA E CA 1
ATOM 5743 C C . ALA E 1 48 ? 21.496 12.708 50.898 1.00 15.40 302 ALA E C 1
ATOM 5744 O O . ALA E 1 48 ? 21.962 12.792 49.772 1.00 17.22 302 ALA E O 1
ATOM 5746 N N . THR E 1 49 ? 22.253 12.781 51.978 1.00 15.06 303 THR E N 1
ATOM 5747 C CA . THR E 1 49 ? 23.713 12.934 51.879 1.00 15.80 303 THR E CA 1
ATOM 5748 C C . THR E 1 49 ? 24.351 11.649 51.366 1.00 16.56 303 THR E C 1
ATOM 5749 O O . THR E 1 49 ? 25.300 11.703 50.590 1.00 17.76 303 THR E O 1
ATOM 5753 N N . ILE E 1 50 ? 23.842 10.495 51.810 1.00 16.30 304 ILE E N 1
ATOM 5754 C CA . ILE E 1 50 ? 24.365 9.237 51.309 1.00 16.38 304 ILE E CA 1
ATOM 5755 C C . ILE E 1 50 ? 24.065 9.111 49.818 1.00 16.61 304 ILE E C 1
ATOM 5756 O O . ILE E 1 50 ? 24.889 8.623 49.082 1.00 17.29 304 ILE E O 1
ATOM 5761 N N . LEU E 1 51 ? 22.886 9.543 49.396 1.00 16.23 305 LEU E N 1
ATOM 5762 C CA . LEU E 1 51 ? 22.452 9.435 48.001 1.00 16.97 305 LEU E CA 1
ATOM 5763 C C . LEU E 1 51 ? 23.105 10.397 47.052 1.00 17.90 305 LEU E C 1
ATOM 5764 O O . LEU E 1 51 ? 23.284 10.089 45.854 1.00 19.74 305 LEU E O 1
ATOM 5769 N N . ALA E 1 52 ? 23.439 11.573 47.547 1.00 17.51 306 ALA E N 1
ATOM 5770 C CA . ALA E 1 52 ? 23.697 12.685 46.632 1.00 17.79 306 ALA E CA 1
ATOM 5771 C C . ALA E 1 52 ? 25.049 13.319 46.738 1.00 16.72 306 ALA E C 1
ATOM 5772 O O . ALA E 1 52 ? 25.457 13.984 45.827 1.00 16.96 306 ALA E O 1
ATOM 5774 N N . ASP E 1 53 ? 25.761 13.091 47.830 1.00 18.19 307 ASP E N 1
ATOM 5775 C CA . ASP E 1 53 ? 27.017 13.808 48.132 1.00 18.04 307 ASP E CA 1
ATOM 5776 C C . ASP E 1 53 ? 28.306 12.995 47.913 1.00 17.73 307 ASP E C 1
ATOM 5777 O O . ASP E 1 53 ? 28.445 11.864 48.457 1.00 18.66 307 ASP E O 1
ATOM 5782 N N . THR E 1 54 ? 29.241 13.574 47.147 1.00 16.30 308 THR E N 1
ATOM 5783 C CA . THR E 1 54 ? 30.530 12.942 46.704 1.00 16.12 308 THR E CA 1
ATOM 5784 C C . THR E 1 54 ? 30.352 11.819 45.659 1.00 15.45 308 THR E C 1
ATOM 5785 O O . THR E 1 54 ? 29.284 11.187 45.578 1.00 14.22 308 THR E O 1
ATOM 5789 N N . PRO E 1 55 ? 31.428 11.528 44.911 1.00 15.40 309 PRO E N 1
ATOM 5790 C CA . PRO E 1 55 ? 31.507 10.467 43.893 1.00 15.80 309 PRO E CA 1
ATOM 5791 C C . PRO E 1 55 ? 31.109 9.076 44.384 1.00 16.10 309 PRO E C 1
ATOM 5792 O O . PRO E 1 55 ? 30.695 8.264 43.570 1.00 17.10 309 PRO E O 1
ATOM 5796 N N . SER E 1 56 ? 31.208 8.832 45.693 1.00 15.75 310 SER E N 1
ATOM 5797 C CA . SER E 1 56 ? 30.743 7.595 46.357 1.00 16.11 310 SER E CA 1
ATOM 5798 C C . SER E 1 56 ? 29.230 7.491 46.592 1.00 15.15 310 SER E C 1
ATOM 5799 O O . SER E 1 56 ? 28.747 6.410 46.956 1.00 14.70 310 SER E O 1
ATOM 5802 N N . SER E 1 57 ? 28.504 8.591 46.398 1.00 14.60 311 SER E N 1
ATOM 5803 C CA . SER E 1 57 ? 27.069 8.638 46.676 1.00 14.92 311 SER E CA 1
ATOM 5804 C C . SER E 1 57 ? 26.305 7.703 45.699 1.00 14.58 311 SER E C 1
ATOM 5805 O O . SER E 1 57 ? 26.798 7.437 44.623 1.00 14.98 311 SER E O 1
ATOM 5808 N N . ARG E 1 58 ? 25.102 7.264 46.054 1.00 13.94 312 ARG E N 1
ATOM 5809 C CA . ARG E 1 58 ? 24.375 6.274 45.255 1.00 15.12 312 ARG E CA 1
ATOM 5810 C C . ARG E 1 58 ? 24.034 6.872 43.886 1.00 16.18 312 ARG E C 1
ATOM 5811 O O . ARG E 1 58 ? 24.304 6.259 42.841 1.00 16.76 312 ARG E O 1
ATOM 5819 N N . LEU E 1 59 ? 23.465 8.077 43.885 1.00 16.06 313 LEU E N 1
ATOM 5820 C CA . LEU E 1 59 ? 23.174 8.777 42.643 1.00 16.20 313 LEU E CA 1
ATOM 5821 C C . LEU E 1 59 ? 24.413 8.960 41.743 1.00 16.22 313 LEU E C 1
ATOM 5822 O O . LEU E 1 59 ? 24.367 8.657 40.536 1.00 15.88 313 LEU E O 1
ATOM 5827 N N . TYR E 1 60 ? 25.488 9.481 42.314 1.00 15.14 314 TYR E N 1
ATOM 5828 C CA . TYR E 1 60 ? 26.649 9.760 41.508 1.00 16.02 314 TYR E CA 1
ATOM 5829 C C . TYR E 1 60 ? 27.093 8.490 40.812 1.00 16.35 314 TYR E C 1
ATOM 5830 O O . TYR E 1 60 ? 27.271 8.487 39.600 1.00 16.34 314 TYR E O 1
ATOM 5839 N N . HIS E 1 61 ? 27.214 7.405 41.567 1.00 16.69 315 HIS E N 1
ATOM 5840 C CA . HIS E 1 61 ? 27.684 6.157 40.996 1.00 17.86 315 HIS E CA 1
ATOM 5841 C C . HIS E 1 61 ? 26.760 5.577 39.902 1.00 17.68 315 HIS E C 1
ATOM 5842 O O . HIS E 1 61 ? 27.238 4.972 38.950 1.00 17.01 315 HIS E O 1
ATOM 5849 N N . ALA E 1 62 ? 25.447 5.766 40.049 1.00 16.87 316 ALA E N 1
ATOM 5850 C CA . ALA E 1 62 ? 24.488 5.229 39.077 1.00 17.42 316 ALA E CA 1
ATOM 5851 C C . ALA E 1 62 ? 24.456 6.055 37.799 1.00 17.36 316 ALA E C 1
ATOM 5852 O O . ALA E 1 62 ? 24.309 5.505 36.713 1.00 17.04 316 ALA E O 1
ATOM 5854 N N . LEU E 1 63 ? 24.616 7.378 37.925 1.00 16.84 317 LEU E N 1
ATOM 5855 C CA . LEU E 1 63 ? 24.389 8.272 36.787 1.00 16.70 317 LEU E CA 1
ATOM 5856 C C . LEU E 1 63 ? 25.619 8.768 36.010 1.00 17.34 317 LEU E C 1
ATOM 5857 O O . LEU E 1 63 ? 25.509 9.094 34.836 1.00 16.36 317 LEU E O 1
ATOM 5862 N N . VAL E 1 64 ? 26.767 8.875 36.675 1.00 18.41 318 VAL E N 1
ATOM 5863 C CA . VAL E 1 64 ? 27.924 9.598 36.112 1.00 19.66 318 VAL E CA 1
ATOM 5864 C C . VAL E 1 64 ? 28.971 8.687 35.454 1.00 20.06 318 VAL E C 1
ATOM 5865 O O . VAL E 1 64 ? 29.308 8.898 34.290 1.00 20.10 318 VAL E O 1
ATOM 5869 N N . PRO E 1 65 ? 29.475 7.661 36.173 1.00 20.71 319 PRO E N 1
ATOM 5870 C CA . PRO E 1 65 ? 30.408 6.780 35.438 1.00 20.33 319 PRO E CA 1
ATOM 5871 C C . PRO E 1 65 ? 29.691 6.125 34.262 1.00 20.45 319 PRO E C 1
ATOM 5872 O O . PRO E 1 65 ? 30.323 5.737 33.273 1.00 20.10 319 PRO E O 1
ATOM 5876 N N . THR E 1 66 ? 28.374 6.001 34.378 1.00 20.23 320 THR E N 1
ATOM 5877 C CA . THR E 1 66 ? 27.571 5.380 33.324 1.00 19.80 320 THR E CA 1
ATOM 5878 C C . THR E 1 66 ? 27.310 6.373 32.175 1.00 19.49 320 THR E C 1
ATOM 5879 O O . THR E 1 66 ? 26.739 6.016 31.157 1.00 19.01 320 THR E O 1
ATOM 5883 N N . LYS E 1 67 ? 27.734 7.622 32.370 1.00 19.69 321 LYS E N 1
ATOM 5884 C CA . LYS E 1 67 ? 27.591 8.711 31.395 1.00 19.30 321 LYS E CA 1
ATOM 5885 C C . LYS E 1 67 ? 26.142 9.157 31.181 1.00 19.46 321 LYS E C 1
ATOM 5886 O O . LYS E 1 67 ? 25.829 9.738 30.154 1.00 18.07 321 LYS E O 1
ATOM 5892 N N . LEU E 1 68 ? 25.270 8.901 32.154 1.00 19.85 322 LEU E N 1
ATOM 5893 C CA . LEU E 1 68 ? 23.881 9.342 32.041 1.00 20.57 322 LEU E CA 1
ATOM 5894 C C . LEU E 1 68 ? 23.776 10.814 32.458 1.00 20.96 322 LEU E C 1
ATOM 5895 O O . LEU E 1 68 ? 22.934 11.577 31.969 1.00 21.13 322 LEU E O 1
ATOM 5900 N N . ALA E 1 69 ? 24.694 11.230 33.318 1.00 20.93 323 ALA E N 1
ATOM 5901 C CA . ALA E 1 69 ? 24.606 12.548 33.917 1.00 19.59 323 ALA E CA 1
ATOM 5902 C C . ALA E 1 69 ? 25.988 13.148 34.106 1.00 19.30 323 ALA E C 1
ATOM 5903 O O . ALA E 1 69 ? 26.997 12.445 34.137 1.00 18.66 323 ALA E O 1
ATOM 5905 N N . SER E 1 70 ? 25.991 14.462 34.260 1.00 19.01 324 SER E N 1
ATOM 5906 C CA . SER E 1 70 ? 27.157 15.293 34.458 1.00 19.98 324 SER E CA 1
ATOM 5907 C C . SER E 1 70 ? 27.479 15.467 35.950 1.00 19.37 324 SER E C 1
ATOM 5908 O O . SER E 1 70 ? 28.624 15.655 36.358 1.00 20.41 324 SER E O 1
ATOM 5911 N N . GLY E 1 71 ? 26.438 15.414 36.755 1.00 18.89 325 GLY E N 1
ATOM 5912 C CA . GLY E 1 71 ? 26.532 15.490 38.193 1.00 18.15 325 GLY E CA 1
ATOM 5913 C C . GLY E 1 71 ? 25.155 15.192 38.773 1.00 18.04 325 GLY E C 1
ATOM 5914 O O . GLY E 1 71 ? 24.188 15.009 38.015 1.00 17.73 325 GLY E O 1
ATOM 5915 N N . VAL E 1 72 ? 25.069 15.184 40.107 1.00 17.13 326 VAL E N 1
ATOM 5916 C CA . VAL E 1 72 ? 23.869 14.857 40.806 1.00 17.75 326 VAL E CA 1
ATOM 5917 C C . VAL E 1 72 ? 23.692 15.780 41.999 1.00 18.91 326 VAL E C 1
ATOM 5918 O O . VAL E 1 72 ? 24.665 16.320 42.526 1.00 18.66 326 VAL E O 1
ATOM 5922 N N . PHE E 1 73 ? 22.448 15.929 42.451 1.00 19.60 327 PHE E N 1
ATOM 5923 C CA . PHE E 1 73 ? 22.198 16.767 43.625 1.00 19.58 327 PHE E CA 1
ATOM 5924 C C . PHE E 1 73 ? 21.068 16.252 44.476 1.00 18.85 327 PHE E C 1
ATOM 5925 O O . PHE E 1 73 ? 20.208 15.541 44.000 1.00 19.46 327 PHE E O 1
ATOM 5933 N N . GLY E 1 74 ? 21.081 16.626 45.751 1.00 19.48 328 GLY E N 1
ATOM 5934 C CA . GLY E 1 74 ? 20.092 16.189 46.734 1.00 18.60 328 GLY E CA 1
ATOM 5935 C C . GLY E 1 74 ? 20.020 17.227 47.852 1.00 19.24 328 GLY E C 1
ATOM 5936 O O . GLY E 1 74 ? 21.046 17.544 48.478 1.00 18.28 328 GLY E O 1
ATOM 5937 N N . PHE E 1 75 ? 18.819 17.749 48.101 1.00 18.49 329 PHE E N 1
ATOM 5938 C CA . PHE E 1 75 ? 18.583 18.768 49.165 1.00 19.90 329 PHE E CA 1
ATOM 5939 C C . PHE E 1 75 ? 17.317 18.461 49.951 1.00 19.75 329 PHE E C 1
ATOM 5940 O O . PHE E 1 75 ? 16.318 18.053 49.377 1.00 20.06 329 PHE E O 1
ATOM 5948 N N . THR E 1 76 ? 17.364 18.617 51.266 1.00 20.55 330 THR E N 1
ATOM 5949 C CA . THR E 1 76 ? 16.149 18.594 52.058 1.00 20.99 330 THR E CA 1
ATOM 5950 C C . THR E 1 76 ? 15.807 20.071 52.379 1.00 20.07 330 THR E C 1
ATOM 5951 O O . THR E 1 76 ? 16.669 20.848 52.739 1.00 18.96 330 THR E O 1
ATOM 5963 N N . ASP E 1 78 ? 13.138 22.058 54.413 1.00 19.65 332 ASP E N 1
ATOM 5964 C CA . ASP E 1 78 ? 12.014 22.142 55.368 1.00 20.38 332 ASP E CA 1
ATOM 5965 C C . ASP E 1 78 ? 11.506 23.556 55.690 1.00 20.46 332 ASP E C 1
ATOM 5966 O O . ASP E 1 78 ? 10.565 23.691 56.477 1.00 21.15 332 ASP E O 1
ATOM 5971 N N . GLN E 1 79 ? 12.104 24.588 55.092 1.00 20.01 333 GLN E N 1
ATOM 5972 C CA . GLN E 1 79 ? 11.572 25.962 55.175 1.00 20.93 333 GLN E CA 1
ATOM 5973 C C . GLN E 1 79 ? 10.309 26.113 54.303 1.00 20.67 333 GLN E C 1
ATOM 5974 O O . GLN E 1 79 ? 9.559 27.076 54.452 1.00 21.56 333 GLN E O 1
ATOM 5976 N N . LEU E 1 80 ? 10.086 25.158 53.404 1.00 19.59 334 LEU E N 1
ATOM 5977 C CA . LEU E 1 80 ? 8.834 25.053 52.656 1.00 19.09 334 LEU E CA 1
ATOM 5978 C C . LEU E 1 80 ? 7.776 24.295 53.461 1.00 19.27 334 LEU E C 1
ATOM 5979 O O . LEU E 1 80 ? 8.089 23.465 54.301 1.00 18.70 334 LEU E O 1
ATOM 5984 N N . ASP E 1 81 ? 6.524 24.596 53.191 1.00 19.03 335 ASP E N 1
ATOM 5985 C CA . ASP E 1 81 ? 5.427 23.822 53.688 1.00 19.12 335 ASP E CA 1
ATOM 5986 C C . ASP E 1 81 ? 4.512 23.585 52.489 1.00 19.18 335 ASP E C 1
ATOM 5987 O O . ASP E 1 81 ? 3.849 24.518 52.024 1.00 19.10 335 ASP E O 1
ATOM 5989 N N . PRO E 1 82 ? 4.445 22.330 52.006 1.00 18.51 336 PRO E N 1
ATOM 5990 C CA . PRO E 1 82 ? 5.070 21.112 52.549 1.00 17.51 336 PRO E CA 1
ATOM 5991 C C . PRO E 1 82 ? 6.594 21.090 52.427 1.00 16.81 336 PRO E C 1
ATOM 5992 O O . PRO E 1 82 ? 7.147 21.649 51.476 1.00 15.82 336 PRO E O 1
ATOM 5996 N N . GLY E 1 83 ? 7.259 20.457 53.396 1.00 17.53 337 GLY E N 1
ATOM 5997 C CA . GLY E 1 83 ? 8.731 20.249 53.376 1.00 16.96 337 GLY E CA 1
ATOM 5998 C C . GLY E 1 83 ? 9.072 19.235 52.298 1.00 16.63 337 GLY E C 1
ATOM 5999 O O . GLY E 1 83 ? 8.386 18.250 52.173 1.00 17.58 337 GLY E O 1
ATOM 6000 N N . LEU E 1 84 ? 10.113 19.494 51.513 1.00 15.91 338 LEU E N 1
ATOM 6001 C CA . LEU E 1 84 ? 10.413 18.738 50.306 1.00 16.53 338 LEU E CA 1
ATOM 6002 C C . LEU E 1 84 ? 11.857 18.278 50.219 1.00 17.32 338 LEU E C 1
ATOM 6003 O O . LEU E 1 84 ? 12.791 18.985 50.664 1.00 16.58 338 LEU E O 1
ATOM 6008 N N . ALA E 1 85 ? 12.038 17.065 49.675 1.00 18.13 339 ALA E N 1
ATOM 6009 C CA . ALA E 1 85 ? 13.376 16.572 49.390 1.00 17.21 339 ALA E CA 1
ATOM 6010 C C . ALA E 1 85 ? 13.446 16.614 47.885 1.00 19.32 339 ALA E C 1
ATOM 6011 O O . ALA E 1 85 ? 12.501 16.183 47.202 1.00 19.39 339 ALA E O 1
ATOM 6021 N N . PHE E 1 87 ? 15.945 15.578 44.620 1.00 18.90 341 PHE E N 1
ATOM 6022 C CA . PHE E 1 87 ? 17.106 14.955 44.018 1.00 18.55 341 PHE E CA 1
ATOM 6023 C C . PHE E 1 87 ? 17.091 15.261 42.544 1.00 19.02 341 PHE E C 1
ATOM 6024 O O . PHE E 1 87 ? 16.027 15.427 41.929 1.00 18.21 341 PHE E O 1
ATOM 6032 N N . GLY E 1 88 ? 18.272 15.359 41.947 1.00 19.40 342 GLY E N 1
ATOM 6033 C CA . GLY E 1 88 ? 18.267 15.541 40.503 1.00 19.03 342 GLY E CA 1
ATOM 6034 C C . GLY E 1 88 ? 19.583 15.238 39.861 1.00 19.11 342 GLY E C 1
ATOM 6035 O O . GLY E 1 88 ? 20.539 14.852 40.531 1.00 19.19 342 GLY E O 1
ATOM 6036 N N . ALA E 1 89 ? 19.630 15.388 38.544 1.00 18.82 343 ALA E N 1
ATOM 6037 C CA . ALA E 1 89 ? 20.860 15.137 37.814 1.00 19.25 343 ALA E CA 1
ATOM 6038 C C . ALA E 1 89 ? 21.058 16.225 36.811 1.00 19.71 343 ALA E C 1
ATOM 6039 O O . ALA E 1 89 ? 20.092 16.754 36.257 1.00 19.45 343 ALA E O 1
ATOM 6041 N N . GLN E 1 90 ? 22.329 16.555 36.599 1.00 21.02 344 GLN E N 1
ATOM 6042 C CA . GLN E 1 90 ? 22.746 17.561 35.661 1.00 22.44 344 GLN E CA 1
ATOM 6043 C C . GLN E 1 90 ? 23.156 16.821 34.387 1.00 23.34 344 GLN E C 1
ATOM 6044 O O . GLN E 1 90 ? 23.972 15.904 34.446 1.00 23.67 344 GLN E O 1
ATOM 6050 N N . LEU E 1 91 ? 22.598 17.212 33.248 1.00 24.28 345 LEU E N 1
ATOM 6051 C CA . LEU E 1 91 ? 22.918 16.591 31.977 1.00 25.58 345 LEU E CA 1
ATOM 6052 C C . LEU E 1 91 ? 23.743 17.459 31.014 1.00 26.75 345 LEU E C 1
ATOM 6053 O O . LEU E 1 91 ? 23.802 18.684 31.108 1.00 27.20 345 LEU E O 1
ATOM 6058 N N . GLN E 1 92 ? 24.405 16.767 30.102 1.00 27.97 346 GLN E N 1
ATOM 6059 C CA . GLN E 1 92 ? 25.145 17.336 29.006 1.00 29.25 346 GLN E CA 1
ATOM 6060 C C . GLN E 1 92 ? 24.147 17.366 27.878 1.00 29.90 346 GLN E C 1
ATOM 6061 O O . GLN E 1 92 ? 23.185 16.589 27.902 1.00 29.60 346 GLN E O 1
ATOM 6067 N N . PRO E 1 93 ? 24.358 18.260 26.886 1.00 30.44 347 PRO E N 1
ATOM 6068 C CA . PRO E 1 93 ? 23.528 18.201 25.693 1.00 30.74 347 PRO E CA 1
ATOM 6069 C C . PRO E 1 93 ? 23.733 16.863 25.016 1.00 30.89 347 PRO E C 1
ATOM 6070 O O . PRO E 1 93 ? 24.870 16.391 24.916 1.00 31.29 347 PRO E O 1
ATOM 6074 N N . GLY E 1 94 ? 22.640 16.248 24.581 1.00 31.01 348 GLY E N 1
ATOM 6075 C CA . GLY E 1 94 ? 22.702 14.948 23.913 1.00 30.66 348 GLY E CA 1
ATOM 6076 C C . GLY E 1 94 ? 22.286 13.752 24.753 1.00 30.50 348 GLY E C 1
ATOM 6077 O O . GLY E 1 94 ? 21.830 12.761 24.202 1.00 31.48 348 GLY E O 1
ATOM 6086 N N . ASP E 1 96 ? 20.092 11.364 27.209 1.00 25.84 350 ASP E N 1
ATOM 6087 C CA . ASP E 1 96 ? 18.670 11.060 27.305 1.00 24.96 350 ASP E CA 1
ATOM 6088 C C . ASP E 1 96 ? 18.177 11.459 28.678 1.00 24.31 350 ASP E C 1
ATOM 6089 O O . ASP E 1 96 ? 18.600 10.896 29.688 1.00 23.85 350 ASP E O 1
ATOM 6094 N N . GLN E 1 97 ? 17.275 12.431 28.700 1.00 23.67 351 GLN E N 1
ATOM 6095 C CA . GLN E 1 97 ? 16.744 12.951 29.945 1.00 23.71 351 GLN E CA 1
ATOM 6096 C C . GLN E 1 97 ? 15.815 11.965 30.614 1.00 23.24 351 GLN E C 1
ATOM 6097 O O . GLN E 1 97 ? 15.808 11.886 31.829 1.00 22.27 351 GLN E O 1
ATOM 6103 N N . ASP E 1 98 ? 15.052 11.206 29.828 1.00 22.59 352 ASP E N 1
ATOM 6104 C CA . ASP E 1 98 ? 14.167 10.195 30.411 1.00 22.93 352 ASP E CA 1
ATOM 6105 C C . ASP E 1 98 ? 14.938 9.019 30.996 1.00 22.20 352 ASP E C 1
ATOM 6106 O O . ASP E 1 98 ? 14.575 8.509 32.035 1.00 22.39 352 ASP E O 1
ATOM 6111 N N . LYS E 1 99 ? 16.010 8.601 30.337 1.00 21.93 353 LYS E N 1
ATOM 6112 C CA . LYS E 1 99 ? 16.819 7.510 30.862 1.00 21.50 353 LYS E CA 1
ATOM 6113 C C . LYS E 1 99 ? 17.559 7.942 32.121 1.00 20.87 353 LYS E C 1
ATOM 6114 O O . LYS E 1 99 ? 17.759 7.124 33.023 1.00 21.41 353 LYS E O 1
ATOM 6120 N N . ALA E 1 100 ? 17.940 9.223 32.199 1.00 19.50 354 ALA E N 1
ATOM 6121 C CA . ALA E 1 100 ? 18.518 9.782 33.428 1.00 19.06 354 ALA E CA 1
ATOM 6122 C C . ALA E 1 100 ? 17.490 9.778 34.550 1.00 17.90 354 ALA E C 1
ATOM 6123 O O . ALA E 1 100 ? 17.729 9.255 35.619 1.00 17.37 354 ALA E O 1
ATOM 6125 N N . LEU E 1 101 ? 16.326 10.342 34.280 1.00 18.05 355 LEU E N 1
ATOM 6126 C CA . LEU E 1 101 ? 15.267 10.441 35.271 1.00 18.80 355 LEU E CA 1
ATOM 6127 C C . LEU E 1 101 ? 14.817 9.029 35.699 1.00 19.63 355 LEU E C 1
ATOM 6128 O O . LEU E 1 101 ? 14.507 8.783 36.873 1.00 19.55 355 LEU E O 1
ATOM 6133 N N . GLN E 1 102 ? 14.789 8.112 34.719 1.00 20.52 356 GLN E N 1
ATOM 6134 C CA . GLN E 1 102 ? 14.505 6.695 34.935 1.00 21.44 356 GLN E CA 1
ATOM 6135 C C . GLN E 1 102 ? 15.469 6.092 35.953 1.00 21.40 356 GLN E C 1
ATOM 6136 O O . GLN E 1 102 ? 15.027 5.511 36.952 1.00 22.43 356 GLN E O 1
ATOM 6142 N N . THR E 1 103 ? 16.772 6.202 35.685 1.00 20.37 357 THR E N 1
ATOM 6143 C CA . THR E 1 103 ? 17.758 5.661 36.584 1.00 20.14 357 THR E CA 1
ATOM 6144 C C . THR E 1 103 ? 17.768 6.378 37.936 1.00 19.66 357 THR E C 1
ATOM 6145 O O . THR E 1 103 ? 17.906 5.723 38.956 1.00 20.64 357 THR E O 1
ATOM 6149 N N . LEU E 1 104 ? 17.659 7.709 37.948 1.00 18.99 358 LEU E N 1
ATOM 6150 C CA . LEU E 1 104 ? 17.613 8.465 39.224 1.00 18.20 358 LEU E CA 1
ATOM 6151 C C . LEU E 1 104 ? 16.511 7.955 40.178 1.00 17.42 358 LEU E C 1
ATOM 6152 O O . LEU E 1 104 ? 16.751 7.779 41.372 1.00 16.87 358 LEU E O 1
ATOM 6157 N N . THR E 1 105 ? 15.293 7.788 39.668 1.00 17.08 359 THR E N 1
ATOM 6158 C CA . THR E 1 105 ? 14.182 7.365 40.534 1.00 16.63 359 THR E CA 1
ATOM 6159 C C . THR E 1 105 ? 14.295 5.879 40.913 1.00 16.78 359 THR E C 1
ATOM 6160 O O . THR E 1 105 ? 13.946 5.494 42.029 1.00 16.72 359 THR E O 1
ATOM 6164 N N . ALA E 1 106 ? 14.765 5.036 39.994 1.00 17.07 360 ALA E N 1
ATOM 6165 C CA . ALA E 1 106 ? 15.046 3.625 40.359 1.00 17.11 360 ALA E CA 1
ATOM 6166 C C . ALA E 1 106 ? 16.024 3.508 41.521 1.00 17.07 360 ALA E C 1
ATOM 6167 O O . ALA E 1 106 ? 15.856 2.667 42.391 1.00 18.92 360 ALA E O 1
ATOM 6169 N N . THR E 1 107 ? 17.043 4.357 41.574 1.00 17.48 361 THR E N 1
ATOM 6170 C CA . THR E 1 107 ? 18.073 4.227 42.630 1.00 16.19 361 THR E CA 1
ATOM 6171 C C . THR E 1 107 ? 17.459 4.638 43.946 1.00 16.64 361 THR E C 1
ATOM 6172 O O . THR E 1 107 ? 17.664 3.993 44.989 1.00 16.96 361 THR E O 1
ATOM 6176 N N . LEU E 1 108 ? 16.702 5.724 43.888 1.00 16.55 362 LEU E N 1
ATOM 6177 C CA . LEU E 1 108 ? 16.097 6.310 45.081 1.00 17.80 362 LEU E CA 1
ATOM 6178 C C . LEU E 1 108 ? 15.064 5.385 45.700 1.00 18.18 362 LEU E C 1
ATOM 6179 O O . LEU E 1 108 ? 15.040 5.206 46.905 1.00 19.63 362 LEU E O 1
ATOM 6184 N N . GLU E 1 109 ? 14.237 4.778 44.857 1.00 18.38 363 GLU E N 1
ATOM 6185 C CA . GLU E 1 109 ? 13.117 3.962 45.288 1.00 17.64 363 GLU E CA 1
ATOM 6186 C C . GLU E 1 109 ? 13.406 2.463 45.397 1.00 17.84 363 GLU E C 1
ATOM 6187 O O . GLU E 1 109 ? 12.511 1.657 45.737 1.00 17.44 363 GLU E O 1
ATOM 6193 N N . SER E 1 110 ? 14.658 2.068 45.188 1.00 17.98 364 SER E N 1
ATOM 6194 C CA . SER E 1 110 ? 14.981 0.650 45.380 1.00 18.77 364 SER E CA 1
ATOM 6195 C C . SER E 1 110 ? 16.057 0.344 46.437 1.00 19.06 364 SER E C 1
ATOM 6196 O O . SER E 1 110 ? 16.698 -0.704 46.410 1.00 18.24 364 SER E O 1
ATOM 6199 N N . LEU E 1 111 ? 16.231 1.257 47.382 1.00 19.93 365 LEU E N 1
ATOM 6200 C CA . LEU E 1 111 ? 17.212 1.108 48.450 1.00 19.68 365 LEU E CA 1
ATOM 6201 C C . LEU E 1 111 ? 16.884 -0.119 49.297 1.00 20.44 365 LEU E C 1
ATOM 6202 O O . LEU E 1 111 ? 17.750 -0.666 50.007 1.00 19.04 365 LEU E O 1
ATOM 6207 N N . SER E 1 112 ? 15.631 -0.552 49.203 1.00 19.44 366 SER E N 1
ATOM 6208 C CA . SER E 1 112 ? 15.162 -1.711 49.949 1.00 20.51 366 SER E CA 1
ATOM 6209 C C . SER E 1 112 ? 15.997 -2.979 49.632 1.00 19.51 366 SER E C 1
ATOM 6210 O O . SER E 1 112 ? 16.273 -3.830 50.505 1.00 20.59 366 SER E O 1
ATOM 6213 N N . SER E 1 113 ? 16.386 -3.090 48.377 1.00 18.05 367 SER E N 1
ATOM 6214 C CA . SER E 1 113 ? 17.192 -4.191 47.894 1.00 18.58 367 SER E CA 1
ATOM 6215 C C . SER E 1 113 ? 18.656 -3.773 47.737 1.00 18.04 367 SER E C 1
ATOM 6216 O O . SER E 1 113 ? 19.477 -4.549 47.222 1.00 17.72 367 SER E O 1
ATOM 6219 N N . LYS E 1 114 ? 18.976 -2.541 48.147 1.00 17.08 368 LYS E N 1
ATOM 6220 C CA . LYS E 1 114 ? 20.337 -2.045 48.117 1.00 17.76 368 LYS E CA 1
ATOM 6221 C C . LYS E 1 114 ? 20.675 -1.191 49.379 1.00 17.06 368 LYS E C 1
ATOM 6222 O O . LYS E 1 114 ? 21.031 -0.027 49.243 1.00 17.09 368 LYS E O 1
ATOM 6228 N N . PRO E 1 115 ? 20.561 -1.776 50.591 1.00 16.62 369 PRO E N 1
ATOM 6229 C CA . PRO E 1 115 ? 20.544 -1.071 51.886 1.00 16.65 369 PRO E CA 1
ATOM 6230 C C . PRO E 1 115 ? 21.836 -0.311 52.213 1.00 16.30 369 PRO E C 1
ATOM 6231 O O . PRO E 1 115 ? 22.924 -0.764 51.904 1.00 16.84 369 PRO E O 1
ATOM 6235 N N . PHE E 1 116 ? 21.694 0.852 52.823 1.00 16.09 370 PHE E N 1
ATOM 6236 C CA . PHE E 1 116 ? 22.825 1.594 53.333 1.00 15.93 370 PHE E CA 1
ATOM 6237 C C . PHE E 1 116 ? 23.809 0.702 54.129 1.00 16.14 370 PHE E C 1
ATOM 6238 O O . PHE E 1 116 ? 23.396 -0.181 54.915 1.00 15.65 370 PHE E O 1
ATOM 6246 N N . SER E 1 117 ? 25.103 0.956 53.923 1.00 15.77 371 SER E N 1
ATOM 6247 C CA . SER E 1 117 ? 26.161 0.346 54.700 1.00 16.00 371 SER E CA 1
ATOM 6248 C C . SER E 1 117 ? 26.400 1.176 55.958 1.00 16.22 371 SER E C 1
ATOM 6249 O O . SER E 1 117 ? 26.047 2.376 55.990 1.00 15.58 371 SER E O 1
ATOM 6252 N N . GLN E 1 118 ? 27.030 0.555 56.962 1.00 16.40 372 GLN E N 1
ATOM 6253 C CA . GLN E 1 118 ? 27.401 1.239 58.222 1.00 17.21 372 GLN E CA 1
ATOM 6254 C C . GLN E 1 118 ? 28.296 2.425 57.922 1.00 17.83 372 GLN E C 1
ATOM 6255 O O . GLN E 1 118 ? 28.078 3.528 58.462 1.00 17.71 372 GLN E O 1
ATOM 6261 N N . GLU E 1 119 ? 29.282 2.179 57.054 1.00 17.71 373 GLU E N 1
ATOM 6262 C CA . GLU E 1 119 ? 30.247 3.195 56.580 1.00 18.37 373 GLU E CA 1
ATOM 6263 C C . GLU E 1 119 ? 29.563 4.386 55.894 1.00 17.58 373 GLU E C 1
ATOM 6264 O O . GLU E 1 119 ? 29.992 5.544 56.028 1.00 17.42 373 GLU E O 1
ATOM 6270 N N . GLU E 1 120 ? 28.494 4.113 55.154 1.00 16.74 374 GLU E N 1
ATOM 6271 C CA . GLU E 1 120 ? 27.759 5.205 54.489 1.00 16.34 374 GLU E CA 1
ATOM 6272 C C . GLU E 1 120 ? 27.072 6.111 55.490 1.00 16.03 374 GLU E C 1
ATOM 6273 O O . GLU E 1 120 ? 27.027 7.356 55.298 1.00 13.93 374 GLU E O 1
ATOM 6279 N N . LEU E 1 121 ? 26.555 5.474 56.548 1.00 15.08 375 LEU E N 1
ATOM 6280 C CA . LEU E 1 121 ? 25.887 6.186 57.614 1.00 15.72 375 LEU E CA 1
ATOM 6281 C C . LEU E 1 121 ? 26.902 7.018 58.376 1.00 15.61 375 LEU E C 1
ATOM 6282 O O . LEU E 1 121 ? 26.615 8.169 58.751 1.00 16.86 375 LEU E O 1
ATOM 6287 N N . GLU E 1 122 ? 28.079 6.458 58.610 1.00 15.42 376 GLU E N 1
ATOM 6288 C CA . GLU E 1 122 ? 29.089 7.216 59.320 1.00 14.71 376 GLU E CA 1
ATOM 6289 C C . GLU E 1 122 ? 29.548 8.400 58.461 1.00 14.86 376 GLU E C 1
ATOM 6290 O O . GLU E 1 122 ? 29.841 9.462 59.003 1.00 13.10 376 GLU E O 1
ATOM 6296 N N . ARG E 1 123 ? 29.646 8.230 57.133 1.00 15.03 377 ARG E N 1
ATOM 6297 C CA . ARG E 1 123 ? 30.011 9.386 56.289 1.00 16.44 377 ARG E CA 1
ATOM 6298 C C . ARG E 1 123 ? 28.984 10.557 56.425 1.00 16.81 377 ARG E C 1
ATOM 6299 O O . ARG E 1 123 ? 29.348 11.719 56.671 1.00 16.11 377 ARG E O 1
ATOM 6307 N N . ALA E 1 124 ? 27.696 10.221 56.324 1.00 16.42 378 ALA E N 1
ATOM 6308 C CA . ALA E 1 124 ? 26.636 11.214 56.435 1.00 15.84 378 ALA E CA 1
ATOM 6309 C C . ALA E 1 124 ? 26.522 11.787 57.849 1.00 16.38 378 ALA E C 1
ATOM 6310 O O . ALA E 1 124 ? 26.293 13.013 58.011 1.00 15.46 378 ALA E O 1
ATOM 6312 N N . ARG E 1 125 ? 26.747 10.926 58.854 1.00 16.03 379 ARG E N 1
ATOM 6313 C CA . ARG E 1 125 ? 26.719 11.366 60.259 1.00 17.32 379 ARG E CA 1
ATOM 6314 C C . ARG E 1 125 ? 27.838 12.342 60.552 1.00 17.32 379 ARG E C 1
ATOM 6315 O O . ARG E 1 125 ? 27.614 13.382 61.180 1.00 17.09 379 ARG E O 1
ATOM 6323 N N . SER E 1 126 ? 29.058 12.012 60.127 1.00 18.21 380 SER E N 1
ATOM 6324 C CA . SER E 1 126 ? 30.191 12.931 60.382 1.00 19.30 380 SER E CA 1
ATOM 6325 C C . SER E 1 126 ? 29.960 14.330 59.783 1.00 19.10 380 SER E C 1
ATOM 6326 O O . SER E 1 126 ? 30.166 15.356 60.460 1.00 18.97 380 SER E O 1
ATOM 6329 N N . LYS E 1 127 ? 29.510 14.364 58.528 1.00 19.46 381 LYS E N 1
ATOM 6330 C CA . LYS E 1 127 ? 29.202 15.619 57.842 1.00 19.83 381 LYS E CA 1
ATOM 6331 C C . LYS E 1 127 ? 28.168 16.453 58.610 1.00 19.89 381 LYS E C 1
ATOM 6332 O O . LYS E 1 127 ? 28.346 17.674 58.834 1.00 20.69 381 LYS E O 1
ATOM 6338 N N . TRP E 1 128 ? 27.094 15.782 59.016 1.00 19.79 382 TRP E N 1
ATOM 6339 C CA . TRP E 1 128 ? 25.956 16.400 59.724 1.00 18.54 382 TRP E CA 1
ATOM 6340 C C . TRP E 1 128 ? 26.420 17.009 61.032 1.00 18.23 382 TRP E C 1
ATOM 6341 O O . TRP E 1 128 ? 26.078 18.168 61.328 1.00 18.80 382 TRP E O 1
ATOM 6352 N N . LEU E 1 129 ? 27.212 16.249 61.802 1.00 17.56 383 LEU E N 1
ATOM 6353 C CA . LEU E 1 129 ? 27.642 16.698 63.142 1.00 17.67 383 LEU E CA 1
ATOM 6354 C C . LEU E 1 129 ? 28.652 17.831 63.107 1.00 17.85 383 LEU E C 1
ATOM 6355 O O . LEU E 1 129 ? 28.592 18.712 63.952 1.00 19.62 383 LEU E O 1
ATOM 6360 N N . THR E 1 130 ? 29.553 17.809 62.126 1.00 16.88 384 THR E N 1
ATOM 6361 C CA . THR E 1 130 ? 30.503 18.894 61.831 1.00 16.73 384 THR E CA 1
ATOM 6362 C C . THR E 1 130 ? 29.787 20.213 61.546 1.00 17.01 384 THR E C 1
ATOM 6363 O O . THR E 1 130 ? 30.196 21.265 62.018 1.00 15.95 384 THR E O 1
ATOM 6367 N N . ALA E 1 131 ? 28.737 20.141 60.723 1.00 18.44 385 ALA E N 1
ATOM 6368 C CA . ALA E 1 131 ? 27.927 21.334 60.379 1.00 19.05 385 ALA E CA 1
ATOM 6369 C C . ALA E 1 131 ? 27.286 21.858 61.651 1.00 19.31 385 ALA E C 1
ATOM 6370 O O . ALA E 1 131 ? 27.349 23.057 61.914 1.00 20.17 385 ALA E O 1
ATOM 6372 N N . TRP E 1 132 ? 26.769 20.936 62.469 1.00 19.40 386 TRP E N 1
ATOM 6373 C CA . TRP E 1 132 ? 26.126 21.260 63.740 1.00 19.92 386 TRP E CA 1
ATOM 6374 C C . TRP E 1 132 ? 27.065 21.971 64.733 1.00 19.78 386 TRP E C 1
ATOM 6375 O O . TRP E 1 132 ? 26.659 22.940 65.356 1.00 19.94 386 TRP E O 1
ATOM 6386 N N . GLN E 1 133 ? 28.300 21.482 64.857 1.00 19.66 387 GLN E N 1
ATOM 6387 C CA . GLN E 1 133 ? 29.287 22.031 65.781 1.00 19.84 387 GLN E CA 1
ATOM 6388 C C . GLN E 1 133 ? 29.708 23.407 65.305 1.00 18.87 387 GLN E C 1
ATOM 6389 O O . GLN E 1 133 ? 30.029 24.273 66.106 1.00 17.20 387 GLN E O 1
ATOM 6395 N N . GLN E 1 134 ? 29.714 23.597 63.991 1.00 18.48 388 GLN E N 1
ATOM 6396 C CA . GLN E 1 134 ? 30.083 24.911 63.446 1.00 18.41 388 GLN E CA 1
ATOM 6397 C C . GLN E 1 134 ? 28.998 25.923 63.742 1.00 17.94 388 GLN E C 1
ATOM 6398 O O . GLN E 1 134 ? 29.303 27.083 64.074 1.00 18.65 388 GLN E O 1
ATOM 6404 N N . THR E 1 135 ? 27.741 25.487 63.646 1.00 17.42 389 THR E N 1
ATOM 6405 C CA . THR E 1 135 ? 26.608 26.325 64.014 1.00 18.45 389 THR E CA 1
ATOM 6406 C C . THR E 1 135 ? 26.632 26.703 65.478 1.00 18.75 389 THR E C 1
ATOM 6407 O O . THR E 1 135 ? 26.551 27.877 65.826 1.00 18.75 389 THR E O 1
ATOM 6411 N N . TYR E 1 136 ? 26.770 25.690 66.325 1.00 19.24 390 TYR E N 1
ATOM 6412 C CA . TYR E 1 136 ? 26.715 25.848 67.779 1.00 19.19 390 TYR E CA 1
ATOM 6413 C C . TYR E 1 136 ? 27.824 26.761 68.370 1.00 19.55 390 TYR E C 1
ATOM 6414 O O . TYR E 1 136 ? 27.602 27.461 69.396 1.00 19.70 390 TYR E O 1
ATOM 6423 N N . ALA E 1 137 ? 28.995 26.813 67.715 1.00 19.09 391 ALA E N 1
ATOM 6424 C CA . ALA E 1 137 ? 30.119 27.611 68.221 1.00 18.79 391 ALA E CA 1
ATOM 6425 C C . ALA E 1 137 ? 29.973 29.132 68.001 1.00 19.28 391 ALA E C 1
ATOM 6426 O O . ALA E 1 137 ? 30.765 29.924 68.517 1.00 18.16 391 ALA E O 1
ATOM 6428 N N . ASP E 1 138 ? 28.946 29.515 67.248 1.00 19.74 392 ASP E N 1
ATOM 6429 C CA . ASP E 1 138 ? 28.640 30.912 66.912 1.00 20.67 392 ASP E CA 1
ATOM 6430 C C . ASP E 1 138 ? 27.264 31.276 67.509 1.00 20.48 392 ASP E C 1
ATOM 6431 O O . ASP E 1 138 ? 26.251 30.695 67.125 1.00 20.38 392 ASP E O 1
ATOM 6436 N N . PRO E 1 139 ? 27.221 32.204 68.489 1.00 21.50 393 PRO E N 1
ATOM 6437 C CA . PRO E 1 139 ? 25.916 32.708 69.004 1.00 21.08 393 PRO E CA 1
ATOM 6438 C C . PRO E 1 139 ? 24.935 33.181 67.900 1.00 21.23 393 PRO E C 1
ATOM 6439 O O . PRO E 1 139 ? 23.744 32.866 67.970 1.00 21.03 393 PRO E O 1
ATOM 6443 N N . GLU E 1 140 ? 25.426 33.924 66.908 1.00 20.80 394 GLU E N 1
ATOM 6444 C CA . GLU E 1 140 ? 24.607 34.313 65.742 1.00 21.81 394 GLU E CA 1
ATOM 6445 C C . GLU E 1 140 ? 23.926 33.137 65.067 1.00 21.40 394 GLU E C 1
ATOM 6446 O O . GLU E 1 140 ? 22.702 33.142 64.890 1.00 21.17 394 GLU E O 1
ATOM 6452 N N . LYS E 1 141 ? 24.712 32.124 64.722 1.00 20.89 395 LYS E N 1
ATOM 6453 C CA . LYS E 1 141 ? 24.159 30.961 64.039 1.00 21.17 395 LYS E CA 1
ATOM 6454 C C . LYS E 1 141 ? 23.210 30.129 64.913 1.00 20.63 395 LYS E C 1
ATOM 6455 O O . LYS E 1 141 ? 22.192 29.588 64.430 1.00 21.37 395 LYS E O 1
ATOM 6461 N N . VAL E 1 142 ? 23.528 30.013 66.192 1.00 20.30 396 VAL E N 1
ATOM 6462 C CA . VAL E 1 142 ? 22.614 29.324 67.119 1.00 19.52 396 VAL E CA 1
ATOM 6463 C C . VAL E 1 142 ? 21.258 30.037 67.171 1.00 18.52 396 VAL E C 1
ATOM 6464 O O . VAL E 1 142 ? 20.223 29.391 67.202 1.00 17.87 396 VAL E O 1
ATOM 6468 N N . GLY E 1 143 ? 21.276 31.372 67.216 1.00 19.00 397 GLY E N 1
ATOM 6469 C CA . GLY E 1 143 ? 20.055 32.175 67.326 1.00 18.88 397 GLY E CA 1
ATOM 6470 C C . GLY E 1 143 ? 19.171 31.912 66.116 1.00 20.01 397 GLY E C 1
ATOM 6471 O O . GLY E 1 143 ? 17.944 31.795 66.245 1.00 21.30 397 GLY E O 1
ATOM 6472 N N . VAL E 1 144 ? 19.783 31.776 64.938 1.00 19.72 398 VAL E N 1
ATOM 6473 C CA . VAL E 1 144 ? 19.019 31.472 63.740 1.00 19.17 398 VAL E CA 1
ATOM 6474 C C . VAL E 1 144 ? 18.470 30.049 63.822 1.00 19.91 398 VAL E C 1
ATOM 6475 O O . VAL E 1 144 ? 17.264 29.823 63.571 1.00 19.82 398 VAL E O 1
ATOM 6479 N N . ALA E 1 145 ? 19.327 29.092 64.200 1.00 19.56 399 ALA E N 1
ATOM 6480 C CA . ALA E 1 145 ? 18.892 27.703 64.221 1.00 19.81 399 ALA E CA 1
ATOM 6481 C C . ALA E 1 145 ? 17.786 27.509 65.249 1.00 19.78 399 ALA E C 1
ATOM 6482 O O . ALA E 1 145 ? 16.873 26.752 65.034 1.00 19.92 399 ALA E O 1
ATOM 6484 N N . LEU E 1 146 ? 17.874 28.224 66.362 1.00 21.07 400 LEU E N 1
ATOM 6485 C CA . LEU E 1 146 ? 16.867 28.143 67.408 1.00 21.36 400 LEU E CA 1
ATOM 6486 C C . LEU E 1 146 ? 15.525 28.701 66.912 1.00 21.76 400 LEU E C 1
ATOM 6487 O O . LEU E 1 146 ? 14.501 28.016 67.025 1.00 21.97 400 LEU E O 1
ATOM 6492 N N . SER E 1 147 ? 15.544 29.912 66.337 1.00 22.12 401 SER E N 1
ATOM 6493 C CA . SER E 1 147 ? 14.335 30.497 65.716 1.00 23.03 401 SER E CA 1
ATOM 6494 C C . SER E 1 147 ? 13.688 29.550 64.666 1.00 22.81 401 SER E C 1
ATOM 6495 O O . SER E 1 147 ? 12.482 29.405 64.645 1.00 23.44 401 SER E O 1
ATOM 6498 N N . GLU E 1 148 ? 14.491 28.883 63.835 1.00 23.45 402 GLU E N 1
ATOM 6499 C CA . GLU E 1 148 ? 13.988 27.861 62.882 1.00 22.99 402 GLU E CA 1
ATOM 6500 C C . GLU E 1 148 ? 13.349 26.642 63.553 1.00 22.85 402 GLU E C 1
ATOM 6501 O O . GLU E 1 148 ? 12.326 26.113 63.093 1.00 23.09 402 GLU E O 1
ATOM 6507 N N . ALA E 1 149 ? 13.945 26.183 64.641 1.00 22.07 403 ALA E N 1
ATOM 6508 C CA . ALA E 1 149 ? 13.295 25.147 65.447 1.00 22.61 403 ALA E CA 1
ATOM 6509 C C . ALA E 1 149 ? 11.947 25.616 66.061 1.00 21.73 403 ALA E C 1
ATOM 6510 O O . ALA E 1 149 ? 10.937 24.875 66.022 1.00 21.65 403 ALA E O 1
ATOM 6512 N N . ILE E 1 150 ? 11.934 26.830 66.619 1.00 21.10 404 ILE E N 1
ATOM 6513 C CA . ILE E 1 150 ? 10.687 27.406 67.131 1.00 21.53 404 ILE E CA 1
ATOM 6514 C C . ILE E 1 150 ? 9.649 27.457 65.996 1.00 22.29 404 ILE E C 1
ATOM 6515 O O . ILE E 1 150 ? 8.568 26.875 66.132 1.00 22.57 404 ILE E O 1
ATOM 6520 N N . ALA E 1 151 ? 9.985 28.138 64.885 1.00 21.93 405 ALA E N 1
ATOM 6521 C CA . ALA E 1 151 ? 9.110 28.184 63.695 1.00 22.38 405 ALA E CA 1
ATOM 6522 C C . ALA E 1 151 ? 8.585 26.794 63.315 1.00 22.70 405 ALA E C 1
ATOM 6523 O O . ALA E 1 151 ? 7.433 26.651 62.943 1.00 23.46 405 ALA E O 1
ATOM 6525 N N . SER E 1 152 ? 9.447 25.784 63.428 1.00 23.14 406 SER E N 1
ATOM 6526 C CA . SER E 1 152 ? 9.114 24.375 63.192 1.00 22.90 406 SER E CA 1
ATOM 6527 C C . SER E 1 152 ? 8.239 23.760 64.259 1.00 22.97 406 SER E C 1
ATOM 6528 O O . SER E 1 152 ? 7.652 22.725 64.022 1.00 22.69 406 SER E O 1
ATOM 6531 N N . GLY E 1 153 ? 8.186 24.371 65.440 1.00 23.84 407 GLY E N 1
ATOM 6532 C CA . GLY E 1 153 ? 7.169 24.013 66.447 1.00 24.01 407 GLY E CA 1
ATOM 6533 C C . GLY E 1 153 ? 7.715 23.533 67.780 1.00 23.79 407 GLY E C 1
ATOM 6534 O O . GLY E 1 153 ? 6.951 23.228 68.686 1.00 24.56 407 GLY E O 1
ATOM 6535 N N . ASP E 1 154 ? 9.036 23.506 67.911 1.00 23.49 408 ASP E N 1
ATOM 6536 C CA . ASP E 1 154 ? 9.704 22.946 69.080 1.00 23.18 408 ASP E CA 1
ATOM 6537 C C . ASP E 1 154 ? 11.106 23.500 69.110 1.00 22.42 408 ASP E C 1
ATOM 6538 O O . ASP E 1 154 ? 11.954 23.077 68.322 1.00 22.42 408 ASP E O 1
ATOM 6543 N N . TRP E 1 155 ? 11.366 24.432 70.019 1.00 21.25 409 TRP E N 1
ATOM 6544 C CA . TRP E 1 155 ? 12.723 24.953 70.197 1.00 20.77 409 TRP E CA 1
ATOM 6545 C C . TRP E 1 155 ? 13.718 23.835 70.520 1.00 20.81 409 TRP E C 1
ATOM 6546 O O . TRP E 1 155 ? 14.888 23.939 70.191 1.00 19.03 409 TRP E O 1
ATOM 6557 N N . ARG E 1 156 ? 13.234 22.786 71.191 1.00 20.96 410 ARG E N 1
ATOM 6558 C CA . ARG E 1 156 ? 14.050 21.617 71.511 1.00 22.06 410 ARG E CA 1
ATOM 6559 C C . ARG E 1 156 ? 14.726 20.964 70.300 1.00 21.85 410 ARG E C 1
ATOM 6560 O O . ARG E 1 156 ? 15.840 20.450 70.432 1.00 22.45 410 ARG E O 1
ATOM 6568 N N . LEU E 1 157 ? 14.081 21.007 69.138 1.00 21.10 411 LEU E N 1
ATOM 6569 C CA . LEU E 1 157 ? 14.651 20.400 67.926 1.00 21.44 411 LEU E CA 1
ATOM 6570 C C . LEU E 1 157 ? 16.145 20.702 67.611 1.00 21.96 411 LEU E C 1
ATOM 6571 O O . LEU E 1 157 ? 16.901 19.792 67.181 1.00 22.02 411 LEU E O 1
ATOM 6576 N N . PHE E 1 158 ? 16.584 21.949 67.794 1.00 21.64 412 PHE E N 1
ATOM 6577 C CA . PHE E 1 158 ? 18.010 22.277 67.570 1.00 21.38 412 PHE E CA 1
ATOM 6578 C C . PHE E 1 158 ? 18.926 21.286 68.269 1.00 21.65 412 PHE E C 1
ATOM 6579 O O . PHE E 1 158 ? 19.885 20.773 67.665 1.00 21.95 412 PHE E O 1
ATOM 6587 N N . PHE E 1 159 ? 18.601 20.949 69.522 1.00 20.81 413 PHE E N 1
ATOM 6588 C CA . PHE E 1 159 ? 19.386 19.989 70.256 1.00 20.24 413 PHE E CA 1
ATOM 6589 C C . PHE E 1 159 ? 18.980 18.550 70.038 1.00 19.82 413 PHE E C 1
ATOM 6590 O O . PHE E 1 159 ? 19.835 17.650 70.025 1.00 19.67 413 PHE E O 1
ATOM 6598 N N . LEU E 1 160 ? 17.681 18.327 69.871 1.00 20.06 414 LEU E N 1
ATOM 6599 C CA . LEU E 1 160 ? 17.162 16.976 69.750 1.00 19.94 414 LEU E CA 1
ATOM 6600 C C . LEU E 1 160 ? 17.607 16.334 68.442 1.00 19.87 414 LEU E C 1
ATOM 6601 O O . LEU E 1 160 ? 17.972 15.147 68.454 1.00 18.46 414 LEU E O 1
ATOM 6606 N N . GLN E 1 161 ? 17.611 17.116 67.342 1.00 19.80 415 GLN E N 1
ATOM 6607 C CA . GLN E 1 161 ? 18.004 16.606 66.026 1.00 20.93 415 GLN E CA 1
ATOM 6608 C C . GLN E 1 161 ? 19.448 16.128 66.122 1.00 21.87 415 GLN E C 1
ATOM 6609 O O . GLN E 1 161 ? 19.775 15.038 65.656 1.00 22.62 415 GLN E O 1
ATOM 6615 N N . ARG E 1 162 ? 20.296 16.921 66.778 1.00 21.92 416 ARG E N 1
ATOM 6616 C CA . ARG E 1 162 ? 21.681 16.535 67.045 1.00 21.30 416 ARG E CA 1
ATOM 6617 C C . ARG E 1 162 ? 21.760 15.201 67.779 1.00 20.70 416 ARG E C 1
ATOM 6618 O O . ARG E 1 162 ? 22.549 14.324 67.393 1.00 19.76 416 ARG E O 1
ATOM 6626 N N . ASP E 1 163 ? 20.947 15.044 68.832 1.00 19.55 417 ASP E N 1
ATOM 6627 C CA . ASP E 1 163 ? 20.998 13.826 69.635 1.00 19.06 417 ASP E CA 1
ATOM 6628 C C . ASP E 1 163 ? 20.561 12.615 68.837 1.00 18.46 417 ASP E C 1
ATOM 6629 O O . ASP E 1 163 ? 21.192 11.563 68.910 1.00 17.34 417 ASP E O 1
ATOM 6634 N N . ARG E 1 164 ? 19.501 12.793 68.057 1.00 18.82 418 ARG E N 1
ATOM 6635 C CA . ARG E 1 164 ? 18.967 11.746 67.176 1.00 19.43 418 ARG E CA 1
ATOM 6636 C C . ARG E 1 164 ? 19.980 11.342 66.111 1.00 19.32 418 ARG E C 1
ATOM 6637 O O . ARG E 1 164 ? 20.061 10.197 65.745 1.00 18.82 418 ARG E O 1
ATOM 6645 N N . VAL E 1 165 ? 20.759 12.304 65.623 1.00 19.84 419 VAL E N 1
ATOM 6646 C CA . VAL E 1 165 ? 21.777 11.998 64.612 1.00 19.30 419 VAL E CA 1
ATOM 6647 C C . VAL E 1 165 ? 22.936 11.220 65.226 1.00 19.37 419 VAL E C 1
ATOM 6648 O O . VAL E 1 165 ? 23.365 10.209 64.671 1.00 20.00 419 VAL E O 1
ATOM 6652 N N . ARG E 1 166 ? 23.442 11.661 66.365 1.00 19.94 420 ARG E N 1
ATOM 6653 C CA . ARG E 1 166 ? 24.550 10.928 66.986 1.00 21.12 420 ARG E CA 1
ATOM 6654 C C . ARG E 1 166 ? 24.204 9.495 67.407 1.00 20.59 420 ARG E C 1
ATOM 6655 O O . ARG E 1 166 ? 25.105 8.677 67.491 1.00 21.61 420 ARG E O 1
ATOM 6663 N N . GLU E 1 167 ? 22.917 9.186 67.602 1.00 19.67 421 GLU E N 1
ATOM 6664 C CA . GLU E 1 167 ? 22.471 7.868 68.059 1.00 19.55 421 GLU E CA 1
ATOM 6665 C C . GLU E 1 167 ? 21.810 7.029 66.964 1.00 19.49 421 GLU E C 1
ATOM 6666 O O . GLU E 1 167 ? 21.466 5.862 67.171 1.00 18.16 421 GLU E O 1
ATOM 6668 N N . ALA E 1 168 ? 21.640 7.668 65.804 1.00 19.32 422 ALA E N 1
ATOM 6669 C CA . ALA E 1 168 ? 21.125 7.074 64.586 1.00 18.79 422 ALA E CA 1
ATOM 6670 C C . ALA E 1 168 ? 21.586 5.650 64.326 1.00 18.12 422 ALA E C 1
ATOM 6671 O O . ALA E 1 168 ? 22.764 5.420 64.148 1.00 17.47 422 ALA E O 1
ATOM 6673 N N . LYS E 1 169 ? 20.637 4.728 64.249 1.00 17.57 423 LYS E N 1
ATOM 6674 C CA . LYS E 1 169 ? 20.925 3.345 63.876 1.00 19.09 423 LYS E CA 1
ATOM 6675 C C . LYS E 1 169 ? 20.728 3.210 62.390 1.00 18.91 423 LYS E C 1
ATOM 6676 O O . LYS E 1 169 ? 19.930 3.952 61.792 1.00 20.58 423 LYS E O 1
ATOM 6678 N N . LEU E 1 170 ? 21.433 2.255 61.796 1.00 18.78 424 LEU E N 1
ATOM 6679 C CA . LEU E 1 170 ? 21.327 1.983 60.369 1.00 17.53 424 LEU E CA 1
ATOM 6680 C C . LEU E 1 170 ? 19.903 1.538 59.965 1.00 17.93 424 LEU E C 1
ATOM 6681 O O . LEU E 1 170 ? 19.397 1.948 58.926 1.00 16.32 424 LEU E O 1
ATOM 6686 N N . ASP E 1 171 ? 19.265 0.697 60.787 1.00 19.27 425 ASP E N 1
ATOM 6687 C CA . ASP E 1 171 ? 17.884 0.243 60.521 1.00 20.34 425 ASP E CA 1
ATOM 6688 C C . ASP E 1 171 ? 16.846 1.368 60.442 1.00 20.19 425 ASP E C 1
ATOM 6689 O O . ASP E 1 171 ? 15.922 1.331 59.620 1.00 20.62 425 ASP E O 1
ATOM 6694 N N . ASP E 1 172 ? 17.005 2.374 61.288 1.00 20.33 426 ASP E N 1
ATOM 6695 C CA . ASP E 1 172 ? 16.103 3.534 61.304 1.00 20.11 426 ASP E CA 1
ATOM 6696 C C . ASP E 1 172 ? 16.298 4.513 60.167 1.00 19.37 426 ASP E C 1
ATOM 6697 O O . ASP E 1 172 ? 15.323 5.102 59.677 1.00 18.83 426 ASP E O 1
ATOM 6702 N N . VAL E 1 173 ? 17.553 4.710 59.761 1.00 18.23 427 VAL E N 1
ATOM 6703 C CA . VAL E 1 173 ? 17.805 5.541 58.616 1.00 17.50 427 VAL E CA 1
ATOM 6704 C C . VAL E 1 173 ? 17.325 4.816 57.344 1.00 17.36 427 VAL E C 1
ATOM 6705 O O . VAL E 1 173 ? 16.700 5.441 56.492 1.00 16.21 427 VAL E O 1
ATOM 6709 N N . GLN E 1 174 ? 17.572 3.497 57.251 1.00 16.58 428 GLN E N 1
ATOM 6710 C CA . GLN E 1 174 ? 17.065 2.696 56.124 1.00 16.56 428 GLN E CA 1
ATOM 6711 C C . GLN E 1 174 ? 15.552 2.797 56.038 1.00 17.18 428 GLN E C 1
ATOM 6712 O O . GLN E 1 174 ? 14.986 3.124 54.984 1.00 16.47 428 GLN E O 1
ATOM 6718 N N . ARG E 1 175 ? 14.887 2.483 57.147 1.00 18.15 429 ARG E N 1
ATOM 6719 C CA . ARG E 1 175 ? 13.423 2.468 57.157 1.00 18.54 429 ARG E CA 1
ATOM 6720 C C . ARG E 1 175 ? 12.849 3.817 56.729 1.00 18.29 429 ARG E C 1
ATOM 6721 O O . ARG E 1 175 ? 11.903 3.873 55.932 1.00 18.23 429 ARG E O 1
ATOM 6729 N N . ALA E 1 176 ? 13.422 4.900 57.248 1.00 18.04 430 ALA E N 1
ATOM 6730 C CA . ALA E 1 176 ? 12.997 6.266 56.871 1.00 17.72 430 ALA E CA 1
ATOM 6731 C C . ALA E 1 176 ? 13.094 6.523 55.353 1.00 17.46 430 ALA E C 1
ATOM 6732 O O . ALA E 1 176 ? 12.122 6.925 54.696 1.00 17.69 430 ALA E O 1
ATOM 6734 N N . ALA E 1 177 ? 14.260 6.279 54.794 1.00 17.21 431 ALA E N 1
ATOM 6735 C CA . ALA E 1 177 ? 14.457 6.478 53.364 1.00 17.89 431 ALA E CA 1
ATOM 6736 C C . ALA E 1 177 ? 13.546 5.563 52.586 1.00 18.06 431 ALA E C 1
ATOM 6737 O O . ALA E 1 177 ? 12.898 6.009 51.624 1.00 16.88 431 ALA E O 1
ATOM 6739 N N . VAL E 1 178 ? 13.484 4.283 52.987 1.00 17.56 432 VAL E N 1
ATOM 6740 C CA . VAL E 1 178 ? 12.550 3.361 52.299 1.00 18.07 432 VAL E CA 1
ATOM 6741 C C . VAL E 1 178 ? 11.052 3.770 52.323 1.00 17.89 432 VAL E C 1
ATOM 6742 O O . VAL E 1 178 ? 10.366 3.601 51.311 1.00 17.45 432 VAL E O 1
ATOM 6746 N N . ALA E 1 179 ? 10.554 4.331 53.435 1.00 17.81 433 ALA E N 1
ATOM 6747 C CA . ALA E 1 179 ? 9.136 4.768 53.488 1.00 17.47 433 ALA E CA 1
ATOM 6748 C C . ALA E 1 179 ? 8.822 6.096 52.763 1.00 17.31 433 ALA E C 1
ATOM 6749 O O . ALA E 1 179 ? 7.693 6.273 52.305 1.00 17.47 433 ALA E O 1
ATOM 6751 N N . TYR E 1 180 ? 9.796 7.013 52.669 1.00 17.24 434 TYR E N 1
ATOM 6752 C CA . TYR E 1 180 ? 9.610 8.292 51.983 1.00 17.55 434 TYR E CA 1
ATOM 6753 C C . TYR E 1 180 ? 10.071 8.332 50.532 1.00 18.95 434 TYR E C 1
ATOM 6754 O O . TYR E 1 180 ? 9.575 9.155 49.735 1.00 20.01 434 TYR E O 1
ATOM 6763 N N . LEU E 1 181 ? 11.021 7.483 50.158 1.00 18.51 435 LEU E N 1
ATOM 6764 C CA . LEU E 1 181 ? 11.482 7.533 48.768 1.00 18.02 435 LEU E CA 1
ATOM 6765 C C . LEU E 1 181 ? 10.706 6.471 47.972 1.00 19.31 435 LEU E C 1
ATOM 6766 O O . LEU E 1 181 ? 11.185 5.356 47.694 1.00 19.00 435 LEU E O 1
ATOM 6771 N N . VAL E 1 182 ? 9.455 6.829 47.667 1.00 19.68 436 VAL E N 1
ATOM 6772 C CA . VAL E 1 182 ? 8.515 5.914 47.036 1.00 19.89 436 VAL E CA 1
ATOM 6773 C C . VAL E 1 182 ? 7.801 6.603 45.898 1.00 19.76 436 VAL E C 1
ATOM 6774 O O . VAL E 1 182 ? 7.462 7.786 45.987 1.00 20.14 436 VAL E O 1
ATOM 6778 N N . ARG E 1 183 ? 7.582 5.865 44.811 1.00 19.90 437 ARG E N 1
ATOM 6779 C CA . ARG E 1 183 ? 6.890 6.409 43.637 1.00 18.94 437 ARG E CA 1
ATOM 6780 C C . ARG E 1 183 ? 5.603 7.223 43.957 1.00 18.49 437 ARG E C 1
ATOM 6781 O O . ARG E 1 183 ? 5.422 8.339 43.416 1.00 16.75 437 ARG E O 1
ATOM 6789 N N . SER E 1 184 ? 4.728 6.690 44.827 1.00 18.08 438 SER E N 1
ATOM 6790 C CA . SER E 1 184 ? 3.474 7.409 45.215 1.00 17.32 438 SER E CA 1
ATOM 6791 C C . SER E 1 184 ? 3.716 8.810 45.807 1.00 16.67 438 SER E C 1
ATOM 6792 O O . SER E 1 184 ? 2.813 9.653 45.842 1.00 16.95 438 SER E O 1
ATOM 6795 N N . ASN E 1 185 ? 4.924 9.066 46.293 1.00 16.01 439 ASN E N 1
ATOM 6796 C CA . ASN E 1 185 ? 5.220 10.404 46.863 1.00 16.82 439 ASN E CA 1
ATOM 6797 C C . ASN E 1 185 ? 6.002 11.273 45.904 1.00 16.01 439 ASN E C 1
ATOM 6798 O O . ASN E 1 185 ? 6.296 12.424 46.231 1.00 16.45 439 ASN E O 1
ATOM 6803 N N . ARG E 1 186 ? 6.264 10.728 44.711 1.00 15.91 440 ARG E N 1
ATOM 6804 C CA . ARG E 1 186 ? 7.225 11.236 43.731 1.00 16.59 440 ARG E CA 1
ATOM 6805 C C . ARG E 1 186 ? 6.636 12.116 42.594 1.00 17.19 440 ARG E C 1
ATOM 6806 O O . ARG E 1 186 ? 5.572 11.831 42.043 1.00 16.79 440 ARG E O 1
ATOM 6814 N N . THR E 1 187 ? 7.318 13.230 42.297 1.00 17.15 441 THR E N 1
ATOM 6815 C CA . THR E 1 187 ? 6.878 14.193 41.270 1.00 16.92 441 THR E CA 1
ATOM 6816 C C . THR E 1 187 ? 8.135 14.520 40.516 1.00 16.60 441 THR E C 1
ATOM 6817 O O . THR E 1 187 ? 9.163 14.817 41.104 1.00 15.52 441 THR E O 1
ATOM 6821 N N . GLU E 1 188 ? 8.070 14.373 39.208 1.00 17.89 442 GLU E N 1
ATOM 6822 C CA . GLU E 1 188 ? 9.251 14.478 38.373 1.00 18.78 442 GLU E CA 1
ATOM 6823 C C . GLU E 1 188 ? 9.189 15.835 37.715 1.00 18.65 442 GLU E C 1
ATOM 6824 O O . GLU E 1 188 ? 8.108 16.356 37.514 1.00 19.24 442 GLU E O 1
ATOM 6830 N N . GLY E 1 189 ? 10.329 16.382 37.332 1.00 18.80 443 GLY E N 1
ATOM 6831 C CA . GLY E 1 189 ? 10.347 17.621 36.555 1.00 19.58 443 GLY E CA 1
ATOM 6832 C C . GLY E 1 189 ? 11.642 17.728 35.784 1.00 20.47 443 GLY E C 1
ATOM 6833 O O . GLY E 1 189 ? 12.561 16.928 35.986 1.00 19.91 443 GLY E O 1
ATOM 6834 N N . ARG E 1 190 ? 11.706 18.700 34.887 1.00 20.20 444 ARG E N 1
ATOM 6835 C CA . ARG E 1 190 ? 12.888 18.887 34.051 1.00 22.02 444 ARG E CA 1
ATOM 6836 C C . ARG E 1 190 ? 13.045 20.357 33.653 1.00 22.02 444 ARG E C 1
ATOM 6837 O O . ARG E 1 190 ? 12.065 21.079 33.481 1.00 21.57 444 ARG E O 1
ATOM 6845 N N . TYR E 1 191 ? 14.283 20.806 33.599 1.00 22.73 445 TYR E N 1
ATOM 6846 C CA . TYR E 1 191 ? 14.591 22.116 33.062 1.00 23.89 445 TYR E CA 1
ATOM 6847 C C . TYR E 1 191 ? 15.359 21.911 31.782 1.00 24.79 445 TYR E C 1
ATOM 6848 O O . TYR E 1 191 ? 16.461 21.376 31.798 1.00 24.58 445 TYR E O 1
ATOM 6857 N N . ILE E 1 192 ? 14.776 22.338 30.669 1.00 27.05 446 ILE E N 1
ATOM 6858 C CA . ILE E 1 192 ? 15.526 22.418 29.419 1.00 28.69 446 ILE E CA 1
ATOM 6859 C C . ILE E 1 192 ? 15.713 23.895 29.026 1.00 29.47 446 ILE E C 1
ATOM 6860 O O . ILE E 1 192 ? 14.731 24.599 28.750 1.00 29.02 446 ILE E O 1
ATOM 6865 N N . PRO E 1 193 ? 16.980 24.355 28.989 1.00 30.36 447 PRO E N 1
ATOM 6866 C CA . PRO E 1 193 ? 17.357 25.739 28.678 1.00 31.75 447 PRO E CA 1
ATOM 6867 C C . PRO E 1 193 ? 16.805 26.219 27.337 1.00 32.49 447 PRO E C 1
ATOM 6868 O O . PRO E 1 193 ? 16.610 25.412 26.433 1.00 32.27 447 PRO E O 1
ATOM 6872 N N . THR E 1 194 ? 16.552 27.524 27.241 1.00 34.02 448 THR E N 1
ATOM 6873 C CA . THR E 1 194 ? 16.072 28.177 26.007 1.00 35.61 448 THR E CA 1
ATOM 6874 C C . THR E 1 194 ? 14.723 27.631 25.540 1.00 36.30 448 THR E C 1
ATOM 6875 O O . THR E 1 194 ? 13.814 28.406 25.234 1.00 37.77 448 THR E O 1
ATOM 6877 N N . SER F 1 1 ? 20.229 40.270 72.353 1.00 26.69 255 SER F N 1
ATOM 6878 C CA . SER F 1 1 ? 20.192 39.907 70.896 1.00 27.50 255 SER F CA 1
ATOM 6879 C C . SER F 1 1 ? 20.685 38.483 70.554 1.00 26.08 255 SER F C 1
ATOM 6880 O O . SER F 1 1 ? 19.866 37.609 70.292 1.00 24.96 255 SER F O 1
ATOM 6883 N N . ASN F 1 2 ? 22.005 38.274 70.523 1.00 25.37 256 ASN F N 1
ATOM 6884 C CA . ASN F 1 2 ? 22.593 36.911 70.459 1.00 25.06 256 ASN F CA 1
ATOM 6885 C C . ASN F 1 2 ? 23.656 36.692 71.522 1.00 24.87 256 ASN F C 1
ATOM 6886 O O . ASN F 1 2 ? 24.710 37.337 71.493 1.00 24.92 256 ASN F O 1
ATOM 6891 N N . ALA F 1 3 ? 23.386 35.787 72.454 1.00 23.61 257 ALA F N 1
ATOM 6892 C CA . ALA F 1 3 ? 24.340 35.517 73.528 1.00 23.46 257 ALA F CA 1
ATOM 6893 C C . ALA F 1 3 ? 24.377 34.050 73.955 1.00 22.96 257 ALA F C 1
ATOM 6894 O O . ALA F 1 3 ? 23.347 33.438 74.181 1.00 22.20 257 ALA F O 1
ATOM 6896 N N . TYR F 1 4 ? 25.574 33.499 74.073 1.00 23.50 258 TYR F N 1
ATOM 6897 C CA . TYR F 1 4 ? 25.753 32.133 74.512 1.00 24.68 258 TYR F CA 1
ATOM 6898 C C . TYR F 1 4 ? 27.107 32.103 75.177 1.00 25.60 258 TYR F C 1
ATOM 6899 O O . TYR F 1 4 ? 28.132 32.317 74.522 1.00 26.93 258 TYR F O 1
ATOM 6908 N N . THR F 1 5 ? 27.114 31.875 76.486 1.00 26.44 259 THR F N 1
ATOM 6909 C CA . THR F 1 5 ? 28.351 31.841 77.256 1.00 26.89 259 THR F CA 1
ATOM 6910 C C . THR F 1 5 ? 28.382 30.590 78.103 1.00 26.39 259 THR F C 1
ATOM 6911 O O . THR F 1 5 ? 27.437 30.275 78.794 1.00 25.40 259 THR F O 1
ATOM 6915 N N . VAL F 1 6 ? 29.482 29.863 78.009 1.00 26.90 260 VAL F N 1
ATOM 6916 C CA . VAL F 1 6 ? 29.634 28.600 78.698 1.00 27.09 260 VAL F CA 1
ATOM 6917 C C . VAL F 1 6 ? 30.850 28.708 79.611 1.00 27.41 260 VAL F C 1
ATOM 6918 O O . VAL F 1 6 ? 31.581 29.696 79.563 1.00 27.57 260 VAL F O 1
ATOM 6922 N N A GLU F 1 7 ? 31.069 27.695 80.441 0.50 27.80 261 GLU F N 1
ATOM 6923 N N B GLU F 1 7 ? 31.070 27.682 80.426 0.50 27.68 261 GLU F N 1
ATOM 6924 C CA A GLU F 1 7 ? 32.217 27.704 81.326 0.50 28.13 261 GLU F CA 1
ATOM 6925 C CA B GLU F 1 7 ? 32.212 27.655 81.318 0.50 27.88 261 GLU F CA 1
ATOM 6926 C C A GLU F 1 7 ? 33.443 27.132 80.607 0.50 28.35 261 GLU F C 1
ATOM 6927 C C B GLU F 1 7 ? 33.452 27.114 80.597 0.50 28.22 261 GLU F C 1
ATOM 6928 O O A GLU F 1 7 ? 33.316 26.197 79.815 0.50 27.94 261 GLU F O 1
ATOM 6929 O O B GLU F 1 7 ? 33.342 26.186 79.794 0.50 27.80 261 GLU F O 1
ATOM 6940 N N . PRO F 1 8 ? 34.635 27.704 80.875 1.00 28.70 262 PRO F N 1
ATOM 6941 C CA . PRO F 1 8 ? 35.903 27.184 80.362 1.00 29.15 262 PRO F CA 1
ATOM 6942 C C . PRO F 1 8 ? 36.254 25.840 81.006 1.00 30.07 262 PRO F C 1
ATOM 6943 O O . PRO F 1 8 ? 37.121 25.768 81.897 1.00 30.98 262 PRO F O 1
ATOM 6947 N N . VAL F 1 9 ? 35.553 24.801 80.548 1.00 30.90 263 VAL F N 1
ATOM 6948 C CA . VAL F 1 9 ? 35.729 23.390 80.938 1.00 31.56 263 VAL F CA 1
ATOM 6949 C C . VAL F 1 9 ? 34.469 22.588 80.593 1.00 31.75 263 VAL F C 1
ATOM 6950 O O . VAL F 1 9 ? 34.066 22.516 79.426 1.00 32.26 263 VAL F O 1
ATOM 6954 N N . GLY F 1 23 ? 23.480 12.979 77.004 1.00 33.48 277 GLY F N 1
ATOM 6955 C CA . GLY F 1 23 ? 23.719 14.290 76.385 1.00 33.12 277 GLY F CA 1
ATOM 6956 C C . GLY F 1 23 ? 23.564 15.405 77.404 1.00 32.94 277 GLY F C 1
ATOM 6957 O O . GLY F 1 23 ? 23.544 15.138 78.599 1.00 33.21 277 GLY F O 1
ATOM 6958 N N . THR F 1 24 ? 23.457 16.648 76.933 1.00 32.29 278 THR F N 1
ATOM 6959 C CA . THR F 1 24 ? 23.313 17.809 77.824 1.00 31.78 278 THR F CA 1
ATOM 6960 C C . THR F 1 24 ? 21.858 18.282 78.000 1.00 30.84 278 THR F C 1
ATOM 6961 O O . THR F 1 24 ? 21.206 18.697 77.021 1.00 30.89 278 THR F O 1
ATOM 6963 N N . PRO F 1 25 ? 21.357 18.229 79.246 1.00 29.54 279 PRO F N 1
ATOM 6964 C CA . PRO F 1 25 ? 20.030 18.743 79.620 1.00 29.28 279 PRO F CA 1
ATOM 6965 C C . PRO F 1 25 ? 19.968 20.268 79.543 1.00 28.67 279 PRO F C 1
ATOM 6966 O O . PRO F 1 25 ? 20.944 20.939 79.893 1.00 28.34 279 PRO F O 1
ATOM 6970 N N . LEU F 1 26 ? 18.837 20.801 79.086 1.00 27.88 280 LEU F N 1
ATOM 6971 C CA . LEU F 1 26 ? 18.648 22.259 79.017 1.00 27.59 280 LEU F CA 1
ATOM 6972 C C . LEU F 1 26 ? 17.318 22.703 79.599 1.00 26.88 280 LEU F C 1
ATOM 6973 O O . LEU F 1 26 ? 16.328 21.956 79.555 1.00 26.55 280 LEU F O 1
ATOM 6978 N N . VAL F 1 27 ? 17.320 23.918 80.150 1.00 26.00 281 VAL F N 1
ATOM 6979 C CA . VAL F 1 27 ? 16.094 24.608 80.585 1.00 24.97 281 VAL F CA 1
ATOM 6980 C C . VAL F 1 27 ? 16.046 25.971 79.908 1.00 24.49 281 VAL F C 1
ATOM 6981 O O . VAL F 1 27 ? 17.082 26.586 79.652 1.00 24.26 281 VAL F O 1
ATOM 6985 N N . ALA F 1 28 ? 14.833 26.419 79.606 1.00 23.20 282 ALA F N 1
ATOM 6986 C CA . ALA F 1 28 ? 14.619 27.630 78.846 1.00 21.92 282 ALA F CA 1
ATOM 6987 C C . ALA F 1 28 ? 13.397 28.362 79.384 1.00 21.54 282 ALA F C 1
ATOM 6988 O O . ALA F 1 28 ? 12.445 27.742 79.904 1.00 21.77 282 ALA F O 1
ATOM 6990 N N . ALA F 1 29 ? 13.425 29.682 79.286 1.00 20.55 283 ALA F N 1
ATOM 6991 C CA . ALA F 1 29 ? 12.236 30.473 79.545 1.00 19.48 283 ALA F CA 1
ATOM 6992 C C . ALA F 1 29 ? 12.089 31.347 78.355 1.00 19.67 283 ALA F C 1
ATOM 6993 O O . ALA F 1 29 ? 13.047 32.004 77.935 1.00 19.20 283 ALA F O 1
ATOM 7003 N N . TYR F 1 31 ? 9.923 34.531 76.572 1.00 21.51 285 TYR F N 1
ATOM 7004 C CA . TYR F 1 31 ? 9.038 35.697 76.791 1.00 20.93 285 TYR F CA 1
ATOM 7005 C C . TYR F 1 31 ? 8.574 36.340 75.484 1.00 20.70 285 TYR F C 1
ATOM 7006 O O . TYR F 1 31 ? 9.347 36.471 74.558 1.00 19.57 285 TYR F O 1
ATOM 7015 N N . HIS F 1 32 ? 7.306 36.730 75.388 1.00 21.06 286 HIS F N 1
ATOM 7016 C CA . HIS F 1 32 ? 6.931 37.527 74.220 1.00 21.78 286 HIS F CA 1
ATOM 7017 C C . HIS F 1 32 ? 7.599 38.896 74.257 1.00 22.16 286 HIS F C 1
ATOM 7018 O O . HIS F 1 32 ? 7.694 39.538 75.311 1.00 21.94 286 HIS F O 1
ATOM 7025 N N . LEU F 1 33 ? 8.092 39.338 73.101 1.00 21.76 287 LEU F N 1
ATOM 7026 C CA . LEU F 1 33 ? 8.721 40.647 73.028 1.00 21.61 287 LEU F CA 1
ATOM 7027 C C . LEU F 1 33 ? 7.644 41.695 72.860 1.00 21.58 287 LEU F C 1
ATOM 7028 O O . LEU F 1 33 ? 6.520 41.360 72.501 1.00 22.01 287 LEU F O 1
ATOM 7033 N N . PRO F 1 34 ? 7.986 42.974 73.099 1.00 22.23 288 PRO F N 1
ATOM 7034 C CA . PRO F 1 34 ? 7.080 43.992 72.620 1.00 22.86 288 PRO F CA 1
ATOM 7035 C C . PRO F 1 34 ? 7.182 44.097 71.101 1.00 23.12 288 PRO F C 1
ATOM 7036 O O . PRO F 1 34 ? 8.132 43.573 70.503 1.00 22.21 288 PRO F O 1
ATOM 7040 N N . ALA F 1 35 ? 6.185 44.762 70.520 1.00 23.46 289 ALA F N 1
ATOM 7041 C CA . ALA F 1 35 ? 6.128 45.151 69.128 1.00 23.98 289 ALA F CA 1
ATOM 7042 C C . ALA F 1 35 ? 7.419 45.837 68.718 1.00 24.54 289 ALA F C 1
ATOM 7043 O O . ALA F 1 35 ? 8.000 46.581 69.490 1.00 24.96 289 ALA F O 1
ATOM 7045 N N . ALA F 1 36 ? 7.867 45.579 67.497 1.00 24.96 290 ALA F N 1
ATOM 7046 C CA . ALA F 1 36 ? 9.153 46.081 67.051 1.00 25.30 290 ALA F CA 1
ATOM 7047 C C . ALA F 1 36 ? 9.171 47.603 67.111 1.00 25.99 290 ALA F C 1
ATOM 7048 O O . ALA F 1 36 ? 10.220 48.203 67.379 1.00 25.97 290 ALA F O 1
ATOM 7050 N N . GLY F 1 37 ? 8.009 48.212 66.852 1.00 26.13 291 GLY F N 1
ATOM 7051 C CA . GLY F 1 37 ? 7.848 49.655 66.880 1.00 26.95 291 GLY F CA 1
ATOM 7052 C C . GLY F 1 37 ? 7.616 50.275 68.250 1.00 27.63 291 GLY F C 1
ATOM 7053 O O . GLY F 1 37 ? 7.530 51.484 68.377 1.00 28.65 291 GLY F O 1
ATOM 7054 N N . SER F 1 38 ? 7.494 49.463 69.282 1.00 28.25 292 SER F N 1
ATOM 7055 C CA . SER F 1 38 ? 7.340 49.987 70.628 1.00 28.99 292 SER F CA 1
ATOM 7056 C C . SER F 1 38 ? 8.660 50.596 71.118 1.00 29.64 292 SER F C 1
ATOM 7057 O O . SER F 1 38 ? 9.748 50.086 70.800 1.00 29.54 292 SER F O 1
ATOM 7060 N N . PRO F 1 39 ? 8.580 51.686 71.903 1.00 29.98 293 PRO F N 1
ATOM 7061 C CA . PRO F 1 39 ? 9.827 52.260 72.413 1.00 29.87 293 PRO F CA 1
ATOM 7062 C C . PRO F 1 39 ? 10.401 51.451 73.580 1.00 29.78 293 PRO F C 1
ATOM 7063 O O . PRO F 1 39 ? 11.361 51.905 74.220 1.00 30.79 293 PRO F O 1
ATOM 7067 N N . ASP F 1 40 ? 9.815 50.272 73.832 1.00 28.78 294 ASP F N 1
ATOM 7068 C CA . ASP F 1 40 ? 10.354 49.246 74.753 1.00 27.66 294 ASP F CA 1
ATOM 7069 C C . ASP F 1 40 ? 11.135 48.122 74.066 1.00 26.80 294 ASP F C 1
ATOM 7070 O O . ASP F 1 40 ? 11.863 47.357 74.725 1.00 26.50 294 ASP F O 1
ATOM 7075 N N . PHE F 1 41 ? 10.976 48.001 72.755 1.00 25.09 295 PHE F N 1
ATOM 7076 C CA . PHE F 1 41 ? 11.603 46.910 72.031 1.00 24.88 295 PHE F CA 1
ATOM 7077 C C . PHE F 1 41 ? 13.119 46.938 72.204 1.00 24.53 295 PHE F C 1
ATOM 7078 O O . PHE F 1 41 ? 13.727 45.935 72.596 1.00 23.26 295 PHE F O 1
ATOM 7086 N N . VAL F 1 42 ? 13.717 48.098 71.939 1.00 24.58 296 VAL F N 1
ATOM 7087 C CA . VAL F 1 42 ? 15.166 48.276 72.098 1.00 25.08 296 VAL F CA 1
ATOM 7088 C C . VAL F 1 42 ? 15.611 47.978 73.528 1.00 24.90 296 VAL F C 1
ATOM 7089 O O . VAL F 1 42 ? 16.693 47.415 73.756 1.00 25.22 296 VAL F O 1
ATOM 7093 N N . GLY F 1 43 ? 14.752 48.331 74.478 1.00 24.77 297 GLY F N 1
ATOM 7094 C CA . GLY F 1 43 ? 14.979 48.043 75.892 1.00 25.26 297 GLY F CA 1
ATOM 7095 C C . GLY F 1 43 ? 15.267 46.582 76.128 1.00 25.35 297 GLY F C 1
ATOM 7096 O O . GLY F 1 43 ? 16.283 46.240 76.761 1.00 24.78 297 GLY F O 1
ATOM 7097 N N . LEU F 1 44 ? 14.392 45.719 75.604 1.00 25.25 298 LEU F N 1
ATOM 7098 C CA . LEU F 1 44 ? 14.576 44.277 75.763 1.00 26.20 298 LEU F CA 1
ATOM 7099 C C . LEU F 1 44 ? 15.800 43.697 75.087 1.00 25.89 298 LEU F C 1
ATOM 7100 O O . LEU F 1 44 ? 16.501 42.897 75.697 1.00 25.89 298 LEU F O 1
ATOM 7105 N N . ASP F 1 45 ? 16.018 44.067 73.825 1.00 26.08 299 ASP F N 1
ATOM 7106 C CA . ASP F 1 45 ? 17.209 43.678 73.072 1.00 25.81 299 ASP F CA 1
ATOM 7107 C C . ASP F 1 45 ? 18.471 43.854 73.926 1.00 24.42 299 ASP F C 1
ATOM 7108 O O . ASP F 1 45 ? 19.223 42.907 74.176 1.00 23.26 299 ASP F O 1
ATOM 7113 N N . LEU F 1 46 ? 18.672 45.086 74.375 1.00 23.76 300 LEU F N 1
ATOM 7114 C CA . LEU F 1 46 ? 19.824 45.445 75.192 1.00 23.27 300 LEU F CA 1
ATOM 7115 C C . LEU F 1 46 ? 19.795 44.675 76.501 1.00 23.44 300 LEU F C 1
ATOM 7116 O O . LEU F 1 46 ? 20.843 44.248 76.977 1.00 23.95 300 LEU F O 1
ATOM 7121 N N . ALA F 1 47 ? 18.602 44.506 77.082 1.00 22.56 301 ALA F N 1
ATOM 7122 C CA . ALA F 1 47 ? 18.458 43.792 78.355 1.00 23.03 301 ALA F CA 1
ATOM 7123 C C . ALA F 1 47 ? 18.976 42.352 78.218 1.00 22.44 301 ALA F C 1
ATOM 7124 O O . ALA F 1 47 ? 19.733 41.891 79.059 1.00 22.40 301 ALA F O 1
ATOM 7126 N N . ALA F 1 48 ? 18.586 41.670 77.142 1.00 21.64 302 ALA F N 1
ATOM 7127 C CA . ALA F 1 48 ? 18.980 40.294 76.922 1.00 21.03 302 ALA F CA 1
ATOM 7128 C C . ALA F 1 48 ? 20.513 40.128 76.953 1.00 20.97 302 ALA F C 1
ATOM 7129 O O . ALA F 1 48 ? 21.020 39.138 77.466 1.00 20.51 302 ALA F O 1
ATOM 7131 N N . THR F 1 49 ? 21.235 41.118 76.433 1.00 20.64 303 THR F N 1
ATOM 7132 C CA . THR F 1 49 ? 22.697 41.146 76.499 1.00 21.00 303 THR F CA 1
ATOM 7133 C C . THR F 1 49 ? 23.241 41.302 77.927 1.00 21.49 303 THR F C 1
ATOM 7134 O O . THR F 1 49 ? 24.106 40.505 78.347 1.00 21.51 303 THR F O 1
ATOM 7138 N N . ILE F 1 50 ? 22.783 42.327 78.661 1.00 21.52 304 ILE F N 1
ATOM 7139 C CA . ILE F 1 50 ? 23.179 42.464 80.082 1.00 21.44 304 ILE F CA 1
ATOM 7140 C C . ILE F 1 50 ? 22.906 41.134 80.788 1.00 22.27 304 ILE F C 1
ATOM 7141 O O . ILE F 1 50 ? 23.693 40.687 81.629 1.00 22.77 304 ILE F O 1
ATOM 7146 N N . LEU F 1 51 ? 21.791 40.500 80.426 1.00 21.58 305 LEU F N 1
ATOM 7147 C CA . LEU F 1 51 ? 21.342 39.330 81.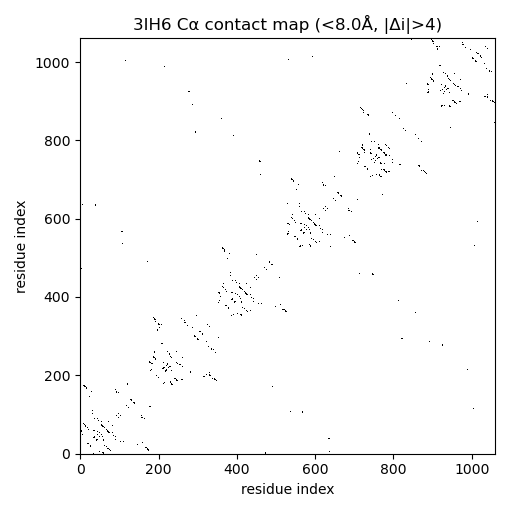135 1.00 21.72 305 LEU F CA 1
ATOM 7148 C C . LEU F 1 51 ? 22.093 38.058 80.804 1.00 22.66 305 LEU F C 1
ATOM 7149 O O . LEU F 1 51 ? 22.254 37.220 81.687 1.00 23.91 305 LEU F O 1
ATOM 7154 N N . ALA F 1 52 ? 22.564 37.904 79.560 1.00 22.26 306 ALA F N 1
ATOM 7155 C CA . ALA F 1 52 ? 23.011 36.581 79.078 1.00 22.11 306 ALA F CA 1
ATOM 7156 C C . ALA F 1 52 ? 24.376 36.516 78.394 1.00 21.84 306 ALA F C 1
ATOM 7157 O O . ALA F 1 52 ? 24.864 35.408 78.127 1.00 22.46 306 ALA F O 1
ATOM 7159 N N . ASP F 1 53 ? 24.988 37.667 78.121 1.00 21.13 307 ASP F N 1
ATOM 7160 C CA . ASP F 1 53 ? 26.276 37.687 77.400 1.00 20.65 307 ASP F CA 1
ATOM 7161 C C . ASP F 1 53 ? 27.475 37.950 78.328 1.00 20.16 307 ASP F C 1
ATOM 7162 O O . ASP F 1 53 ? 27.454 38.888 79.119 1.00 19.83 307 ASP F O 1
ATOM 7167 N N . THR F 1 54 ? 28.489 37.079 78.245 1.00 20.04 308 THR F N 1
ATOM 7168 C CA . THR F 1 54 ? 29.782 37.155 79.023 1.00 19.94 308 THR F CA 1
ATOM 7169 C C . THR F 1 54 ? 29.686 36.546 80.445 1.00 19.42 308 THR F C 1
ATOM 7170 O O . THR F 1 54 ? 28.565 36.386 80.977 1.00 19.10 308 THR F O 1
ATOM 7174 N N . PRO F 1 55 ? 30.844 36.192 81.056 1.00 18.33 309 PRO F N 1
ATOM 7175 C CA . PRO F 1 55 ? 30.808 35.740 82.446 1.00 18.65 309 PRO F CA 1
ATOM 7176 C C . PRO F 1 55 ? 30.175 36.741 83.393 1.00 19.44 309 PRO F C 1
ATOM 7177 O O . PRO F 1 55 ? 29.664 36.336 84.424 1.00 19.94 309 PRO F O 1
ATOM 7181 N N . SER F 1 56 ? 30.122 38.010 82.989 1.00 19.41 310 SER F N 1
ATOM 7182 C CA . SER F 1 56 ? 29.572 39.104 83.805 1.00 20.34 310 SER F CA 1
ATOM 7183 C C . SER F 1 56 ? 28.042 39.235 83.777 1.00 20.24 310 SER F C 1
ATOM 7184 O O . SER F 1 56 ? 27.479 40.017 84.512 1.00 20.63 310 SER F O 1
ATOM 7187 N N . SER F 1 57 ? 27.372 38.470 82.931 1.00 21.14 311 SER F N 1
ATOM 7188 C CA . SER F 1 57 ? 25.929 38.596 82.777 1.00 21.88 311 SER F CA 1
ATOM 7189 C C . SER F 1 57 ? 25.182 38.088 84.011 1.00 21.87 311 SER F C 1
ATOM 7190 O O . SER F 1 57 ? 25.682 37.213 84.740 1.00 22.16 311 SER F O 1
ATOM 7193 N N . ARG F 1 58 ? 23.972 38.601 84.229 1.00 22.03 312 ARG F N 1
ATOM 7194 C CA . ARG F 1 58 ? 23.175 38.209 85.406 1.00 21.77 312 ARG F CA 1
ATOM 7195 C C . ARG F 1 58 ? 22.977 36.685 85.491 1.00 21.81 312 ARG F C 1
ATOM 7196 O O . ARG F 1 58 ? 23.031 36.103 86.570 1.00 21.71 312 ARG F O 1
ATOM 7204 N N . LEU F 1 59 ? 22.753 36.045 84.346 1.00 21.97 313 LEU F N 1
ATOM 7205 C CA . LEU F 1 59 ? 22.500 34.608 84.310 1.00 21.95 313 LEU F CA 1
ATOM 7206 C C . LEU F 1 59 ? 23.742 33.762 84.592 1.00 21.93 313 LEU F C 1
ATOM 7207 O O . LEU F 1 59 ? 23.680 32.841 85.399 1.00 22.23 313 LEU F O 1
ATOM 7212 N N . TYR F 1 60 ? 24.859 34.068 83.933 1.00 21.80 314 TYR F N 1
ATOM 7213 C CA . TYR F 1 60 ? 26.102 33.318 84.144 1.00 21.64 314 TYR F CA 1
ATOM 7214 C C . TYR F 1 60 ? 26.428 33.360 85.622 1.00 22.05 314 TYR F C 1
ATOM 7215 O O . TYR F 1 60 ? 26.545 32.315 86.276 1.00 22.22 314 TYR F O 1
ATOM 7224 N N . HIS F 1 61 ? 26.511 34.569 86.157 1.00 21.83 315 HIS F N 1
ATOM 7225 C CA . HIS F 1 61 ? 26.850 34.738 87.550 1.00 23.12 315 HIS F CA 1
ATOM 7226 C C . HIS F 1 61 ? 25.937 33.942 88.500 1.00 23.12 315 HIS F C 1
ATOM 7227 O O . HIS F 1 61 ? 26.409 33.404 89.493 1.00 21.57 315 HIS F O 1
ATOM 7234 N N . ALA F 1 62 ? 24.651 33.846 88.135 1.00 23.42 316 ALA F N 1
ATOM 7235 C CA . ALA F 1 62 ? 23.609 33.184 88.932 1.00 23.50 316 ALA F CA 1
ATOM 7236 C C . ALA F 1 62 ? 23.622 31.667 88.827 1.00 23.82 316 ALA F C 1
ATOM 7237 O O . ALA F 1 62 ? 23.208 30.961 89.767 1.00 23.73 316 ALA F O 1
ATOM 7239 N N . LEU F 1 63 ? 24.101 31.165 87.692 1.00 24.01 317 LEU F N 1
ATOM 7240 C CA . LEU F 1 63 ? 23.975 29.751 87.384 1.00 23.99 317 LEU F CA 1
ATOM 7241 C C . LEU F 1 63 ? 25.280 28.934 87.389 1.00 23.83 317 LEU F C 1
ATOM 7242 O O . LEU F 1 63 ? 25.246 27.737 87.660 1.00 24.08 317 LEU F O 1
ATOM 7247 N N . VAL F 1 64 ? 26.414 29.567 87.104 1.00 23.94 318 VAL F N 1
ATOM 7248 C CA . VAL F 1 64 ? 27.654 28.814 86.827 1.00 24.21 318 VAL F CA 1
ATOM 7249 C C . VAL F 1 64 ? 28.649 28.663 88.004 1.00 24.62 318 VAL F C 1
ATOM 7250 O O . VAL F 1 64 ? 29.017 27.530 88.327 1.00 25.01 318 VAL F O 1
ATOM 7254 N N . PRO F 1 65 ? 29.100 29.781 88.637 1.00 24.63 319 PRO F N 1
ATOM 7255 C CA . PRO F 1 65 ? 29.918 29.548 89.832 1.00 24.47 319 PRO F CA 1
ATOM 7256 C C . PRO F 1 65 ? 29.133 28.755 90.880 1.00 24.09 319 PRO F C 1
ATOM 7257 O O . PRO F 1 65 ? 29.706 27.913 91.584 1.00 23.50 319 PRO F O 1
ATOM 7261 N N . THR F 1 66 ? 27.827 29.012 90.949 1.00 23.98 320 THR F N 1
ATOM 7262 C CA . THR F 1 66 ? 26.923 28.285 91.852 1.00 24.05 320 THR F CA 1
ATOM 7263 C C . THR F 1 66 ? 26.771 26.807 91.474 1.00 23.92 320 THR F C 1
ATOM 7264 O O . THR F 1 66 ? 26.231 26.035 92.252 1.00 24.36 320 THR F O 1
ATOM 7268 N N . LYS F 1 67 ? 27.252 26.432 90.283 1.00 23.66 321 LYS F N 1
ATOM 7269 C CA . LYS F 1 67 ? 27.255 25.042 89.789 1.00 23.83 321 LYS F CA 1
ATOM 7270 C C . LYS F 1 67 ? 25.855 24.523 89.471 1.00 24.12 321 LYS F C 1
ATOM 7271 O O . LYS F 1 67 ? 25.588 23.328 89.540 1.00 23.67 321 LYS F O 1
ATOM 7273 N N . LEU F 1 68 ? 24.969 25.442 89.104 1.00 24.45 322 LEU F N 1
ATOM 7274 C CA . LEU F 1 68 ? 23.601 25.111 88.766 1.00 24.99 322 LEU F CA 1
ATOM 7275 C C . LEU F 1 68 ? 23.454 24.805 87.267 1.00 25.38 322 LEU F C 1
ATOM 7276 O O . LEU F 1 68 ? 22.483 24.169 86.846 1.00 25.46 322 LEU F O 1
ATOM 7281 N N . ALA F 1 69 ? 24.431 25.260 86.480 1.00 25.64 323 ALA F N 1
ATOM 7282 C CA . ALA F 1 69 ? 24.440 25.102 85.029 1.00 25.85 323 ALA F CA 1
ATOM 7283 C C . ALA F 1 69 ? 25.853 25.207 84.483 1.00 26.01 323 ALA F C 1
ATOM 7284 O O . ALA F 1 69 ? 26.766 25.713 85.156 1.00 25.90 323 ALA F O 1
ATOM 7286 N N . SER F 1 70 ? 26.027 24.736 83.253 1.00 26.10 324 SER F N 1
ATOM 7287 C CA . SER F 1 70 ? 27.343 24.725 82.636 1.00 26.75 324 SER F CA 1
ATOM 7288 C C . SER F 1 70 ? 27.510 25.921 81.704 1.00 26.49 324 SER F C 1
ATOM 7289 O O . SER F 1 70 ? 28.634 26.311 81.365 1.00 26.66 324 SER F O 1
ATOM 7292 N N . GLY F 1 71 ? 26.386 26.499 81.294 1.00 26.31 325 GLY F N 1
ATOM 7293 C CA . GLY F 1 71 ? 26.393 27.649 80.402 1.00 25.66 325 GLY F CA 1
ATOM 7294 C C . GLY F 1 71 ? 25.014 28.242 80.281 1.00 25.46 325 GLY F C 1
ATOM 7295 O O . GLY F 1 71 ? 24.016 27.580 80.619 1.00 25.75 325 GLY F O 1
ATOM 7296 N N . VAL F 1 72 ? 24.960 29.486 79.808 1.00 24.02 326 VAL F N 1
ATOM 7297 C CA . VAL F 1 72 ? 23.707 30.209 79.706 1.00 23.66 326 VAL F CA 1
ATOM 7298 C C . VAL F 1 72 ? 23.579 30.870 78.327 1.00 23.94 326 VAL F C 1
ATOM 7299 O O . VAL F 1 72 ? 24.588 31.153 77.661 1.00 22.71 326 VAL F O 1
ATOM 7303 N N . PHE F 1 73 ? 22.340 31.089 77.895 1.00 24.42 327 PHE F N 1
ATOM 7304 C CA . PHE F 1 73 ? 22.070 31.819 76.645 1.00 25.16 327 PHE F CA 1
ATOM 7305 C C . PHE F 1 73 ? 20.871 32.793 76.757 1.00 25.74 327 PHE F C 1
ATOM 7306 O O . PHE F 1 73 ? 20.035 32.659 77.666 1.00 25.96 327 PHE F O 1
ATOM 7314 N N . GLY F 1 74 ? 20.837 33.782 75.854 1.00 25.19 328 GLY F N 1
ATOM 7315 C CA . GLY F 1 74 ? 19.722 34.719 75.712 1.00 24.88 328 GLY F CA 1
ATOM 7316 C C . GLY F 1 74 ? 19.581 35.088 74.253 1.00 24.37 328 GLY F C 1
ATOM 7317 O O . GLY F 1 74 ? 20.569 35.420 73.607 1.00 24.85 328 GLY F O 1
ATOM 7318 N N . PHE F 1 75 ? 18.373 35.008 73.709 1.00 24.09 329 PHE F N 1
ATOM 7319 C CA . PHE F 1 75 ? 18.147 35.424 72.295 1.00 23.77 329 PHE F CA 1
ATOM 7320 C C . PHE F 1 75 ? 16.880 36.244 72.173 1.00 24.27 329 PHE F C 1
ATOM 7321 O O . PHE F 1 75 ? 15.866 35.925 72.808 1.00 24.64 329 PHE F O 1
ATOM 7329 N N . THR F 1 76 ? 16.928 37.301 71.376 1.00 23.77 330 THR F N 1
ATOM 7330 C CA . THR F 1 76 ? 15.706 37.926 70.963 1.00 24.70 330 THR F CA 1
ATOM 7331 C C . THR F 1 76 ? 15.596 37.644 69.462 1.00 25.38 330 THR F C 1
ATOM 7332 O O . THR F 1 76 ? 16.552 37.824 68.715 1.00 25.68 330 THR F O 1
ATOM 7344 N N . ASP F 1 78 ? 13.000 38.452 66.603 1.00 28.33 332 ASP F N 1
ATOM 7345 C CA . ASP F 1 78 ? 11.793 39.163 66.177 1.00 29.24 332 ASP F CA 1
ATOM 7346 C C . ASP F 1 78 ? 11.404 38.788 64.737 1.00 29.70 332 ASP F C 1
ATOM 7347 O O . ASP F 1 78 ? 10.392 39.234 64.166 1.00 28.48 332 ASP F O 1
ATOM 7352 N N . GLN F 1 79 ? 12.242 37.937 64.173 1.00 30.40 333 GLN F N 1
ATOM 7353 C CA . GLN F 1 79 ? 11.982 37.245 62.935 1.00 31.10 333 GLN F CA 1
ATOM 7354 C C . GLN F 1 79 ? 10.774 36.293 63.062 1.00 30.59 333 GLN F C 1
ATOM 7355 O O . GLN F 1 79 ? 10.266 35.803 62.070 1.00 30.94 333 GLN F O 1
ATOM 7361 N N . LEU F 1 80 ? 10.326 36.033 64.290 1.00 30.62 334 LEU F N 1
ATOM 7362 C CA . LEU F 1 80 ? 9.177 35.144 64.551 1.00 29.62 334 LEU F CA 1
ATOM 7363 C C . LEU F 1 80 ? 7.889 35.931 64.777 1.00 29.54 334 LEU F C 1
ATOM 7364 O O . LEU F 1 80 ? 7.926 37.140 64.966 1.00 29.25 334 LEU F O 1
ATOM 7369 N N . ASP F 1 81 ? 6.758 35.233 64.720 1.00 29.38 335 ASP F N 1
ATOM 7370 C CA . ASP F 1 81 ? 5.466 35.820 65.037 1.00 28.92 335 ASP F CA 1
ATOM 7371 C C . ASP F 1 81 ? 4.693 34.821 65.878 1.00 27.82 335 ASP F C 1
ATOM 7372 O O . ASP F 1 81 ? 4.236 33.799 65.360 1.00 28.30 335 ASP F O 1
ATOM 7377 N N . PRO F 1 82 ? 4.532 35.118 67.181 1.00 27.05 336 PRO F N 1
ATOM 7378 C CA . PRO F 1 82 ? 5.011 36.374 67.812 1.00 26.19 336 PRO F CA 1
ATOM 7379 C C . PRO F 1 82 ? 6.527 36.429 68.070 1.00 25.11 336 PRO F C 1
ATOM 7380 O O . PRO F 1 82 ? 7.158 35.402 68.195 1.00 24.12 336 PRO F O 1
ATOM 7384 N N . GLY F 1 83 ? 7.091 37.634 68.118 1.00 24.66 337 GLY F N 1
ATOM 7385 C CA . GLY F 1 83 ? 8.500 37.832 68.475 1.00 24.24 337 GLY F CA 1
ATOM 7386 C C . GLY F 1 83 ? 8.798 37.352 69.893 1.00 24.00 337 GLY F C 1
ATOM 7387 O O . GLY F 1 83 ? 7.929 37.432 70.777 1.00 22.76 337 GLY F O 1
ATOM 7388 N N . LEU F 1 84 ? 10.016 36.826 70.096 1.00 23.38 338 LEU F N 1
ATOM 7389 C CA . LEU F 1 84 ? 10.357 36.145 71.345 1.00 23.42 338 LEU F CA 1
ATOM 7390 C C . LEU F 1 84 ? 11.735 36.501 71.894 1.00 23.64 338 LEU F C 1
ATOM 7391 O O . LEU F 1 84 ? 12.677 36.742 71.147 1.00 23.11 338 LEU F O 1
ATOM 7396 N N . ALA F 1 85 ? 11.842 36.530 73.215 1.00 24.57 339 ALA F N 1
ATOM 7397 C CA . ALA F 1 85 ? 13.131 36.485 73.870 1.00 25.33 339 ALA F CA 1
ATOM 7398 C C . ALA F 1 85 ? 13.231 35.074 74.412 1.00 26.18 339 ALA F C 1
ATOM 7399 O O . ALA F 1 85 ? 12.263 34.569 74.980 1.00 27.66 339 ALA F O 1
ATOM 7409 N N . PHE F 1 87 ? 15.746 32.750 76.909 1.00 23.60 341 PHE F N 1
ATOM 7410 C CA . PHE F 1 87 ? 16.868 32.659 77.791 1.00 22.75 341 PHE F CA 1
ATOM 7411 C C . PHE F 1 87 ? 16.958 31.206 78.228 1.00 22.64 341 PHE F C 1
ATOM 7412 O O . PHE F 1 87 ? 15.939 30.559 78.459 1.00 22.37 341 PHE F O 1
ATOM 7420 N N . GLY F 1 88 ? 18.157 30.665 78.324 1.00 22.82 342 GLY F N 1
ATOM 7421 C CA . GLY F 1 88 ? 18.247 29.275 78.762 1.00 23.53 342 GLY F CA 1
ATOM 7422 C C . GLY F 1 88 ? 19.553 28.921 79.448 1.00 23.94 342 GLY F C 1
ATOM 7423 O O . GLY F 1 88 ? 20.463 29.728 79.510 1.00 23.77 342 GLY F O 1
ATOM 7424 N N . ALA F 1 89 ? 19.622 27.715 79.992 1.00 23.93 343 ALA F N 1
ATOM 7425 C CA . ALA F 1 89 ? 20.853 27.235 80.590 1.00 24.87 343 ALA F CA 1
ATOM 7426 C C . ALA F 1 89 ? 21.067 25.817 80.108 1.00 25.38 343 ALA F C 1
ATOM 7427 O O . ALA F 1 89 ? 20.104 25.051 79.946 1.00 25.36 343 ALA F O 1
ATOM 7429 N N . GLN F 1 90 ? 22.323 25.474 79.863 1.00 26.58 344 GLN F N 1
ATOM 7430 C CA . GLN F 1 90 ? 22.695 24.080 79.614 1.00 27.28 344 GLN F CA 1
ATOM 7431 C C . GLN F 1 90 ? 23.282 23.505 80.887 1.00 28.00 344 GLN F C 1
ATOM 7432 O O . GLN F 1 90 ? 24.108 24.139 81.550 1.00 27.91 344 GLN F O 1
ATOM 7438 N N . LEU F 1 91 ? 22.844 22.306 81.241 1.00 28.94 345 LEU F N 1
ATOM 7439 C CA . LEU F 1 91 ? 23.269 21.706 82.491 1.00 30.23 345 LEU F CA 1
ATOM 7440 C C . LEU F 1 91 ? 24.193 20.560 82.199 1.00 31.05 345 LEU F C 1
ATOM 7441 O O . LEU F 1 91 ? 24.437 20.215 81.048 1.00 31.47 345 LEU F O 1
ATOM 7446 N N . GLN F 1 92 ? 24.726 19.997 83.263 1.00 32.40 346 GLN F N 1
ATOM 7447 C CA . GLN F 1 92 ? 25.458 18.760 83.190 1.00 33.78 346 GLN F CA 1
ATOM 7448 C C . GLN F 1 92 ? 24.448 17.655 83.439 1.00 34.33 346 GLN F C 1
ATOM 7449 O O . GLN F 1 92 ? 23.350 17.943 83.932 1.00 34.14 346 GLN F O 1
ATOM 7455 N N . PRO F 1 93 ? 24.794 16.401 83.053 1.00 35.36 347 PRO F N 1
ATOM 7456 C CA . PRO F 1 93 ? 24.088 15.150 83.332 1.00 35.72 347 PRO F CA 1
ATOM 7457 C C . PRO F 1 93 ? 23.298 15.084 84.646 1.00 36.33 347 PRO F C 1
ATOM 7458 O O . PRO F 1 93 ? 22.163 14.559 84.660 1.00 36.49 347 PRO F O 1
ATOM 7462 N N . GLY F 1 94 ? 23.886 15.606 85.725 1.00 36.50 348 GLY F N 1
ATOM 7463 C CA . GLY F 1 94 ? 23.356 15.387 87.076 1.00 36.92 348 GLY F CA 1
ATOM 7464 C C . GLY F 1 94 ? 22.765 16.573 87.828 1.00 37.37 348 GLY F C 1
ATOM 7465 O O . GLY F 1 94 ? 22.075 16.375 88.838 1.00 37.50 348 GLY F O 1
ATOM 7474 N N . ASP F 1 96 ? 20.554 19.697 89.200 1.0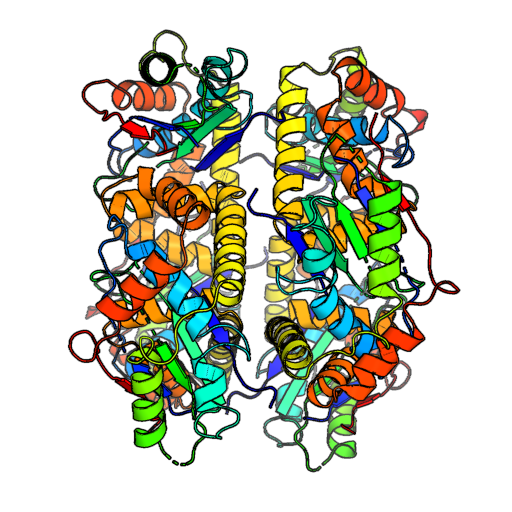0 35.29 350 ASP F N 1
ATOM 7475 C CA . ASP F 1 96 ? 19.123 19.769 89.517 1.00 34.15 350 ASP F CA 1
ATOM 7476 C C . ASP F 1 96 ? 18.360 20.713 88.568 1.00 33.37 350 ASP F C 1
ATOM 7477 O O . ASP F 1 96 ? 18.493 21.942 88.634 1.00 32.61 350 ASP F O 1
ATOM 7482 N N . GLN F 1 97 ? 17.555 20.116 87.696 1.00 32.56 351 GLN F N 1
ATOM 7483 C CA . GLN F 1 97 ? 16.926 20.848 86.590 1.00 32.02 351 GLN F CA 1
ATOM 7484 C C . GLN F 1 97 ? 15.879 21.872 87.053 1.00 31.55 351 GLN F C 1
ATOM 7485 O O . GLN F 1 97 ? 15.749 22.948 86.444 1.00 31.10 351 GLN F O 1
ATOM 7487 N N . ASP F 1 98 ? 15.143 21.523 88.118 1.00 30.76 352 ASP F N 1
ATOM 7488 C CA . ASP F 1 98 ? 14.136 22.407 88.701 1.00 30.98 352 ASP F CA 1
ATOM 7489 C C . ASP F 1 98 ? 14.769 23.617 89.393 1.00 30.29 352 ASP F C 1
ATOM 7490 O O . ASP F 1 98 ? 14.174 24.685 89.419 1.00 30.28 352 ASP F O 1
ATOM 7495 N N . LYS F 1 99 ? 15.976 23.436 89.927 1.00 29.59 353 LYS F N 1
ATOM 7496 C CA . LYS F 1 99 ? 16.728 24.489 90.606 1.00 29.38 353 LYS F CA 1
ATOM 7497 C C . LYS F 1 99 ? 17.318 25.472 89.593 1.00 28.77 353 LYS F C 1
ATOM 7498 O O . LYS F 1 99 ? 17.313 26.686 89.810 1.00 28.47 353 LYS F O 1
ATOM 7504 N N . ALA F 1 100 ? 17.797 24.940 88.469 1.00 28.48 354 ALA F N 1
ATOM 7505 C CA . ALA F 1 100 ? 18.356 25.764 87.404 1.00 27.49 354 ALA F CA 1
ATOM 7506 C C . ALA F 1 100 ? 17.264 26.628 86.784 1.00 27.09 354 ALA F C 1
ATOM 7507 O O . ALA F 1 100 ? 17.470 27.817 86.555 1.00 26.81 354 ALA F O 1
ATOM 7509 N N . LEU F 1 101 ? 16.088 26.045 86.562 1.00 26.42 355 LEU F N 1
ATOM 7510 C CA . LEU F 1 101 ? 14.984 26.787 85.951 1.00 25.88 355 LEU F CA 1
ATOM 7511 C C . LEU F 1 101 ? 14.488 27.904 86.885 1.00 25.43 355 LEU F C 1
ATOM 7512 O O . LEU F 1 101 ? 14.341 29.065 86.481 1.00 24.79 355 LEU F O 1
ATOM 7517 N N . GLN F 1 102 ? 14.261 27.535 88.144 1.00 25.20 356 GLN F N 1
ATOM 7518 C CA . GLN F 1 102 ? 13.764 28.453 89.145 1.00 25.03 356 GLN F CA 1
ATOM 7519 C C . GLN F 1 102 ? 14.692 29.642 89.327 1.00 24.11 356 GLN F C 1
ATOM 7520 O O . GLN F 1 102 ? 14.232 30.791 89.224 1.00 24.81 356 GLN F O 1
ATOM 7526 N N . THR F 1 103 ? 15.981 29.372 89.572 1.00 22.27 357 THR F N 1
ATOM 7527 C CA . THR F 1 103 ? 17.009 30.420 89.608 1.00 21.06 357 THR F CA 1
ATOM 7528 C C . THR F 1 103 ? 17.034 31.191 88.293 1.00 21.46 357 THR F C 1
ATOM 7529 O O . THR F 1 103 ? 17.115 32.420 88.286 1.00 22.09 357 THR F O 1
ATOM 7533 N N . LEU F 1 104 ? 16.971 30.486 87.168 1.00 21.55 358 LEU F N 1
ATOM 7534 C CA . LEU F 1 104 ? 16.945 31.186 85.893 1.00 21.44 358 LEU F CA 1
ATOM 7535 C C . LEU F 1 104 ? 15.831 32.251 85.840 1.00 21.23 358 LEU F C 1
ATOM 7536 O O . LEU F 1 104 ? 16.099 33.402 85.529 1.00 20.96 358 LEU F O 1
ATOM 7541 N N . THR F 1 105 ? 14.593 31.856 86.149 1.00 21.65 359 THR F N 1
ATOM 7542 C CA . THR F 1 105 ? 13.443 32.763 86.054 1.00 21.65 359 THR F CA 1
ATOM 7543 C C . THR F 1 105 ? 13.485 33.869 87.120 1.00 21.47 359 THR F C 1
ATOM 7544 O O . THR F 1 105 ? 13.201 35.044 86.828 1.00 21.30 359 THR F O 1
ATOM 7548 N N . ALA F 1 106 ? 13.845 33.510 88.347 1.00 20.81 360 ALA F N 1
ATOM 7549 C CA . ALA F 1 106 ? 13.926 34.504 89.425 1.00 20.25 360 ALA F CA 1
ATOM 7550 C C . ALA F 1 106 ? 14.987 35.568 89.135 1.00 20.54 360 ALA F C 1
ATOM 7551 O O . ALA F 1 106 ? 14.825 36.732 89.512 1.00 19.88 360 ALA F O 1
ATOM 7553 N N . THR F 1 107 ? 16.073 35.165 88.473 1.00 20.94 361 THR F N 1
ATOM 7554 C CA . THR F 1 107 ? 17.081 36.119 87.990 1.00 21.81 361 THR F CA 1
ATOM 7555 C C . THR F 1 107 ? 16.491 37.096 86.969 1.00 21.86 361 THR F C 1
ATOM 7556 O O . THR F 1 107 ? 16.669 38.316 87.087 1.00 21.84 361 THR F O 1
ATOM 7560 N N . LEU F 1 108 ? 15.801 36.548 85.966 1.00 22.37 362 LEU F N 1
ATOM 7561 C CA . LEU F 1 108 ? 15.201 37.347 84.896 1.00 22.85 362 LEU F CA 1
ATOM 7562 C C . LEU F 1 108 ? 14.067 38.234 85.388 1.00 23.09 362 LEU F C 1
ATOM 7563 O O . LEU F 1 108 ? 13.918 39.372 84.950 1.00 22.97 362 LEU F O 1
ATOM 7568 N N . GLU F 1 109 ? 13.288 37.722 86.327 1.00 24.16 363 GLU F N 1
ATOM 7569 C CA . GLU F 1 109 ? 12.070 38.407 86.772 1.00 24.99 363 GLU F CA 1
ATOM 7570 C C . GLU F 1 109 ? 12.171 39.244 88.055 1.00 25.68 363 GLU F C 1
ATOM 7571 O O . GLU F 1 109 ? 11.174 39.797 88.498 1.00 26.37 363 GLU F O 1
ATOM 7577 N N . SER F 1 110 ? 13.353 39.396 88.646 1.00 26.35 364 SER F N 1
ATOM 7578 C CA . SER F 1 110 ? 13.423 40.274 89.821 1.00 26.84 364 SER F CA 1
ATOM 7579 C C . SER F 1 110 ? 14.428 41.415 89.704 1.00 27.32 364 SER F C 1
ATOM 7580 O O . SER F 1 110 ? 15.001 41.847 90.697 1.00 27.61 364 SER F O 1
ATOM 7583 N N . LEU F 1 111 ? 14.610 41.923 88.488 1.00 27.92 365 LEU F N 1
ATOM 7584 C CA . LEU F 1 111 ? 15.510 43.062 88.220 1.00 28.27 365 LEU F CA 1
ATOM 7585 C C . LEU F 1 111 ? 15.181 44.359 88.996 1.00 28.82 365 LEU F C 1
ATOM 7586 O O . LEU F 1 111 ? 16.057 45.226 89.200 1.00 27.94 365 LEU F O 1
ATOM 7591 N N . SER F 1 112 ? 13.932 44.500 89.435 1.00 29.08 366 SER F N 1
ATOM 7592 C CA . SER F 1 112 ? 13.601 45.634 90.299 1.00 30.07 366 SER F CA 1
ATOM 7593 C C . SER F 1 112 ? 14.426 45.584 91.598 1.00 30.02 366 SER F C 1
ATOM 7594 O O . SER F 1 112 ? 14.714 46.612 92.190 1.00 30.22 366 SER F O 1
ATOM 7597 N N . SER F 1 113 ? 14.819 44.382 92.014 1.00 30.47 367 SER F N 1
ATOM 7598 C CA . SER F 1 113 ? 15.635 44.196 93.214 1.00 30.97 367 SER F CA 1
ATOM 7599 C C . SER F 1 113 ? 17.140 44.308 92.962 1.00 30.60 367 SER F C 1
ATOM 7600 O O . SER F 1 113 ? 17.888 44.617 93.893 1.00 30.60 367 SER F O 1
ATOM 7603 N N . LYS F 1 114 ? 17.573 44.018 91.732 1.00 30.14 368 LYS F N 1
ATOM 7604 C CA . LYS F 1 114 ? 18.965 44.260 91.292 1.00 30.00 368 LYS F CA 1
ATOM 7605 C C . LYS F 1 114 ? 18.949 45.021 89.977 1.00 28.80 368 LYS F C 1
ATOM 7606 O O . LYS F 1 114 ? 18.961 44.410 88.919 1.00 29.08 368 LYS F O 1
ATOM 7612 N N . PRO F 1 115 ? 18.933 46.360 90.036 1.00 27.92 369 PRO F N 1
ATOM 7613 C CA . PRO F 1 115 ? 18.726 47.128 88.816 1.00 26.75 369 PRO F CA 1
ATOM 7614 C C . PRO F 1 115 ? 19.979 47.254 87.950 1.00 26.15 369 PRO F C 1
ATOM 7615 O O . PRO F 1 115 ? 21.104 47.123 88.434 1.00 26.19 369 PRO F O 1
ATOM 7619 N N . PHE F 1 116 ? 19.763 47.506 86.667 1.00 25.24 370 PHE F N 1
ATOM 7620 C CA . PHE F 1 116 ? 20.831 47.610 85.708 1.00 24.01 370 PHE F CA 1
ATOM 7621 C C . PHE F 1 116 ? 21.727 48.813 86.028 1.00 23.59 370 PHE F C 1
ATOM 7622 O O . PHE F 1 116 ? 21.249 49.890 86.412 1.00 22.27 370 PHE F O 1
ATOM 7630 N N . SER F 1 117 ? 23.032 48.618 85.872 1.00 23.27 371 SER F N 1
ATOM 7631 C CA . SER F 1 117 ? 23.978 49.712 86.015 1.00 23.13 371 SER F CA 1
ATOM 7632 C C . SER F 1 117 ? 24.190 50.374 84.655 1.00 23.07 371 SER F C 1
ATOM 7633 O O . SER F 1 117 ? 23.910 49.768 83.621 1.00 22.91 371 SER F O 1
ATOM 7636 N N . GLN F 1 118 ? 24.687 51.609 84.667 1.00 23.12 372 GLN F N 1
ATOM 7637 C CA . GLN F 1 118 ? 25.000 52.350 83.445 1.00 23.12 372 GLN F CA 1
ATOM 7638 C C . GLN F 1 118 ? 26.088 51.611 82.667 1.00 23.31 372 GLN F C 1
ATOM 7639 O O . GLN F 1 118 ? 26.009 51.479 81.439 1.00 23.79 372 GLN F O 1
ATOM 7645 N N . GLU F 1 119 ? 27.088 51.119 83.395 1.00 23.29 373 GLU F N 1
ATOM 7646 C CA . GLU F 1 119 ? 28.145 50.279 82.833 1.00 23.55 373 GLU F CA 1
ATOM 7647 C C . GLU F 1 119 ? 27.579 49.047 82.125 1.00 23.11 373 GLU F C 1
ATOM 7648 O O . GLU F 1 119 ? 28.099 48.646 81.082 1.00 23.45 373 GLU F O 1
ATOM 7654 N N . GLU F 1 120 ? 26.522 48.450 82.672 1.00 21.82 374 GLU F N 1
ATOM 7655 C CA . GLU F 1 120 ? 25.902 47.307 81.998 1.00 22.07 374 GLU F CA 1
ATOM 7656 C C . GLU F 1 120 ? 25.308 47.731 80.652 1.00 21.41 374 GLU F C 1
ATOM 7657 O O . GLU F 1 120 ? 25.500 47.054 79.637 1.00 21.02 374 GLU F O 1
ATOM 7663 N N . LEU F 1 121 ? 24.605 48.858 80.678 1.00 20.80 375 LEU F N 1
ATOM 7664 C CA . LEU F 1 121 ? 23.967 49.409 79.511 1.00 20.69 375 LEU F CA 1
ATOM 7665 C C . LEU F 1 121 ? 25.007 49.741 78.456 1.00 20.48 375 LEU F C 1
ATOM 7666 O O . LEU F 1 121 ? 24.834 49.329 77.308 1.00 20.25 375 LEU F O 1
ATOM 7671 N N . GLU F 1 122 ? 26.078 50.458 78.835 1.00 20.25 376 GLU F N 1
ATOM 7672 C CA . GLU F 1 122 ? 27.111 50.830 77.849 1.00 20.72 376 GLU F CA 1
ATOM 7673 C C . GLU F 1 122 ? 27.743 49.592 77.166 1.00 19.76 376 GLU F C 1
ATOM 7674 O O . GLU F 1 122 ? 27.999 49.587 75.944 1.00 18.07 376 GLU F O 1
ATOM 7680 N N . ARG F 1 123 ? 27.955 48.548 77.969 1.00 18.94 377 ARG F N 1
ATOM 7681 C CA . ARG F 1 123 ? 28.414 47.268 77.490 1.00 18.49 377 ARG F CA 1
ATOM 7682 C C . ARG F 1 123 ? 27.436 46.726 76.425 1.00 18.49 377 ARG F C 1
ATOM 7683 O O . ARG F 1 123 ? 27.874 46.264 75.383 1.00 16.99 377 ARG F O 1
ATOM 7691 N N . ALA F 1 124 ? 26.120 46.789 76.690 1.00 18.20 378 ALA F N 1
ATOM 7692 C CA . ALA F 1 124 ? 25.129 46.243 75.754 1.00 17.84 378 ALA F CA 1
ATOM 7693 C C . ALA F 1 124 ? 24.921 47.152 74.546 1.00 18.42 378 ALA F C 1
ATOM 7694 O O . ALA F 1 124 ? 24.739 46.671 73.449 1.00 18.08 378 ALA F O 1
ATOM 7696 N N . ARG F 1 125 ? 24.962 48.467 74.750 1.00 19.74 379 ARG F N 1
ATOM 7697 C CA . ARG F 1 125 ? 24.793 49.410 73.649 1.00 19.90 379 ARG F CA 1
ATOM 7698 C C . ARG F 1 125 ? 25.907 49.263 72.605 1.00 20.40 379 ARG F C 1
ATOM 7699 O O . ARG F 1 125 ? 25.627 49.198 71.391 1.00 20.41 379 ARG F O 1
ATOM 7707 N N . SER F 1 126 ? 27.155 49.200 73.079 1.00 18.89 380 SER F N 1
ATOM 7708 C CA . SER F 1 126 ? 28.301 48.945 72.211 1.00 19.24 380 SER F CA 1
ATOM 7709 C C . SER F 1 126 ? 28.163 47.677 71.336 1.00 18.75 380 SER F C 1
ATOM 7710 O O . SER F 1 126 ? 28.423 47.689 70.099 1.00 17.79 380 SER F O 1
ATOM 7713 N N . LYS F 1 127 ? 27.748 46.579 71.967 1.00 18.31 381 LYS F N 1
ATOM 7714 C CA . LYS F 1 127 ? 27.663 45.334 71.248 1.00 17.79 381 LYS F CA 1
ATOM 7715 C C . LYS F 1 127 ? 26.612 45.495 70.148 1.00 17.37 381 LYS F C 1
ATOM 7716 O O . LYS F 1 127 ? 26.814 45.071 69.018 1.00 16.30 381 LYS F O 1
ATOM 7722 N N . TRP F 1 128 ? 25.512 46.164 70.495 1.00 17.16 382 TRP F N 1
ATOM 7723 C CA . TRP F 1 128 ? 24.378 46.320 69.599 1.00 16.87 382 TRP F CA 1
ATOM 7724 C C . TRP F 1 128 ? 24.766 47.171 68.380 1.00 17.22 382 TRP F C 1
ATOM 7725 O O . TRP F 1 128 ? 24.531 46.767 67.218 1.00 17.29 382 TRP F O 1
ATOM 7736 N N . LEU F 1 129 ? 25.362 48.331 68.654 1.00 16.42 383 LEU F N 1
ATOM 7737 C CA . LEU F 1 129 ? 25.814 49.231 67.610 1.00 17.55 383 LEU F CA 1
ATOM 7738 C C . LEU F 1 129 ? 26.953 48.656 66.763 1.00 17.53 383 LEU F C 1
ATOM 7739 O O . LEU F 1 129 ? 26.983 48.876 65.554 1.00 19.30 383 LEU F O 1
ATOM 7744 N N . THR F 1 130 ? 27.892 47.942 67.382 1.00 17.70 384 THR F N 1
ATOM 7745 C CA . THR F 1 130 ? 28.895 47.196 66.628 1.00 18.21 384 THR F CA 1
ATOM 7746 C C . THR F 1 130 ? 28.225 46.226 65.629 1.00 17.29 384 THR F C 1
ATOM 7747 O O . THR F 1 130 ? 28.602 46.178 64.459 1.00 16.54 384 THR F O 1
ATOM 7751 N N . ALA F 1 131 ? 27.205 45.502 66.072 1.00 17.52 385 ALA F N 1
ATOM 7752 C CA . ALA F 1 131 ? 26.432 44.613 65.153 1.00 17.90 385 ALA F CA 1
ATOM 7753 C C . ALA F 1 131 ? 25.708 45.393 64.042 1.00 18.29 385 ALA F C 1
ATOM 7754 O O . ALA F 1 131 ? 25.721 44.983 62.884 1.00 19.49 385 ALA F O 1
ATOM 7756 N N . TRP F 1 132 ? 25.064 46.502 64.397 1.00 18.16 386 TRP F N 1
ATOM 7757 C CA . TRP F 1 132 ? 24.377 47.332 63.420 1.00 18.85 386 TRP F CA 1
ATOM 7758 C C . TRP F 1 132 ? 25.304 47.887 62.330 1.00 19.59 386 TRP F C 1
ATOM 7759 O O . TRP F 1 132 ? 24.928 47.949 61.141 1.00 20.30 386 TRP F O 1
ATOM 7770 N N . GLN F 1 133 ? 26.495 48.328 62.726 1.00 20.50 387 GLN F N 1
ATOM 7771 C CA . GLN F 1 133 ? 27.450 48.838 61.759 1.00 22.35 387 GLN F CA 1
ATOM 7772 C C . GLN F 1 133 ? 27.944 47.719 60.857 1.00 22.13 387 GLN F C 1
ATOM 7773 O O . GLN F 1 133 ? 28.135 47.942 59.653 1.00 22.54 387 GLN F O 1
ATOM 7779 N N . GLN F 1 134 ? 28.136 46.517 61.403 1.00 21.93 388 GLN F N 1
ATOM 7780 C CA . GLN F 1 134 ? 28.483 45.396 60.525 1.00 22.43 388 GLN F CA 1
ATOM 7781 C C . GLN F 1 134 ? 27.372 45.092 59.477 1.00 22.94 388 GLN F C 1
ATOM 7782 O O . GLN F 1 134 ? 27.661 44.833 58.292 1.00 22.77 388 GLN F O 1
ATOM 7788 N N . THR F 1 135 ? 26.112 45.164 59.897 1.00 22.20 389 THR F N 1
ATOM 7789 C CA . THR F 1 135 ? 24.995 44.979 58.966 1.00 21.98 389 THR F CA 1
ATOM 7790 C C . THR F 1 135 ? 25.023 46.054 57.852 1.00 22.08 389 THR F C 1
ATOM 7791 O O . THR F 1 135 ? 25.077 45.743 56.661 1.00 22.15 389 THR F O 1
ATOM 7795 N N . TYR F 1 136 ? 25.081 47.308 58.284 1.00 21.28 390 TYR F N 1
ATOM 7796 C CA . TYR F 1 136 ? 25.103 48.495 57.434 1.00 21.39 390 TYR F CA 1
ATOM 7797 C C . TYR F 1 136 ? 26.165 48.548 56.342 1.00 21.11 390 TYR F C 1
ATOM 7798 O O . TYR F 1 136 ? 25.875 49.018 55.253 1.00 20.43 390 TYR F O 1
ATOM 7807 N N . ALA F 1 137 ? 27.377 48.071 56.637 1.00 21.39 391 ALA F N 1
ATOM 7808 C CA . ALA F 1 137 ? 28.486 48.069 55.684 1.00 21.69 391 ALA F CA 1
ATOM 7809 C C . ALA F 1 137 ? 28.284 47.055 54.544 1.00 22.52 391 ALA F C 1
ATOM 7810 O O . ALA F 1 137 ? 29.000 47.079 53.532 1.00 23.20 391 ALA F O 1
ATOM 7812 N N . ASP F 1 138 ? 27.290 46.187 54.703 1.00 21.69 392 ASP F N 1
ATOM 7813 C CA . ASP F 1 138 ? 27.104 45.111 53.772 1.00 21.37 392 ASP F CA 1
ATOM 7814 C C . ASP F 1 138 ? 25.762 45.210 53.049 1.00 20.43 392 ASP F C 1
ATOM 7815 O O . ASP F 1 138 ? 24.717 44.883 53.609 1.00 20.90 392 ASP F O 1
ATOM 7820 N N . PRO F 1 139 ? 25.794 45.645 51.779 1.00 20.11 393 PRO F N 1
ATOM 7821 C CA . PRO F 1 139 ? 24.528 45.914 51.100 1.00 19.76 393 PRO F CA 1
ATOM 7822 C C . PRO F 1 139 ? 23.591 44.706 51.099 1.00 19.07 393 PRO F C 1
ATOM 7823 O O . PRO F 1 139 ? 22.384 44.882 51.167 1.00 17.70 393 PRO F O 1
ATOM 7827 N N . GLU F 1 140 ? 24.145 43.492 51.089 1.00 19.21 394 GLU F N 1
ATOM 7828 C CA . GLU F 1 140 ? 23.311 42.292 51.155 1.00 19.62 394 GLU F CA 1
ATOM 7829 C C . GLU F 1 140 ? 22.609 42.176 52.524 1.00 19.66 394 GLU F C 1
ATOM 7830 O O . GLU F 1 140 ? 21.452 41.784 52.616 1.00 19.00 394 GLU F O 1
ATOM 7836 N N . LYS F 1 141 ? 23.306 42.545 53.590 1.00 19.77 395 LYS F N 1
ATOM 7837 C CA . LYS F 1 141 ? 22.735 42.407 54.918 1.00 20.51 395 LYS F CA 1
ATOM 7838 C C . LYS F 1 141 ? 21.700 43.516 55.159 1.00 20.94 395 LYS F C 1
ATOM 7839 O O . LYS F 1 141 ? 20.639 43.250 55.748 1.00 21.61 395 LYS F O 1
ATOM 7845 N N . VAL F 1 142 ? 21.998 44.732 54.683 1.00 20.33 396 VAL F N 1
ATOM 7846 C CA . VAL F 1 142 ? 21.040 45.858 54.725 1.00 20.60 396 VAL F CA 1
ATOM 7847 C C . VAL F 1 142 ? 19.697 45.561 54.006 1.00 21.22 396 VAL F C 1
ATOM 7848 O O . VAL F 1 142 ? 18.603 45.873 54.532 1.00 21.79 396 VAL F O 1
ATOM 7852 N N . GLY F 1 143 ? 19.773 45.017 52.796 1.00 21.09 397 GLY F N 1
ATOM 7853 C CA . GLY F 1 143 ? 18.571 44.595 52.066 1.00 21.63 397 GLY F CA 1
ATOM 7854 C C . GLY F 1 143 ? 17.731 43.596 52.861 1.00 21.79 397 GLY F C 1
ATOM 7855 O O . GLY F 1 143 ? 16.505 43.683 52.880 1.00 22.34 397 GLY F O 1
ATOM 7856 N N . VAL F 1 144 ? 18.395 42.670 53.539 1.00 21.67 398 VAL F N 1
ATOM 7857 C CA . VAL F 1 144 ? 17.712 41.752 54.464 1.00 22.30 398 VAL F CA 1
ATOM 7858 C C . VAL F 1 144 ? 17.111 42.515 55.634 1.00 21.33 398 VAL F C 1
ATOM 7859 O O . VAL F 1 144 ? 15.951 42.310 55.961 1.00 20.49 398 VAL F O 1
ATOM 7863 N N . ALA F 1 145 ? 17.888 43.433 56.219 1.00 21.10 399 ALA F N 1
ATOM 7864 C CA . ALA F 1 145 ? 17.445 44.166 57.398 1.00 20.88 399 ALA F CA 1
ATOM 7865 C C . ALA F 1 145 ? 16.265 45.094 57.077 1.00 21.00 399 ALA F C 1
ATOM 7866 O O . ALA F 1 145 ? 15.323 45.186 57.848 1.00 20.54 399 ALA F O 1
ATOM 7868 N N . LEU F 1 146 ? 16.292 45.722 55.908 1.00 21.58 400 LEU F N 1
ATOM 7869 C CA . LEU F 1 146 ? 15.165 46.534 55.440 1.00 22.32 400 LEU F CA 1
ATOM 7870 C C . LEU F 1 146 ? 13.894 45.698 55.194 1.00 22.65 400 LEU F C 1
ATOM 7871 O O . LEU F 1 146 ? 12.852 46.001 55.775 1.00 22.11 400 LEU F O 1
ATOM 7876 N N . SER F 1 147 ? 13.981 44.626 54.398 1.00 23.09 401 SER F N 1
ATOM 7877 C CA . SER F 1 147 ? 12.799 43.783 54.216 1.00 24.14 401 SER F CA 1
ATOM 7878 C C . SER F 1 147 ? 12.246 43.155 55.502 1.00 24.37 401 SER F C 1
ATOM 7879 O O . SER F 1 147 ? 11.044 42.974 55.601 1.00 25.06 401 SER F O 1
ATOM 7882 N N . GLU F 1 148 ? 13.085 42.858 56.488 1.00 25.22 402 GLU F N 1
ATOM 7883 C CA . GLU F 1 148 ? 12.572 42.433 57.816 1.00 25.80 402 GLU F CA 1
ATOM 7884 C C . GLU F 1 148 ? 11.802 43.567 58.527 1.00 25.74 402 GLU F C 1
ATOM 7885 O O . GLU F 1 148 ? 10.722 43.343 59.109 1.00 25.37 402 GLU F O 1
ATOM 7891 N N . ALA F 1 149 ? 12.373 44.769 58.485 1.00 24.87 403 ALA F N 1
ATOM 7892 C CA . ALA F 1 149 ? 11.687 45.997 58.930 1.00 24.26 403 ALA F CA 1
ATOM 7893 C C . ALA F 1 149 ? 10.320 46.229 58.249 1.00 23.29 403 ALA F C 1
ATOM 7894 O O . ALA F 1 149 ? 9.348 46.536 58.937 1.00 23.82 403 ALA F O 1
ATOM 7896 N N . ILE F 1 150 ? 10.250 46.109 56.918 1.00 22.07 404 ILE F N 1
ATOM 7897 C CA . ILE F 1 150 ? 8.956 46.138 56.204 1.00 21.52 404 ILE F CA 1
ATOM 7898 C C . ILE F 1 150 ? 7.996 45.028 56.679 1.00 21.62 404 ILE F C 1
ATOM 7899 O O . ILE F 1 150 ? 6.815 45.292 56.903 1.00 20.92 404 ILE F O 1
ATOM 7904 N N . ALA F 1 151 ? 8.508 43.799 56.820 1.00 22.39 405 ALA F N 1
ATOM 7905 C CA . ALA F 1 151 ? 7.747 42.663 57.388 1.00 23.14 405 ALA F CA 1
ATOM 7906 C C . ALA F 1 151 ? 7.185 42.938 58.822 1.00 23.40 405 ALA F C 1
ATOM 7907 O O . ALA F 1 151 ? 6.133 42.426 59.188 1.00 23.46 405 ALA F O 1
ATOM 7909 N N . SER F 1 152 ? 7.878 43.755 59.611 1.00 23.94 406 SER F N 1
ATOM 7910 C CA . SER F 1 152 ? 7.353 44.206 60.916 1.00 24.41 406 SER F CA 1
ATOM 7911 C C . SER F 1 152 ? 6.471 45.447 60.794 1.00 24.33 406 SER F C 1
ATOM 7912 O O . SER F 1 152 ? 5.981 45.950 61.803 1.00 25.04 406 SER F O 1
ATOM 7915 N N . GLY F 1 153 ? 6.273 45.935 59.563 1.00 24.03 407 GLY F N 1
ATOM 7916 C CA . GLY F 1 153 ? 5.287 46.976 59.280 1.00 23.73 407 GLY F CA 1
ATOM 7917 C C . GLY F 1 153 ? 5.806 48.390 59.099 1.00 23.95 407 GLY F C 1
ATOM 7918 O O . GLY F 1 153 ? 5.014 49.322 58.998 1.00 23.49 407 GLY F O 1
ATOM 7919 N N . ASP F 1 154 ? 7.129 48.563 59.040 1.00 24.24 408 ASP F N 1
ATOM 7920 C CA . ASP F 1 154 ? 7.715 49.903 58.885 1.00 23.75 408 ASP F CA 1
ATOM 7921 C C . ASP F 1 154 ? 9.183 49.834 58.498 1.00 22.75 408 ASP F C 1
ATOM 7922 O O . ASP F 1 154 ? 10.050 49.482 59.319 1.00 22.86 408 ASP F O 1
ATOM 7927 N N . TRP F 1 155 ? 9.450 50.186 57.246 1.00 21.17 409 TRP F N 1
ATOM 7928 C CA . TRP F 1 155 ? 10.791 50.171 56.671 1.00 20.40 409 TRP F CA 1
ATOM 7929 C C . TRP F 1 155 ? 11.789 51.049 57.450 1.00 19.58 409 TRP F C 1
ATOM 7930 O O . TRP F 1 155 ? 12.987 50.797 57.439 1.00 18.27 409 TRP F O 1
ATOM 7941 N N . ARG F 1 156 ? 11.280 52.084 58.106 1.00 20.36 410 ARG F N 1
ATOM 7942 C CA . ARG F 1 156 ? 12.106 53.001 58.917 1.00 21.30 410 ARG F CA 1
ATOM 7943 C C . ARG F 1 156 ? 12.820 52.314 60.103 1.00 21.71 410 ARG F C 1
ATOM 7944 O O . ARG F 1 156 ? 13.830 52.822 60.613 1.00 21.39 410 ARG F O 1
ATOM 7952 N N . LEU F 1 157 ? 12.298 51.158 60.514 1.00 22.04 411 LEU F N 1
ATOM 7953 C CA . LEU F 1 157 ? 12.646 50.544 61.797 1.00 22.47 411 LEU F CA 1
ATOM 7954 C C . LEU F 1 157 ? 14.120 50.192 61.897 1.00 23.25 411 LEU F C 1
ATOM 7955 O O . LEU F 1 157 ? 14.705 50.291 62.978 1.00 23.27 411 LEU F O 1
ATOM 7960 N N . PHE F 1 158 ? 14.726 49.837 60.764 1.00 23.25 412 PHE F N 1
ATOM 7961 C CA . PHE F 1 158 ? 16.134 49.501 60.727 1.00 23.86 412 PHE F CA 1
ATOM 7962 C C . PHE F 1 158 ? 16.989 50.677 61.192 1.00 24.04 412 PHE F C 1
ATOM 7963 O O . PHE F 1 158 ? 17.937 50.481 61.953 1.00 24.27 412 PHE F O 1
ATOM 7971 N N . PHE F 1 159 ? 16.632 51.894 60.786 1.00 23.59 413 PHE F N 1
ATOM 7972 C CA . PHE F 1 159 ? 17.333 53.071 61.265 1.00 24.70 413 PHE F CA 1
ATOM 7973 C C . PHE F 1 159 ? 16.795 53.646 62.577 1.00 23.94 413 PHE F C 1
ATOM 7974 O O . PHE F 1 159 ? 17.571 54.115 63.413 1.00 24.43 413 PHE F O 1
ATOM 7982 N N . LEU F 1 160 ? 15.471 53.636 62.742 1.00 23.23 414 LEU F N 1
ATOM 7983 C CA . LEU F 1 160 ? 14.846 54.043 63.988 1.00 22.11 414 LEU F CA 1
ATOM 7984 C C . LEU F 1 160 ? 15.375 53.222 65.178 1.00 21.61 414 LEU F C 1
ATOM 7985 O O . LEU F 1 160 ? 15.644 53.791 66.222 1.00 21.77 414 LEU F O 1
ATOM 7990 N N . GLN F 1 161 ? 15.511 51.902 65.032 1.00 21.07 415 GLN F N 1
ATOM 7991 C CA . GLN F 1 161 ? 16.017 51.057 66.135 1.00 21.38 415 GLN F CA 1
ATOM 7992 C C . GLN F 1 161 ? 17.395 51.516 66.574 1.00 21.24 415 GLN F C 1
ATOM 7993 O O . GLN F 1 161 ? 17.692 51.588 67.768 1.00 20.71 415 GLN F O 1
ATOM 7999 N N . ARG F 1 162 ? 18.230 51.807 65.590 1.00 20.34 416 ARG F N 1
ATOM 8000 C CA . ARG F 1 162 ? 19.583 52.274 65.825 1.00 21.25 416 ARG F CA 1
ATOM 8001 C C . ARG F 1 162 ? 19.606 53.615 66.566 1.00 20.81 416 ARG F C 1
ATOM 8002 O O . ARG F 1 162 ? 20.395 53.792 67.495 1.00 20.73 416 ARG F O 1
ATOM 8010 N N . ASP F 1 163 ? 18.741 54.543 66.165 1.00 20.65 417 ASP F N 1
ATOM 8011 C CA . ASP F 1 163 ? 18.655 55.848 66.833 1.00 20.89 417 ASP F CA 1
ATOM 8012 C C . ASP F 1 163 ? 18.108 55.719 68.268 1.00 20.97 417 ASP F C 1
ATOM 8013 O O . ASP F 1 163 ? 18.473 56.480 69.148 1.00 21.11 417 ASP F O 1
ATOM 8018 N N . ARG F 1 164 ? 17.271 54.724 68.503 1.00 21.57 418 ARG F N 1
ATOM 8019 C CA . ARG F 1 164 ? 16.721 54.494 69.833 1.00 22.44 418 ARG F CA 1
ATOM 8020 C C . ARG F 1 164 ? 17.765 53.868 70.755 1.00 22.80 418 ARG F C 1
ATOM 8021 O O . ARG F 1 164 ? 17.851 54.227 71.930 1.00 23.55 418 ARG F O 1
ATOM 8029 N N . VAL F 1 165 ? 18.582 52.965 70.219 1.00 22.78 419 VAL F N 1
ATOM 8030 C CA . VAL F 1 165 ? 19.675 52.383 70.978 1.00 23.72 419 VAL F CA 1
ATOM 8031 C C . VAL F 1 165 ? 20.655 53.484 71.301 1.00 24.89 419 VAL F C 1
ATOM 8032 O O . VAL F 1 165 ? 21.036 53.653 72.454 1.00 24.77 419 VAL F O 1
ATOM 8036 N N . ARG F 1 166 ? 21.043 54.228 70.272 1.00 26.27 420 ARG F N 1
ATOM 8037 C CA . ARG F 1 166 ? 21.942 55.348 70.429 1.00 28.54 420 ARG F CA 1
ATOM 8038 C C . ARG F 1 166 ? 21.480 56.271 71.566 1.00 29.29 420 ARG F C 1
ATOM 8039 O O . ARG F 1 166 ? 22.273 56.594 72.452 1.00 29.97 420 ARG F O 1
ATOM 8047 N N . GLU F 1 167 ? 20.201 56.645 71.586 1.00 30.00 421 GLU F N 1
ATOM 8048 C CA . GLU F 1 167 ? 19.680 57.530 72.660 1.00 30.43 421 GLU F CA 1
ATOM 8049 C C . GLU F 1 167 ? 19.161 56.805 73.929 1.00 29.73 421 GLU F C 1
ATOM 8050 O O . GLU F 1 167 ? 18.658 57.449 74.839 1.00 29.36 421 GLU F O 1
ATOM 8056 N N . ALA F 1 168 ? 19.271 55.482 74.001 1.00 29.43 422 ALA F N 1
ATOM 8057 C CA . ALA F 1 168 ? 18.682 54.734 75.139 1.00 28.86 422 ALA F CA 1
ATOM 8058 C C . ALA F 1 168 ? 19.186 55.144 76.528 1.00 28.32 422 ALA F C 1
ATOM 8059 O O . ALA F 1 168 ? 20.388 55.216 76.767 1.00 28.48 422 ALA F O 1
ATOM 8061 N N . LYS F 1 169 ? 18.243 55.427 77.425 1.00 27.26 423 LYS F N 1
ATOM 8062 C CA . LYS F 1 169 ? 18.523 55.770 78.814 1.00 26.85 423 LYS F CA 1
ATOM 8063 C C . LYS F 1 169 ? 18.272 54.577 79.754 1.00 26.50 423 LYS F C 1
ATOM 8064 O O . LYS F 1 169 ? 17.392 53.747 79.499 1.00 26.17 423 LYS F O 1
ATOM 8066 N N . LEU F 1 170 ? 19.050 54.509 80.833 1.00 25.88 424 LEU F N 1
ATOM 8067 C CA . LEU F 1 170 ? 19.012 53.399 81.778 1.00 25.96 424 LEU F CA 1
ATOM 8068 C C . LEU F 1 170 ? 17.618 53.180 82.353 1.00 26.60 424 LEU F C 1
ATOM 8069 O O . LEU F 1 170 ? 17.157 52.036 82.399 1.00 27.03 424 LEU F O 1
ATOM 8074 N N . ASP F 1 171 ? 16.974 54.278 82.773 1.00 26.97 425 ASP F N 1
ATOM 8075 C CA . ASP F 1 171 ? 15.556 54.325 83.207 1.00 27.76 425 ASP F CA 1
ATOM 8076 C C . ASP F 1 171 ? 14.602 53.554 82.294 1.00 27.26 425 ASP F C 1
ATOM 8077 O O . ASP F 1 171 ? 13.685 52.885 82.776 1.00 26.83 425 ASP F O 1
ATOM 8082 N N . ASP F 1 172 ? 14.820 53.677 80.985 1.00 27.46 426 ASP F N 1
ATOM 8083 C CA . ASP F 1 172 ? 13.957 53.065 79.955 1.00 27.48 426 ASP F CA 1
ATOM 8084 C C . ASP F 1 172 ? 14.221 51.575 79.723 1.00 26.81 426 ASP F C 1
ATOM 8085 O O . ASP F 1 172 ? 13.290 50.792 79.481 1.00 26.19 426 ASP F O 1
ATOM 8090 N N . VAL F 1 173 ? 15.500 51.200 79.781 1.00 26.35 427 VAL F N 1
ATOM 8091 C CA . VAL F 1 173 ? 15.920 49.791 79.680 1.00 26.01 427 VAL F CA 1
ATOM 8092 C C . VAL F 1 173 ? 15.438 49.009 80.912 1.00 25.78 427 VAL F C 1
ATOM 8093 O O . VAL F 1 173 ? 14.913 47.902 80.766 1.00 26.36 427 VAL F O 1
ATOM 8097 N N . GLN F 1 174 ? 15.601 49.597 82.106 1.00 25.17 428 GLN F N 1
ATOM 8098 C CA . GLN F 1 174 ? 15.152 48.981 83.377 1.00 24.47 428 GLN F CA 1
ATOM 8099 C C . GLN F 1 174 ? 13.656 48.731 83.392 1.00 24.27 428 GLN F C 1
ATOM 8100 O O . GLN F 1 174 ? 13.212 47.642 83.736 1.00 24.39 428 GLN F O 1
ATOM 8106 N N . ARG F 1 175 ? 12.883 49.744 83.009 1.00 24.41 429 ARG F N 1
ATOM 8107 C CA . ARG F 1 175 ? 11.429 49.636 82.971 1.00 24.66 429 ARG F CA 1
ATOM 8108 C C . ARG F 1 175 ? 10.941 48.573 81.954 1.00 24.58 429 ARG F C 1
ATOM 8109 O O . ARG F 1 175 ? 10.004 47.830 82.239 1.00 24.25 429 ARG F O 1
ATOM 8117 N N . ALA F 1 176 ? 11.574 48.503 80.782 1.00 24.41 430 ALA F N 1
ATOM 8118 C CA . ALA F 1 176 ? 11.112 47.584 79.719 1.00 24.15 430 ALA F CA 1
ATOM 8119 C C . ALA F 1 176 ? 11.305 46.136 80.130 1.00 24.06 430 ALA F C 1
ATOM 8120 O O . ALA F 1 176 ? 10.418 45.300 79.971 1.00 22.93 430 ALA F O 1
ATOM 8122 N N . ALA F 1 177 ? 12.489 45.856 80.665 1.00 24.35 431 ALA F N 1
ATOM 8123 C CA . ALA F 1 177 ? 12.826 44.517 81.113 1.00 24.37 431 ALA F CA 1
ATOM 8124 C C . ALA F 1 177 ? 11.893 44.113 82.259 1.00 23.68 431 ALA F C 1
ATOM 8125 O O . ALA F 1 177 ? 11.349 42.994 82.278 1.00 23.82 431 ALA F O 1
ATOM 8127 N N . VAL F 1 178 ? 11.653 45.049 83.176 1.00 23.51 432 VAL F N 1
ATOM 8128 C CA . VAL F 1 178 ? 10.767 44.793 84.319 1.00 22.51 432 VAL F CA 1
ATOM 8129 C C . VAL F 1 178 ? 9.310 44.547 83.870 1.00 23.01 432 VAL F C 1
ATOM 8130 O O . VAL F 1 178 ? 8.636 43.646 84.392 1.00 21.36 432 VAL F O 1
ATOM 8134 N N . ALA F 1 179 ? 8.837 45.344 82.909 1.00 22.64 433 ALA F N 1
ATOM 8135 C CA . ALA F 1 179 ? 7.472 45.180 82.422 1.00 23.29 433 ALA F CA 1
ATOM 8136 C C . ALA F 1 179 ? 7.273 43.866 81.651 1.00 23.61 433 ALA F C 1
ATOM 8137 O O . ALA F 1 179 ? 6.223 43.247 81.778 1.00 23.69 433 ALA F O 1
ATOM 8139 N N . TYR F 1 180 ? 8.296 43.405 80.915 1.00 23.98 434 TYR F N 1
ATOM 8140 C CA . TYR F 1 180 ? 8.158 42.227 80.045 1.00 23.47 434 TYR F CA 1
ATOM 8141 C C . TYR F 1 180 ? 8.699 40.899 80.587 1.00 23.60 434 TYR F C 1
ATOM 8142 O O . TYR F 1 180 ? 8.208 39.825 80.205 1.00 22.72 434 TYR F O 1
ATOM 8151 N N . LEU F 1 181 ? 9.680 40.960 81.485 1.00 23.24 435 LEU F N 1
ATOM 8152 C CA . LEU F 1 181 ? 10.198 39.743 82.076 1.00 22.43 435 LEU F CA 1
ATOM 8153 C C . LEU F 1 181 ? 9.430 39.447 83.350 1.00 22.51 435 LEU F C 1
ATOM 8154 O O . LEU F 1 181 ? 9.929 39.655 84.463 1.00 21.12 435 LEU F O 1
ATOM 8159 N N . VAL F 1 182 ? 8.202 38.965 83.165 1.00 22.64 436 VAL F N 1
ATOM 8160 C CA . VAL F 1 182 ? 7.338 38.595 84.272 1.00 22.69 436 VAL F CA 1
ATOM 8161 C C . VAL F 1 182 ? 6.814 37.184 84.025 1.00 22.80 436 VAL F C 1
ATOM 8162 O O . VAL F 1 182 ? 6.753 36.727 82.870 1.00 23.24 436 VAL F O 1
ATOM 8166 N N . ARG F 1 183 ? 6.467 36.504 85.114 1.00 21.85 437 ARG F N 1
ATOM 8167 C CA . ARG F 1 183 ? 5.959 35.143 85.085 1.00 22.45 437 ARG F CA 1
ATOM 8168 C C . ARG F 1 183 ? 4.766 34.936 84.128 1.00 21.91 437 ARG F C 1
ATOM 8169 O O . ARG F 1 183 ? 4.652 33.884 83.481 1.00 21.63 437 ARG F O 1
ATOM 8177 N N . SER F 1 184 ? 3.887 35.933 84.050 1.00 20.94 438 SER F N 1
ATOM 8178 C CA . SER F 1 184 ? 2.738 35.838 83.165 1.00 20.91 438 SER F CA 1
ATOM 8179 C C . SER F 1 184 ? 3.105 35.954 81.685 1.00 21.00 438 SER F C 1
ATOM 8180 O O . SER F 1 184 ? 2.285 35.650 80.812 1.00 21.17 438 SER F O 1
ATOM 8183 N N . ASN F 1 185 ? 4.322 36.415 81.400 1.00 21.23 439 ASN F N 1
ATOM 8184 C CA . ASN F 1 185 ? 4.797 36.465 80.009 1.00 21.60 439 ASN F CA 1
ATOM 8185 C C . ASN F 1 185 ? 5.847 35.378 79.756 1.00 21.76 439 ASN F C 1
ATOM 8186 O O . ASN F 1 185 ? 6.630 35.457 78.810 1.00 22.54 439 ASN F O 1
ATOM 8191 N N . ARG F 1 186 ? 5.865 34.363 80.609 1.00 22.36 440 ARG F N 1
ATOM 8192 C CA . ARG F 1 186 ? 6.964 33.397 80.648 1.00 23.34 440 ARG F CA 1
ATOM 8193 C C . ARG F 1 186 ? 6.516 31.978 80.274 1.00 23.74 440 ARG F C 1
ATOM 8194 O O . ARG F 1 186 ? 5.576 31.451 80.834 1.00 24.72 440 ARG F O 1
ATOM 8202 N N . THR F 1 187 ? 7.192 31.370 79.310 1.00 23.60 441 THR F N 1
ATOM 8203 C CA . THR F 1 187 ? 6.869 30.016 78.905 1.00 23.42 441 THR F CA 1
ATOM 8204 C C . THR F 1 187 ? 8.132 29.188 79.165 1.00 23.37 441 THR F C 1
ATOM 8205 O O . THR F 1 187 ? 9.225 29.506 78.671 1.00 23.13 441 THR F O 1
ATOM 8209 N N . GLU F 1 188 ? 7.999 28.180 80.022 1.00 22.89 442 GLU F N 1
ATOM 8210 C CA . GLU F 1 188 ? 9.146 27.384 80.444 1.00 22.79 442 GLU F CA 1
ATOM 8211 C C . GLU F 1 188 ? 9.334 26.225 79.500 1.00 22.90 442 GLU F C 1
ATOM 8212 O O . GLU F 1 188 ? 8.361 25.717 78.977 1.00 22.81 442 GLU F O 1
ATOM 8218 N N . GLY F 1 189 ? 10.574 25.776 79.314 1.00 23.09 443 GLY F N 1
ATOM 8219 C CA . GLY F 1 189 ? 10.808 24.575 78.528 1.00 23.64 443 GLY F CA 1
ATOM 8220 C C . GLY F 1 189 ? 11.940 23.766 79.107 1.00 24.11 443 GLY F C 1
ATOM 8221 O O . GLY F 1 189 ? 12.910 24.326 79.588 1.00 23.62 443 GLY F O 1
ATOM 8222 N N . ARG F 1 190 ? 11.829 22.449 79.023 1.00 24.44 444 ARG F N 1
ATOM 8223 C CA . ARG F 1 190 ? 12.917 21.577 79.434 1.00 26.07 444 ARG F CA 1
ATOM 8224 C C . ARG F 1 190 ? 13.332 20.693 78.255 1.00 26.37 444 ARG F C 1
ATOM 8225 O O . ARG F 1 190 ? 12.489 20.233 77.484 1.00 26.42 444 ARG F O 1
ATOM 8233 N N . TYR F 1 191 ? 14.632 20.484 78.089 1.00 26.89 445 TYR F N 1
ATOM 8234 C CA . TYR F 1 191 ? 15.085 19.448 77.163 1.00 27.41 445 TYR F CA 1
ATOM 8235 C C . TYR F 1 191 ? 15.953 18.474 77.902 1.00 28.32 445 TYR F C 1
ATOM 8236 O O . TYR F 1 191 ? 17.070 18.791 78.294 1.00 28.61 445 TYR F O 1
ATOM 8245 N N . ILE F 1 192 ? 15.433 17.273 78.067 1.00 29.96 446 ILE F N 1
ATOM 8246 C CA . ILE F 1 192 ? 16.153 16.255 78.805 1.00 31.82 446 ILE F CA 1
ATOM 8247 C C . ILE F 1 192 ? 16.458 15.105 77.869 1.00 33.05 446 ILE F C 1
ATOM 8248 O O . ILE F 1 192 ? 15.552 14.358 77.504 1.00 33.60 446 ILE F O 1
ATOM 8253 N N . PRO F 1 193 ? 17.736 14.984 77.449 1.00 34.46 447 PRO F N 1
ATOM 8254 C CA . PRO F 1 193 ? 18.133 13.924 76.533 1.00 35.66 447 PRO F CA 1
ATOM 8255 C C . PRO F 1 193 ? 17.687 12.592 77.117 1.00 36.99 447 PRO F C 1
ATOM 8256 O O . PRO F 1 193 ? 18.015 12.282 78.265 1.00 37.18 447 PRO F O 1
ATOM 8260 N N . THR F 1 194 ? 16.923 11.823 76.349 1.00 38.78 448 THR F N 1
ATOM 8261 C CA . THR F 1 194 ? 16.248 10.643 76.916 1.00 39.98 448 THR F CA 1
ATOM 8262 C C . THR F 1 194 ? 16.893 9.327 76.503 1.00 40.43 448 THR F C 1
ATOM 8263 O O . THR F 1 194 ? 16.805 8.903 75.349 1.00 41.61 448 THR F O 1
#

Radius of gyration: 29.51 Å; Cα contacts (8 Å, |Δi|>4): 2051; chains: 6; bounding box: 63×74×74 Å

Foldseek 3Di:
DKAKFFPVCAKKKKDKFFAPQLVDLLRLLVLLLQCQQFHDCNRQLNVQDPVVQNARMKIWDWVLDVRTDIIMGIHHSPDPVVSQVSSLCSLQVCVVVADDPVSLVVSLVVVVVVLVVQVVDVVSLVVLQVVCVVSPHSCSSPVSNVSSVPPDRVSSRVSSNVISHPVGMDMGMGDD/DKAKFFDPPAKKKDKFFADQLLDLLRLLVQLLQCQQFHDCNHQLNVQAVVVQNAGIKIWDWVLDVRTDIIMGGHDPPDRVVSNVSSLCSQQPCVVPADDPVSLVVSLVVVVVVLVVQVVDVVSLVVLQVVQVVSPHSCSSVSSNVSSVPDDRVSSSVSSNVISHPVGMDMDMDDDD/DKAKFFDPVLWKKKDKFFADQLPDLLRLLVVLLQCCAFHDCNHLLNVQCVVVVNAGMKIWDWVLDVRTDIIMGIHHPDDRVVSNVSSLCSLQVCVVVADDVVSLVVSLVVVVVVLVVQVVDVVSLVVLLVVCVVSVHSCSSVVSNVSSVVDDSVSSRVSSNVISDPVGMDIDIDNDD/DWAKDFAPPAKKKDKFFADQLPDLLRVLVVLVQCQQGHDCNHLLNVQAPVVQNARIKIWDWVPDVRTDIIMGHHDQDDPVVSQVSSLCSQQPCVVPADDPVSLVVSLCVVLVVLVVQVVDPVSLVVLLVVCVVSPHSCSSVVSNVSSVVPDSVSSRVSSNVISHPVGMDIDIDNDDD/DWAKFFDPDVPKKKKDKFFADQLPDLLRLLVVLLQCQQFHDCNRQLNVQQVVVQNAGIKIWDWVPDVRTDIIMGIHDPDDRVVSLVRSLCSQQVCVVVADDPVSLVVSLVVVVVVLVVQVVDPVSLVVVQVVCVVSPHSCSSVVSNVSSVVDDSVSSRVSSNVISHPVRMDMDMDDDD/DWAKFFDPPVKKKKDKFQAPQLPDLLRLLVQLLQCCAFHDCNHLLNVQDPVVQNAGIKIWDWVLDVRTDIIMGIHDPPDPVVSNVSSLCSQAVCVVVPDDPVSLVVSLVVVVVVLVVQVVDVVSLVVLQVVCVVSPHSCSSVVSNVSSVVPDSVSSRVSSNVISHPVRMDMDIDDDD

Sequence (1061 aa):
SNAYTVEPGGTPLVAAYHLPAAGSPDFVGLDLAATILADTPSSRLYHALVPTKLASGVFGFTDQLDPGLAFGAQLQPGDQDKALQTLTATLESLSSKPFSQEELERARSKWLTAWQQTYADPEKVGVALSEAIASGDWRLFFLQRDRVREAKLDDVQRAAVAYLVRSNRTEGRYIPSNAYTVEPVTPLVAAYHLPAAGSPDFVGLDLAATILADTPSSRLYHALVPTKLASGVFGFTDQLDPGLAFGAQLQPGDQDKALQTLTATLESLSSKPFSQEELERARSKWLTAWQQTYADPEKVGVALSEAIASGDWRLFFLQRDRVREAKLDDVQRAAVAYLVRSNRTEGRYIPTSNAYTVEPVGTPLVAAYHLPAAGSPDFVGLDLAATILADTPSSRLYHALVPTKLASGVFGFTDQLDPGLAFGAQLQPGDQDKALQTLTATLESLSSKPFSQEELERARSKWLTAWQQTYADPEKVGVALSEAIASGDWRLFFLQRDRVREAKLDDVQRRAAVAYLVRSNRTEGRYIPTSNAYTVEPVTPLVAAYHLPAAGSPDFVGLDLAATILADTPSSRLYHALVPTKLASGVFGFTDQLDPGLAFGAQLQPGDQDKALQTLTATLESLSSKPFSQEELERARSKWLTAWQQTYADPEKVGVALSEAIASGDWRLFFLQRDRVREAKLDDVQRAAVAYLVRSNRTEGRYIPTESNAYTVEPVGGTPLVAAYHLPAAGSPDFVGLDLAATILADTPSSRLYHALVPTKLASGVFGFTDQLDPGLAFGAQLQPGDQDKALQTLTATLESLSSKPFSQEELERARSKWLTAWQQTYADPEKVGVALSEAIASGDWRLFFLQRDRVREAKLDDVQRAAVAYLVRSNRTEGRYIPTSNAYTVEEPVGTPLVAAYHLPAAGSPDFVGLDLAATILADTPSSRLYHALVPTKLASGVFGFTDQLDPGLAFGAQLQPGDQDKALQTLTATLESLSSKPFSQEELERARSKWLTAWQQTYADPEKVGVALSEAIASGDWRLFFLQRDRVREAKLDDVQRAAVAYLVRSNRTEGRYIPT

InterPro domains:
  IPR001431 Peptidase M16, zinc-binding site [PS00143] (72-95)
  IPR007863 Peptidase M16, C-terminal [PF05193] (205-380)
  IPR007863 Peptidase M16, C-terminal [PF05193] (663-837)
  IPR011249 Metalloenzyme, LuxS/M16 peptidase-like [SSF63411] (40-256)
  IPR011249 Metalloenzyme, LuxS/M16 peptidase-like [SSF63411] (262-457)
  IPR011249 Metalloenzyme, LuxS/M16 peptidase-like [SSF63411] (473-716)
  IPR011249 Metalloenzyme, LuxS/M16 peptidase-like [SSF63411] (747-912)
  IPR011765 Peptidase M16, N-terminal [PF00675] (51-198)
  IPR050361 Mitochondrial Processing Peptidase/Ubiquinol-cytochrome c Reductase Complex [PTHR11851] (45-435)

Organism: Bordetella pertussis (strain Tohama I / ATCC BAA-589 / NCTC 13251) (NCBI:txid257313)

CATH classification: 3.30.830.10

B-factor: mean 24.54, std 6.76, range [2.46, 105.47]